Protein 2DQ3 (pdb70)

Radius of gyration: 33.13 Å; Cα contacts (8 Å, |Δi|>4): 1707; chains: 2; bounding box: 105×84×98 Å

Solvent-accessible surface area: 37957 Å² total

Nearest PDB structures (foldseek):
  6h9x-assembly1_A  TM=9.026E-01  e=4.149E-53  Klebsiella pneumoniae
  6r1m-assembly1_B  TM=9.004E-01  e=3.149E-52  Escherichia coli
  3vbb-assembly1_B  TM=9.166E-01  e=9.968E-37  Homo sapiens
  6rlu-assembly1_B  TM=8.649E-01  e=8.002E-36  Trypanosoma brucei gambiense
  6ote-assembly1_A  TM=8.381E-01  e=1.970E-35  Cryptosporidium parvum Iowa II

B-factor: mean 67.79, std 19.61, range [20.1, 146.19]

Structure (mmCIF, N/CA/C/O backbone):
data_2DQ3
#
_entry.id   2DQ3
#
_cell.length_a   119.057
_cell.length_b   119.057
_cell.length_c   80.660
_cell.angle_alpha   90.00
_cell.angle_beta   90.00
_cell.angle_gamma   90.00
#
_symmetry.space_group_name_H-M   'P 41'
#
loop_
_entity.id
_entity.type
_entity.pdbx_description
1 polymer 'Seryl-tRNA synthetase'
2 non-polymer "5'-O-(N-(L-SERYL)-SULFAMOYL)ADENOSINE"
3 water water
#
loop_
_atom_site.group_PDB
_atom_site.id
_atom_site.type_symbol
_atom_site.label_atom_id
_atom_site.label_alt_id
_atom_site.label_comp_id
_atom_site.label_asym_id
_atom_site.label_entity_id
_atom_site.label_seq_id
_atom_site.pdbx_PDB_ins_code
_atom_site.Cartn_x
_atom_site.Cartn_y
_atom_site.Cartn_z
_atom_site.occupancy
_atom_site.B_iso_or_equiv
_atom_site.auth_seq_id
_atom_site.auth_comp_id
_atom_site.auth_asym_id
_atom_site.auth_atom_id
_atom_site.pdbx_PDB_model_num
ATOM 9 N N . ILE A 1 2 ? -28.390 38.733 7.141 1.00 110.03 2 ILE A N 1
ATOM 10 C CA . ILE A 1 2 ? -28.686 37.403 6.626 1.00 107.10 2 ILE A CA 1
ATOM 11 C C . ILE A 1 2 ? -30.149 37.067 6.883 1.00 104.56 2 ILE A C 1
ATOM 12 O O . ILE A 1 2 ? -30.816 37.720 7.690 1.00 103.53 2 ILE A O 1
ATOM 17 N N . ASP A 1 3 ? -30.621 36.045 6.176 1.00 101.67 3 ASP A N 1
ATOM 18 C CA . ASP A 1 3 ? -31.990 35.548 6.243 1.00 99.28 3 ASP A CA 1
ATOM 19 C C . ASP A 1 3 ? -32.361 34.981 7.620 1.00 97.66 3 ASP A C 1
ATOM 20 O O . ASP A 1 3 ? -31.608 34.204 8.201 1.00 96.51 3 ASP A O 1
ATOM 25 N N . ILE A 1 4 ? -33.531 35.361 8.126 1.00 95.77 4 ILE A N 1
ATOM 26 C CA . ILE A 1 4 ? -34.001 34.898 9.426 1.00 93.79 4 ILE A CA 1
ATOM 27 C C . ILE A 1 4 ? -34.369 33.431 9.322 1.00 93.31 4 ILE A C 1
ATOM 28 O O . ILE A 1 4 ? -34.218 32.672 10.280 1.00 93.47 4 ILE A O 1
ATOM 33 N N . ASN A 1 5 ? -34.858 33.044 8.147 1.00 92.40 5 ASN A N 1
ATOM 34 C CA . ASN A 1 5 ? -35.245 31.663 7.882 1.00 91.06 5 ASN A CA 1
ATOM 35 C C . ASN A 1 5 ? -33.993 30.785 7.947 1.00 90.74 5 ASN A C 1
ATOM 36 O O . ASN A 1 5 ? -33.994 29.713 8.549 1.00 91.48 5 ASN A O 1
ATOM 41 N N . LEU A 1 6 ? -32.922 31.257 7.323 1.00 89.83 6 LEU A N 1
ATOM 42 C CA . LEU A 1 6 ? -31.663 30.530 7.306 1.00 89.01 6 LEU A CA 1
ATOM 43 C C . LEU A 1 6 ? -31.224 30.191 8.726 1.00 88.82 6 LEU A C 1
ATOM 44 O O . LEU A 1 6 ? -30.616 29.149 8.969 1.00 89.43 6 LEU A O 1
ATOM 49 N N . ILE A 1 7 ? -31.532 31.072 9.666 1.00 88.38 7 ILE A N 1
ATOM 50 C CA . ILE A 1 7 ? -31.148 30.836 11.041 1.00 87.72 7 ILE A CA 1
ATOM 51 C C . ILE A 1 7 ? -32.106 29.835 11.654 1.00 88.90 7 ILE A C 1
ATOM 52 O O . ILE A 1 7 ? -31.683 28.915 12.340 1.00 90.71 7 ILE A O 1
ATOM 57 N N . ARG A 1 8 ? -33.398 30.009 11.392 1.00 89.12 8 ARG A N 1
ATOM 58 C CA . ARG A 1 8 ? -34.437 29.112 11.905 1.00 89.50 8 ARG A CA 1
ATOM 59 C C . ARG A 1 8 ? -34.240 27.686 11.399 1.00 88.79 8 ARG A C 1
ATOM 60 O O . ARG A 1 8 ? -34.276 26.721 12.165 1.00 88.90 8 ARG A O 1
ATOM 68 N N . GLU A 1 9 ? -34.058 27.580 10.088 1.00 87.19 9 GLU A N 1
ATOM 69 C CA . GLU A 1 9 ? -33.897 26.305 9.406 1.00 86.14 9 GLU A CA 1
ATOM 70 C C . GLU A 1 9 ? -32.566 25.591 9.616 1.00 85.24 9 GLU A C 1
ATOM 71 O O . GLU A 1 9 ? -32.524 24.360 9.622 1.00 85.54 9 GLU A O 1
ATOM 77 N N . LYS A 1 10 ? -31.488 26.350 9.787 1.00 82.99 10 LYS A N 1
ATOM 78 C CA . LYS A 1 10 ? -30.172 25.759 9.961 1.00 81.57 10 LYS A CA 1
ATOM 79 C C . LYS A 1 10 ? -29.335 26.464 11.019 1.00 81.38 10 LYS A C 1
ATOM 80 O O . LYS A 1 10 ? -28.179 26.797 10.770 1.00 81.94 10 LYS A O 1
ATOM 86 N N . PRO A 1 11 ? -29.887 26.675 12.224 1.00 80.52 11 PRO A N 1
ATOM 87 C CA . PRO A 1 11 ? -29.110 27.358 13.264 1.00 78.93 11 PRO A CA 1
ATOM 88 C C . PRO A 1 11 ? -27.759 26.706 13.514 1.00 78.22 11 PRO A C 1
ATOM 89 O O . PRO A 1 11 ? -26.782 27.371 13.841 1.00 76.51 11 PRO A O 1
ATOM 93 N N . ASP A 1 12 ? -27.714 25.392 13.360 1.00 79.08 12 ASP A N 1
ATOM 94 C CA . ASP A 1 12 ? -26.475 24.663 13.562 1.00 79.91 12 ASP A CA 1
ATOM 95 C C . ASP A 1 12 ? -25.385 25.332 12.714 1.00 77.99 12 ASP A C 1
ATOM 96 O O . ASP A 1 12 ? -24.448 25.918 13.244 1.00 76.36 12 ASP A O 1
ATOM 101 N N . TYR A 1 13 ? -25.548 25.250 11.395 1.00 76.24 13 TYR A N 1
ATOM 102 C CA . TYR A 1 13 ? -24.618 25.806 10.418 1.00 73.99 13 TYR A CA 1
ATOM 103 C C . TYR A 1 13 ? -24.287 27.285 10.636 1.00 72.29 13 TYR A C 1
ATOM 104 O O . TYR A 1 13 ? -23.121 27.658 10.685 1.00 72.50 13 TYR A O 1
ATOM 113 N N . VAL A 1 14 ? -25.293 28.129 10.794 1.00 70.04 14 VAL A N 1
ATOM 114 C CA . VAL A 1 14 ? -25.021 29.538 11.003 1.00 68.25 14 VAL A CA 1
ATOM 115 C C . VAL A 1 14 ? -24.023 29.715 12.141 1.00 67.72 14 VAL A C 1
ATOM 116 O O . VAL A 1 14 ? -23.092 30.498 12.047 1.00 68.68 14 VAL A O 1
ATOM 120 N N . LYS A 1 15 ? -24.208 28.965 13.211 1.00 67.67 15 LYS A N 1
ATOM 121 C CA . LYS A 1 15 ? -23.324 29.056 14.360 1.00 67.71 15 LYS A CA 1
ATOM 122 C C . LYS A 1 15 ? -21.888 28.591 14.097 1.00 67.57 15 LYS A C 1
ATOM 123 O O . LYS A 1 15 ? -20.947 29.133 14.675 1.00 66.65 15 LYS A O 1
ATOM 129 N N . GLU A 1 16 ? -21.707 27.584 13.246 1.00 68.52 16 GLU A N 1
ATOM 130 C CA . GLU A 1 16 ? -20.360 27.085 12.989 1.00 69.43 16 GLU A CA 1
ATOM 131 C C . GLU A 1 16 ? -19.611 28.061 12.113 1.00 68.70 16 GLU A C 1
ATOM 132 O O . GLU A 1 16 ? -18.388 28.161 12.198 1.00 69.76 16 GLU A O 1
ATOM 138 N N . ARG A 1 17 ? -20.341 28.791 11.279 1.00 67.01 17 ARG A N 1
ATOM 139 C CA . ARG A 1 17 ? -19.693 29.738 10.403 1.00 65.87 17 ARG A CA 1
ATOM 140 C C . ARG A 1 17 ? -19.386 31.022 11.129 1.00 64.66 17 ARG A C 1
ATOM 141 O O . ARG A 1 17 ? -18.307 31.567 10.964 1.00 65.34 17 ARG A O 1
ATOM 149 N N . LEU A 1 18 ? -20.314 31.510 11.938 1.00 63.22 18 LEU A N 1
ATOM 150 C CA . LEU A 1 18 ? -20.035 32.709 12.701 1.00 63.07 18 LEU A CA 1
ATOM 151 C C . LEU A 1 18 ? -18.888 32.370 13.627 1.00 64.77 18 LEU A C 1
ATOM 152 O O . LEU A 1 18 ? -18.056 33.206 13.944 1.00 67.04 18 LEU A O 1
ATOM 157 N N . ALA A 1 19 ? -18.843 31.117 14.050 1.00 66.25 19 ALA A N 1
ATOM 158 C CA . ALA A 1 19 ? -17.800 30.652 14.949 1.00 66.66 19 ALA A CA 1
ATOM 159 C C . ALA A 1 19 ? -16.402 30.750 14.345 1.00 66.64 19 ALA A C 1
ATOM 160 O O . ALA A 1 19 ? -15.417 30.794 15.082 1.00 67.28 19 ALA A O 1
ATOM 162 N N . THR A 1 20 ? -16.308 30.774 13.018 1.00 65.85 20 THR A N 1
ATOM 163 C CA . THR A 1 20 ? -15.003 30.870 12.375 1.00 65.47 20 THR A CA 1
ATOM 164 C C . THR A 1 20 ? -14.529 32.313 12.369 1.00 64.40 20 THR A C 1
ATOM 165 O O . THR A 1 20 ? -13.396 32.609 12.013 1.00 62.98 20 THR A O 1
ATOM 169 N N . ARG A 1 21 ? -15.414 33.203 12.788 1.00 64.64 21 ARG A N 1
ATOM 170 C CA . ARG A 1 21 ? -15.101 34.618 12.872 1.00 65.89 21 ARG A CA 1
ATOM 171 C C . ARG A 1 21 ? -14.755 34.886 14.332 1.00 67.34 21 ARG A C 1
ATOM 172 O O . ARG A 1 21 ? -13.715 35.460 14.659 1.00 67.37 21 ARG A O 1
ATOM 180 N N . ASP A 1 22 ? -15.640 34.444 15.213 1.00 69.46 22 ASP A N 1
ATOM 181 C CA . ASP A 1 22 ? -15.453 34.650 16.640 1.00 70.80 22 ASP A CA 1
ATOM 182 C C . ASP A 1 22 ? -16.442 33.798 17.447 1.00 70.62 22 ASP A C 1
ATOM 183 O O . ASP A 1 22 ? -17.655 33.949 17.318 1.00 69.90 22 ASP A O 1
ATOM 188 N N . LYS A 1 23 ? -15.914 32.904 18.275 1.00 70.38 23 LYS A N 1
ATOM 189 C CA . LYS A 1 23 ? -16.738 32.041 19.114 1.00 71.22 23 LYS A CA 1
ATOM 190 C C . LYS A 1 23 ? -17.792 32.830 19.899 1.00 72.04 23 LYS A C 1
ATOM 191 O O . LYS A 1 23 ? -18.824 32.281 20.290 1.00 72.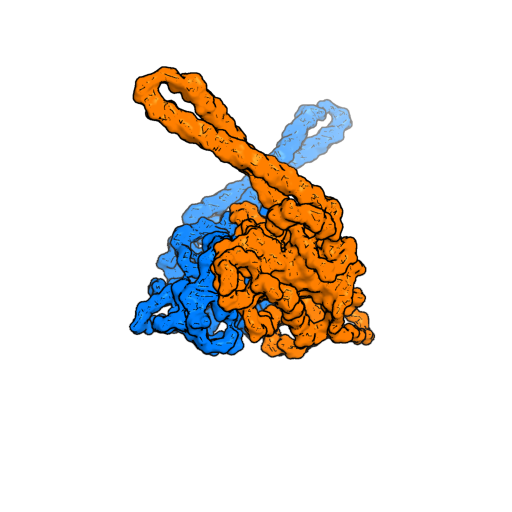21 23 LYS A O 1
ATOM 197 N N . GLU A 1 24 ? -17.522 34.111 20.139 1.00 71.72 24 GLU A N 1
ATOM 198 C CA . GLU A 1 24 ? -18.440 34.975 20.889 1.00 72.31 24 GLU A CA 1
ATOM 199 C C . GLU A 1 24 ? -19.669 35.385 20.084 1.00 71.91 24 GLU A C 1
ATOM 200 O O . GLU A 1 24 ? -20.586 36.020 20.619 1.00 71.27 24 GLU A O 1
ATOM 206 N N . LEU A 1 25 ? -19.671 35.036 18.797 1.00 70.62 25 LEU A N 1
ATOM 207 C CA . LEU A 1 25 ? -20.770 35.374 17.891 1.00 68.87 25 LEU A CA 1
ATOM 208 C C . LEU A 1 25 ? -21.905 34.363 17.985 1.00 69.31 25 LEU A C 1
ATOM 209 O O . LEU A 1 25 ? -23.073 34.695 17.761 1.00 69.18 25 LEU A O 1
ATOM 214 N N . VAL A 1 26 ? -21.556 33.127 18.324 1.00 69.80 26 VAL A N 1
ATOM 215 C CA . VAL A 1 26 ? -22.544 32.062 18.458 1.00 69.24 26 VAL A CA 1
ATOM 216 C C . VAL A 1 26 ? -23.748 32.518 19.301 1.00 67.17 26 VAL A C 1
ATOM 217 O O . VAL A 1 26 ? -24.874 32.104 19.053 1.00 66.34 26 VAL A O 1
ATOM 221 N N . SER A 1 27 ? -23.510 33.393 20.274 1.00 66.20 27 SER A N 1
ATOM 222 C CA . SER A 1 27 ? -24.579 33.882 21.149 1.00 65.06 27 SER A CA 1
ATOM 223 C C . SER A 1 27 ? -25.651 34.641 20.400 1.00 64.60 27 SER A C 1
ATOM 224 O O . SER A 1 27 ? -26.815 34.597 20.768 1.00 64.06 27 SER A O 1
ATOM 227 N N . LEU A 1 28 ? -25.240 35.357 19.359 1.00 65.26 28 LEU A N 1
ATOM 228 C CA . LEU A 1 28 ? -26.146 36.154 18.539 1.00 64.88 28 LEU A CA 1
ATOM 229 C C . LEU A 1 28 ? -27.220 35.297 17.917 1.00 65.38 28 LEU A C 1
ATOM 230 O O . LEU A 1 28 ? -28.347 35.738 17.715 1.00 64.95 28 LEU A O 1
ATOM 235 N N . VAL A 1 29 ? -26.861 34.069 17.585 1.00 66.11 29 VAL A N 1
ATOM 236 C CA . VAL A 1 29 ? -27.834 33.166 17.005 1.00 67.91 29 VAL A CA 1
ATOM 237 C C . VAL A 1 29 ? -28.840 32.777 18.081 1.00 68.57 29 VAL A C 1
ATOM 238 O O . VAL A 1 29 ? -30.044 32.772 17.856 1.00 69.74 29 VAL A O 1
ATOM 242 N N . ASP A 1 30 ? -28.351 32.453 19.265 1.00 68.89 30 ASP A N 1
ATOM 243 C CA . ASP A 1 30 ? -29.264 32.066 20.322 1.00 69.44 30 ASP A CA 1
ATOM 244 C C . ASP A 1 30 ? -30.234 33.194 20.659 1.00 68.90 30 ASP A C 1
ATOM 245 O O . ASP A 1 30 ? -31.416 32.952 20.856 1.00 68.16 30 ASP A O 1
ATOM 250 N N . LYS A 1 31 ? -29.743 34.427 20.696 1.00 68.90 31 LYS A N 1
ATOM 251 C CA . LYS A 1 31 ? -30.596 35.553 21.031 1.00 68.84 31 LYS A CA 1
ATOM 252 C C . LYS A 1 31 ? -31.659 35.826 19.993 1.00 69.10 31 LYS A C 1
ATOM 253 O O . LYS A 1 31 ? -32.758 36.267 20.329 1.00 69.26 31 LYS A O 1
ATOM 259 N N . VAL A 1 32 ? -31.348 35.577 18.727 1.00 69.11 32 VAL A N 1
ATOM 260 C CA . VAL A 1 32 ? -32.341 35.835 17.693 1.00 68.96 32 VAL A CA 1
ATOM 261 C C . VAL A 1 32 ? -33.379 34.717 17.717 1.00 68.47 32 VAL A C 1
ATOM 262 O O . VAL A 1 32 ? -34.549 34.937 17.419 1.00 68.51 32 VAL A O 1
ATOM 266 N N . LEU A 1 33 ? -32.950 33.519 18.094 1.00 67.93 33 LEU A N 1
ATOM 267 C CA . LEU A 1 33 ? -33.866 32.385 18.173 1.00 68.55 33 LEU A CA 1
ATOM 268 C C . LEU A 1 33 ? -34.835 32.624 19.335 1.00 69.43 33 LEU A C 1
ATOM 269 O O . LEU A 1 33 ? -36.055 32.493 19.186 1.00 67.85 33 LEU A O 1
ATOM 274 N N . GLU A 1 34 ? -34.270 32.982 20.488 1.00 71.18 34 GLU A N 1
ATOM 275 C CA . GLU A 1 34 ? -35.050 33.249 21.688 1.00 73.26 34 GLU A CA 1
ATOM 276 C C . GLU A 1 34 ? -35.991 34.387 21.391 1.00 72.83 34 GLU A C 1
ATOM 277 O O . GLU A 1 34 ? -37.172 34.338 21.724 1.00 72.47 34 GLU A O 1
ATOM 283 N N . LEU A 1 35 ? -35.460 35.416 20.749 1.00 73.28 35 LEU A N 1
ATOM 284 C CA . LEU A 1 35 ? -36.265 36.567 20.401 1.00 74.93 35 LEU A CA 1
ATOM 285 C C . LEU A 1 35 ? -37.355 36.175 19.407 1.00 76.27 35 LEU A C 1
ATOM 286 O O . LEU A 1 35 ? -38.519 36.532 19.581 1.00 76.70 35 LEU A O 1
ATOM 291 N N . ASP A 1 36 ? -36.975 35.431 18.370 1.00 78.13 36 ASP A N 1
ATOM 292 C CA . ASP A 1 36 ? -37.921 34.983 17.346 1.00 78.88 36 ASP A CA 1
ATOM 293 C C . ASP A 1 36 ? -39.029 34.143 17.970 1.00 79.59 36 ASP A C 1
ATOM 294 O O . ASP A 1 36 ? -40.193 34.265 17.591 1.00 80.69 36 ASP A O 1
ATOM 299 N N . LYS A 1 37 ? -38.661 33.291 18.922 1.00 79.73 37 LYS A N 1
ATOM 300 C CA . LYS A 1 37 ? -39.624 32.425 19.594 1.00 79.97 37 LYS A CA 1
ATOM 301 C C . LYS A 1 37 ? -40.687 33.236 20.347 1.00 78.82 37 LYS A C 1
ATOM 302 O O . LYS A 1 37 ? -41.888 33.048 20.122 1.00 77.82 37 LYS A O 1
ATOM 308 N N . ARG A 1 38 ? -40.264 34.148 21.221 1.00 77.68 38 ARG A N 1
ATOM 309 C CA . ARG A 1 38 ? -41.244 34.937 21.960 1.00 76.90 38 ARG A CA 1
ATOM 310 C C . ARG A 1 38 ? -42.137 35.728 21.018 1.00 76.18 38 ARG A C 1
ATOM 311 O O . ARG A 1 38 ? -43.283 36.013 21.332 1.00 76.77 38 ARG A O 1
ATOM 319 N N . ARG A 1 39 ? -41.604 36.080 19.861 1.00 75.37 39 ARG A N 1
ATOM 320 C CA . ARG A 1 39 ? -42.352 36.830 18.875 1.00 74.79 39 ARG A CA 1
ATOM 321 C C . ARG A 1 39 ? -43.552 36.029 18.361 1.00 75.13 39 ARG A C 1
ATOM 322 O O . ARG A 1 39 ? -44.676 36.523 18.348 1.00 73.41 39 ARG A O 1
ATOM 330 N N . ARG A 1 40 ? -43.308 34.794 17.935 1.00 76.48 40 ARG A N 1
ATOM 331 C CA . ARG A 1 40 ? -44.371 33.957 17.390 1.00 78.35 40 ARG A CA 1
ATOM 332 C C . ARG A 1 40 ? -45.267 33.412 18.473 1.00 78.88 40 ARG A C 1
ATOM 333 O O . ARG A 1 40 ? -46.370 32.951 18.191 1.00 78.60 40 ARG A O 1
ATOM 341 N N . GLU A 1 41 ? -44.782 33.472 19.714 1.00 79.48 41 GLU A N 1
ATOM 342 C CA . GLU A 1 41 ? -45.513 33.007 20.893 1.00 79.96 41 GLU A CA 1
ATOM 343 C C . GLU A 1 41 ? -46.587 34.023 21.275 1.00 78.44 41 GLU A C 1
ATOM 344 O O . GLU A 1 41 ? -47.725 33.671 21.580 1.00 79.51 41 GLU A O 1
ATOM 350 N N . ILE A 1 42 ? -46.205 35.294 21.252 1.00 76.19 42 ILE A N 1
ATOM 351 C CA . ILE A 1 42 ? -47.116 36.373 21.564 1.00 72.99 42 ILE A CA 1
ATOM 352 C C . ILE A 1 42 ? -48.237 36.407 20.541 1.00 73.54 42 ILE A C 1
ATOM 353 O O . ILE A 1 42 ? -49.393 36.624 20.893 1.00 74.33 42 ILE A O 1
ATOM 358 N N . ILE A 1 43 ? -47.914 36.178 19.275 1.00 74.00 43 ILE A N 1
ATOM 359 C CA . ILE A 1 43 ? -48.952 36.207 18.248 1.00 75.37 43 ILE A CA 1
ATOM 360 C C . ILE A 1 43 ? -49.933 35.068 18.451 1.00 76.71 43 ILE A C 1
ATOM 361 O O . ILE A 1 43 ? -51.102 35.170 18.068 1.00 76.19 43 ILE A O 1
ATOM 366 N N . LYS A 1 44 ? -49.466 33.980 19.056 1.00 78.08 44 LYS A N 1
ATOM 367 C CA . LYS A 1 44 ? -50.360 32.857 19.291 1.00 80.73 44 LYS A CA 1
ATOM 368 C C . LYS A 1 44 ? -51.196 33.133 20.524 1.00 80.40 44 LYS A C 1
ATOM 369 O O . LYS A 1 44 ? -52.403 32.897 20.531 1.00 80.56 44 LYS A O 1
ATOM 375 N N . ARG A 1 45 ? -50.546 33.656 21.555 1.00 80.51 45 ARG A N 1
ATOM 376 C CA . ARG A 1 45 ? -51.215 33.975 22.804 1.00 81.40 45 ARG A CA 1
ATOM 377 C C . ARG A 1 45 ? -52.260 35.054 22.554 1.00 81.31 45 ARG A C 1
ATOM 378 O O . ARG A 1 45 ? -53.337 35.048 23.151 1.00 80.69 45 ARG A O 1
ATOM 386 N N . LEU A 1 46 ? -51.935 35.977 21.655 1.00 81.85 46 LEU A N 1
ATOM 387 C CA . LEU A 1 46 ? -52.843 37.065 21.319 1.00 82.24 46 LEU A CA 1
ATOM 388 C C . LEU A 1 46 ? -53.995 36.522 20.493 1.00 82.18 46 LEU A C 1
ATOM 389 O O . LEU A 1 46 ? -55.149 36.823 20.757 1.00 80.77 46 LEU A O 1
ATOM 394 N N . GLU A 1 47 ? -53.665 35.713 19.494 1.00 84.85 47 GLU A N 1
ATOM 395 C CA . GLU A 1 47 ? -54.655 35.086 18.615 1.00 87.80 47 GLU A CA 1
ATOM 396 C C . GLU A 1 47 ? -55.786 34.445 19.433 1.00 87.58 47 GLU A C 1
ATOM 397 O O . GLU A 1 47 ? -56.904 34.266 18.934 1.00 86.73 47 GLU A O 1
ATOM 403 N N . ALA A 1 48 ? -55.471 34.100 20.684 1.00 87.40 48 ALA A N 1
ATOM 404 C CA . ALA A 1 48 ? -56.417 33.479 21.615 1.00 86.47 48 ALA A CA 1
ATOM 405 C C . ALA A 1 48 ? -57.190 34.558 22.360 1.00 86.72 48 ALA A C 1
ATOM 406 O O . ALA A 1 48 ? -58.424 34.566 22.359 1.00 87.18 48 ALA A O 1
ATOM 408 N N . LEU A 1 49 ? -56.463 35.467 23.002 1.00 85.59 49 LEU A N 1
ATOM 409 C CA . LEU A 1 49 ? -57.107 36.547 23.731 1.00 85.45 49 LEU A CA 1
ATOM 410 C C . LEU A 1 49 ? -58.066 37.290 22.796 1.00 86.37 49 LEU A C 1
ATOM 411 O O . LEU A 1 49 ? -59.152 37.711 23.203 1.00 86.27 49 LEU A O 1
ATOM 416 N N . ARG A 1 50 ? -57.656 37.440 21.540 1.00 87.04 50 ARG A N 1
ATOM 417 C CA . ARG A 1 50 ? -58.477 38.105 20.539 1.00 88.05 50 ARG A CA 1
ATOM 418 C C . ARG A 1 50 ? -59.787 37.329 20.392 1.00 88.45 50 ARG A C 1
ATOM 419 O O . ARG A 1 50 ? -60.872 37.910 20.415 1.00 87.89 50 ARG A O 1
ATOM 427 N N . SER A 1 51 ? -59.673 36.011 20.250 1.00 89.21 51 SER A N 1
ATOM 428 C CA . SER A 1 51 ? -60.837 35.143 20.077 1.00 90.36 51 SER A CA 1
ATOM 429 C C . SER A 1 51 ? -61.753 35.082 21.288 1.00 91.35 51 SER A C 1
ATOM 430 O O . SER A 1 51 ? -62.974 35.018 21.142 1.00 91.31 51 SER A O 1
ATOM 433 N N . GLU A 1 52 ? -61.168 35.093 22.481 1.00 92.63 52 GLU A N 1
ATOM 434 C CA . GLU A 1 52 ? -61.958 35.026 23.707 1.00 94.08 52 GLU A CA 1
ATOM 435 C C . GLU A 1 52 ? -62.750 36.308 23.904 1.00 93.96 52 GLU A C 1
ATOM 436 O O . GLU A 1 52 ? -63.945 36.262 24.199 1.00 95.04 52 GLU A O 1
ATOM 442 N N . ARG A 1 53 ? -62.088 37.451 23.739 1.00 92.78 53 ARG A N 1
ATOM 443 C CA . ARG A 1 53 ? -62.768 38.728 23.907 1.00 91.52 53 ARG A CA 1
ATOM 444 C C . ARG A 1 53 ? -63.887 38.839 22.871 1.00 91.02 53 ARG A C 1
ATOM 445 O O . ARG A 1 53 ? -65.035 39.127 23.215 1.00 90.17 53 ARG A O 1
ATOM 453 N N . ASN A 1 54 ? -63.554 38.585 21.611 1.00 90.71 54 ASN A N 1
ATOM 454 C CA . ASN A 1 54 ? -64.536 38.652 20.546 1.00 92.35 54 ASN A CA 1
ATOM 455 C C . ASN A 1 54 ? -65.708 37.711 20.816 1.00 93.01 54 ASN A C 1
ATOM 456 O O . ASN A 1 54 ? -66.849 38.004 20.443 1.00 94.30 54 ASN A O 1
ATOM 461 N N . LYS A 1 55 ? -65.435 36.583 21.466 1.00 92.42 55 LYS A N 1
ATOM 462 C CA . LYS A 1 55 ? -66.497 35.632 21.763 1.00 92.25 55 LYS A CA 1
ATOM 463 C C . LYS A 1 55 ? -67.403 36.203 22.836 1.00 92.16 55 LYS A C 1
ATOM 464 O O . LYS A 1 55 ? -68.636 36.128 22.741 1.00 91.96 55 LYS A O 1
ATOM 470 N N . LEU A 1 56 ? -66.780 36.771 23.864 1.00 91.53 56 LEU A N 1
ATOM 471 C CA . LEU A 1 56 ? -67.521 37.343 24.977 1.00 91.78 56 LEU A CA 1
ATOM 472 C C . LEU A 1 56 ? -68.291 38.608 24.645 1.00 91.66 56 LEU A C 1
ATOM 473 O O . LEU A 1 56 ? -69.466 38.719 24.983 1.00 90.10 56 LEU A O 1
ATOM 478 N N . SER A 1 57 ? -67.643 39.569 23.998 1.00 93.06 57 SER A N 1
ATOM 479 C CA . SER A 1 57 ? -68.345 40.794 23.644 1.00 94.51 57 SER A CA 1
ATOM 480 C C . SER A 1 57 ? -69.568 40.411 22.813 1.00 95.78 57 SER A C 1
ATOM 481 O O . SER A 1 57 ? -70.597 41.080 22.863 1.00 95.68 57 SER A O 1
ATOM 484 N N . LYS A 1 58 ? -69.448 39.322 22.058 1.00 97.63 58 LYS A N 1
ATOM 485 C CA . LYS A 1 58 ? -70.547 38.823 21.235 1.00 100.50 58 LYS A CA 1
ATOM 486 C C . LYS A 1 58 ? -71.617 38.274 22.176 1.00 102.16 58 LYS A C 1
ATOM 487 O O . LYS A 1 58 ? -72.819 38.404 21.928 1.00 101.71 58 LYS A O 1
ATOM 493 N N . GLU A 1 59 ? -71.154 37.664 23.263 1.00 104.47 59 GLU A N 1
ATOM 494 C CA . GLU A 1 59 ? -72.029 37.074 24.267 1.00 106.47 59 GLU A CA 1
ATOM 495 C C . GLU A 1 59 ? -72.662 38.069 25.240 1.00 107.26 59 GLU A C 1
ATOM 496 O O . GLU A 1 59 ? -73.645 37.735 25.899 1.00 107.85 59 GLU A O 1
ATOM 502 N N . ILE A 1 60 ? -72.107 39.274 25.347 1.00 107.82 60 ILE A N 1
ATOM 503 C CA . ILE A 1 60 ? -72.686 40.277 26.236 1.00 108.72 60 ILE A CA 1
ATOM 504 C C . ILE A 1 60 ? -73.569 41.190 25.399 1.00 109.44 60 ILE A C 1
ATOM 505 O O . ILE A 1 60 ? -74.242 42.078 25.921 1.00 109.78 60 ILE A O 1
ATOM 510 N N . GLY A 1 61 ? -73.561 40.957 24.090 1.00 110.22 61 GLY A N 1
ATOM 511 C CA . GLY A 1 61 ? -74.373 41.748 23.186 1.00 111.19 61 GLY A CA 1
ATOM 512 C C . GLY A 1 61 ? -75.713 41.079 22.960 1.00 112.27 61 GLY A C 1
ATOM 513 O O . GLY A 1 61 ? -76.745 41.745 22.873 1.00 111.94 61 GLY A O 1
ATOM 514 N N . LYS A 1 62 ? -75.690 39.752 22.857 1.00 113.83 62 LYS A N 1
ATOM 515 C CA . LYS A 1 62 ? -76.901 38.960 22.652 1.00 115.57 62 LYS A CA 1
ATOM 516 C C . LYS A 1 62 ? -77.607 38.881 23.995 1.00 117.30 62 LYS A C 1
ATOM 517 O O . LYS A 1 62 ? -78.797 38.572 24.077 1.00 117.71 62 LYS A O 1
ATOM 523 N N . LEU A 1 63 ? -76.847 39.168 25.046 1.00 119.23 63 LEU A N 1
ATOM 524 C CA . LEU A 1 63 ? -77.355 39.135 26.406 1.00 120.86 63 LEU A CA 1
ATOM 525 C C . LEU A 1 63 ? -77.943 40.489 26.777 1.00 122.10 63 LEU A C 1
ATOM 526 O O . LEU A 1 63 ? -78.476 40.652 27.868 1.00 122.16 63 LEU A O 1
ATOM 531 N N . LYS A 1 64 ? -77.837 41.457 25.868 1.00 124.28 64 LYS A N 1
ATOM 532 C CA . LYS A 1 64 ? -78.392 42.791 26.101 1.00 126.62 64 LYS A CA 1
ATOM 533 C C . LYS A 1 64 ? -79.901 42.642 26.282 1.00 128.53 64 LYS A C 1
ATOM 534 O O . LYS A 1 64 ? -80.534 43.433 26.990 1.00 128.55 64 LYS A O 1
ATOM 540 N N . ARG A 1 65 ? -80.471 41.637 25.609 1.00 130.65 65 ARG A N 1
ATOM 541 C CA . ARG A 1 65 ? -81.907 41.352 25.694 1.00 132.37 65 ARG A CA 1
ATOM 542 C C . ARG A 1 65 ? -82.195 40.751 27.060 1.00 133.62 65 ARG A C 1
ATOM 543 O O . ARG A 1 65 ? -82.566 39.583 27.196 1.00 132.70 65 ARG A O 1
ATOM 551 N N . GLU A 1 66 ? -82.007 41.600 28.061 1.00 135.81 66 GLU A N 1
ATOM 552 C CA . GLU A 1 66 ? -82.184 41.293 29.469 1.00 138.43 66 GLU A CA 1
ATOM 553 C C . GLU A 1 66 ? -81.422 40.102 30.049 1.00 139.30 66 GLU A C 1
ATOM 554 O O . GLU A 1 66 ? -81.608 38.938 29.670 1.00 139.21 66 GLU A O 1
ATOM 560 N N . GLY A 1 67 ? -80.560 40.458 30.997 1.00 139.87 67 GLY A N 1
ATOM 561 C CA . GLY A 1 67 ? -79.702 39.533 31.705 1.00 140.26 67 GLY A CA 1
ATOM 562 C C . GLY A 1 67 ? -78.784 40.460 32.477 1.00 140.97 67 GLY A C 1
ATOM 563 O O . GLY A 1 67 ? -78.616 41.616 32.088 1.00 140.80 67 GLY A O 1
ATOM 564 N N . LYS A 1 68 ? -78.202 39.987 33.571 1.00 142.17 68 LYS A N 1
ATOM 565 C CA . LYS A 1 68 ? -77.303 40.824 34.369 1.00 143.34 68 LYS A CA 1
ATOM 566 C C . LYS A 1 68 ? -75.859 40.332 34.342 1.00 143.64 68 LYS A C 1
ATOM 567 O O . LYS A 1 68 ? -74.974 40.972 34.912 1.00 143.35 68 LYS A O 1
ATOM 573 N N . ASP A 1 69 ? -75.631 39.196 33.684 1.00 144.09 69 ASP A N 1
ATOM 574 C CA . ASP A 1 69 ? -74.300 38.600 33.588 1.00 144.51 69 ASP A CA 1
ATOM 575 C C . ASP A 1 69 ? -73.261 39.615 33.125 1.00 144.58 69 ASP A C 1
ATOM 576 O O . ASP A 1 69 ? -72.063 39.436 33.353 1.00 144.85 69 ASP A O 1
ATOM 581 N N . THR A 1 70 ? -73.736 40.681 32.485 1.00 144.03 70 THR A N 1
ATOM 582 C CA . THR A 1 70 ? -72.884 41.744 31.952 1.00 143.11 70 THR A CA 1
ATOM 583 C C . THR A 1 70 ? -72.007 42.521 32.964 1.00 141.92 70 THR A C 1
ATOM 584 O O . THR A 1 70 ? -72.031 43.753 33.008 1.00 141.14 70 THR A O 1
ATOM 588 N N . THR A 1 71 ? -71.234 41.790 33.767 1.00 140.86 71 THR A N 1
ATOM 589 C CA . THR A 1 71 ? -70.318 42.385 34.745 1.00 139.92 71 THR A CA 1
ATOM 590 C C . THR A 1 71 ? -69.282 41.339 35.190 1.00 138.50 71 THR A C 1
ATOM 591 O O . THR A 1 71 ? -68.095 41.644 35.306 1.00 137.82 71 THR A O 1
ATOM 595 N N . GLU A 1 72 ? -69.728 40.109 35.435 1.00 137.27 72 GLU A N 1
ATOM 596 C CA . GLU A 1 72 ? -68.816 39.032 35.816 1.00 136.17 72 GLU A CA 1
ATOM 597 C C . GLU A 1 72 ? -68.131 38.639 34.510 1.00 135.26 72 GLU A C 1
ATOM 598 O O . GLU A 1 72 ? -67.071 38.006 34.504 1.00 135.07 72 GLU A O 1
ATOM 604 N N . ILE A 1 73 ? -68.773 39.026 33.407 1.00 134.04 73 ILE A N 1
ATOM 605 C CA . ILE A 1 73 ? -68.294 38.757 32.054 1.00 132.49 73 ILE A CA 1
ATOM 606 C C . ILE A 1 73 ? -67.690 40.035 31.462 1.00 131.68 73 ILE A C 1
ATOM 607 O O . ILE A 1 73 ? -66.647 39.993 30.807 1.00 132.16 73 ILE A O 1
ATOM 612 N N . GLN A 1 74 ? -68.335 41.172 31.706 1.00 130.44 74 GLN A N 1
ATOM 613 C CA . GLN A 1 74 ? -67.838 42.441 31.188 1.00 129.24 74 GLN A CA 1
ATOM 614 C C . GLN A 1 74 ? -66.540 42.818 31.897 1.00 128.72 74 GLN A C 1
ATOM 615 O O . GLN A 1 74 ? -65.974 43.887 31.657 1.00 128.67 74 GLN A O 1
ATOM 621 N N . ASN A 1 75 ? -66.086 41.949 32.796 1.00 128.07 75 ASN A N 1
ATOM 622 C CA . ASN A 1 75 ? -64.833 42.182 33.500 1.00 127.64 75 ASN A CA 1
ATOM 623 C C . ASN A 1 75 ? -63.838 41.173 32.954 1.00 127.30 75 ASN A C 1
ATOM 624 O O . ASN A 1 75 ? -62.648 41.462 32.848 1.00 127.99 75 ASN A O 1
ATOM 629 N N . ARG A 1 76 ? -64.328 39.984 32.616 1.00 126.30 76 ARG A N 1
ATOM 630 C CA . ARG A 1 76 ? -63.465 38.962 32.043 1.00 125.63 76 ARG A CA 1
ATOM 631 C C . ARG A 1 76 ? -63.058 39.476 30.666 1.00 124.54 76 ARG A C 1
ATOM 632 O O . ARG A 1 76 ? -62.062 39.030 30.102 1.00 125.24 76 ARG A O 1
ATOM 640 N N . VAL A 1 77 ? -63.834 40.420 30.136 1.00 122.67 77 VAL A N 1
ATOM 641 C CA . VAL A 1 77 ? -63.554 41.015 28.832 1.00 120.78 77 VAL A CA 1
ATOM 642 C C . VAL A 1 77 ? -62.622 42.212 29.017 1.00 119.70 77 VAL A C 1
ATOM 643 O O . VAL A 1 77 ? -61.702 42.419 28.228 1.00 120.09 77 VAL A O 1
ATOM 647 N N . LYS A 1 78 ? -62.856 42.988 30.070 1.00 117.99 78 LYS A N 1
ATOM 648 C CA . LYS A 1 78 ? -62.032 44.156 30.359 1.00 117.09 78 LYS A CA 1
ATOM 649 C C . LYS A 1 78 ? -60.655 43.721 30.878 1.00 115.70 78 LYS A C 1
ATOM 650 O O . LYS A 1 78 ? -59.645 44.373 30.611 1.00 115.34 78 LYS A O 1
ATOM 656 N N . GLU A 1 79 ? -60.628 42.614 31.617 1.00 114.36 79 GLU A N 1
ATOM 657 C CA . GLU A 1 79 ? -59.389 42.053 32.167 1.00 113.42 79 GLU A CA 1
ATOM 658 C C . GLU A 1 79 ? -58.597 41.498 30.973 1.00 111.48 79 GLU A C 1
ATOM 659 O O . GLU A 1 79 ? -57.367 41.592 30.902 1.00 110.75 79 GLU A O 1
ATOM 665 N N . LEU A 1 80 ? -59.347 40.948 30.025 1.00 109.21 80 LEU A N 1
ATOM 666 C CA . LEU A 1 80 ? -58.821 40.343 28.810 1.00 107.22 80 LEU A CA 1
ATOM 667 C C . LEU A 1 80 ? -58.198 41.347 27.843 1.00 106.53 80 LEU A C 1
ATOM 668 O O . LEU A 1 80 ? -57.059 41.172 27.420 1.00 105.91 80 LEU A O 1
ATOM 673 N N . LYS A 1 81 ? -58.948 42.390 27.483 1.00 105.98 81 LYS A N 1
ATOM 674 C CA . LYS A 1 81 ? -58.440 43.401 26.558 1.00 105.09 81 LYS A CA 1
ATOM 675 C C . LYS A 1 81 ? -57.359 44.285 27.190 1.00 104.29 81 LYS A C 1
ATOM 676 O O . LYS A 1 81 ? -56.622 44.971 26.478 1.00 103.77 81 LYS A O 1
ATOM 682 N N . GLU A 1 82 ? -57.251 44.276 28.515 1.00 103.21 82 GLU A N 1
ATOM 683 C CA . GLU A 1 82 ? -56.227 45.093 29.136 1.00 103.09 82 GLU A CA 1
ATOM 684 C C . GLU A 1 82 ? -54.887 44.388 29.065 1.00 102.23 82 GLU A C 1
ATOM 685 O O . GLU A 1 82 ? -53.864 44.956 29.432 1.00 102.56 82 GLU A O 1
ATOM 691 N N . GLU A 1 83 ? -54.891 43.151 28.578 1.00 101.11 83 GLU A N 1
ATOM 692 C CA . GLU A 1 83 ? -53.646 42.403 28.441 1.00 100.33 83 GLU A CA 1
ATOM 693 C C . GLU A 1 83 ? -53.258 42.173 26.979 1.00 99.00 83 GLU A C 1
ATOM 694 O O . GLU A 1 83 ? -52.094 41.910 26.683 1.00 97.89 83 GLU A O 1
ATOM 700 N N . ILE A 1 84 ? -54.219 42.278 26.062 1.00 98.18 84 ILE A N 1
ATOM 701 C CA . ILE A 1 84 ? -53.895 42.092 24.656 1.00 97.45 84 ILE A CA 1
ATOM 702 C C . ILE A 1 84 ? -53.027 43.266 24.253 1.00 96.84 84 ILE A C 1
ATOM 703 O O . ILE A 1 84 ? -52.064 43.105 23.506 1.00 97.05 84 ILE A O 1
ATOM 708 N N . ASP A 1 85 ? -53.346 44.455 24.752 1.00 96.17 85 ASP A N 1
ATOM 709 C CA . ASP A 1 85 ? -52.508 45.590 24.413 1.00 95.95 85 ASP A CA 1
ATOM 710 C C . ASP A 1 85 ? -51.181 45.458 25.167 1.00 93.95 85 ASP A C 1
ATOM 711 O O . ASP A 1 85 ? -50.129 45.804 24.627 1.00 93.51 85 ASP A O 1
ATOM 716 N N . ARG A 1 86 ? -51.227 44.927 26.392 1.00 91.54 86 ARG A N 1
ATOM 717 C CA . ARG A 1 86 ? -50.014 44.731 27.190 1.00 89.89 86 ARG A CA 1
ATOM 718 C C . ARG A 1 86 ? -49.016 43.923 26.365 1.00 87.74 86 ARG A C 1
ATOM 719 O O . ARG A 1 86 ? -47.802 44.106 26.469 1.00 86.74 86 ARG A O 1
ATOM 727 N N . LEU A 1 87 ? -49.546 43.027 25.542 1.00 85.74 87 LEU A N 1
ATOM 728 C CA . LEU A 1 87 ? -48.715 42.188 24.705 1.00 84.14 87 LEU A CA 1
ATOM 729 C C . LEU A 1 87 ? -48.421 42.846 23.367 1.00 84.16 87 LEU A C 1
ATOM 730 O O . LEU A 1 87 ? -47.292 42.775 22.894 1.00 83.90 87 LEU A O 1
ATOM 735 N N . GLU A 1 88 ? -49.422 43.491 22.764 1.00 84.24 88 GLU A N 1
ATOM 736 C CA . GLU A 1 88 ? -49.227 44.182 21.487 1.00 83.37 88 GLU A CA 1
ATOM 737 C C . GLU A 1 88 ? -48.036 45.116 21.672 1.00 83.27 88 GLU A C 1
ATOM 738 O O . GLU A 1 88 ? -47.176 45.239 20.801 1.00 82.14 88 GLU A O 1
ATOM 744 N N . GLU A 1 89 ? -48.004 45.753 22.842 1.00 83.69 89 GLU A N 1
ATOM 745 C CA . GLU A 1 89 ? -46.969 46.709 23.229 1.00 83.29 89 GLU A CA 1
ATOM 746 C C . GLU A 1 89 ? -45.640 46.049 23.589 1.00 81.85 89 GLU A C 1
ATOM 747 O O . GLU A 1 89 ? -44.715 46.714 24.051 1.00 81.57 89 GLU A O 1
ATOM 753 N N . GLU A 1 90 ? -45.560 44.737 23.394 1.00 80.72 90 GLU A N 1
ATOM 754 C CA . GLU A 1 90 ? -44.333 43.974 23.661 1.00 79.22 90 GLU A CA 1
ATOM 755 C C . GLU A 1 90 ? -43.894 43.245 22.371 1.00 77.87 90 GLU A C 1
ATOM 756 O O . GLU A 1 90 ? -42.720 42.884 22.241 1.00 77.08 90 GLU A O 1
ATOM 762 N N . LEU A 1 91 ? -44.842 43.016 21.445 1.00 75.73 91 LEU A N 1
ATOM 763 C CA . LEU A 1 91 ? -44.573 42.350 20.165 1.00 73.13 91 LEU A CA 1
ATOM 764 C C . LEU A 1 91 ? -43.875 43.425 19.342 1.00 74.13 91 LEU A C 1
ATOM 765 O O . LEU A 1 91 ? -42.847 43.176 18.691 1.00 73.40 91 LEU A O 1
ATOM 770 N N . ARG A 1 92 ? -44.456 44.627 19.414 1.00 74.28 92 ARG A N 1
ATOM 771 C CA . ARG A 1 92 ? -43.954 45.826 18.758 1.00 71.99 92 ARG A CA 1
ATOM 772 C C . ARG A 1 92 ? -42.518 45.878 19.258 1.00 69.62 92 ARG A C 1
ATOM 773 O O . ARG A 1 92 ? -41.561 45.840 18.480 1.00 69.04 92 ARG A O 1
ATOM 781 N N . LYS A 1 93 ? -42.386 45.914 20.577 1.00 67.11 93 LYS A N 1
ATOM 782 C CA . LYS A 1 93 ? -41.075 45.986 21.202 1.00 67.75 93 LYS A CA 1
ATOM 783 C C . LYS A 1 93 ? -40.179 44.754 21.016 1.00 67.75 93 LYS A C 1
ATOM 784 O O . LYS A 1 93 ? -38.955 44.855 21.105 1.00 66.37 93 LYS A O 1
ATOM 790 N N . VAL A 1 94 ? -40.767 43.590 20.760 1.00 68.50 94 VAL A N 1
ATOM 791 C CA . VAL A 1 94 ? -39.953 42.396 20.578 1.00 67.81 94 VAL A CA 1
ATOM 792 C C . VAL A 1 94 ? -39.471 42.308 19.147 1.00 67.84 94 VAL A C 1
ATOM 793 O O . VAL A 1 94 ? -38.385 41.790 18.870 1.00 66.21 94 VAL A O 1
ATOM 797 N N . GLU A 1 95 ? -40.273 42.838 18.237 1.00 67.84 95 GLU A N 1
ATOM 798 C CA . GLU A 1 95 ? -39.884 42.823 16.853 1.00 68.41 95 GLU A CA 1
ATOM 799 C C . GLU A 1 95 ? -38.790 43.863 16.627 1.00 68.68 95 GLU A C 1
ATOM 800 O O . GLU A 1 95 ? -37.972 43.702 15.724 1.00 68.79 95 GLU A O 1
ATOM 806 N N . GLU A 1 96 ? -38.760 44.908 17.462 1.00 69.76 96 GLU A N 1
ATOM 807 C CA . GLU A 1 96 ? -37.720 45.937 17.354 1.00 71.78 96 GLU A CA 1
ATOM 808 C C . GLU A 1 96 ? -36.391 45.279 17.661 1.00 71.98 96 GLU A C 1
ATOM 809 O O . GLU A 1 96 ? -35.496 45.244 16.820 1.00 72.97 96 GLU A O 1
ATOM 815 N N . GLU A 1 97 ? -36.250 44.745 18.866 1.00 71.62 97 GLU A N 1
ATOM 816 C CA . GLU A 1 97 ? -34.986 44.109 19.194 1.00 72.12 97 GLU A CA 1
ATOM 817 C C . GLU A 1 97 ? -34.638 42.948 18.259 1.00 71.91 97 GLU A C 1
ATOM 818 O O . GLU A 1 97 ? -33.477 42.543 18.193 1.00 70.88 97 GLU A O 1
ATOM 824 N N . LEU A 1 98 ? -35.620 42.405 17.539 1.00 71.81 98 LEU A N 1
ATOM 825 C CA . LEU A 1 98 ? -35.317 41.310 16.614 1.00 70.97 98 LEU A CA 1
ATOM 826 C C . LEU A 1 98 ? -34.613 41.903 15.406 1.00 70.77 98 LEU A C 1
ATOM 827 O O . LEU A 1 98 ? -33.542 41.450 15.008 1.00 70.27 98 LEU A O 1
ATOM 832 N N . LYS A 1 99 ? -35.230 42.931 14.837 1.00 70.92 99 LYS A N 1
ATOM 833 C CA . LYS A 1 99 ? -34.687 43.629 13.679 1.00 71.65 99 LYS A CA 1
ATOM 834 C C . LYS A 1 99 ? -33.241 44.073 13.931 1.00 72.17 99 LYS A C 1
ATOM 835 O O . LYS A 1 99 ? -32.352 43.779 13.129 1.00 73.30 99 LYS A O 1
ATOM 841 N N . ASN A 1 100 ? -33.013 44.765 15.046 1.00 71.98 100 ASN A N 1
ATOM 842 C CA . ASN A 1 100 ? -31.680 45.260 15.404 1.00 73.02 100 ASN A CA 1
ATOM 843 C C . ASN A 1 100 ? -30.649 44.137 15.563 1.00 73.05 100 ASN A C 1
ATOM 844 O O . ASN A 1 100 ? -29.528 44.199 15.029 1.00 72.70 100 ASN A O 1
ATOM 849 N N . THR A 1 101 ? -31.018 43.121 16.335 1.00 71.73 101 THR A N 1
ATOM 850 C CA . THR A 1 101 ? -30.111 42.014 16.567 1.00 69.54 101 THR A CA 1
ATOM 851 C C . THR A 1 101 ? -29.622 41.470 15.244 1.00 68.38 101 THR A C 1
ATOM 852 O O . THR A 1 101 ? -28.438 41.196 15.072 1.00 68.06 101 THR A O 1
ATOM 856 N N . LEU A 1 102 ? -30.536 41.335 14.296 1.00 66.72 102 LEU A N 1
ATOM 857 C CA . LEU A 1 102 ? -30.181 40.813 12.995 1.00 64.43 102 LEU A CA 1
ATOM 858 C C . LEU A 1 102 ? -29.151 41.690 12.292 1.00 64.15 102 LEU A C 1
ATOM 859 O O . LEU A 1 102 ? -28.213 41.180 11.679 1.00 64.76 102 LEU A O 1
ATOM 864 N N . LEU A 1 103 ? -29.307 43.006 12.396 1.00 63.26 103 LEU A N 1
ATOM 865 C CA . LEU A 1 103 ? -28.365 43.929 11.769 1.00 62.78 103 LEU A CA 1
ATOM 866 C C . LEU A 1 103 ? -26.975 43.876 12.386 1.00 63.94 103 LEU A C 1
ATOM 867 O O . LEU A 1 103 ? -26.042 44.488 11.868 1.00 65.00 103 LEU A O 1
ATOM 872 N N . TRP A 1 104 ? -26.828 43.144 13.490 1.00 64.09 104 TRP A N 1
ATOM 873 C CA . TRP A 1 104 ? -25.530 43.027 14.166 1.00 60.99 104 TRP A CA 1
ATOM 874 C C . TRP A 1 104 ? -24.770 41.755 13.845 1.00 60.03 104 TRP A C 1
ATOM 875 O O . TRP A 1 104 ? -23.650 41.553 14.311 1.00 60.44 104 TRP A O 1
ATOM 886 N N . ILE A 1 105 ? -25.375 40.890 13.051 1.00 58.86 105 ILE A N 1
ATOM 887 C CA . ILE A 1 105 ? -24.710 39.655 12.696 1.00 58.60 105 ILE A CA 1
ATOM 888 C C . ILE A 1 105 ? -23.882 39.805 11.429 1.00 57.53 105 ILE A C 1
ATOM 889 O O . ILE A 1 105 ? -24.375 40.267 10.392 1.00 58.34 105 ILE A O 1
ATOM 894 N N . PRO A 1 106 ? -22.594 39.453 11.507 1.00 55.98 106 PRO A N 1
ATOM 895 C CA . PRO A 1 106 ? -21.745 39.554 10.322 1.00 56.19 106 PRO A CA 1
ATOM 896 C C . PRO A 1 106 ? -22.172 38.539 9.261 1.00 57.34 106 PRO A C 1
ATOM 897 O O . PRO A 1 106 ? -22.970 37.640 9.517 1.00 59.16 106 PRO A O 1
ATOM 901 N N . ASN A 1 107 ? -21.630 38.695 8.066 1.00 58.15 107 ASN A N 1
ATOM 902 C CA . ASN A 1 107 ? -21.928 37.830 6.939 1.00 57.46 107 ASN A CA 1
ATOM 903 C C . ASN A 1 107 ? -21.289 36.469 7.171 1.00 57.79 107 ASN A C 1
ATOM 904 O O . ASN A 1 107 ? -20.208 36.369 7.741 1.00 57.77 107 ASN A O 1
ATOM 909 N N . LEU A 1 108 ? -21.952 35.409 6.740 1.00 58.28 108 LEU A N 1
ATOM 910 C CA . LEU A 1 108 ? -21.379 34.075 6.898 1.00 57.39 108 LEU A CA 1
ATOM 911 C C . LEU A 1 108 ? -20.283 33.906 5.837 1.00 57.06 108 LEU A C 1
ATOM 912 O O . LEU A 1 108 ? -20.518 34.075 4.632 1.00 55.24 108 LEU A O 1
ATOM 917 N N . PRO A 1 109 ? -19.059 33.609 6.278 1.00 56.69 109 PRO A N 1
ATOM 918 C CA . PRO A 1 109 ? -17.998 33.433 5.290 1.00 56.26 109 PRO A CA 1
ATOM 919 C C . PRO A 1 109 ? -18.241 32.250 4.389 1.00 55.51 109 PRO A C 1
ATOM 920 O O . PRO A 1 109 ? -18.817 31.241 4.785 1.00 55.54 109 PRO A O 1
ATOM 924 N N . HIS A 1 110 ? -17.801 32.403 3.155 1.00 55.12 110 HIS A N 1
ATOM 925 C CA . HIS A 1 110 ? -17.955 31.371 2.163 1.00 55.33 110 HIS A CA 1
ATOM 926 C C . HIS A 1 110 ? -17.078 30.175 2.552 1.00 56.39 110 HIS A C 1
ATOM 927 O O . HIS A 1 110 ? -15.964 30.350 3.075 1.00 57.05 110 HIS A O 1
ATOM 934 N N . PRO A 1 111 ? -17.581 28.942 2.332 1.00 55.70 111 PRO A N 1
ATOM 935 C CA . PRO A 1 111 ? -16.780 27.773 2.690 1.00 55.36 111 PRO A CA 1
ATOM 936 C C . PRO A 1 111 ? -15.348 27.781 2.150 1.00 55.51 111 PRO A C 1
ATOM 937 O O . PRO A 1 111 ? -14.443 27.297 2.814 1.00 56.91 111 PRO A O 1
ATOM 941 N N . SER A 1 112 ? -15.146 28.351 0.963 1.00 55.31 112 SER A N 1
ATOM 942 C CA . SER A 1 112 ? -13.834 28.401 0.328 1.00 55.17 112 SER A CA 1
ATOM 943 C C . SER A 1 112 ? -12.803 29.149 1.151 1.00 57.78 112 SER A C 1
ATOM 944 O O . SER A 1 112 ? -11.594 28.986 0.959 1.00 58.43 112 SER A O 1
ATOM 947 N N . VAL A 1 113 ? -13.284 29.974 2.075 1.00 59.16 113 VAL A N 1
ATOM 948 C CA . VAL A 1 113 ? -12.403 30.757 2.924 1.00 58.15 113 VAL A CA 1
ATOM 949 C C . VAL A 1 113 ? -11.692 29.913 3.982 1.00 59.11 113 VAL A C 1
ATOM 950 O O . VAL A 1 113 ? -12.311 29.087 4.657 1.00 58.48 113 VAL A O 1
ATOM 954 N N . PRO A 1 114 ? -10.370 30.094 4.113 1.00 59.75 114 PRO A N 1
ATOM 955 C CA . PRO A 1 114 ? -9.572 29.358 5.096 1.00 60.82 114 PRO A CA 1
ATOM 956 C C . PRO A 1 114 ? -9.905 29.856 6.494 1.00 61.67 114 PRO A C 1
ATOM 957 O O . PRO A 1 114 ? -10.243 31.026 6.670 1.00 62.67 114 PRO A O 1
ATOM 961 N N . VAL A 1 115 ? -9.829 28.972 7.486 1.00 63.12 115 VAL A N 1
ATOM 962 C CA . VAL A 1 115 ? -10.159 29.370 8.850 1.00 63.52 115 VAL A CA 1
ATOM 963 C C . VAL A 1 115 ? -8.950 29.919 9.561 1.00 64.65 115 VAL A C 1
ATOM 964 O O . VAL A 1 115 ? -7.847 29.431 9.391 1.00 64.49 115 VAL A O 1
ATOM 968 N N . GLY A 1 116 ? -9.157 30.939 10.368 1.00 66.65 116 GLY A N 1
ATOM 969 C CA . GLY A 1 116 ? -8.037 31.515 11.070 1.00 71.35 116 GLY A CA 1
ATOM 970 C C . GLY A 1 116 ? -8.526 32.419 12.171 1.00 75.04 116 GLY A C 1
ATOM 971 O O . GLY A 1 116 ? -9.687 32.830 12.156 1.00 74.32 116 GLY A O 1
ATOM 972 N N . GLU A 1 117 ? -7.639 32.727 13.118 1.00 79.05 117 GLU A N 1
ATOM 973 C CA . GLU A 1 117 ? -7.966 33.580 14.259 1.00 82.16 117 GLU A CA 1
ATOM 974 C C . GLU A 1 117 ? -7.657 35.043 13.939 1.00 82.68 117 GLU A C 1
ATOM 975 O O . GLU A 1 117 ? -8.375 35.943 14.373 1.00 82.89 117 GLU A O 1
ATOM 981 N N . ASP A 1 118 ? -6.591 35.287 13.185 1.00 83.83 118 ASP A N 1
ATOM 982 C CA . ASP A 1 118 ? -6.251 36.655 12.829 1.00 85.05 118 ASP A CA 1
ATOM 983 C C . ASP A 1 118 ? -5.370 36.758 11.596 1.00 85.81 118 ASP A C 1
ATOM 984 O O . ASP A 1 118 ? -5.166 35.776 10.893 1.00 86.47 118 ASP A O 1
ATOM 989 N N . GLU A 1 119 ? -4.869 37.964 11.342 1.00 86.91 119 GLU A N 1
ATOM 990 C CA . GLU A 1 119 ? -4.027 38.284 10.184 1.00 86.85 119 GLU A CA 1
ATOM 991 C C . GLU A 1 119 ? -2.898 37.328 9.867 1.00 86.95 119 GLU A C 1
ATOM 992 O O . GLU A 1 119 ? -2.491 37.204 8.720 1.00 86.99 119 GLU A O 1
ATOM 998 N N . LYS A 1 120 ? -2.375 36.677 10.892 1.00 87.59 120 LYS A N 1
ATOM 999 C CA . LYS A 1 120 ? -1.272 35.737 10.736 1.00 87.29 120 LYS A CA 1
ATOM 1000 C C . LYS A 1 120 ? -1.707 34.491 9.976 1.00 85.38 120 LYS A C 1
ATOM 1001 O O . LYS A 1 120 ? -0.884 33.757 9.428 1.00 85.43 120 LYS A O 1
ATOM 1007 N N . ASP A 1 121 ? -3.015 34.265 9.962 1.00 83.53 121 ASP A N 1
ATOM 1008 C CA . ASP A 1 121 ? -3.603 33.100 9.319 1.00 81.09 121 ASP A CA 1
ATOM 1009 C C . ASP A 1 121 ? -4.174 33.353 7.935 1.00 79.21 121 ASP A C 1
ATOM 1010 O O . ASP A 1 121 ? -4.941 32.534 7.420 1.00 79.27 121 ASP A O 1
ATOM 1015 N N . ASN A 1 122 ? -3.816 34.494 7.350 1.00 75.80 122 ASN A N 1
ATOM 1016 C CA . ASN A 1 122 ? -4.242 34.827 5.994 1.00 72.30 122 ASN A CA 1
ATOM 1017 C C . ASN A 1 122 ? -3.368 33.965 5.089 1.00 70.17 122 ASN A C 1
ATOM 1018 O O . ASN A 1 122 ? -2.266 33.603 5.473 1.00 71.11 122 ASN A O 1
ATOM 1023 N N . VAL A 1 123 ? -3.844 33.659 3.891 1.00 66.60 123 VAL A N 1
ATOM 1024 C CA . VAL A 1 123 ? -3.111 32.817 2.953 1.00 63.80 123 VAL A CA 1
ATOM 1025 C C . VAL A 1 123 ? -2.660 33.556 1.707 1.00 64.54 123 VAL A C 1
ATOM 1026 O O . VAL A 1 123 ? -3.489 34.095 0.993 1.00 66.10 123 VAL A O 1
ATOM 1030 N N . GLU A 1 124 ? -1.362 33.565 1.417 1.00 64.04 124 GLU A N 1
ATOM 1031 C CA . GLU A 1 124 ? -0.874 34.243 0.218 1.00 62.72 124 GLU A CA 1
ATOM 1032 C C . GLU A 1 124 ? -1.301 33.485 -1.044 1.00 62.45 124 GLU A C 1
ATOM 1033 O O . GLU A 1 124 ? -1.115 32.275 -1.130 1.00 62.58 124 GLU A O 1
ATOM 1039 N N . VAL A 1 125 ? -1.865 34.190 -2.027 1.00 61.83 125 VAL A N 1
ATOM 1040 C CA . VAL A 1 125 ? -2.334 33.532 -3.256 1.00 60.33 125 VAL A CA 1
ATOM 1041 C C . VAL A 1 125 ? -1.521 33.755 -4.546 1.00 58.90 125 VAL A C 1
ATOM 1042 O O . VAL A 1 125 ? -1.718 33.024 -5.507 1.00 57.78 125 VAL A O 1
ATOM 1046 N N . ARG A 1 126 ? -0.648 34.765 -4.573 1.00 58.33 126 ARG A N 1
ATOM 1047 C CA . ARG A 1 126 ? 0.200 35.081 -5.738 1.00 58.08 126 ARG A CA 1
ATOM 1048 C C . ARG A 1 126 ? 0.951 36.395 -5.566 1.00 58.55 126 ARG A C 1
ATOM 1049 O O . ARG A 1 126 ? 0.497 37.278 -4.849 1.00 60.62 126 ARG A O 1
ATOM 1057 N N . ARG A 1 127 ? 2.096 36.522 -6.233 1.00 57.00 127 ARG A N 1
ATOM 1058 C CA . ARG A 1 127 ? 2.914 37.730 -6.161 1.00 56.42 127 ARG A CA 1
ATOM 1059 C C . ARG A 1 127 ? 3.182 38.297 -7.539 1.00 58.43 127 ARG A C 1
ATOM 1060 O O . ARG A 1 127 ? 2.892 37.670 -8.559 1.00 59.16 127 ARG A O 1
ATOM 1068 N N . TRP A 1 128 ? 3.756 39.494 -7.561 1.00 59.29 128 TRP A N 1
ATOM 1069 C CA . TRP A 1 128 ? 4.082 40.166 -8.808 1.00 58.08 128 TRP A CA 1
ATOM 1070 C C . TRP A 1 128 ? 5.158 41.179 -8.478 1.00 59.01 128 TRP A C 1
ATOM 1071 O O . TRP A 1 128 ? 5.054 41.869 -7.461 1.00 58.20 128 TRP A O 1
ATOM 1082 N N . GLY A 1 129 ? 6.184 41.240 -9.335 1.00 60.51 129 GLY A N 1
ATOM 1083 C CA . GLY A 1 129 ? 7.315 42.139 -9.147 1.00 61.58 129 GLY A CA 1
ATOM 1084 C C . GLY A 1 129 ? 8.293 41.664 -8.073 1.00 63.47 129 GLY A C 1
ATOM 1085 O O . GLY A 1 129 ? 7.913 40.923 -7.154 1.00 63.80 129 GLY A O 1
ATOM 1086 N N . GLU A 1 130 ? 9.555 42.082 -8.184 1.00 63.95 130 GLU A N 1
ATOM 1087 C CA . GLU A 1 130 ? 10.591 41.721 -7.209 1.00 64.18 130 GLU A CA 1
ATOM 1088 C C . GLU A 1 130 ? 11.029 42.983 -6.478 1.00 62.49 130 GLU A C 1
ATOM 1089 O O . GLU A 1 130 ? 11.590 43.888 -7.092 1.00 62.45 130 GLU A O 1
ATOM 1095 N N . PRO A 1 131 ? 10.782 43.065 -5.157 1.00 62.07 131 PRO A N 1
ATOM 1096 C CA . PRO A 1 131 ? 11.184 44.266 -4.413 1.00 61.81 131 PRO A CA 1
ATOM 1097 C C . PRO A 1 131 ? 12.592 44.738 -4.685 1.00 60.85 131 PRO A C 1
ATOM 1098 O O . PRO A 1 131 ? 13.539 43.986 -4.556 1.00 59.13 131 PRO A O 1
ATOM 1102 N N . ARG A 1 132 ? 12.698 46.004 -5.074 1.00 62.26 132 ARG A N 1
ATOM 1103 C CA . ARG A 1 132 ? 13.964 46.650 -5.388 1.00 63.76 132 ARG A CA 1
ATOM 1104 C C . ARG A 1 132 ? 15.045 46.387 -4.353 1.00 65.52 132 ARG A C 1
ATOM 1105 O O . ARG A 1 132 ? 14.795 46.385 -3.152 1.00 64.34 132 ARG A O 1
ATOM 1113 N N . LYS A 1 133 ? 16.258 46.159 -4.836 1.00 68.94 133 LYS A N 1
ATOM 1114 C CA . LYS A 1 133 ? 17.388 45.931 -3.957 1.00 72.75 133 LYS A CA 1
ATOM 1115 C C . LYS A 1 133 ? 18.092 47.291 -3.796 1.00 74.43 133 LYS A C 1
ATOM 1116 O O . LYS A 1 133 ? 18.394 47.976 -4.788 1.00 74.56 133 LYS A O 1
ATOM 1122 N N . PHE A 1 134 ? 18.339 47.687 -2.553 1.00 75.32 134 PHE A N 1
ATOM 1123 C CA . PHE A 1 134 ? 18.971 48.976 -2.282 1.00 78.63 134 PHE A CA 1
ATOM 1124 C C . PHE A 1 134 ? 20.484 48.968 -1.983 1.00 79.97 134 PHE A C 1
ATOM 1125 O O . PHE A 1 134 ? 20.959 48.221 -1.117 1.00 78.87 134 PHE A O 1
ATOM 1133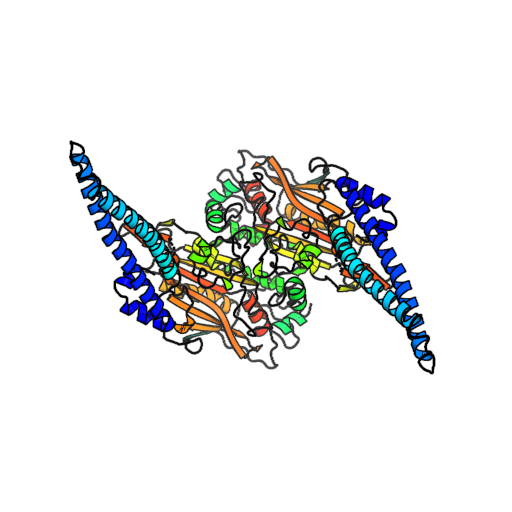 N N . ASP A 1 135 ? 21.230 49.810 -2.701 1.00 81.19 135 ASP A N 1
ATOM 1134 C CA . ASP A 1 135 ? 22.669 49.934 -2.479 1.00 81.53 135 ASP A CA 1
ATOM 1135 C C . ASP A 1 135 ? 22.877 51.101 -1.510 1.00 80.23 135 ASP A C 1
ATOM 1136 O O . ASP A 1 135 ? 23.988 51.600 -1.330 1.00 81.50 135 ASP A O 1
ATOM 1141 N N . PHE A 1 136 ? 21.779 51.527 -0.898 1.00 77.71 136 PHE A N 1
ATOM 1142 C CA . PHE A 1 136 ? 21.791 52.588 0.090 1.00 75.55 136 PHE A CA 1
ATOM 1143 C C . PHE A 1 136 ? 20.532 52.417 0.919 1.00 74.59 136 PHE A C 1
ATOM 1144 O O . PHE A 1 136 ? 19.486 52.080 0.375 1.00 75.81 136 PHE A O 1
ATOM 1152 N N . GLU A 1 137 ? 20.637 52.607 2.231 1.00 72.67 137 GLU A N 1
ATOM 1153 C CA . GLU A 1 137 ? 19.488 52.454 3.121 1.00 72.76 137 GLU A CA 1
ATOM 1154 C C . GLU A 1 137 ? 18.345 53.345 2.600 1.00 72.59 137 GLU A C 1
ATOM 1155 O O . GLU A 1 137 ? 18.460 54.575 2.556 1.00 73.42 137 GLU A O 1
ATOM 1161 N N . PRO A 1 138 ? 17.222 52.727 2.190 1.00 70.53 138 PRO A N 1
ATOM 1162 C CA . PRO A 1 138 ? 16.078 53.474 1.665 1.00 68.23 138 PRO A CA 1
ATOM 1163 C C . PRO A 1 138 ? 15.359 54.249 2.771 1.00 67.75 138 PRO A C 1
ATOM 1164 O O . PRO A 1 138 ? 15.250 53.771 3.911 1.00 66.56 138 PRO A O 1
ATOM 1168 N N . LYS A 1 139 ? 14.848 55.431 2.433 1.00 65.44 139 LYS A N 1
ATOM 1169 C CA . LYS A 1 139 ? 14.164 56.257 3.425 1.00 63.79 139 LYS A CA 1
ATOM 1170 C C . LYS A 1 139 ? 12.637 56.121 3.459 1.00 63.02 139 LYS A C 1
ATOM 1171 O O . LYS A 1 139 ? 12.002 55.784 2.462 1.00 61.88 139 LYS A O 1
ATOM 1177 N N . PRO A 1 140 ? 12.033 56.370 4.632 1.00 62.67 140 PRO A N 1
ATOM 1178 C CA . PRO A 1 140 ? 10.587 56.297 4.862 1.00 62.97 140 PRO A CA 1
ATOM 1179 C C . PRO A 1 140 ? 9.873 57.329 4.014 1.00 63.99 140 PRO A C 1
ATOM 1180 O O . PRO A 1 140 ? 10.436 58.387 3.711 1.00 64.85 140 PRO A O 1
ATOM 1184 N N . HIS A 1 141 ? 8.622 57.049 3.670 1.00 63.71 141 HIS A N 1
ATOM 1185 C CA . HIS A 1 141 ? 7.872 57.958 2.830 1.00 63.29 141 HIS A CA 1
ATOM 1186 C C . HIS A 1 141 ? 7.672 59.321 3.453 1.00 63.71 141 HIS A C 1
ATOM 1187 O O . HIS A 1 141 ? 7.599 60.320 2.747 1.00 64.50 141 HIS A O 1
ATOM 1194 N N . TRP A 1 142 ? 7.621 59.387 4.775 1.00 64.60 142 TRP A N 1
ATOM 1195 C CA . TRP A 1 142 ? 7.433 60.683 5.419 1.00 64.82 142 TRP A CA 1
ATOM 1196 C C . TRP A 1 142 ? 8.686 61.545 5.386 1.00 65.27 142 TRP A C 1
ATOM 1197 O O . TRP A 1 142 ? 8.591 62.759 5.306 1.00 65.28 142 TRP A O 1
ATOM 1208 N N . GLU A 1 143 ? 9.862 60.930 5.429 1.00 66.71 143 GLU A N 1
ATOM 1209 C CA . GLU A 1 143 ? 11.085 61.721 5.393 1.00 67.15 143 GLU A CA 1
ATOM 1210 C C . GLU A 1 143 ? 11.356 62.226 4.010 1.00 66.25 143 GLU A C 1
ATOM 1211 O O . GLU A 1 143 ? 11.600 63.406 3.808 1.00 66.72 143 GLU A O 1
ATOM 1217 N N . ILE A 1 144 ? 11.307 61.332 3.046 1.00 65.11 144 ILE A N 1
ATOM 1218 C CA . ILE A 1 144 ? 11.554 61.736 1.681 1.00 66.16 144 ILE A CA 1
ATOM 1219 C C . ILE A 1 144 ? 10.555 62.811 1.196 1.00 65.08 144 ILE A C 1
ATOM 1220 O O . ILE A 1 144 ? 10.865 63.624 0.325 1.00 64.47 144 ILE A O 1
ATOM 1225 N N . GLY A 1 145 ? 9.370 62.834 1.793 1.00 63.75 145 GLY A N 1
ATOM 1226 C CA . GLY A 1 145 ? 8.361 63.792 1.385 1.00 62.42 145 GLY A CA 1
ATOM 1227 C C . GLY A 1 145 ? 8.461 65.147 2.038 1.00 61.79 145 GLY A C 1
ATOM 1228 O O . GLY A 1 145 ? 8.070 66.138 1.434 1.00 61.52 145 GLY A O 1
ATOM 1229 N N . GLU A 1 146 ? 8.964 65.185 3.272 1.00 61.61 146 GLU A N 1
ATOM 1230 C CA . GLU A 1 146 ? 9.138 66.437 4.024 1.00 61.29 146 GLU A CA 1
ATOM 1231 C C . GLU A 1 146 ? 10.331 67.188 3.458 1.00 60.00 146 GLU A C 1
ATOM 1232 O O . GLU A 1 146 ? 10.315 68.400 3.320 1.00 57.76 146 GLU A O 1
ATOM 1238 N N . ARG A 1 147 ? 11.367 66.429 3.139 1.00 60.82 147 ARG A N 1
ATOM 1239 C CA . ARG A 1 147 ? 12.595 66.960 2.598 1.00 61.73 147 ARG A CA 1
ATOM 1240 C C . ARG A 1 147 ? 12.330 67.522 1.213 1.00 59.76 147 ARG A C 1
ATOM 1241 O O . ARG A 1 147 ? 13.053 68.405 0.759 1.00 61.47 147 ARG A O 1
ATOM 1249 N N . LEU A 1 148 ? 11.289 67.024 0.551 1.00 57.62 148 LEU A N 1
ATOM 1250 C CA . LEU A 1 148 ? 10.913 67.511 -0.778 1.00 55.51 148 LEU A CA 1
ATOM 1251 C C . LEU A 1 148 ? 9.853 68.573 -0.632 1.00 54.47 148 LEU A C 1
ATOM 1252 O O . LEU A 1 148 ? 9.481 69.230 -1.603 1.00 53.77 148 LEU A O 1
ATOM 1257 N N . GLY A 1 149 ? 9.359 68.702 0.596 1.00 54.23 149 GLY A N 1
ATOM 1258 C CA . GLY A 1 149 ? 8.322 69.661 0.922 1.00 54.42 149 GLY A CA 1
ATOM 1259 C C . GLY A 1 149 ? 6.972 69.360 0.298 1.00 54.96 149 GLY A C 1
ATOM 1260 O O . GLY A 1 149 ? 6.230 70.283 -0.028 1.00 55.54 149 GLY A O 1
ATOM 1261 N N . ILE A 1 150 ? 6.644 68.080 0.122 1.00 54.93 150 ILE A N 1
ATOM 1262 C CA . ILE A 1 150 ? 5.365 67.699 -0.488 1.00 53.30 150 ILE A CA 1
ATOM 1263 C C . ILE A 1 150 ? 4.447 66.991 0.494 1.00 53.31 150 ILE A C 1
ATOM 1264 O O . ILE A 1 150 ? 3.324 66.615 0.154 1.00 53.49 150 ILE A O 1
ATOM 1269 N N . LEU A 1 151 ? 4.951 66.807 1.710 1.00 53.37 151 LEU A N 1
ATOM 1270 C CA . LEU A 1 151 ? 4.210 66.183 2.804 1.00 52.83 151 LEU A CA 1
ATOM 1271 C C . LEU A 1 151 ? 4.422 67.077 4.016 1.00 52.35 151 LEU A C 1
ATOM 1272 O O . LEU A 1 151 ? 5.483 67.074 4.606 1.00 54.20 151 LEU A O 1
ATOM 1277 N N . ASP A 1 152 ? 3.415 67.857 4.376 1.00 52.11 152 ASP A N 1
ATOM 1278 C CA . ASP A 1 152 ? 3.524 68.780 5.497 1.00 52.30 152 ASP A CA 1
ATOM 1279 C C . ASP A 1 152 ? 2.705 68.272 6.696 1.00 53.10 152 ASP A C 1
ATOM 1280 O O . ASP A 1 152 ? 1.553 68.656 6.919 1.00 51.84 152 ASP A O 1
ATOM 1285 N N . PHE A 1 153 ? 3.329 67.390 7.466 1.00 53.52 153 PHE A N 1
ATOM 1286 C CA . PHE A 1 153 ? 2.710 66.812 8.634 1.00 53.69 153 PHE A CA 1
ATOM 1287 C C . PHE A 1 153 ? 2.500 67.896 9.679 1.00 55.65 153 PHE A C 1
ATOM 1288 O O . PHE A 1 153 ? 1.448 67.965 10.319 1.00 56.20 153 PHE A O 1
ATOM 1296 N N . LYS A 1 154 ? 3.503 68.753 9.843 1.00 56.43 154 LYS A N 1
ATOM 1297 C CA . LYS A 1 154 ? 3.425 69.836 10.811 1.00 56.32 154 LYS A CA 1
ATOM 1298 C C . LYS A 1 154 ? 2.180 70.676 10.564 1.00 55.93 154 LYS A C 1
ATOM 1299 O O . LYS A 1 154 ? 1.331 70.802 11.440 1.00 55.79 154 LYS A O 1
ATOM 1305 N N . ARG A 1 155 ? 2.056 71.240 9.366 1.00 55.76 155 ARG A N 1
ATOM 1306 C CA . ARG A 1 155 ? 0.898 72.088 9.063 1.00 56.40 155 ARG A CA 1
ATOM 1307 C C . ARG A 1 155 ? -0.425 71.341 9.088 1.00 57.02 155 ARG A C 1
ATOM 1308 O O . ARG A 1 155 ? -1.469 71.902 9.477 1.00 56.69 155 ARG A O 1
ATOM 1316 N N . GLY A 1 156 ? -0.383 70.073 8.680 1.00 55.97 156 GLY A N 1
ATOM 1317 C CA . GLY A 1 156 ? -1.590 69.277 8.708 1.00 52.29 156 GLY A CA 1
ATOM 1318 C C . GLY A 1 156 ? -2.110 69.249 10.131 1.00 49.48 156 GLY A C 1
ATOM 1319 O O . GLY A 1 156 ? -3.302 69.424 10.376 1.00 48.17 156 GLY A O 1
ATOM 1320 N N . ALA A 1 157 ? -1.204 69.046 11.079 1.00 48.34 157 ALA A N 1
ATOM 1321 C CA . ALA A 1 157 ? -1.599 68.983 12.477 1.00 49.01 157 ALA A CA 1
ATOM 1322 C C . ALA A 1 157 ? -2.004 70.345 13.017 1.00 48.98 157 ALA A C 1
ATOM 1323 O O . ALA A 1 157 ? -2.895 70.442 13.869 1.00 48.16 157 ALA A O 1
ATOM 1325 N N . LYS A 1 158 ? -1.357 71.393 12.517 1.00 49.80 158 LYS A N 1
ATOM 1326 C CA . LYS A 1 158 ? -1.668 72.744 12.961 1.00 50.43 158 LYS A CA 1
ATOM 1327 C C . LYS A 1 158 ? -3.103 73.089 12.618 1.00 50.44 158 LYS A C 1
ATOM 1328 O O . LYS A 1 158 ? -3.725 73.871 13.331 1.00 48.67 158 LYS A O 1
ATOM 1334 N N . LEU A 1 159 ? -3.605 72.508 11.523 1.00 51.95 159 LEU A N 1
ATOM 1335 C CA . LEU A 1 159 ? -4.972 72.737 11.049 1.00 53.92 159 LEU A CA 1
ATOM 1336 C C . LEU A 1 159 ? -5.989 71.700 11.507 1.00 55.10 159 LEU A C 1
ATOM 1337 O O . LEU A 1 159 ? -7.144 72.043 11.756 1.00 55.02 159 LEU A O 1
ATOM 1342 N N . SER A 1 160 ? -5.577 70.441 11.627 1.00 55.39 160 SER A N 1
ATOM 1343 C CA . SER A 1 160 ? -6.529 69.404 11.990 1.00 57.10 160 SER A CA 1
ATOM 1344 C C . SER A 1 160 ? -6.196 68.442 13.139 1.00 58.21 160 SER A C 1
ATOM 1345 O O . SER A 1 160 ? -7.032 67.641 13.575 1.00 57.84 160 SER A O 1
ATOM 1348 N N . GLY A 1 161 ? -4.984 68.526 13.653 1.00 58.60 161 GLY A N 1
ATOM 1349 C CA . GLY A 1 161 ? -4.622 67.618 14.712 1.00 58.96 161 GLY A CA 1
ATOM 1350 C C . GLY A 1 161 ? -3.840 66.483 14.093 1.00 59.40 161 GLY A C 1
ATOM 1351 O O . GLY A 1 161 ? -3.399 66.575 12.943 1.00 59.57 161 GLY A O 1
ATOM 1352 N N . SER A 1 162 ? -3.669 65.399 14.835 1.00 59.07 162 SER A N 1
ATOM 1353 C CA . SER A 1 162 ? -2.900 64.310 14.290 1.00 58.93 162 SER A CA 1
ATOM 1354 C C . SER A 1 162 ? -3.635 63.595 13.190 1.00 57.37 162 SER A C 1
ATOM 1355 O O . SER A 1 162 ? -4.817 63.842 12.950 1.00 56.62 162 SER A O 1
ATOM 1358 N N . ARG A 1 163 ? -2.904 62.721 12.513 1.00 56.02 163 ARG A N 1
ATOM 1359 C CA . ARG A 1 163 ? -3.455 61.922 11.437 1.00 56.34 163 ARG A CA 1
ATOM 1360 C C . ARG A 1 163 ? -4.030 62.730 10.295 1.00 55.98 163 ARG A C 1
ATOM 1361 O O . ARG A 1 163 ? -4.976 62.306 9.633 1.00 57.03 163 ARG A O 1
ATOM 1369 N N . PHE A 1 164 ? -3.453 63.900 10.070 1.00 55.19 164 PHE A N 1
ATOM 1370 C CA . PHE A 1 164 ? -3.868 64.760 8.976 1.00 54.84 164 PHE A CA 1
ATOM 1371 C C . PHE A 1 164 ? -2.573 65.269 8.376 1.00 54.34 164 PHE A C 1
ATOM 1372 O O . PHE A 1 164 ? -1.689 65.712 9.087 1.00 55.01 164 PHE A O 1
ATOM 1380 N N . THR A 1 165 ? -2.449 65.188 7.066 1.00 54.16 165 THR A N 1
ATOM 1381 C CA . THR A 1 165 ? -1.236 65.646 6.397 1.00 53.14 165 THR A CA 1
ATOM 1382 C C . THR A 1 165 ? -1.564 66.456 5.141 1.00 52.86 165 THR A C 1
ATOM 1383 O O . THR A 1 165 ? -2.353 66.011 4.309 1.00 55.41 165 THR A O 1
ATOM 1387 N N . VAL A 1 166 ? -1.001 67.648 4.989 1.00 52.85 166 VAL A N 1
ATOM 1388 C CA . VAL A 1 166 ? -1.261 68.408 3.753 1.00 53.14 166 VAL A CA 1
ATOM 1389 C C . VAL A 1 166 ? -0.236 67.984 2.707 1.00 50.70 166 VAL A C 1
ATOM 1390 O O . VAL A 1 166 ? 0.948 67.936 2.998 1.00 48.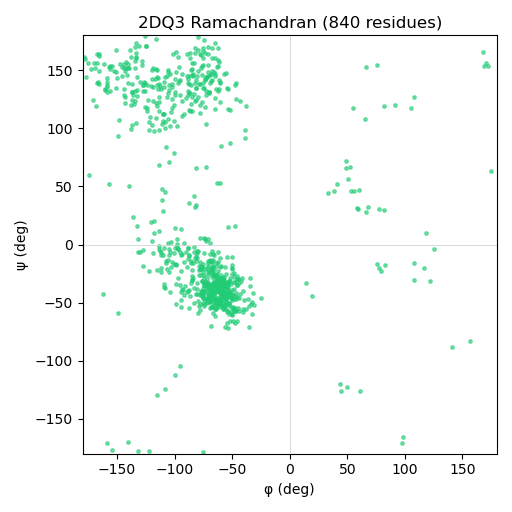67 166 VAL A O 1
ATOM 1394 N N . ILE A 1 167 ? -0.699 67.645 1.507 1.00 49.60 167 ILE A N 1
ATOM 1395 C CA . ILE A 1 167 ? 0.212 67.236 0.443 1.00 50.34 167 ILE A CA 1
ATOM 1396 C C . ILE A 1 167 ? 0.437 68.481 -0.414 1.00 50.08 167 ILE A C 1
ATOM 1397 O O . ILE A 1 167 ? -0.502 69.224 -0.663 1.00 51.49 167 ILE A O 1
ATOM 1402 N N . ALA A 1 168 ? 1.662 68.740 -0.859 1.00 49.67 168 ALA A N 1
ATOM 1403 C CA . ALA A 1 168 ? 1.857 69.952 -1.640 1.00 50.05 168 ALA A CA 1
ATOM 1404 C C . ALA A 1 168 ? 2.785 69.890 -2.842 1.00 50.18 168 ALA A C 1
ATOM 1405 O O . ALA A 1 168 ? 3.680 69.042 -2.942 1.00 48.70 168 ALA A O 1
ATOM 1407 N N . GLY A 1 169 ? 2.523 70.811 -3.765 1.00 50.58 169 GLY A N 1
ATOM 1408 C CA . GLY A 1 169 ? 3.305 70.931 -4.982 1.00 49.88 169 GLY A CA 1
ATOM 1409 C C . GLY A 1 169 ? 3.264 69.705 -5.846 1.00 48.73 169 GLY A C 1
ATOM 1410 O O . GLY A 1 169 ? 2.192 69.247 -6.193 1.00 49.21 169 GLY A O 1
ATOM 1411 N N . TRP A 1 170 ? 4.438 69.184 -6.191 1.00 49.13 170 TRP A N 1
ATOM 1412 C CA . TRP A 1 170 ? 4.541 68.001 -7.023 1.00 49.25 170 TRP A CA 1
ATOM 1413 C C . TRP A 1 170 ? 3.869 66.879 -6.253 1.00 51.02 170 TRP A C 1
ATOM 1414 O O . TRP A 1 170 ? 3.299 65.946 -6.837 1.00 52.06 170 TRP A O 1
ATOM 1425 N N . GLY A 1 171 ? 3.924 66.985 -4.931 1.00 51.05 171 GLY A N 1
ATOM 1426 C CA . GLY A 1 171 ? 3.291 65.980 -4.106 1.00 51.08 171 GLY A CA 1
ATOM 1427 C C . GLY A 1 171 ? 1.829 65.945 -4.470 1.00 50.21 171 GLY A C 1
ATOM 1428 O O . GLY A 1 171 ? 1.280 64.897 -4.756 1.00 51.69 171 GLY A O 1
ATOM 1429 N N . ALA A 1 172 ? 1.198 67.105 -4.480 1.00 49.57 172 ALA A N 1
ATOM 1430 C CA . ALA A 1 172 ? -0.209 67.175 -4.821 1.00 51.21 172 ALA A CA 1
ATOM 1431 C C . ALA A 1 172 ? -0.413 66.865 -6.307 1.00 51.73 172 ALA A C 1
ATOM 1432 O O . ALA A 1 172 ? -1.245 66.046 -6.674 1.00 52.05 172 ALA A O 1
ATOM 1434 N N . ARG A 1 173 ? 0.351 67.510 -7.168 1.00 52.42 173 ARG A N 1
ATOM 1435 C CA . ARG A 1 173 ? 0.191 67.262 -8.581 1.00 55.28 173 ARG A CA 1
ATOM 1436 C C . ARG A 1 173 ? 0.213 65.751 -8.841 1.00 55.39 173 ARG A C 1
ATOM 1437 O O . ARG A 1 173 ? -0.566 65.236 -9.661 1.00 55.28 173 ARG A O 1
ATOM 1445 N N . LEU A 1 174 ? 1.088 65.044 -8.125 1.00 53.32 174 LEU A N 1
ATOM 1446 C CA . LEU A 1 174 ? 1.225 63.602 -8.304 1.00 51.47 174 LEU A CA 1
ATOM 1447 C C . LEU A 1 174 ? -0.024 62.893 -7.813 1.00 51.42 174 LEU A C 1
ATOM 1448 O O . LEU A 1 174 ? -0.506 61.962 -8.440 1.00 52.80 174 LEU A O 1
ATOM 1453 N N . GLU A 1 175 ? -0.542 63.338 -6.679 1.00 50.90 175 GLU A N 1
ATOM 1454 C CA . GLU A 1 175 ? -1.734 62.742 -6.094 1.00 49.92 175 GLU A CA 1
ATOM 1455 C C . GLU A 1 175 ? -2.873 62.810 -7.081 1.00 50.58 175 GLU A C 1
ATOM 1456 O O . GLU A 1 175 ? -3.565 61.822 -7.309 1.00 52.22 175 GLU A O 1
ATOM 1462 N N . ARG A 1 176 ? -3.072 63.982 -7.671 1.00 50.51 176 ARG A N 1
ATOM 1463 C CA . ARG A 1 176 ? -4.152 64.156 -8.632 1.00 49.61 176 ARG A CA 1
ATOM 1464 C C . ARG A 1 176 ? -3.920 63.204 -9.782 1.00 49.47 176 ARG A C 1
ATOM 1465 O O . ARG A 1 176 ? -4.831 62.482 -10.213 1.00 48.85 176 ARG A O 1
ATOM 1473 N N . ALA A 1 177 ? -2.678 63.201 -10.259 1.00 47.69 177 ALA A N 1
ATOM 1474 C CA . ALA A 1 177 ? -2.281 62.349 -11.366 1.00 45.57 177 ALA A CA 1
ATOM 1475 C C . ALA A 1 177 ? -2.768 60.933 -11.115 1.00 44.36 177 ALA A C 1
ATOM 1476 O O . ALA A 1 177 ? -3.485 60.363 -11.943 1.00 42.77 177 ALA A O 1
ATOM 1478 N N . LEU A 1 178 ? -2.387 60.379 -9.960 1.00 44.58 178 LEU A N 1
ATOM 1479 C CA . LEU A 1 178 ? -2.779 59.019 -9.563 1.00 45.38 178 LEU A CA 1
ATOM 1480 C C . LEU A 1 178 ? -4.262 58.808 -9.764 1.00 45.79 178 LEU A C 1
ATOM 1481 O O . LEU A 1 178 ? -4.679 57.899 -10.494 1.00 44.49 178 LEU A O 1
ATOM 1486 N N . ILE A 1 179 ? -5.037 59.667 -9.109 1.00 45.00 179 ILE A N 1
ATOM 1487 C CA . ILE A 1 179 ? -6.489 59.660 -9.197 1.00 46.66 179 ILE A CA 1
ATOM 1488 C C . ILE A 1 179 ? -6.981 59.629 -10.648 1.00 47.24 179 ILE A C 1
ATOM 1489 O O . ILE A 1 179 ? -7.879 58.852 -10.981 1.00 47.84 179 ILE A O 1
ATOM 1494 N N . ASN A 1 180 ? -6.392 60.470 -11.504 1.00 47.22 180 ASN A N 1
ATOM 1495 C CA . ASN A 1 180 ? -6.765 60.540 -12.921 1.00 46.10 180 ASN A CA 1
ATOM 1496 C C . ASN A 1 180 ? -6.325 59.280 -13.644 1.00 46.86 180 ASN A C 1
ATOM 1497 O O . ASN A 1 180 ? -7.102 58.681 -14.372 1.00 47.11 180 ASN A O 1
ATOM 1502 N N . PHE A 1 181 ? -5.071 58.882 -13.447 1.00 47.68 181 PHE A N 1
ATOM 1503 C CA . PHE A 1 181 ? -4.557 57.681 -14.094 1.00 48.61 181 PHE A CA 1
ATOM 1504 C C . PHE A 1 181 ? -5.464 56.512 -13.799 1.00 50.22 181 PHE A C 1
ATOM 1505 O O . PHE A 1 181 ? -5.846 55.763 -14.688 1.00 49.57 181 PHE A O 1
ATOM 1521 N N . LEU A 1 183 ? -8.713 56.422 -12.511 1.00 49.84 183 LEU A N 1
ATOM 1522 C CA . LEU A 1 183 ? -10.067 56.490 -13.043 1.00 49.82 183 LEU A CA 1
ATOM 1523 C C . LEU A 1 183 ? -10.153 56.178 -14.538 1.00 50.52 183 LEU A C 1
ATOM 1524 O O . LEU A 1 183 ? -11.046 55.455 -14.985 1.00 49.21 183 LEU A O 1
ATOM 1529 N N . ASP A 1 184 ? -9.228 56.740 -15.310 1.00 50.99 184 ASP A N 1
ATOM 1530 C CA . ASP A 1 184 ? -9.232 56.518 -16.740 1.00 52.24 184 ASP A CA 1
ATOM 1531 C C . ASP A 1 184 ? -9.067 55.038 -17.043 1.00 53.05 184 ASP A C 1
ATOM 1532 O O . ASP A 1 184 ? -9.777 54.484 -17.887 1.00 54.64 184 ASP A O 1
ATOM 1537 N N . LEU A 1 185 ? -8.136 54.395 -16.351 1.00 52.28 185 LEU A N 1
ATOM 1538 C CA . LEU A 1 185 ? -7.876 52.976 -16.545 1.00 51.03 185 LEU A CA 1
ATOM 1539 C C . LEU A 1 185 ? -9.151 52.131 -16.370 1.00 50.38 185 LEU A C 1
ATOM 1540 O O . LEU A 1 185 ? -9.487 51.312 -17.217 1.00 45.39 185 LEU A O 1
ATOM 1545 N N . HIS A 1 186 ? -9.857 52.359 -15.263 1.00 52.67 186 HIS A N 1
ATOM 1546 C CA . HIS A 1 186 ? -11.077 51.620 -14.933 1.00 53.39 186 HIS A CA 1
ATOM 1547 C C . HIS A 1 186 ? -12.274 52.002 -15.775 1.00 52.91 186 HIS A C 1
ATOM 1548 O O . HIS A 1 186 ? -13.106 51.147 -16.055 1.00 51.67 186 HIS A O 1
ATOM 1555 N N . THR A 1 187 ? -12.393 53.274 -16.156 1.00 52.81 187 THR A N 1
ATOM 1556 C CA . THR A 1 187 ? -13.537 53.657 -16.980 1.00 53.73 187 THR A CA 1
ATOM 1557 C C . THR A 1 187 ? -13.385 53.012 -18.360 1.00 55.83 187 THR A C 1
ATOM 1558 O O . THR A 1 187 ? -14.343 52.483 -18.925 1.00 56.07 187 THR A O 1
ATOM 1562 N N . LYS A 1 188 ? -12.167 53.028 -18.886 1.00 57.29 188 LYS A N 1
ATOM 1563 C CA . LYS A 1 188 ? -11.904 52.422 -20.179 1.00 58.57 188 LYS A CA 1
ATOM 1564 C C . LYS A 1 188 ? -12.310 50.948 -20.146 1.00 58.86 188 LYS A C 1
ATOM 1565 O O . LYS A 1 188 ? -12.746 50.392 -21.154 1.00 59.32 188 LYS A O 1
ATOM 1571 N N . LYS A 1 189 ? -12.181 50.319 -18.981 1.00 58.63 189 LYS A N 1
ATOM 1572 C CA . LYS A 1 189 ? -12.510 48.909 -18.861 1.00 55.99 189 LYS A CA 1
ATOM 1573 C C . LYS A 1 189 ? -13.989 48.683 -18.683 1.00 53.49 189 LYS A C 1
ATOM 1574 O O . LYS A 1 189 ? -14.436 47.558 -18.739 1.00 53.39 189 LYS A O 1
ATOM 1580 N N . GLY A 1 190 ? -14.762 49.737 -18.463 1.00 52.40 190 GLY A N 1
ATOM 1581 C CA . GLY A 1 190 ? -16.193 49.527 -18.319 1.00 51.55 190 GLY A CA 1
ATOM 1582 C C . GLY A 1 190 ? -16.938 50.022 -17.093 1.00 51.01 190 GLY A C 1
ATOM 1583 O O . GLY A 1 190 ? -18.160 49.894 -17.028 1.00 50.88 190 GLY A O 1
ATOM 1584 N N . TYR A 1 191 ? -16.222 50.587 -16.128 1.00 50.92 191 TYR A N 1
ATOM 1585 C CA . TYR A 1 191 ? -16.829 51.091 -14.899 1.00 49.88 191 TYR A CA 1
ATOM 1586 C C . TYR A 1 191 ? -17.420 52.478 -15.107 1.00 51.12 191 TYR A C 1
ATOM 1587 O O . TYR A 1 191 ? -16.820 53.290 -15.811 1.00 53.68 191 TYR A O 1
ATOM 1596 N N . LYS A 1 192 ? -18.580 52.762 -14.507 1.00 51.29 192 LYS A N 1
ATOM 1597 C CA . LYS A 1 192 ? -19.212 54.078 -14.685 1.00 51.86 192 LYS A CA 1
ATOM 1598 C C . LYS A 1 192 ? -18.694 55.086 -13.679 1.00 52.29 192 LYS A C 1
ATOM 1599 O O . LYS A 1 192 ? -18.884 54.937 -12.481 1.00 54.69 192 LYS A O 1
ATOM 1605 N N . GLU A 1 193 ? -18.016 56.113 -14.162 1.00 52.21 193 GLU A N 1
ATOM 1606 C CA . GLU A 1 193 ? -17.485 57.104 -13.257 1.00 53.13 193 GLU A CA 1
ATOM 1607 C C . GLU A 1 193 ? -18.681 57.775 -12.624 1.00 54.44 193 GLU A C 1
ATOM 1608 O O . GLU A 1 193 ? -19.716 57.914 -13.265 1.00 56.93 193 GLU A O 1
ATOM 1614 N N . ILE A 1 194 ? -18.566 58.163 -11.359 1.00 54.11 194 ILE A N 1
ATOM 1615 C CA . ILE A 1 194 ? -19.671 58.835 -10.690 1.00 52.25 194 ILE A CA 1
ATOM 1616 C C . ILE A 1 194 ? -19.146 59.637 -9.468 1.00 50.30 194 ILE A C 1
ATOM 1617 O O . ILE A 1 194 ? -18.238 59.187 -8.780 1.00 50.42 194 ILE A O 1
ATOM 1622 N N . CYS A 1 195 ? -19.648 60.857 -9.277 1.00 47.48 195 CYS A N 1
ATOM 1623 C CA . CYS A 1 195 ? -19.240 61.720 -8.171 1.00 49.05 195 CYS A CA 1
ATOM 1624 C C . CYS A 1 195 ? -20.386 61.701 -7.174 1.00 48.17 195 CYS A C 1
ATOM 1625 O O . CYS A 1 195 ? -21.419 62.330 -7.413 1.00 47.90 195 CYS A O 1
ATOM 1628 N N . PRO A 1 196 ? -20.203 61.036 -6.011 1.00 46.84 196 PRO A N 1
ATOM 1629 C CA . PRO A 1 196 ? -21.263 60.945 -5.017 1.00 45.64 196 PRO A CA 1
ATOM 1630 C C . PRO A 1 196 ? -21.105 61.890 -3.854 1.00 47.39 196 PRO A C 1
ATOM 1631 O O . PRO A 1 196 ? -20.019 62.443 -3.629 1.00 48.55 196 PRO A O 1
ATOM 1635 N N . PRO A 1 197 ? -22.194 62.090 -3.096 1.00 47.97 197 PRO A N 1
ATOM 1636 C CA . PRO A 1 197 ? -22.168 62.976 -1.934 1.00 47.21 197 PRO A CA 1
ATOM 1637 C C . PRO A 1 197 ? -21.169 62.342 -0.987 1.00 47.70 197 PRO A C 1
ATOM 1638 O O . PRO A 1 197 ? -20.885 61.135 -1.085 1.00 47.53 197 PRO A O 1
ATOM 1642 N N . HIS A 1 198 ? -20.633 63.141 -0.073 1.00 47.51 198 HIS A N 1
ATOM 1643 C CA . HIS A 1 198 ? -19.659 62.639 0.888 1.00 47.57 198 HIS A CA 1
ATOM 1644 C C . HIS A 1 198 ? -20.282 62.528 2.267 1.00 47.01 198 HIS A C 1
ATOM 1645 O O . HIS A 1 198 ? -19.785 61.788 3.118 1.00 46.66 198 HIS A O 1
ATOM 1652 N N . LEU A 1 199 ? -21.372 63.270 2.467 1.00 46.43 199 LEU A N 1
ATOM 1653 C CA . LEU A 1 199 ? -22.150 63.217 3.702 1.00 46.92 199 LEU A CA 1
ATOM 1654 C C . LEU A 1 199 ? -23.356 62.371 3.317 1.00 48.47 199 LEU A C 1
ATOM 1655 O O . LEU A 1 199 ? -23.922 62.534 2.237 1.00 47.36 199 LEU A O 1
ATOM 1660 N N . VAL A 1 200 ? -23.753 61.465 4.200 1.00 50.64 200 VAL A N 1
ATOM 1661 C CA . VAL A 1 200 ? -24.824 60.552 3.863 1.00 51.67 200 VAL A CA 1
ATOM 1662 C C . VAL A 1 200 ? -25.781 60.226 5.022 1.00 53.05 200 VAL A C 1
ATOM 1663 O O . VAL A 1 200 ? -25.387 60.274 6.186 1.00 54.43 200 VAL A O 1
ATOM 1667 N N . LYS A 1 201 ? -27.038 59.909 4.703 1.00 52.83 201 LYS A N 1
ATOM 1668 C CA . LYS A 1 201 ? -28.016 59.564 5.733 1.00 51.89 201 LYS A CA 1
ATOM 1669 C C . LYS A 1 201 ? -27.600 58.247 6.358 1.00 51.71 201 LYS A C 1
ATOM 1670 O O . LYS A 1 201 ? -26.820 57.504 5.770 1.00 53.18 201 LYS A O 1
ATOM 1676 N N . PRO A 1 202 ? -28.098 57.943 7.565 1.00 51.19 202 PRO A N 1
ATOM 1677 C CA . PRO A 1 202 ? -27.780 56.702 8.273 1.00 50.47 202 PRO A CA 1
ATOM 1678 C C . PRO A 1 202 ? -28.139 55.388 7.572 1.00 50.41 202 PRO A C 1
ATOM 1679 O O . PRO A 1 202 ? -27.320 54.459 7.543 1.00 49.22 202 PRO A O 1
ATOM 1683 N N . GLU A 1 203 ? -29.342 55.303 7.010 1.00 50.88 203 GLU A N 1
ATOM 1684 C CA . GLU A 1 203 ? -29.759 54.087 6.306 1.00 53.32 203 GLU A CA 1
ATOM 1685 C C . GLU A 1 203 ? -28.645 53.567 5.424 1.00 53.12 203 GLU A C 1
ATOM 1686 O O . GLU A 1 203 ? -28.378 52.354 5.374 1.00 53.18 203 GLU A O 1
ATOM 1692 N N . ILE A 1 204 ? -28.044 54.506 4.690 1.00 51.52 204 ILE A N 1
ATOM 1693 C CA . ILE A 1 204 ? -26.962 54.233 3.744 1.00 47.88 204 ILE A CA 1
ATOM 1694 C C . ILE A 1 204 ? -25.861 53.425 4.404 1.00 46.23 204 ILE A C 1
ATOM 1695 O O . ILE A 1 204 ? -25.483 52.377 3.901 1.00 41.24 204 ILE A O 1
ATOM 1700 N N . LEU A 1 205 ? -25.351 53.915 5.532 1.00 48.44 205 LEU A N 1
ATOM 1701 C CA . LEU A 1 205 ? -24.315 53.190 6.262 1.00 50.69 205 LEU A CA 1
ATOM 1702 C C . LEU A 1 205 ? -24.885 51.871 6.814 1.00 52.09 205 LEU A C 1
ATOM 1703 O O . LEU A 1 205 ? -24.163 50.872 6.890 1.00 52.39 205 LEU A O 1
ATOM 1708 N N . ILE A 1 206 ? -26.156 51.859 7.229 1.00 51.35 206 ILE A N 1
ATOM 1709 C CA . ILE A 1 206 ? -26.738 50.590 7.690 1.00 52.44 206 ILE A CA 1
ATOM 1710 C C . ILE A 1 206 ? -26.759 49.662 6.487 1.00 51.31 206 ILE A C 1
ATOM 1711 O O . ILE A 1 206 ? -26.570 48.469 6.609 1.00 50.50 206 ILE A O 1
ATOM 1716 N N . GLY A 1 207 ? -27.005 50.229 5.317 1.00 52.18 207 GLY A N 1
ATOM 1717 C CA . GLY A 1 207 ? -27.039 49.424 4.110 1.00 52.34 207 GLY A CA 1
ATOM 1718 C C . GLY A 1 207 ? -25.774 48.652 3.771 1.00 50.62 207 GLY A C 1
ATOM 1719 O O . GLY A 1 207 ? -25.834 47.497 3.427 1.00 51.01 207 GLY A O 1
ATOM 1720 N N . THR A 1 208 ? -24.622 49.287 3.884 1.00 50.59 208 THR A N 1
ATOM 1721 C CA . THR A 1 208 ? -23.369 48.648 3.542 1.00 50.70 208 THR A CA 1
ATOM 1722 C C . THR A 1 208 ? -22.705 47.832 4.619 1.00 52.68 208 THR A C 1
ATOM 1723 O O . THR A 1 208 ? -21.792 47.068 4.324 1.00 53.31 208 THR A O 1
ATOM 1727 N N . GLY A 1 209 ? -23.117 48.010 5.869 1.00 53.95 209 GLY A N 1
ATOM 1728 C CA . GLY A 1 209 ? -22.499 47.247 6.936 1.00 53.36 209 GLY A CA 1
ATOM 1729 C C . GLY A 1 209 ? -21.885 48.106 8.011 1.00 53.21 209 GLY A C 1
ATOM 1730 O O . GLY A 1 209 ? -21.866 47.708 9.168 1.00 55.85 209 GLY A O 1
ATOM 1731 N N . GLN A 1 210 ? -21.391 49.280 7.638 1.00 53.90 210 GLN A N 1
ATOM 1732 C CA . GLN A 1 210 ? -20.761 50.213 8.586 1.00 55.40 210 GLN A CA 1
ATOM 1733 C C . GLN A 1 210 ? -21.625 50.457 9.832 1.00 54.49 210 GLN A C 1
ATOM 1734 O O . GLN A 1 210 ? -21.106 50.513 10.943 1.00 55.70 210 GLN A O 1
ATOM 1740 N N . LEU A 1 211 ? -22.926 50.637 9.641 1.00 51.95 211 LEU A N 1
ATOM 1741 C CA . LEU A 1 211 ? -23.818 50.844 10.756 1.00 53.16 211 LEU A CA 1
ATOM 1742 C C . LEU A 1 211 ? -24.583 49.536 10.984 1.00 55.97 211 LEU A C 1
ATOM 1743 O O . LEU A 1 211 ? -24.887 48.814 10.030 1.00 57.34 211 LEU A O 1
ATOM 1748 N N . PRO A 1 212 ? -24.923 49.213 12.252 1.00 56.36 212 PRO A N 1
ATOM 1749 C CA . PRO A 1 212 ? -24.705 49.910 13.525 1.00 54.60 212 PRO A CA 1
ATOM 1750 C C . PRO A 1 212 ? -23.446 49.582 14.342 1.00 53.15 212 PRO A C 1
ATOM 1751 O O . PRO A 1 212 ? -23.083 50.337 15.249 1.00 49.37 212 PRO A O 1
ATOM 1755 N N . LYS A 1 213 ? -22.787 48.476 14.011 1.00 53.27 213 LYS A N 1
ATOM 1756 C CA . LYS A 1 213 ? -21.617 48.023 14.747 1.00 55.37 213 LYS A CA 1
ATOM 1757 C C . LYS A 1 213 ? -20.434 48.966 14.860 1.00 56.92 213 LYS A C 1
ATOM 1758 O O . LYS A 1 213 ? -19.815 49.060 15.922 1.00 57.96 213 LYS A O 1
ATOM 1764 N N . PHE A 1 214 ? -20.097 49.663 13.787 1.00 58.53 214 PHE A N 1
ATOM 1765 C CA . PHE A 1 214 ? -18.947 50.560 13.852 1.00 60.27 214 PHE A CA 1
ATOM 1766 C C . PHE A 1 214 ? -19.285 52.045 13.860 1.00 60.91 214 PHE A C 1
ATOM 1767 O O . PHE A 1 214 ? -18.643 52.813 13.171 1.00 63.33 214 PHE A O 1
ATOM 1775 N N . GLU A 1 215 ? -20.260 52.464 14.654 1.00 61.48 215 GLU A N 1
ATOM 1776 C CA . GLU A 1 215 ? -20.635 53.872 14.677 1.00 62.00 215 GLU A CA 1
ATOM 1777 C C . GLU A 1 215 ? -19.540 54.774 15.268 1.00 62.60 215 GLU A C 1
ATOM 1778 O O . GLU A 1 215 ? -19.337 55.899 14.821 1.00 61.28 215 GLU A O 1
ATOM 1784 N N . GLU A 1 216 ? -18.822 54.265 16.259 1.00 64.20 216 GLU A N 1
ATOM 1785 C CA . GLU A 1 216 ? -17.753 55.019 16.904 1.00 65.57 216 GLU A CA 1
ATOM 1786 C C . GLU A 1 216 ? -16.606 55.270 15.909 1.00 65.64 216 GLU A C 1
ATOM 1787 O O . GLU A 1 216 ? -15.678 56.045 16.173 1.00 65.30 216 GLU A O 1
ATOM 1793 N N . ASP A 1 217 ? -16.697 54.620 14.751 1.00 64.56 217 ASP A N 1
ATOM 1794 C CA . ASP A 1 217 ? -15.684 54.712 13.705 1.00 62.57 217 ASP A CA 1
ATOM 1795 C C . ASP A 1 217 ? -15.943 55.761 12.645 1.00 59.96 217 ASP A C 1
ATOM 1796 O O . ASP A 1 217 ? -15.082 56.028 11.816 1.00 59.38 217 ASP A O 1
ATOM 1801 N N . LEU A 1 218 ? -17.122 56.357 12.670 1.00 57.22 218 LEU A N 1
ATOM 1802 C CA . LEU A 1 218 ? -17.491 57.333 11.663 1.00 54.94 218 LEU A CA 1
ATOM 1803 C C . LEU A 1 218 ? -17.680 58.745 12.204 1.00 54.24 218 LEU A C 1
ATOM 1804 O O . LEU A 1 218 ? -18.173 58.906 13.315 1.00 56.20 218 LEU A O 1
ATOM 1809 N N . TYR A 1 219 ? -17.280 59.764 11.438 1.00 52.54 219 TYR A N 1
ATOM 1810 C CA . TYR A 1 219 ? -17.490 61.154 11.865 1.00 51.55 219 TYR A CA 1
ATOM 1811 C C . TYR A 1 219 ? -18.973 61.426 11.656 1.00 52.43 219 TYR A C 1
ATOM 1812 O O . TYR A 1 219 ? -19.513 61.078 10.615 1.00 53.92 219 TYR A O 1
ATOM 1821 N N . LYS A 1 220 ? -19.626 62.043 12.633 1.00 53.06 220 LYS A N 1
ATOM 1822 C CA . LYS A 1 220 ? -21.055 62.342 12.540 1.00 55.06 220 LYS A CA 1
ATOM 1823 C C . LYS A 1 220 ? -21.367 63.821 12.780 1.00 55.90 220 LYS A C 1
ATOM 1824 O O . LYS A 1 220 ? -20.790 64.445 13.664 1.00 57.70 220 LYS A O 1
ATOM 1830 N N . CYS A 1 221 ? -22.276 64.387 11.992 1.00 56.59 221 CYS A N 1
ATOM 1831 C CA . CYS A 1 221 ? -22.667 65.786 12.162 1.00 58.60 221 CYS A CA 1
ATOM 1832 C C . CYS A 1 221 ? -23.977 65.694 12.909 1.00 60.42 221 CYS A C 1
ATOM 1833 O O . CYS A 1 221 ? -25.051 65.820 12.320 1.00 60.69 221 CYS A O 1
ATOM 1836 N N . GLU A 1 222 ? -23.872 65.467 14.217 1.00 62.06 222 GLU A N 1
ATOM 1837 C CA . GLU A 1 222 ? -25.038 65.265 15.061 1.00 62.63 222 GLU A CA 1
ATOM 1838 C C . GLU A 1 222 ? -26.141 66.247 14.803 1.00 62.43 222 GLU A C 1
ATOM 1839 O O . GLU A 1 222 ? -27.308 65.929 14.954 1.00 61.89 222 GLU A O 1
ATOM 1845 N N . ARG A 1 223 ? -25.773 67.439 14.377 1.00 63.99 223 ARG A N 1
ATOM 1846 C CA . ARG A 1 223 ? -26.755 68.479 14.105 1.00 64.74 223 ARG A CA 1
ATOM 1847 C C . ARG A 1 223 ? -27.648 68.191 12.892 1.00 62.91 223 ARG A C 1
ATOM 1848 O O . ARG A 1 223 ? -28.832 68.491 12.920 1.00 63.70 223 ARG A O 1
ATOM 1856 N N . ASP A 1 224 ? -27.095 67.583 11.847 1.00 60.98 224 ASP A N 1
ATOM 1857 C CA . ASP A 1 224 ? -27.858 67.324 10.620 1.00 59.67 224 ASP A CA 1
ATOM 1858 C C . ASP A 1 224 ? -28.187 65.873 10.392 1.00 58.27 224 ASP A C 1
ATOM 1859 O O . ASP A 1 224 ? -28.858 65.522 9.422 1.00 56.51 224 ASP A O 1
ATOM 1864 N N . ASN A 1 225 ? -27.695 65.027 11.283 1.00 58.65 225 ASN A N 1
ATOM 1865 C CA . ASN A 1 225 ? -27.910 63.598 11.162 1.00 57.87 225 ASN A CA 1
ATOM 1866 C C . ASN A 1 225 ? -27.498 63.116 9.758 1.00 55.99 225 ASN A C 1
ATOM 1867 O O . ASN A 1 225 ? -28.324 62.703 8.930 1.00 54.94 225 ASN A O 1
ATOM 1872 N N . LEU A 1 226 ? -26.194 63.209 9.517 1.00 53.32 226 LEU A N 1
ATOM 1873 C CA . LEU A 1 226 ? -25.553 62.800 8.274 1.00 52.18 226 LEU A CA 1
ATOM 1874 C C . LEU A 1 226 ? -24.173 62.379 8.742 1.00 53.78 226 LEU A C 1
ATOM 1875 O O . LEU A 1 226 ? -23.630 63.002 9.644 1.00 56.96 226 LEU A O 1
ATOM 1880 N N . TYR A 1 227 ? -23.599 61.343 8.143 1.00 52.91 227 TYR A N 1
ATOM 1881 C CA . TYR A 1 227 ? -22.269 60.892 8.526 1.00 51.93 227 TYR A CA 1
ATOM 1882 C C . TYR A 1 227 ? -21.385 61.097 7.328 1.00 50.87 227 TYR A C 1
ATOM 1883 O O . TYR A 1 227 ? -21.861 61.036 6.209 1.00 49.55 227 TYR A O 1
ATOM 1892 N N . LEU A 1 228 ? -20.097 61.333 7.557 1.00 50.50 228 LEU A N 1
ATOM 1893 C CA . LEU A 1 228 ? -19.158 61.506 6.451 1.00 48.08 228 LEU A CA 1
ATOM 1894 C C . LEU A 1 228 ? -18.872 60.082 6.053 1.00 46.80 228 LEU A C 1
ATOM 1895 O O . LEU A 1 228 ? -18.820 59.204 6.895 1.00 46.84 228 LEU A O 1
ATOM 1900 N N . ILE A 1 229 ? -18.676 59.852 4.772 1.00 46.59 229 ILE A N 1
ATOM 1901 C CA . ILE A 1 229 ? -18.396 58.517 4.280 1.00 45.01 229 ILE A CA 1
ATOM 1902 C C . ILE A 1 229 ? -16.962 58.048 4.500 1.00 43.87 229 ILE A C 1
ATOM 1903 O O . ILE A 1 229 ? -16.007 58.794 4.327 1.00 43.35 229 ILE A O 1
ATOM 1908 N N . PRO A 1 230 ? -16.797 56.792 4.898 1.00 44.16 230 PRO A N 1
ATOM 1909 C CA . PRO A 1 230 ? -15.461 56.247 5.128 1.00 44.77 230 PRO A CA 1
ATOM 1910 C C . PRO A 1 230 ? -14.863 55.662 3.858 1.00 44.43 230 PRO A C 1
ATOM 1911 O O . PRO A 1 230 ? -13.702 55.311 3.836 1.00 45.52 230 PRO A O 1
ATOM 1915 N N . THR A 1 231 ? -15.676 55.536 2.814 1.00 44.11 231 THR A N 1
ATOM 1916 C CA . THR A 1 231 ? -15.245 54.979 1.540 1.00 44.00 231 THR A CA 1
ATOM 1917 C C . THR A 1 231 ? -16.302 55.221 0.491 1.00 45.65 231 THR A C 1
ATOM 1918 O O . THR A 1 231 ? -17.476 55.314 0.811 1.00 46.53 231 THR A O 1
ATOM 1922 N N . ALA A 1 232 ? -15.887 55.320 -0.769 1.00 47.15 232 ALA A N 1
ATOM 1923 C CA . ALA A 1 232 ? -16.833 55.572 -1.844 1.00 47.44 232 ALA A CA 1
ATOM 1924 C C . ALA A 1 232 ? -17.777 54.390 -1.928 1.00 46.93 232 ALA A C 1
ATOM 1925 O O . ALA A 1 232 ? -18.854 54.497 -2.503 1.00 48.52 232 ALA A O 1
ATOM 1927 N N . GLU A 1 233 ? -17.381 53.267 -1.344 1.00 45.60 233 GLU A N 1
ATOM 1928 C CA . GLU A 1 233 ? -18.238 52.091 -1.352 1.00 46.39 233 GLU A CA 1
ATOM 1929 C C . GLU A 1 233 ? -19.646 52.385 -0.872 1.00 45.99 233 GLU A C 1
ATOM 1930 O O . GLU A 1 233 ? -20.627 51.941 -1.470 1.00 46.52 233 GLU A O 1
ATOM 1936 N N . VAL A 1 234 ? -19.740 53.109 0.232 1.00 45.66 234 VAL A N 1
ATOM 1937 C CA . VAL A 1 234 ? -21.036 53.444 0.802 1.00 47.05 234 VAL A CA 1
ATOM 1938 C C . VAL A 1 234 ? -21.998 54.130 -0.186 1.00 47.73 234 VAL A C 1
ATOM 1939 O O . VAL A 1 234 ? -23.022 53.557 -0.585 1.00 46.90 234 VAL A O 1
ATOM 1943 N N . PRO A 1 235 ? -21.672 55.364 -0.603 1.00 46.91 235 PRO A N 1
ATOM 1944 C CA . PRO A 1 235 ? -22.571 56.035 -1.533 1.00 47.67 235 PRO A CA 1
ATOM 1945 C C . PRO A 1 235 ? -22.858 55.248 -2.811 1.00 49.46 235 PRO A C 1
ATOM 1946 O O . PRO A 1 235 ? -24.009 55.109 -3.223 1.00 49.97 235 PRO A O 1
ATOM 1950 N N . LEU A 1 236 ? -21.813 54.720 -3.430 1.00 50.62 236 LEU A N 1
ATOM 1951 C CA . LEU A 1 236 ? -21.968 53.979 -4.665 1.00 51.19 236 LEU A CA 1
ATOM 1952 C C . LEU A 1 236 ? -22.898 52.781 -4.546 1.00 54.43 236 LEU A C 1
ATOM 1953 O O . LEU A 1 236 ? -23.874 52.674 -5.288 1.00 55.62 236 LEU A O 1
ATOM 1958 N N . THR A 1 237 ? -22.613 51.882 -3.608 1.00 55.87 237 THR A N 1
ATOM 1959 C CA . THR A 1 237 ? -23.427 50.692 -3.490 1.00 55.65 237 THR A CA 1
ATOM 1960 C C . THR A 1 237 ? -24.887 50.968 -3.206 1.00 55.43 237 THR A C 1
ATOM 1961 O O . THR A 1 237 ? -25.742 50.317 -3.774 1.00 57.00 237 THR A O 1
ATOM 1965 N N . ASN A 1 238 ? -25.180 51.935 -2.345 1.00 56.40 238 ASN A N 1
ATOM 1966 C CA . ASN A 1 238 ? -26.569 52.274 -2.010 1.00 55.36 238 ASN A CA 1
ATOM 1967 C C . ASN A 1 238 ? -27.271 53.018 -3.110 1.00 54.66 238 ASN A C 1
ATOM 1968 O O . ASN A 1 238 ? -28.393 53.447 -2.929 1.00 54.27 238 ASN A O 1
ATOM 1973 N N . LEU A 1 239 ? -26.606 53.190 -4.245 1.00 55.59 239 LEU A N 1
ATOM 1974 C CA . LEU A 1 239 ? -27.181 53.932 -5.367 1.00 54.89 239 LEU A CA 1
ATOM 1975 C C . LEU A 1 239 ? -28.542 53.395 -5.759 1.00 55.78 239 LEU A C 1
ATOM 1976 O O . LEU A 1 239 ? -29.448 54.156 -6.084 1.00 56.23 239 LEU A O 1
ATOM 1981 N N . TYR A 1 240 ? -28.691 52.081 -5.718 1.00 56.07 240 TYR A N 1
ATOM 1982 C CA . TYR A 1 240 ? -29.972 51.482 -6.046 1.00 57.02 240 TYR A CA 1
ATOM 1983 C C . TYR A 1 240 ? -30.579 50.828 -4.784 1.00 58.60 240 TYR A C 1
ATOM 1984 O O . TYR A 1 240 ? -30.662 49.606 -4.662 1.00 58.97 240 TYR A O 1
ATOM 1993 N N . ARG A 1 241 ? -30.964 51.673 -3.831 1.00 58.91 241 ARG A N 1
ATOM 1994 C CA . ARG A 1 241 ? -31.596 51.238 -2.594 1.00 59.84 241 ARG A CA 1
ATOM 1995 C C . ARG A 1 241 ? -33.062 51.100 -2.928 1.00 60.91 241 ARG A C 1
ATOM 1996 O O . ARG A 1 241 ? -33.569 51.839 -3.761 1.00 60.51 241 ARG A O 1
ATOM 2004 N N . GLU A 1 242 ? -33.750 50.202 -2.234 1.00 62.73 242 GLU A N 1
ATOM 2005 C CA . GLU A 1 242 ? -35.183 50.000 -2.420 1.00 64.87 242 GLU A CA 1
ATOM 2006 C C . GLU A 1 242 ? -35.574 50.036 -3.902 1.00 66.56 242 GLU A C 1
ATOM 2007 O O . GLU A 1 242 ? -36.477 50.787 -4.294 1.00 66.49 242 GLU A O 1
ATOM 2013 N N . GLU A 1 243 ? -34.890 49.240 -4.722 1.00 67.45 243 GLU A N 1
ATOM 2014 C CA . GLU A 1 243 ? -35.185 49.182 -6.148 1.00 67.99 243 GLU A CA 1
ATOM 2015 C C . GLU A 1 243 ? -35.273 47.768 -6.671 1.00 69.04 243 GLU A C 1
ATOM 2016 O O . GLU A 1 243 ? -34.797 46.829 -6.041 1.00 70.50 243 GLU A O 1
ATOM 2022 N N . ILE A 1 244 ? -35.918 47.614 -7.819 1.00 69.52 244 ILE A N 1
ATOM 2023 C CA . ILE A 1 244 ? -35.998 46.311 -8.456 1.00 69.75 244 ILE A CA 1
ATOM 2024 C C . ILE A 1 244 ? -35.387 46.519 -9.833 1.00 70.49 244 ILE A C 1
ATOM 2025 O O . ILE A 1 244 ? -35.986 47.133 -10.700 1.00 72.83 244 ILE A O 1
ATOM 2030 N N . LEU A 1 245 ? -34.170 46.031 -10.015 1.00 69.87 245 LEU A N 1
ATOM 2031 C CA . LEU A 1 245 ? -33.462 46.204 -11.269 1.00 70.10 245 LEU A CA 1
ATOM 2032 C C . LEU A 1 245 ? -33.817 45.195 -12.343 1.00 71.59 245 LEU A C 1
ATOM 2033 O O . LEU A 1 245 ? -34.266 44.086 -12.058 1.00 73.19 245 LEU A O 1
ATOM 2038 N N . LYS A 1 246 ? -33.594 45.595 -13.588 1.00 73.12 246 LYS A N 1
ATOM 2039 C CA . LYS A 1 246 ? -33.868 44.744 -14.730 1.00 74.98 246 LYS A CA 1
ATOM 2040 C C . LYS A 1 246 ? -32.660 43.884 -14.944 1.00 74.34 246 LYS A C 1
ATOM 2041 O O . LYS A 1 246 ? -31.582 44.393 -15.181 1.00 74.39 246 LYS A O 1
ATOM 2047 N N . GLU A 1 247 ? -32.845 42.577 -14.878 1.00 75.48 247 GLU A N 1
ATOM 2048 C CA . GLU A 1 247 ? -31.741 41.650 -15.062 1.00 76.08 247 GLU A CA 1
ATOM 2049 C C . GLU A 1 247 ? -30.913 41.928 -16.315 1.00 76.53 247 GLU A C 1
ATOM 2050 O O . GLU A 1 247 ? -29.775 41.487 -16.415 1.00 76.15 247 GLU A O 1
ATOM 2056 N N . GLU A 1 248 ? -31.467 42.652 -17.277 1.00 78.03 248 GLU A N 1
ATOM 2057 C CA . GLU A 1 248 ? -30.692 42.937 -18.475 1.00 79.37 248 GLU A CA 1
ATOM 2058 C C . GLU A 1 248 ? -29.648 43.988 -18.163 1.00 77.36 248 GLU A C 1
ATOM 2059 O O . GLU A 1 248 ? -28.547 43.949 -18.700 1.00 77.95 248 GLU A O 1
ATOM 2065 N N . ASN A 1 249 ? -30.004 44.924 -17.292 1.00 75.41 249 ASN A N 1
ATOM 2066 C CA . ASN A 1 249 ? -29.103 45.996 -16.880 1.00 73.98 249 ASN A CA 1
ATOM 2067 C C . ASN A 1 249 ? -27.850 45.438 -16.236 1.00 72.46 249 ASN A C 1
ATOM 2068 O O . ASN A 1 249 ? -26.748 45.934 -16.451 1.00 72.80 249 ASN A O 1
ATOM 2073 N N . LEU A 1 250 ? -28.032 44.415 -15.423 1.00 70.52 250 LEU A N 1
ATOM 2074 C CA . LEU A 1 250 ? -26.912 43.778 -14.764 1.00 68.59 250 LEU A CA 1
ATOM 2075 C C . LEU A 1 250 ? -25.913 43.285 -15.799 1.00 66.90 250 LEU A C 1
ATOM 2076 O O . LEU A 1 250 ? -26.298 42.879 -16.890 1.00 68.01 250 LEU A O 1
ATOM 2081 N N . PRO A 1 251 ? -24.612 43.312 -15.466 1.00 65.42 251 PRO A N 1
ATOM 2082 C CA . PRO A 1 251 ? -24.103 43.785 -14.181 1.00 63.95 251 PRO A CA 1
ATOM 2083 C C . PRO A 1 251 ? -23.888 45.290 -14.202 1.00 62.77 251 PRO A C 1
ATOM 2084 O O . PRO A 1 251 ? -23.787 45.900 -15.267 1.00 63.32 251 PRO A O 1
ATOM 2088 N N . ILE A 1 252 ? -23.816 45.891 -13.022 1.00 61.18 252 ILE A N 1
ATOM 2089 C CA . ILE A 1 252 ? -23.595 47.327 -12.928 1.00 58.46 252 ILE A CA 1
ATOM 2090 C C . ILE A 1 252 ? -22.197 47.585 -12.376 1.00 56.57 252 ILE A C 1
ATOM 2091 O O . ILE A 1 252 ? -21.924 47.260 -11.237 1.00 57.40 252 ILE A O 1
ATOM 2096 N N . TYR A 1 253 ? -21.308 48.133 -13.202 1.00 55.28 253 TYR A N 1
ATOM 2097 C CA . TYR A 1 253 ? -19.943 48.462 -12.779 1.00 53.60 253 TYR A CA 1
ATOM 2098 C C . TYR A 1 253 ? -19.841 49.952 -12.650 1.00 52.09 253 TYR A C 1
ATOM 2099 O O . TYR A 1 253 ? -20.169 50.678 -13.572 1.00 50.98 253 TYR A O 1
ATOM 2108 N N . LEU A 1 254 ? -19.389 50.412 -11.500 1.00 52.81 254 LEU A N 1
ATOM 2109 C CA . LEU A 1 254 ? -19.228 51.837 -11.313 1.00 53.94 254 LEU A CA 1
ATOM 2110 C C . LEU A 1 254 ? -18.001 52.076 -10.479 1.00 51.61 254 LEU A C 1
ATOM 2111 O O . LEU A 1 254 ? -17.611 51.225 -9.677 1.00 52.48 254 LEU A O 1
ATOM 2116 N N . THR A 1 255 ? -17.356 53.210 -10.732 1.00 48.14 255 THR A N 1
ATOM 2117 C CA . THR A 1 255 ? -16.133 53.563 -10.043 1.00 46.16 255 THR A CA 1
ATOM 2118 C C . THR A 1 255 ? -16.274 54.970 -9.547 1.00 44.79 255 THR A C 1
ATOM 2119 O O . THR A 1 255 ? -17.237 55.648 -9.892 1.00 44.51 255 THR A O 1
ATOM 2123 N N . ALA A 1 256 ? -15.325 55.401 -8.722 1.00 43.36 256 ALA A N 1
ATOM 2124 C CA . ALA A 1 256 ? -15.337 56.763 -8.223 1.00 42.17 256 ALA A CA 1
ATOM 2125 C C . ALA A 1 256 ? -14.156 57.070 -7.320 1.00 40.91 256 ALA A C 1
ATOM 2126 O O . ALA A 1 256 ? -13.488 56.168 -6.835 1.00 37.71 256 ALA A O 1
ATOM 2128 N N . TYR A 1 257 ? -13.902 58.366 -7.146 1.00 42.46 257 TYR A N 1
ATOM 2129 C CA . TYR A 1 257 ? -12.826 58.899 -6.306 1.00 42.69 257 TYR A CA 1
ATOM 2130 C C . TYR A 1 257 ? -13.495 59.728 -5.212 1.00 42.51 257 TYR A C 1
ATOM 2131 O O . TYR A 1 257 ? -14.398 60.495 -5.507 1.00 43.06 257 TYR A O 1
ATOM 2140 N N . THR A 1 258 ? -13.080 59.589 -3.962 1.00 42.23 258 THR A N 1
ATOM 2141 C CA . THR A 1 258 ? -13.679 60.411 -2.916 1.00 45.00 258 THR A CA 1
ATOM 2142 C C . THR A 1 258 ? -12.747 60.540 -1.768 1.00 44.60 258 THR A C 1
ATOM 2143 O O . THR A 1 258 ? -11.940 59.661 -1.527 1.00 46.19 258 THR A O 1
ATOM 2147 N N . PRO A 1 259 ? -12.829 61.656 -1.047 1.00 44.62 259 PRO A N 1
ATOM 2148 C CA . PRO A 1 259 ? -11.936 61.773 0.093 1.00 45.94 259 PRO A CA 1
ATOM 2149 C C . PRO A 1 259 ? -12.558 60.813 1.097 1.00 48.34 259 PRO A C 1
ATOM 2150 O O . PRO A 1 259 ? -13.776 60.697 1.150 1.00 49.47 259 PRO A O 1
ATOM 2154 N N . CYS A 1 260 ? -11.754 60.090 1.860 1.00 50.51 260 CYS A N 1
ATOM 2155 C CA . CYS A 1 260 ? -12.329 59.165 2.827 1.00 52.52 260 CYS A CA 1
ATOM 2156 C C . CYS A 1 260 ? -12.118 59.675 4.250 1.00 53.66 260 CYS A C 1
ATOM 2157 O O . CYS A 1 260 ? -11.064 60.221 4.577 1.00 54.73 260 CYS A O 1
ATOM 2160 N N . TYR A 1 261 ? -13.128 59.527 5.095 1.00 53.35 261 TYR A N 1
ATOM 2161 C CA . TYR A 1 261 ? -13.007 60.024 6.454 1.00 53.92 261 TYR A CA 1
ATOM 2162 C C . TYR A 1 261 ? -13.249 58.958 7.505 1.00 55.43 261 TYR A C 1
ATOM 2163 O O . TYR A 1 261 ? -14.358 58.435 7.649 1.00 56.80 261 TYR A O 1
ATOM 2172 N N . ARG A 1 262 ? -12.209 58.655 8.265 1.00 56.28 262 ARG A N 1
ATOM 2173 C CA . ARG A 1 262 ? -12.326 57.651 9.301 1.00 57.11 262 ARG A CA 1
ATOM 2174 C C . ARG A 1 262 ? -11.737 58.118 10.634 1.00 59.19 262 ARG A C 1
ATOM 2175 O O . ARG A 1 262 ? -10.583 58.570 10.684 1.00 58.58 262 ARG A O 1
ATOM 2183 N N . ARG A 1 263 ? -12.543 58.006 11.702 1.00 61.42 263 ARG A N 1
ATOM 2184 C CA . ARG A 1 263 ? -12.145 58.393 13.067 1.00 62.31 263 ARG A CA 1
ATOM 2185 C C . ARG A 1 263 ? -10.997 57.544 13.575 1.00 62.74 263 ARG A C 1
ATOM 2186 O O . ARG A 1 263 ? -10.349 57.887 14.558 1.00 61.55 263 ARG A O 1
ATOM 2194 N N . GLU A 1 264 ? -10.766 56.422 12.903 1.00 64.85 264 GLU A N 1
ATOM 2195 C CA . GLU A 1 264 ? -9.664 55.537 13.239 1.00 67.26 264 GLU A CA 1
ATOM 2196 C C . GLU A 1 264 ? -9.490 55.473 14.748 1.00 68.13 264 GLU A C 1
ATOM 2197 O O . GLU A 1 264 ? -8.381 55.564 15.245 1.00 66.87 264 GLU A O 1
ATOM 2203 N N . ALA A 1 265 ? -10.592 55.308 15.468 1.00 70.97 265 ALA A N 1
ATOM 2204 C CA . ALA A 1 265 ? -10.561 55.265 16.929 1.00 72.83 265 ALA A CA 1
ATOM 2205 C C . ALA A 1 265 ? -9.837 54.063 17.511 1.00 74.10 265 ALA A C 1
ATOM 2206 O O . ALA A 1 265 ? -9.539 54.043 18.695 1.00 73.12 265 ALA A O 1
ATOM 2208 N N . GLY A 1 266 ? -9.559 53.065 16.677 1.00 76.69 266 GLY A N 1
ATOM 2209 C CA . GLY A 1 266 ? -8.863 51.871 17.138 1.00 77.25 266 GLY A CA 1
ATOM 2210 C C . GLY A 1 266 ? -7.360 51.914 16.942 1.00 77.64 266 GLY A C 1
ATOM 2211 O O . GLY A 1 266 ? -6.622 51.480 17.809 1.00 77.34 266 GLY A O 1
ATOM 2212 N N . ALA A 1 267 ? -6.914 52.436 15.803 1.00 79.16 267 ALA A N 1
ATOM 2213 C CA . ALA A 1 267 ? -5.496 52.550 15.478 1.00 81.12 267 ALA A CA 1
ATOM 2214 C C . ALA A 1 267 ? -4.733 53.413 16.495 1.00 82.81 267 ALA A C 1
ATOM 2215 O O . ALA A 1 267 ? -4.520 54.617 16.281 1.00 85.57 267 ALA A O 1
ATOM 2217 N N . TYR A 1 268 ? -4.312 52.795 17.596 1.00 82.42 268 TYR A N 1
ATOM 2218 C CA . TYR A 1 268 ? -3.593 53.505 18.655 1.00 80.93 268 TYR A CA 1
ATOM 2219 C C . TYR A 1 268 ? -2.115 53.206 18.587 1.00 80.50 268 TYR A C 1
ATOM 2220 O O . TYR A 1 268 ? -1.699 52.079 18.825 1.00 81.67 268 TYR A O 1
ATOM 2229 N N . GLY A 1 269 ? -1.315 54.211 18.277 1.00 79.60 269 GLY A N 1
ATOM 2230 C CA . GLY A 1 269 ? 0.118 53.999 18.217 1.00 79.33 269 GLY A CA 1
ATOM 2231 C C . GLY A 1 269 ? 0.570 53.348 16.933 1.00 79.28 269 GLY A C 1
ATOM 2232 O O . GLY A 1 269 ? 1.729 53.479 16.533 1.00 80.31 269 GLY A O 1
ATOM 2233 N N . LYS A 1 270 ? -0.351 52.647 16.284 1.00 78.17 270 LYS A N 1
ATOM 2234 C CA . LYS A 1 270 ? -0.070 51.962 15.029 1.00 77.10 270 LYS A CA 1
ATOM 2235 C C . LYS A 1 270 ? 0.067 52.951 13.872 1.00 75.12 270 LYS A C 1
ATOM 2236 O O . LYS A 1 270 ? -0.809 53.793 13.678 1.00 75.03 270 LYS A O 1
ATOM 2242 N N . ASP A 1 271 ? 1.153 52.854 13.106 1.00 72.04 271 ASP A N 1
ATOM 2243 C CA . ASP A 1 271 ? 1.317 53.744 11.968 1.00 70.09 271 ASP A CA 1
ATOM 2244 C C . ASP A 1 271 ? 1.058 55.163 12.407 1.00 69.78 271 ASP A C 1
ATOM 2245 O O . ASP A 1 271 ? 0.052 55.769 12.059 1.00 68.67 271 ASP A O 1
ATOM 2250 N N . ILE A 1 272 ? 1.972 55.711 13.174 1.00 69.71 272 ILE A N 1
ATOM 2251 C CA . ILE A 1 272 ? 1.753 57.043 13.645 1.00 68.98 272 ILE A CA 1
ATOM 2252 C C . ILE A 1 272 ? 2.603 58.028 12.883 1.00 67.72 272 ILE A C 1
ATOM 2253 O O . ILE A 1 272 ? 2.423 59.218 13.038 1.00 68.00 272 ILE A O 1
ATOM 2258 N N . ARG A 1 273 ? 3.487 57.547 12.015 1.00 67.64 273 ARG A N 1
ATOM 2259 C CA . ARG A 1 273 ? 4.384 58.458 11.318 1.00 67.84 273 ARG A CA 1
ATOM 2260 C C . ARG A 1 273 ? 4.232 58.866 9.863 1.00 67.29 273 ARG A C 1
ATOM 2261 O O . ARG A 1 273 ? 4.726 59.921 9.494 1.00 70.41 273 ARG A O 1
ATOM 2269 N N . GLY A 1 274 ? 3.580 58.090 9.017 1.00 65.76 274 GLY A N 1
ATOM 2270 C CA . GLY A 1 274 ? 3.490 58.532 7.626 1.00 63.40 274 GLY A CA 1
ATOM 2271 C C . GLY A 1 274 ? 2.132 59.008 7.157 1.00 60.66 274 GLY A C 1
ATOM 2272 O O . GLY A 1 274 ? 1.556 59.926 7.737 1.00 59.79 274 GLY A O 1
ATOM 2273 N N . ILE A 1 275 ? 1.636 58.394 6.085 1.00 58.04 275 ILE A N 1
ATOM 2274 C CA . ILE A 1 275 ? 0.314 58.712 5.552 1.00 56.03 275 ILE A CA 1
ATOM 2275 C C . ILE A 1 275 ? -0.477 57.410 5.270 1.00 54.95 275 ILE A C 1
ATOM 2276 O O . ILE A 1 275 ? -1.489 57.422 4.584 1.00 55.43 275 ILE A O 1
ATOM 2281 N N . ILE A 1 276 ? -0.025 56.294 5.828 1.00 53.93 276 ILE A N 1
ATOM 2282 C CA . ILE A 1 276 ? -0.686 55.011 5.623 1.00 53.65 276 ILE A CA 1
ATOM 2283 C C . ILE A 1 276 ? -1.952 54.816 6.449 1.00 54.54 276 ILE A C 1
ATOM 2284 O O . ILE A 1 276 ? -2.747 53.918 6.191 1.00 54.50 276 ILE A O 1
ATOM 2289 N N . ARG A 1 277 ? -2.138 55.663 7.447 1.00 54.71 277 ARG A N 1
ATOM 2290 C CA . ARG A 1 277 ? -3.323 55.599 8.290 1.00 55.29 277 ARG A CA 1
ATOM 2291 C C . ARG A 1 277 ? -3.599 57.041 8.718 1.00 54.05 277 ARG A C 1
ATOM 2292 O O . ARG A 1 277 ? -2.875 57.609 9.528 1.00 55.80 277 ARG A O 1
ATOM 2300 N N . GLN A 1 278 ? -4.639 57.630 8.144 1.00 51.25 278 GLN A N 1
ATOM 2301 C CA . GLN A 1 278 ? -4.972 59.017 8.401 1.00 50.03 278 GLN A CA 1
ATOM 2302 C C . GLN A 1 278 ? -6.463 59.160 8.551 1.00 51.08 278 GLN A C 1
ATOM 2303 O O . GLN A 1 278 ? -7.198 58.232 8.222 1.00 53.53 278 GLN A O 1
ATOM 2309 N N . HIS A 1 279 ? -6.928 60.306 9.039 1.00 50.04 279 HIS A N 1
ATOM 2310 C CA . HIS A 1 279 ? -8.365 60.498 9.187 1.00 50.99 279 HIS A CA 1
ATOM 2311 C C . HIS A 1 279 ? -8.986 60.823 7.835 1.00 50.57 279 HIS A C 1
ATOM 2312 O O . HIS A 1 279 ? -10.193 60.660 7.633 1.00 48.53 279 HIS A O 1
ATOM 2319 N N . GLN A 1 280 ? -8.153 61.289 6.908 1.00 51.17 280 GLN A N 1
ATOM 2320 C CA . GLN A 1 280 ? -8.626 61.635 5.566 1.00 51.63 280 GLN A CA 1
ATOM 2321 C C . GLN A 1 280 ? -7.668 61.158 4.489 1.00 50.13 280 GLN A C 1
ATOM 2322 O O . GLN A 1 280 ? -6.501 61.544 4.492 1.00 48.73 280 GLN A O 1
ATOM 2328 N N . PHE A 1 281 ? -8.153 60.299 3.592 1.00 49.36 281 PHE A N 1
ATOM 2329 C CA . PHE A 1 281 ? -7.317 59.790 2.506 1.00 49.60 281 PHE A CA 1
ATOM 2330 C C . PHE A 1 281 ? -8.045 59.679 1.194 1.00 49.92 281 PHE A C 1
ATOM 2331 O O . PHE A 1 281 ? -9.257 59.495 1.157 1.00 50.86 281 PHE A O 1
ATOM 2339 N N . ASP A 1 282 ? -7.297 59.803 0.106 1.00 50.29 282 ASP A N 1
ATOM 2340 C CA . ASP A 1 282 ? -7.905 59.707 -1.207 1.00 50.70 282 ASP A CA 1
ATOM 2341 C C . ASP A 1 282 ? -7.984 58.239 -1.636 1.00 50.05 282 ASP A C 1
ATOM 2342 O O . ASP A 1 282 ? -7.041 57.477 -1.448 1.00 49.92 282 ASP A O 1
ATOM 2347 N N . LYS A 1 283 ? -9.105 57.838 -2.218 1.00 49.32 283 LYS A N 1
ATOM 2348 C CA . LYS A 1 283 ? -9.242 56.459 -2.670 1.00 49.17 283 LYS A CA 1
ATOM 2349 C C . LYS A 1 283 ? -10.170 56.324 -3.865 1.00 47.02 283 LYS A C 1
ATOM 2350 O O . LYS A 1 283 ? -11.238 56.933 -3.880 1.00 46.70 283 LYS A O 1
ATOM 2356 N N . VAL A 1 284 ? -9.746 55.549 -4.869 1.00 45.09 284 VAL A N 1
ATOM 2357 C CA . VAL A 1 284 ? -10.583 55.262 -6.055 1.00 44.06 284 VAL A CA 1
ATOM 2358 C C . VAL A 1 284 ? -11.262 53.885 -5.858 1.00 44.27 284 VAL A C 1
ATOM 2359 O O . VAL A 1 284 ? -10.618 52.841 -6.003 1.00 40.74 284 VAL A O 1
ATOM 2363 N N . GLU A 1 285 ? -12.548 53.895 -5.495 1.00 45.03 285 GLU A N 1
ATOM 2364 C CA . GLU A 1 285 ? -13.295 52.656 -5.288 1.00 46.92 285 GLU A CA 1
ATOM 2365 C C . GLU A 1 285 ? -13.685 51.950 -6.578 1.00 47.71 285 GLU A C 1
ATOM 2366 O O . GLU A 1 285 ? -13.582 52.481 -7.682 1.00 48.49 285 GLU A O 1
ATOM 2372 N N . LEU A 1 286 ? -14.148 50.726 -6.404 1.00 47.26 286 LEU A N 1
ATOM 2373 C CA . LEU A 1 286 ? -14.620 49.904 -7.494 1.00 47.23 286 LEU A CA 1
ATOM 2374 C C . LEU A 1 286 ? -15.785 49.177 -6.869 1.00 47.32 286 LEU A C 1
ATOM 2375 O O . LEU A 1 286 ? -15.651 48.583 -5.804 1.00 47.12 286 LEU A O 1
ATOM 2380 N N . VAL A 1 287 ? -16.937 49.247 -7.519 1.00 47.33 287 VAL A N 1
ATOM 2381 C CA . VAL A 1 287 ? -18.130 48.593 -7.011 1.00 46.64 287 VAL A CA 1
ATOM 2382 C C . VAL A 1 287 ? -18.798 47.831 -8.130 1.00 47.47 287 VAL A C 1
ATOM 2383 O O . VAL A 1 287 ? -18.785 48.272 -9.268 1.00 47.47 287 VAL A O 1
ATOM 2387 N N . LYS A 1 288 ? -19.369 46.681 -7.792 1.00 48.48 288 LYS A N 1
ATOM 2388 C CA . LYS A 1 288 ? -20.076 45.842 -8.744 1.00 48.41 288 LYS A CA 1
ATOM 2389 C C . LYS A 1 288 ? -21.400 45.356 -8.157 1.00 50.31 288 LYS A C 1
ATOM 2390 O O . LYS A 1 288 ? -21.418 44.759 -7.085 1.00 51.06 288 LYS A O 1
ATOM 2396 N N . ILE A 1 289 ? -22.502 45.642 -8.853 1.00 52.35 289 ILE A N 1
ATOM 2397 C CA . ILE A 1 289 ? -23.846 45.166 -8.474 1.00 53.67 289 ILE A CA 1
ATOM 2398 C C . ILE A 1 289 ? -24.140 44.114 -9.559 1.00 54.69 289 ILE A C 1
ATOM 2399 O O . ILE A 1 289 ? -24.438 44.449 -10.700 1.00 55.33 289 ILE A O 1
ATOM 2404 N N . VAL A 1 290 ? -24.065 42.845 -9.195 1.00 55.05 290 VAL A N 1
ATOM 2405 C CA . VAL A 1 290 ? -24.219 41.791 -10.175 1.00 55.50 290 VAL A CA 1
ATOM 2406 C C . VAL A 1 290 ? -25.288 40.724 -9.903 1.00 57.84 290 VAL A C 1
ATOM 2407 O O . VAL A 1 290 ? -25.993 40.753 -8.890 1.00 57.40 290 VAL A O 1
ATOM 2411 N N . HIS A 1 291 ? -25.393 39.785 -10.842 1.00 58.87 291 HIS A N 1
ATOM 2412 C CA . HIS A 1 291 ? -26.321 38.676 -10.741 1.00 59.35 291 HIS A CA 1
ATOM 2413 C C . HIS A 1 291 ? -25.627 37.598 -9.912 1.00 58.83 291 HIS A C 1
ATOM 2414 O O . HIS A 1 291 ? -24.511 37.186 -10.221 1.00 57.50 291 HIS A O 1
ATOM 2421 N N . PRO A 1 292 ? -26.287 37.120 -8.849 1.00 59.48 292 PRO A N 1
ATOM 2422 C CA . PRO A 1 292 ? -25.738 36.089 -7.963 1.00 60.61 292 PRO A CA 1
ATOM 2423 C C . PRO A 1 292 ? -24.791 35.063 -8.579 1.00 62.24 292 PRO A C 1
ATOM 2424 O O . PRO A 1 292 ? -23.691 34.859 -8.092 1.00 62.82 292 PRO A O 1
ATOM 2428 N N . ASP A 1 293 ? -25.217 34.431 -9.661 1.00 64.65 293 ASP A N 1
ATOM 2429 C CA . ASP A 1 293 ? -24.433 33.401 -10.320 1.00 64.49 293 ASP A CA 1
ATOM 2430 C C . ASP A 1 293 ? -23.087 33.847 -10.850 1.00 64.51 293 ASP A C 1
ATOM 2431 O O . ASP A 1 293 ? -22.261 33.018 -11.206 1.00 65.03 293 ASP A O 1
ATOM 2436 N N . THR A 1 294 ? -22.850 35.151 -10.890 1.00 64.69 294 THR A N 1
ATOM 2437 C CA . THR A 1 294 ? -21.578 35.664 -11.401 1.00 64.02 294 THR A CA 1
ATOM 2438 C C . THR A 1 294 ? -20.697 36.334 -10.345 1.00 63.13 294 THR A C 1
ATOM 2439 O O . THR A 1 294 ? -19.547 36.701 -10.614 1.00 62.36 294 THR A O 1
ATOM 2443 N N . SER A 1 295 ? -21.232 36.479 -9.140 1.00 61.97 295 SER A N 1
ATOM 2444 C CA . SER A 1 295 ? -20.502 37.137 -8.078 1.00 60.20 295 SER A CA 1
ATOM 2445 C C . SER A 1 295 ? -19.046 36.707 -7.913 1.00 59.27 295 SER A C 1
ATOM 2446 O O . SER A 1 295 ? -18.149 37.508 -8.159 1.00 59.17 295 SER A O 1
ATOM 2449 N N . TYR A 1 296 ? -18.788 35.459 -7.531 1.00 58.22 296 TYR A N 1
ATOM 2450 C CA . TYR A 1 296 ? -17.399 35.044 -7.316 1.00 57.81 296 TYR A CA 1
ATOM 2451 C C . TYR A 1 296 ? -16.446 35.188 -8.473 1.00 59.08 296 TYR A C 1
ATOM 2452 O O . TYR A 1 296 ? -15.248 35.361 -8.263 1.00 60.79 296 TYR A O 1
ATOM 2461 N N . ASP A 1 297 ? -16.945 35.112 -9.698 1.00 59.87 297 ASP A N 1
ATOM 2462 C CA . ASP A 1 297 ? -16.043 35.297 -10.803 1.00 58.73 297 ASP A CA 1
ATOM 2463 C C . ASP A 1 297 ? -15.792 36.795 -10.890 1.00 57.44 297 ASP A C 1
ATOM 2464 O O . ASP A 1 297 ? -14.661 37.226 -11.081 1.00 57.40 297 ASP A O 1
ATOM 2469 N N . GLU A 1 298 ? -16.840 37.590 -10.718 1.00 55.05 298 GLU A N 1
ATOM 2470 C CA . GLU A 1 298 ? -16.687 39.033 -10.776 1.00 56.58 298 GLU A CA 1
ATOM 2471 C C . GLU A 1 298 ? -15.676 39.507 -9.742 1.00 58.58 298 GLU A C 1
ATOM 2472 O O . GLU A 1 298 ? -14.997 40.527 -9.918 1.00 58.07 298 GLU A O 1
ATOM 2478 N N . LEU A 1 299 ? -15.600 38.754 -8.650 1.00 59.05 299 LEU A N 1
ATOM 2479 C CA . LEU A 1 299 ? -14.689 39.058 -7.568 1.00 57.05 299 LEU A CA 1
ATOM 2480 C C . LEU A 1 299 ? -13.292 38.895 -8.131 1.00 56.28 299 LEU A C 1
ATOM 2481 O O . LEU A 1 299 ? -12.480 39.820 -8.090 1.00 56.47 299 LEU A O 1
ATOM 2486 N N . GLU A 1 300 ? -13.025 37.726 -8.691 1.00 54.89 300 GLU A N 1
ATOM 2487 C CA . GLU A 1 300 ? -11.725 37.480 -9.262 1.00 55.36 300 GLU A CA 1
ATOM 2488 C C . GLU A 1 300 ? -11.390 38.548 -10.284 1.00 56.21 300 GLU A C 1
ATOM 2489 O O . GLU A 1 300 ? -10.278 39.052 -10.307 1.00 58.66 300 GLU A O 1
ATOM 2495 N N . LYS A 1 301 ? -12.338 38.918 -11.129 1.00 56.43 301 LYS A N 1
ATOM 2496 C CA . LYS A 1 301 ? -12.037 39.950 -12.111 1.00 56.07 301 LYS A CA 1
ATOM 2497 C C . LYS A 1 301 ? -11.656 41.220 -11.400 1.00 56.18 301 LYS A C 1
ATOM 2498 O O . LYS A 1 301 ? -10.630 41.796 -11.695 1.00 55.87 301 LYS A O 1
ATOM 2504 N N . LEU A 1 302 ? -12.483 41.645 -10.452 1.00 57.77 302 LEU A N 1
ATOM 2505 C CA . LEU A 1 302 ? -12.235 42.859 -9.676 1.00 58.15 302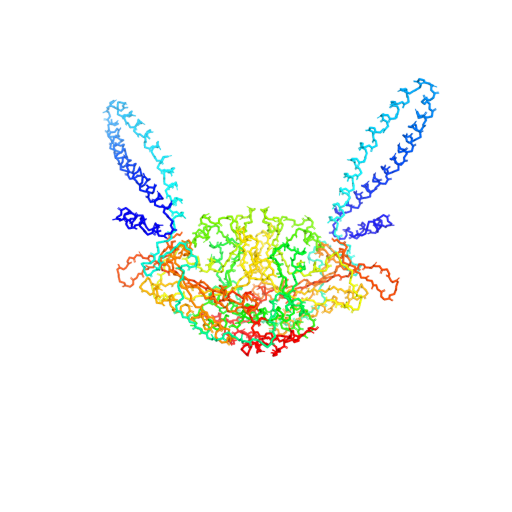 LEU A CA 1
ATOM 2506 C C . LEU A 1 302 ? -10.831 42.924 -9.087 1.00 58.97 302 LEU A C 1
ATOM 2507 O O . LEU A 1 302 ? -10.202 43.982 -9.102 1.00 60.27 302 LEU A O 1
ATOM 2512 N N . VAL A 1 303 ? -10.346 41.811 -8.541 1.00 58.23 303 VAL A N 1
ATOM 2513 C CA . VAL A 1 303 ? -9.011 41.786 -7.964 1.00 57.30 303 VAL A CA 1
ATOM 2514 C C . VAL A 1 303 ? -7.964 42.026 -9.043 1.00 57.00 303 VAL A C 1
ATOM 2515 O O . VAL A 1 303 ? -6.945 42.651 -8.809 1.00 59.09 303 VAL A O 1
ATOM 2519 N N . LYS A 1 304 ? -8.204 41.513 -10.232 1.00 56.89 304 LYS A N 1
ATOM 2520 C CA . LYS A 1 304 ? -7.270 41.731 -11.313 1.00 56.61 304 LYS A CA 1
ATOM 2521 C C . LYS A 1 304 ? -7.336 43.201 -11.778 1.00 55.56 304 LYS A C 1
ATOM 2522 O O . LYS A 1 304 ? -6.317 43.790 -12.120 1.00 56.43 304 LYS A O 1
ATOM 2528 N N . ASP A 1 305 ? -8.532 43.785 -11.804 1.00 53.42 305 ASP A N 1
ATOM 2529 C CA . ASP A 1 305 ? -8.698 45.180 -12.224 1.00 52.52 305 ASP A CA 1
ATOM 2530 C C . ASP A 1 305 ? -7.827 46.050 -11.376 1.00 52.38 305 ASP A C 1
ATOM 2531 O O . ASP A 1 305 ? -7.335 47.076 -11.839 1.00 53.35 305 ASP A O 1
ATOM 2536 N N . ALA A 1 306 ? -7.689 45.653 -10.112 1.00 50.65 306 ALA A N 1
ATOM 2537 C CA . ALA A 1 306 ? -6.888 46.383 -9.154 1.00 47.18 306 ALA A CA 1
ATOM 2538 C C . ALA A 1 306 ? -5.420 46.064 -9.359 1.00 45.30 306 ALA A C 1
ATOM 2539 O O . ALA A 1 306 ? -4.595 46.958 -9.429 1.00 44.58 306 ALA A O 1
ATOM 2541 N N . GLU A 1 307 ? -5.065 44.798 -9.466 1.00 45.93 307 GLU A N 1
ATOM 2542 C CA . GLU A 1 307 ? -3.655 44.493 -9.667 1.00 50.02 307 GLU A CA 1
ATOM 2543 C C . GLU A 1 307 ? -3.099 45.341 -10.822 1.00 52.59 307 GLU A C 1
ATOM 2544 O O . GLU A 1 307 ? -2.040 45.962 -10.693 1.00 53.68 307 GLU A O 1
ATOM 2550 N N . GLU A 1 308 ? -3.823 45.383 -11.940 1.00 53.56 308 GLU A N 1
ATOM 2551 C CA . GLU A 1 308 ? -3.396 46.150 -13.106 1.00 53.64 308 GLU A CA 1
ATOM 2552 C C . GLU A 1 308 ? -2.850 47.537 -12.770 1.00 53.59 308 GLU A C 1
ATOM 2553 O O . GLU A 1 308 ? -1.831 47.970 -13.324 1.00 52.45 308 GLU A O 1
ATOM 2559 N N . VAL A 1 309 ? -3.519 48.238 -11.861 1.00 53.38 309 VAL A N 1
ATOM 2560 C CA . VAL A 1 309 ? -3.042 49.556 -11.467 1.00 51.50 309 VAL A CA 1
ATOM 2561 C C . VAL A 1 309 ? -1.617 49.397 -11.000 1.00 51.77 309 VAL A C 1
ATOM 2562 O O . VAL A 1 309 ? -0.728 50.026 -11.536 1.00 52.43 309 VAL A O 1
ATOM 2566 N N . LEU A 1 310 ? -1.396 48.521 -10.024 1.00 52.56 310 LEU A N 1
ATOM 2567 C CA . LEU A 1 310 ? -0.055 48.302 -9.478 1.00 52.04 310 LEU A CA 1
ATOM 2568 C C . LEU A 1 310 ? 1.000 47.870 -10.476 1.00 51.34 310 LEU A C 1
ATOM 2569 O O . LEU A 1 310 ? 2.140 48.325 -10.393 1.00 50.54 310 LEU A O 1
ATOM 2574 N N . GLN A 1 311 ? 0.645 46.996 -11.410 1.00 51.79 311 GLN A N 1
ATOM 2575 C CA . GLN A 1 311 ? 1.619 46.561 -12.412 1.00 52.44 311 GLN A CA 1
ATOM 2576 C C . GLN A 1 311 ? 1.961 47.719 -13.320 1.00 52.11 311 GLN A C 1
ATOM 2577 O O . GLN A 1 311 ? 3.121 48.048 -13.493 1.00 51.84 311 GLN A O 1
ATOM 2583 N N . LEU A 1 312 ? 0.934 48.339 -13.888 1.00 51.94 312 LEU A N 1
ATOM 2584 C CA . LEU A 1 312 ? 1.118 49.472 -14.778 1.00 52.17 312 LEU A CA 1
ATOM 2585 C C . LEU A 1 312 ? 2.062 50.485 -14.137 1.00 54.13 312 LEU A C 1
ATOM 2586 O O . LEU A 1 312 ? 2.828 51.167 -14.833 1.00 55.60 312 LEU A O 1
ATOM 2591 N N . LEU A 1 313 ? 2.003 50.559 -12.807 1.00 55.07 313 LEU A N 1
ATOM 2592 C CA . LEU A 1 313 ? 2.805 51.493 -12.017 1.00 56.32 313 LEU A CA 1
ATOM 2593 C C . LEU A 1 313 ? 4.218 51.019 -11.686 1.00 57.39 313 LEU A C 1
ATOM 2594 O O . LEU A 1 313 ? 5.075 51.819 -11.305 1.00 58.23 313 LEU A O 1
ATOM 2599 N N . GLY A 1 314 ? 4.470 49.729 -11.837 1.00 57.91 314 GLY A N 1
ATOM 2600 C CA . GLY A 1 314 ? 5.792 49.216 -11.529 1.00 57.84 314 GLY A CA 1
ATOM 2601 C C . GLY A 1 314 ? 6.041 49.048 -10.038 1.00 57.38 314 GLY A C 1
ATOM 2602 O O . GLY A 1 314 ? 7.175 49.177 -9.579 1.00 57.36 314 GLY A O 1
ATOM 2603 N N . LEU A 1 315 ? 4.982 48.764 -9.287 1.00 56.72 315 LEU A N 1
ATOM 2604 C CA . LEU A 1 315 ? 5.081 48.562 -7.849 1.00 56.32 315 LEU A CA 1
ATOM 2605 C C . LEU A 1 315 ? 4.844 47.095 -7.503 1.00 57.57 315 LEU A C 1
ATOM 2606 O O . LEU A 1 315 ? 3.735 46.583 -7.655 1.00 57.87 315 LEU A O 1
ATOM 2611 N N . PRO A 1 316 ? 5.880 46.397 -7.020 1.00 58.90 316 PRO A N 1
ATOM 2612 C CA . PRO A 1 316 ? 5.765 44.979 -6.656 1.00 59.12 316 PRO A CA 1
ATOM 2613 C C . PRO A 1 316 ? 4.756 44.726 -5.540 1.00 59.38 316 PRO A C 1
ATOM 2614 O O . PRO A 1 316 ? 4.648 45.508 -4.592 1.00 60.59 316 PRO A O 1
ATOM 2618 N N . TYR A 1 317 ? 4.011 43.636 -5.646 1.00 58.86 317 TYR A N 1
ATOM 2619 C CA . TYR A 1 317 ? 3.022 43.338 -4.619 1.00 59.12 317 TYR A CA 1
ATOM 2620 C C . TYR A 1 317 ? 2.725 41.849 -4.530 1.00 59.72 317 TYR A C 1
ATOM 2621 O O . TYR A 1 317 ? 3.331 41.026 -5.228 1.00 60.74 317 TYR A O 1
ATOM 2630 N N . ARG A 1 318 ? 1.782 41.521 -3.655 1.00 58.56 318 ARG A N 1
ATOM 2631 C CA . ARG A 1 318 ? 1.325 40.152 -3.483 1.00 57.79 318 ARG A CA 1
ATOM 2632 C C . ARG A 1 318 ? -0.155 40.216 -3.102 1.00 56.40 318 ARG A C 1
ATOM 2633 O O . ARG A 1 318 ? -0.626 41.239 -2.594 1.00 55.24 318 ARG A O 1
ATOM 2641 N N . VAL A 1 319 ? -0.878 39.132 -3.381 1.00 54.85 319 VAL A N 1
ATOM 2642 C CA . VAL A 1 319 ? -2.300 39.033 -3.074 1.00 53.67 319 VAL A CA 1
ATOM 2643 C C . VAL A 1 319 ? -2.527 38.044 -1.923 1.00 54.38 319 VAL A C 1
ATOM 2644 O O . VAL A 1 319 ? -1.961 36.949 -1.881 1.00 53.36 319 VAL A O 1
ATOM 2648 N N . VAL A 1 320 ? -3.383 38.444 -0.994 1.00 54.78 320 VAL A N 1
ATOM 2649 C CA . VAL A 1 320 ? -3.672 37.656 0.187 1.00 55.12 320 VAL A CA 1
ATOM 2650 C C . VAL A 1 320 ? -5.159 37.404 0.349 1.00 56.65 320 VAL A C 1
ATOM 2651 O O . VAL A 1 320 ? -5.936 38.340 0.234 1.00 59.01 320 VAL A O 1
ATOM 2655 N N . GLU A 1 321 ? -5.556 36.157 0.613 1.00 56.19 321 GLU A N 1
ATOM 2656 C CA . GLU A 1 321 ? -6.961 35.835 0.864 1.00 54.43 321 GLU A CA 1
ATOM 2657 C C . GLU A 1 321 ? -7.109 35.905 2.371 1.00 53.17 321 GLU A C 1
ATOM 2658 O O . GLU A 1 321 ? -6.383 35.240 3.094 1.00 52.87 321 GLU A O 1
ATOM 2664 N N . LEU A 1 322 ? -8.029 36.729 2.844 1.00 52.22 322 LEU A N 1
ATOM 2665 C CA . LEU A 1 322 ? -8.243 36.877 4.275 1.00 53.16 322 LEU A CA 1
ATOM 2666 C C . LEU A 1 322 ? -8.974 35.706 4.916 1.00 55.04 322 LEU A C 1
ATOM 2667 O O . LEU A 1 322 ? -9.975 35.244 4.394 1.00 56.90 322 LEU A O 1
ATOM 2672 N N . CYS A 1 323 ? -8.486 35.243 6.061 1.00 56.98 323 CYS A N 1
ATOM 2673 C CA . CYS A 1 323 ? -9.128 34.133 6.762 1.00 58.32 323 CYS A CA 1
ATOM 2674 C C . CYS A 1 323 ? -10.358 34.605 7.521 1.00 57.89 323 CYS A C 1
ATOM 2675 O O . CYS A 1 323 ? -10.556 35.791 7.775 1.00 57.16 323 CYS A O 1
ATOM 2678 N N . THR A 1 324 ? -11.174 33.643 7.892 1.00 57.94 324 THR A N 1
ATOM 2679 C CA . THR A 1 324 ? -12.402 33.902 8.601 1.00 59.11 324 THR A CA 1
ATOM 2680 C C . THR A 1 324 ? -12.277 34.878 9.764 1.00 59.91 324 THR A C 1
ATOM 2681 O O . THR A 1 324 ? -13.093 35.794 9.928 1.00 61.19 324 THR A O 1
ATOM 2685 N N . GLY A 1 325 ? -11.253 34.692 10.575 1.00 59.45 325 GLY A N 1
ATOM 2686 C CA . GLY A 1 325 ? -11.091 35.566 11.712 1.00 58.82 325 GLY A CA 1
ATOM 2687 C C . GLY A 1 325 ? -10.716 36.983 11.360 1.00 59.24 325 GLY A C 1
ATOM 2688 O O . GLY A 1 325 ? -10.812 37.872 12.219 1.00 60.30 325 GLY A O 1
ATOM 2689 N N . ASP A 1 326 ? -10.300 37.204 10.111 1.00 58.38 326 ASP A N 1
ATOM 2690 C CA . ASP A 1 326 ? -9.880 38.537 9.662 1.00 58.56 326 ASP A CA 1
ATOM 2691 C C . ASP A 1 326 ? -10.833 39.212 8.680 1.00 57.48 326 ASP A C 1
ATOM 2692 O O . ASP A 1 326 ? -10.698 40.391 8.394 1.00 55.13 326 ASP A O 1
ATOM 2697 N N . LEU A 1 327 ? -11.811 38.448 8.211 1.00 58.84 327 LEU A N 1
ATOM 2698 C CA . LEU A 1 327 ? -12.776 38.857 7.197 1.00 58.44 327 LEU A CA 1
ATOM 2699 C C . LEU A 1 327 ? -13.417 40.240 7.059 1.00 58.17 327 LEU A C 1
ATOM 2700 O O . LEU A 1 327 ? -13.339 40.834 5.987 1.00 61.99 327 LEU A O 1
ATOM 2705 N N . GLY A 1 328 ? -14.062 40.784 8.070 1.00 55.38 328 GLY A N 1
ATOM 2706 C CA . GLY A 1 328 ? -14.658 42.087 7.836 1.00 54.29 328 GLY A CA 1
ATOM 2707 C C . GLY A 1 328 ? -16.150 41.907 7.769 1.00 55.16 328 GLY A C 1
ATOM 2708 O O . GLY A 1 328 ? -16.643 41.092 7.004 1.00 55.81 328 GLY A O 1
ATOM 2709 N N . PHE A 1 329 ? -16.870 42.682 8.569 1.00 55.41 329 PHE A N 1
ATOM 2710 C CA . PHE A 1 329 ? -18.322 42.579 8.683 1.00 54.29 329 PHE A CA 1
ATOM 2711 C C . PHE A 1 329 ? -19.155 42.177 7.480 1.00 54.07 329 PHE A C 1
ATOM 2712 O O . PHE A 1 329 ? -19.856 41.174 7.531 1.00 54.36 329 PHE A O 1
ATOM 2720 N N . SER A 1 330 ? -19.094 42.954 6.405 1.00 53.13 330 SER A N 1
ATOM 2721 C CA . SER A 1 330 ? -19.887 42.671 5.211 1.00 51.58 330 SER A CA 1
ATOM 2722 C C . SER A 1 330 ? -19.391 41.583 4.277 1.00 51.96 330 SER A C 1
ATOM 2723 O O . SER A 1 330 ? -20.174 40.965 3.572 1.00 50.63 330 SER A O 1
ATOM 2726 N N . ALA A 1 331 ? -18.092 41.341 4.270 1.00 52.61 331 ALA A N 1
ATOM 2727 C CA . ALA A 1 331 ? -17.533 40.359 3.372 1.00 54.82 331 ALA A CA 1
ATOM 2728 C C . ALA A 1 331 ? -17.898 38.902 3.610 1.00 57.80 331 ALA A C 1
ATOM 2729 O O . ALA A 1 331 ? -18.129 38.464 4.746 1.00 60.23 331 ALA A O 1
ATOM 2731 N N . ALA A 1 332 ? -17.944 38.154 2.511 1.00 57.96 332 ALA A N 1
ATOM 2732 C CA . ALA A 1 332 ? -18.207 36.724 2.550 1.00 57.63 332 ALA A CA 1
ATOM 2733 C C . ALA A 1 332 ? -16.889 36.048 2.121 1.00 57.38 332 ALA A C 1
ATOM 2734 O O . ALA A 1 332 ? -16.616 34.894 2.452 1.00 57.80 332 ALA A O 1
ATOM 2736 N N . LYS A 1 333 ? -16.076 36.794 1.385 1.00 55.42 333 LYS A N 1
ATOM 2737 C CA . LYS A 1 333 ? -14.775 36.329 0.917 1.00 54.40 333 LYS A CA 1
ATOM 2738 C C . LYS A 1 333 ? -14.020 37.545 0.448 1.00 54.83 333 LYS A C 1
ATOM 2739 O O . LYS A 1 333 ? -14.602 38.421 -0.195 1.00 55.43 333 LYS A O 1
ATOM 2745 N N . THR A 1 334 ? -12.735 37.634 0.764 1.00 53.55 334 THR A N 1
ATOM 2746 C CA . THR A 1 334 ? -12.022 38.803 0.300 1.00 52.40 334 THR A CA 1
ATOM 2747 C C . THR A 1 334 ? -10.531 38.725 0.207 1.00 52.93 334 THR A C 1
ATOM 2748 O O . THR A 1 334 ? -9.871 38.110 1.016 1.00 53.19 334 THR A O 1
ATOM 2752 N N . TYR A 1 335 ? -10.011 39.368 -0.826 1.00 55.19 335 TYR A N 1
ATOM 2753 C CA . TYR A 1 335 ? -8.578 39.424 -1.057 1.00 55.64 335 TYR A CA 1
ATOM 2754 C C . TYR A 1 335 ? -8.091 40.826 -0.761 1.00 55.54 335 TYR A C 1
ATOM 2755 O O . TYR A 1 335 ? -8.791 41.801 -1.014 1.00 55.14 335 TYR A O 1
ATOM 2764 N N . ASP A 1 336 ? -6.887 40.903 -0.216 1.00 56.32 336 ASP A N 1
ATOM 2765 C CA . ASP A 1 336 ? -6.241 42.157 0.105 1.00 57.14 336 ASP A CA 1
ATOM 2766 C C . ASP A 1 336 ? -5.024 42.222 -0.805 1.00 58.56 336 ASP A C 1
ATOM 2767 O O . ASP A 1 336 ? -4.346 41.220 -0.999 1.00 59.56 336 ASP A O 1
ATOM 2772 N N . ILE A 1 337 ? -4.755 43.382 -1.387 1.00 59.26 337 ILE A N 1
ATOM 2773 C CA . ILE A 1 337 ? -3.553 43.518 -2.189 1.00 57.93 337 ILE A CA 1
ATOM 2774 C C . ILE A 1 337 ? -2.615 44.260 -1.257 1.00 56.64 337 ILE A C 1
ATOM 2775 O O . ILE A 1 337 ? -3.025 45.199 -0.578 1.00 55.68 337 ILE A O 1
ATOM 2780 N N . GLU A 1 338 ? -1.368 43.810 -1.196 1.00 55.93 338 GLU A N 1
ATOM 2781 C CA . GLU A 1 338 ? -0.374 44.420 -0.324 1.00 55.01 338 GLU A CA 1
ATOM 2782 C C . GLU A 1 338 ? 0.819 44.868 -1.135 1.00 54.67 338 GLU A C 1
ATOM 2783 O O . GLU A 1 338 ? 1.403 44.090 -1.860 1.00 57.09 338 GLU A O 1
ATOM 2789 N N . VAL A 1 339 ? 1.181 46.130 -1.040 1.00 55.92 339 VAL A N 1
ATOM 2790 C CA . VAL A 1 339 ? 2.317 46.601 -1.821 1.00 57.21 339 VAL A CA 1
ATOM 2791 C C . VAL A 1 339 ? 3.597 46.603 -0.974 1.00 59.51 339 VAL A C 1
ATOM 2792 O O . VAL A 1 339 ? 3.556 46.574 0.272 1.00 59.41 339 VAL A O 1
ATOM 2796 N N . TRP A 1 340 ? 4.737 46.636 -1.656 1.00 59.66 340 TRP A N 1
ATOM 2797 C CA . TRP A 1 340 ? 6.016 46.622 -0.971 1.00 59.01 340 TRP A CA 1
ATOM 2798 C C . TRP A 1 340 ? 6.450 47.982 -0.495 1.00 57.29 340 TRP A C 1
ATOM 2799 O O . TRP A 1 340 ? 6.440 48.931 -1.242 1.00 56.03 340 TRP A O 1
ATOM 2810 N N . PHE A 1 341 ? 6.826 48.059 0.774 1.00 58.94 341 PHE A N 1
ATOM 2811 C CA . PHE A 1 341 ? 7.330 49.289 1.383 1.00 59.52 341 PHE A CA 1
ATOM 2812 C C . PHE A 1 341 ? 8.759 49.005 1.822 1.00 59.53 341 PHE A C 1
ATOM 2813 O O . PHE A 1 341 ? 8.983 48.433 2.881 1.00 58.15 341 PHE A O 1
ATOM 2821 N N . PRO A 1 342 ? 9.747 49.391 1.001 1.00 60.50 342 PRO A N 1
ATOM 2822 C CA . PRO A 1 342 ? 11.154 49.151 1.348 1.00 61.13 342 PRO A CA 1
ATOM 2823 C C . PRO A 1 342 ? 11.474 49.615 2.779 1.00 61.13 342 PRO A C 1
ATOM 2824 O O . PRO A 1 342 ? 11.953 48.847 3.611 1.00 59.38 342 PRO A O 1
ATOM 2828 N N . SER A 1 343 ? 11.186 50.875 3.060 1.00 62.00 343 SER A N 1
ATOM 2829 C CA . SER A 1 343 ? 11.414 51.438 4.381 1.00 63.55 343 SER A CA 1
ATOM 2830 C C . SER A 1 343 ? 11.003 50.517 5.531 1.00 64.49 343 SER A C 1
ATOM 2831 O O . SER A 1 343 ? 11.610 50.570 6.600 1.00 65.42 343 SER A O 1
ATOM 2834 N N . GLN A 1 344 ? 9.971 49.695 5.326 1.00 65.56 344 GLN A N 1
ATOM 2835 C CA . GLN A 1 344 ? 9.473 48.785 6.378 1.00 66.16 344 GLN A CA 1
ATOM 2836 C C . GLN A 1 344 ? 9.871 47.341 6.152 1.00 65.92 344 GLN A C 1
ATOM 2837 O O . GLN A 1 344 ? 9.580 46.473 6.970 1.00 65.31 344 GLN A O 1
ATOM 2843 N N . ASN A 1 345 ? 10.515 47.085 5.029 1.00 65.49 345 ASN A N 1
ATOM 2844 C CA . ASN A 1 345 ? 10.921 45.742 4.706 1.00 65.41 345 ASN A CA 1
ATOM 2845 C C . ASN A 1 345 ? 9.741 44.799 4.791 1.00 65.37 345 ASN A C 1
ATOM 2846 O O . ASN A 1 345 ? 9.857 43.729 5.375 1.00 66.11 345 ASN A O 1
ATOM 2851 N N . LYS A 1 346 ? 8.604 45.193 4.223 1.00 65.55 346 LYS A N 1
ATOM 2852 C CA . LYS A 1 346 ? 7.422 44.334 4.229 1.00 65.52 346 LYS A CA 1
ATOM 2853 C C . LYS A 1 346 ? 6.333 44.828 3.284 1.00 65.89 346 LYS A C 1
ATOM 2854 O O . LYS A 1 346 ? 6.355 45.977 2.841 1.00 67.53 346 LYS A O 1
ATOM 2860 N N . TYR A 1 347 ? 5.384 43.948 2.976 1.00 64.87 347 TYR A N 1
ATOM 2861 C CA . TYR A 1 347 ? 4.259 44.280 2.108 1.00 62.70 347 TYR A CA 1
ATOM 2862 C C . TYR A 1 347 ? 3.146 44.817 3.004 1.00 61.58 347 TYR A C 1
ATOM 2863 O O . TYR A 1 347 ? 2.979 44.340 4.126 1.00 59.01 347 TYR A O 1
ATOM 2872 N N . ARG A 1 348 ? 2.378 45.792 2.515 1.00 61.10 348 ARG A N 1
ATOM 2873 C CA . ARG A 1 348 ? 1.285 46.360 3.316 1.00 58.74 348 ARG A CA 1
ATOM 2874 C C . ARG A 1 348 ? 0.010 46.678 2.546 1.00 56.94 348 ARG A C 1
ATOM 2875 O O . ARG A 1 348 ? 0.062 47.178 1.442 1.00 55.12 348 ARG A O 1
ATOM 2883 N N . GLU A 1 349 ? -1.130 46.377 3.162 1.00 57.78 349 GLU A N 1
ATOM 2884 C CA . GLU A 1 349 ? -2.468 46.582 2.579 1.00 58.93 349 GLU A CA 1
ATOM 2885 C C . GLU A 1 349 ? -2.625 47.854 1.757 1.00 56.98 349 GLU A C 1
ATOM 2886 O O . GLU A 1 349 ? -2.467 48.957 2.271 1.00 55.74 349 GLU A O 1
ATOM 2892 N N . ILE A 1 350 ? -2.949 47.692 0.480 1.00 55.64 350 ILE A N 1
ATOM 2893 C CA . ILE A 1 350 ? -3.170 48.840 -0.386 1.00 54.61 350 ILE A CA 1
ATOM 2894 C C . ILE A 1 350 ? -4.526 48.706 -1.082 1.00 54.97 350 ILE A C 1
ATOM 2895 O O . ILE A 1 350 ? -4.984 49.605 -1.768 1.00 53.26 350 ILE A O 1
ATOM 2900 N N . SER A 1 351 ? -5.179 47.575 -0.867 1.00 56.25 351 SER A N 1
ATOM 2901 C CA . SER A 1 351 ? -6.474 47.335 -1.467 1.00 57.84 351 SER A CA 1
ATOM 2902 C C . SER A 1 351 ? -7.149 46.173 -0.803 1.00 57.83 351 SER A C 1
ATOM 2903 O O . SER A 1 351 ? -6.483 45.245 -0.347 1.00 57.40 351 SER A O 1
ATOM 2906 N N . SER A 1 352 ? -8.480 46.225 -0.777 1.00 56.94 352 SER A N 1
ATOM 2907 C CA . SER A 1 352 ? -9.284 45.180 -0.161 1.00 56.40 352 SER A CA 1
ATOM 2908 C C . SER A 1 352 ? -10.498 44.873 -1.036 1.00 56.79 352 SER A C 1
ATOM 2909 O O . SER A 1 352 ? -11.507 45.583 -0.987 1.00 58.23 352 SER A O 1
ATOM 2912 N N . CYS A 1 353 ? -10.394 43.806 -1.825 1.00 54.84 353 CYS A N 1
ATOM 2913 C CA . CYS A 1 353 ? -11.464 43.391 -2.718 1.00 53.81 353 CYS A CA 1
ATOM 2914 C C . CYS A 1 353 ? -12.260 42.238 -2.144 1.00 53.38 353 CYS A C 1
ATOM 2915 O O . CYS A 1 353 ? -11.726 41.155 -1.900 1.00 53.01 353 CYS A O 1
ATOM 2918 N N . SER A 1 354 ? -13.554 42.480 -1.962 1.00 52.57 354 SER A N 1
ATOM 2919 C CA . SER A 1 354 ? -14.447 41.501 -1.361 1.00 52.15 354 SER A CA 1
ATOM 2920 C C . SER A 1 354 ? -15.773 41.294 -2.070 1.00 52.01 354 SER A C 1
ATOM 2921 O O . SER A 1 354 ? -16.254 42.149 -2.809 1.00 51.96 354 SER A O 1
ATOM 2924 N N . ASN A 1 355 ? -16.356 40.133 -1.826 1.00 51.12 355 ASN A N 1
ATOM 2925 C CA . ASN A 1 355 ? -17.636 39.779 -2.399 1.00 51.74 355 ASN A CA 1
ATOM 2926 C C . ASN A 1 355 ? -18.564 39.710 -1.188 1.00 51.89 355 ASN A C 1
ATOM 2927 O O . ASN A 1 355 ? -18.196 39.198 -0.143 1.00 52.59 355 ASN A O 1
ATOM 2932 N N . CYS A 1 356 ? -19.766 40.231 -1.324 1.00 51.64 356 CYS A N 1
ATOM 2933 C CA . CYS A 1 356 ? -20.672 40.250 -0.207 1.00 52.21 356 CYS A CA 1
ATOM 2934 C C . CYS A 1 356 ? -21.916 39.456 -0.491 1.00 53.61 356 CYS A C 1
ATOM 2935 O O . CYS A 1 356 ? -22.870 39.489 0.277 1.00 54.41 356 CYS A O 1
ATOM 2938 N N . GLU A 1 357 ? -21.913 38.723 -1.590 1.00 55.64 357 GLU A N 1
ATOM 2939 C CA . GLU A 1 357 ? -23.099 37.973 -1.949 1.00 56.09 357 GLU A CA 1
ATOM 2940 C C . GLU A 1 357 ? -24.356 38.856 -1.765 1.00 56.61 357 GLU A C 1
ATOM 2941 O O . GLU A 1 357 ? -24.421 39.973 -2.298 1.00 55.87 357 GLU A O 1
ATOM 2947 N N . ASP A 1 358 ? -25.338 38.384 -1.006 1.00 56.33 358 ASP A N 1
ATOM 2948 C CA . ASP A 1 358 ? -26.572 39.147 -0.820 1.00 56.51 358 ASP A CA 1
ATOM 2949 C C . ASP A 1 358 ? -26.633 39.955 0.466 1.00 54.83 358 ASP A C 1
ATOM 2950 O O . ASP A 1 358 ? -27.617 40.635 0.722 1.00 54.57 358 ASP A O 1
ATOM 2955 N N . PHE A 1 359 ? -25.580 39.886 1.267 1.00 54.21 359 PHE A N 1
ATOM 2956 C CA . PHE A 1 359 ? -25.534 40.578 2.539 1.00 52.83 359 PHE A CA 1
ATOM 2957 C C . PHE A 1 359 ? -25.973 42.028 2.462 1.00 53.51 359 PHE A C 1
ATOM 2958 O O . PHE A 1 359 ? -27.001 42.408 3.019 1.00 54.12 359 PHE A O 1
ATOM 2966 N N . GLN A 1 360 ? -25.187 42.846 1.782 1.00 53.49 360 GLN A N 1
ATOM 2967 C CA . GLN A 1 360 ? -25.505 44.259 1.658 1.00 54.08 360 GLN A CA 1
ATOM 2968 C C . GLN A 1 360 ? -26.829 44.470 0.944 1.00 54.83 360 GLN A C 1
ATOM 2969 O O . GLN A 1 360 ? -27.615 45.336 1.308 1.00 54.10 360 GLN A O 1
ATOM 2975 N N . ALA A 1 361 ? -27.073 43.662 -0.079 1.00 56.76 361 ALA A N 1
ATOM 2976 C CA . ALA A 1 361 ? -28.304 43.745 -0.869 1.00 57.62 361 ALA A CA 1
ATOM 2977 C C . ALA A 1 361 ? -29.549 43.587 -0.009 1.00 58.50 361 ALA A C 1
ATOM 2978 O O . ALA A 1 361 ? -30.579 44.220 -0.269 1.00 58.27 361 ALA A O 1
ATOM 2980 N N . ARG A 1 362 ? -29.435 42.730 1.009 1.00 59.06 362 ARG A N 1
ATOM 2981 C CA . ARG A 1 362 ? -30.517 42.444 1.938 1.00 58.88 362 ARG A CA 1
ATOM 2982 C C . ARG A 1 362 ? -30.921 43.593 2.835 1.00 59.81 362 ARG A C 1
ATOM 2983 O O . ARG A 1 362 ? -32.114 43.867 2.959 1.00 61.01 362 ARG A O 1
ATOM 2991 N N . ARG A 1 363 ? -29.948 44.267 3.459 1.00 59.91 363 ARG A N 1
ATOM 2992 C CA . ARG A 1 363 ? -30.250 45.380 4.357 1.00 58.72 363 ARG A CA 1
ATOM 2993 C C . ARG A 1 363 ? -30.493 46.683 3.651 1.00 60.39 363 ARG A C 1
ATOM 2994 O O . ARG A 1 363 ? -30.916 47.662 4.248 1.00 60.57 363 ARG A O 1
ATOM 3010 N N . ASN A 1 365 ? -32.072 46.389 0.461 1.00 69.62 365 ASN A N 1
ATOM 3011 C CA . ASN A 1 365 ? -33.245 46.036 -0.336 1.00 69.75 365 ASN A CA 1
ATOM 3012 C C . ASN A 1 365 ? -33.061 46.371 -1.806 1.00 68.65 365 ASN A C 1
ATOM 3013 O O . ASN A 1 365 ? -33.763 47.215 -2.343 1.00 68.09 365 ASN A O 1
ATOM 3018 N N . THR A 1 366 ? -32.096 45.715 -2.444 1.00 68.39 366 THR A N 1
ATOM 3019 C CA . THR A 1 366 ? -31.839 45.905 -3.867 1.00 68.79 366 THR A CA 1
ATOM 3020 C C . THR A 1 366 ? -32.003 44.516 -4.491 1.00 70.95 366 THR A C 1
ATOM 3021 O O . THR A 1 366 ? -31.182 43.628 -4.268 1.00 70.62 366 THR A O 1
ATOM 3025 N N . ARG A 1 367 ? -33.072 44.324 -5.262 1.00 73.96 367 ARG A N 1
ATOM 3026 C CA . ARG A 1 367 ? -33.373 43.026 -5.887 1.00 76.02 367 ARG A CA 1
ATOM 3027 C C . ARG A 1 367 ? -33.471 43.187 -7.387 1.00 77.02 367 ARG A C 1
ATOM 3028 O O . ARG A 1 367 ? -33.278 44.285 -7.904 1.00 76.24 367 ARG A O 1
ATOM 3036 N N . PHE A 1 368 ? -33.797 42.090 -8.073 1.00 78.75 368 PHE A N 1
ATOM 3037 C CA . PHE A 1 368 ? -33.971 42.108 -9.523 1.00 81.10 368 PHE A CA 1
ATOM 3038 C C . PHE A 1 368 ? -34.971 41.063 -9.951 1.00 83.93 368 PHE A C 1
ATOM 3039 O O . PHE A 1 368 ? -35.095 40.022 -9.310 1.00 84.15 368 PHE A O 1
ATOM 3047 N N . LYS A 1 369 ? -35.692 41.359 -11.029 1.00 87.41 369 LYS A N 1
ATOM 3048 C CA . LYS A 1 369 ? -36.685 40.446 -11.599 1.00 90.35 369 LYS A CA 1
ATOM 3049 C C . LYS A 1 369 ? -35.932 39.675 -12.685 1.00 92.58 369 LYS A C 1
ATOM 3050 O O . LYS A 1 369 ? -35.575 40.255 -13.713 1.00 93.06 369 LYS A O 1
ATOM 3056 N N . ASP A 1 370 ? -35.691 38.382 -12.470 1.00 94.33 370 ASP A N 1
ATOM 3057 C CA . ASP A 1 370 ? -34.923 37.598 -13.441 1.00 97.32 370 ASP A CA 1
ATOM 3058 C C . ASP A 1 370 ? -35.680 36.939 -14.591 1.00 98.43 370 ASP A C 1
ATOM 3059 O O . ASP A 1 370 ? -36.801 36.459 -14.434 1.00 99.48 370 ASP A O 1
ATOM 3064 N N . SER A 1 371 ? -35.023 36.895 -15.746 1.00 99.17 371 SER A N 1
ATOM 3065 C CA . SER A 1 371 ? -35.583 36.329 -16.963 1.00 99.65 371 SER A CA 1
ATOM 3066 C C . SER A 1 371 ? -36.179 34.945 -16.787 1.00 99.62 371 SER A C 1
ATOM 3067 O O . SER A 1 371 ? -36.829 34.439 -17.694 1.00 100.95 371 SER A O 1
ATOM 3070 N N . LYS A 1 372 ? -35.949 34.319 -15.641 1.00 99.03 372 LYS A N 1
ATOM 3071 C CA . LYS A 1 372 ? -36.495 32.991 -15.402 1.00 98.10 372 LYS A CA 1
ATOM 3072 C C . LYS A 1 372 ? -37.755 33.060 -14.543 1.00 98.51 372 LYS A C 1
ATOM 3073 O O . LYS A 1 372 ? -38.798 33.563 -14.972 1.00 98.61 372 LYS A O 1
ATOM 3079 N N . THR A 1 373 ? -37.632 32.549 -13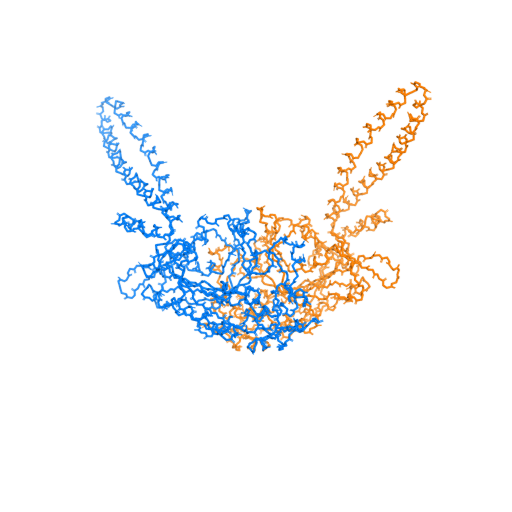.323 1.00 98.22 373 THR A N 1
ATOM 3080 C CA . THR A 1 373 ? -38.711 32.493 -12.346 1.00 97.33 373 THR A CA 1
ATOM 3081 C C . THR A 1 373 ? -39.697 33.662 -12.364 1.00 97.10 373 THR A C 1
ATOM 3082 O O . THR A 1 373 ? -40.863 33.491 -12.008 1.00 96.68 373 THR A O 1
ATOM 3086 N N . GLY A 1 374 ? -39.233 34.843 -12.769 1.00 97.02 374 GLY A N 1
ATOM 3087 C CA . GLY A 1 374 ? -40.097 36.013 -12.802 1.00 96.07 374 GLY A CA 1
ATOM 3088 C C . GLY A 1 374 ? -40.217 36.701 -11.447 1.00 95.38 374 GLY A C 1
ATOM 3089 O O . GLY A 1 374 ? -40.631 37.854 -11.365 1.00 95.02 374 GLY A O 1
ATOM 3090 N N . LYS A 1 375 ? -39.860 35.988 -10.381 1.00 94.96 375 LYS A N 1
ATOM 3091 C CA . LYS A 1 375 ? -39.914 36.537 -9.024 1.00 94.15 375 LYS A CA 1
ATOM 3092 C C . LYS A 1 375 ? -38.704 37.437 -8.706 1.00 92.47 375 LYS A C 1
ATOM 3093 O O . LYS A 1 375 ? -37.714 37.454 -9.446 1.00 93.55 375 LYS A O 1
ATOM 3099 N N . ASN A 1 376 ? -38.794 38.182 -7.606 1.00 89.17 376 ASN A N 1
ATOM 3100 C CA . ASN A 1 376 ? -37.725 39.089 -7.185 1.00 86.53 376 ASN A CA 1
ATOM 3101 C C . ASN A 1 376 ? -36.601 38.375 -6.431 1.00 84.56 376 ASN A C 1
ATOM 3102 O O . ASN A 1 376 ? -36.860 37.561 -5.542 1.00 85.38 376 ASN A O 1
ATOM 3107 N N . ARG A 1 377 ? -35.357 38.695 -6.784 1.00 80.97 377 ARG A N 1
ATOM 3108 C CA . ARG A 1 377 ? -34.194 38.090 -6.144 1.00 76.57 377 ARG A CA 1
ATOM 3109 C C . ARG A 1 377 ? -33.224 39.180 -5.712 1.00 74.40 377 ARG A C 1
ATOM 3110 O O . ARG A 1 377 ? -33.019 40.142 -6.447 1.00 75.31 377 ARG A O 1
ATOM 3118 N N . PHE A 1 378 ? -32.632 39.031 -4.529 1.00 70.19 378 PHE A N 1
ATOM 3119 C CA . PHE A 1 378 ? -31.656 39.996 -4.040 1.00 66.16 378 PHE A CA 1
ATOM 3120 C C . PHE A 1 378 ? -30.397 39.905 -4.918 1.00 65.39 378 PHE A C 1
ATOM 3121 O O . PHE A 1 378 ? -29.975 38.812 -5.313 1.00 64.51 378 PHE A O 1
ATOM 3129 N N . VAL A 1 379 ? -29.801 41.059 -5.221 1.00 64.15 379 VAL A N 1
ATOM 3130 C CA . VAL A 1 379 ? -28.590 41.123 -6.041 1.00 61.35 379 VAL A CA 1
ATOM 3131 C C . VAL A 1 379 ? -27.339 40.791 -5.227 1.00 61.79 379 VAL A C 1
ATOM 3132 O O . VAL A 1 379 ? -27.410 40.518 -4.027 1.00 63.05 379 VAL A O 1
ATOM 3136 N N . HIS A 1 380 ? -26.190 40.790 -5.889 1.00 60.23 380 HIS A N 1
ATOM 3137 C CA . HIS A 1 380 ? -24.942 40.556 -5.187 1.00 59.29 380 HIS A CA 1
ATOM 3138 C C . HIS A 1 380 ? -24.075 41.811 -5.307 1.00 58.89 380 HIS A C 1
ATOM 3139 O O . HIS A 1 380 ? -24.075 42.488 -6.332 1.00 58.96 380 HIS A O 1
ATOM 3146 N N . THR A 1 381 ? -23.354 42.146 -4.248 1.00 57.75 381 THR A N 1
ATOM 3147 C CA . THR A 1 381 ? -22.513 43.329 -4.296 1.00 55.20 381 THR A CA 1
ATOM 3148 C C . THR A 1 381 ? -21.056 42.965 -4.072 1.00 54.47 381 THR A C 1
ATOM 3149 O O . THR A 1 381 ? -20.733 41.981 -3.402 1.00 53.59 381 THR A O 1
ATOM 3153 N N . LEU A 1 382 ? -20.185 43.758 -4.680 1.00 53.35 382 LEU A N 1
ATOM 3154 C CA . LEU A 1 382 ? -18.741 43.591 -4.566 1.00 52.50 382 LEU A CA 1
ATOM 3155 C C . LEU A 1 382 ? -18.140 44.991 -4.554 1.00 52.45 382 LEU A C 1
ATOM 3156 O O . LEU A 1 382 ? -18.741 45.940 -5.055 1.00 51.43 382 LEU A O 1
ATOM 3161 N N . ASN A 1 383 ? -16.955 45.114 -3.971 1.00 51.64 383 ASN A N 1
ATOM 3162 C CA . ASN A 1 383 ? -16.269 46.388 -3.888 1.00 49.63 383 ASN A CA 1
ATOM 3163 C C . ASN A 1 383 ? -14.833 46.061 -3.605 1.00 50.87 383 ASN A C 1
ATOM 3164 O O . ASN A 1 383 ? -14.523 44.996 -3.068 1.00 50.46 383 ASN A O 1
ATOM 3169 N N . GLY A 1 384 ? -13.958 46.978 -3.980 1.00 51.64 384 GLY A N 1
ATOM 3170 C CA . GLY A 1 384 ? -12.544 46.777 -3.772 1.00 52.99 384 GLY A CA 1
ATOM 3171 C C . GLY A 1 384 ? -11.836 48.072 -4.078 1.00 53.73 384 GLY A C 1
ATOM 3172 O O . GLY A 1 384 ? -12.339 48.895 -4.828 1.00 54.03 384 GLY A O 1
ATOM 3173 N N . SER A 1 385 ? -10.656 48.249 -3.501 1.00 54.77 385 SER A N 1
ATOM 3174 C CA . SER A 1 385 ? -9.877 49.458 -3.713 1.00 52.47 385 SER A CA 1
ATOM 3175 C C . SER A 1 385 ? -9.159 49.470 -5.064 1.00 49.92 385 SER A C 1
ATOM 3176 O O . SER A 1 385 ? -8.263 48.665 -5.322 1.00 46.33 385 SER A O 1
ATOM 3179 N N . GLY A 1 386 ? -9.587 50.383 -5.928 1.00 48.98 386 GLY A N 1
ATOM 3180 C CA . GLY A 1 386 ? -8.955 50.529 -7.232 1.00 48.69 386 GLY A CA 1
ATOM 3181 C C . GLY A 1 386 ? -7.747 51.405 -6.964 1.00 47.38 386 GLY A C 1
ATOM 3182 O O . GLY A 1 386 ? -7.408 52.333 -7.698 1.00 41.08 386 GLY A O 1
ATOM 3183 N N . LEU A 1 387 ? -7.135 51.046 -5.836 1.00 49.05 387 LEU A N 1
ATOM 3184 C CA . LEU A 1 387 ? -5.955 51.634 -5.214 1.00 47.42 387 LEU A CA 1
ATOM 3185 C C . LEU A 1 387 ? -6.285 52.870 -4.398 1.00 46.82 387 LEU A C 1
ATOM 3186 O O . LEU A 1 387 ? -6.870 53.817 -4.897 1.00 45.72 387 LEU A O 1
ATOM 3191 N N . ALA A 1 388 ? -5.993 52.781 -3.101 1.00 47.26 388 ALA A N 1
ATOM 3192 C CA . ALA A 1 388 ? -6.197 53.873 -2.159 1.00 46.78 388 ALA A CA 1
ATOM 3193 C C . ALA A 1 388 ? -5.050 54.814 -2.541 1.00 47.32 388 ALA A C 1
ATOM 3194 O O . ALA A 1 388 ? -3.874 54.452 -2.466 1.00 46.97 388 ALA A O 1
ATOM 3196 N N . VAL A 1 389 ? -5.399 56.019 -2.971 1.00 45.73 389 VAL A N 1
ATOM 3197 C CA . VAL A 1 389 ? -4.389 56.929 -3.461 1.00 45.14 389 VAL A CA 1
ATOM 3198 C C . VAL A 1 389 ? -3.238 57.150 -2.510 1.00 45.71 389 VAL A C 1
ATOM 3199 O O . VAL A 1 389 ? -2.096 56.873 -2.863 1.00 45.31 389 VAL A O 1
ATOM 3203 N N . GLY A 1 390 ? -3.542 57.648 -1.314 1.00 46.78 390 GLY A N 1
ATOM 3204 C CA . GLY A 1 390 ? -2.519 57.928 -0.324 1.00 47.84 390 GLY A CA 1
ATOM 3205 C C . GLY A 1 390 ? -1.411 56.889 -0.224 1.00 49.08 390 GLY A C 1
ATOM 3206 O O . GLY A 1 390 ? -0.238 57.207 -0.389 1.00 50.16 390 GLY A O 1
ATOM 3207 N N . ARG A 1 391 ? -1.776 55.645 0.050 1.00 46.94 391 ARG A N 1
ATOM 3208 C CA . ARG A 1 391 ? -0.795 54.592 0.170 1.00 46.81 391 ARG A CA 1
ATOM 3209 C C . ARG A 1 391 ? 0.013 54.359 -1.125 1.00 47.15 391 ARG A C 1
ATOM 3210 O O . ARG A 1 391 ? 1.178 53.984 -1.086 1.00 47.02 391 ARG A O 1
ATOM 3218 N N . THR A 1 392 ? -0.600 54.564 -2.279 1.00 47.78 392 THR A N 1
ATOM 3219 C CA . THR A 1 392 ? 0.117 54.343 -3.525 1.00 47.29 392 THR A CA 1
ATOM 3220 C C . THR A 1 392 ? 1.192 55.407 -3.601 1.00 48.45 392 THR A C 1
ATOM 3221 O O . THR A 1 392 ? 2.347 55.112 -3.917 1.00 48.42 392 THR A O 1
ATOM 3225 N N . LEU A 1 393 ? 0.810 56.644 -3.293 1.00 48.94 393 LEU A N 1
ATOM 3226 C CA . LEU A 1 393 ? 1.753 57.759 -3.289 1.00 49.30 393 LEU A CA 1
ATOM 3227 C C . LEU A 1 393 ? 2.955 57.347 -2.448 1.00 50.20 393 LEU A C 1
ATOM 3228 O O . LEU A 1 393 ? 4.092 57.329 -2.936 1.00 50.05 393 LEU A O 1
ATOM 3233 N N . ALA A 1 394 ? 2.692 57.009 -1.186 1.00 49.61 394 ALA A N 1
ATOM 3234 C CA . ALA A 1 394 ? 3.736 56.583 -0.276 1.00 50.55 394 ALA A CA 1
ATOM 3235 C C . ALA A 1 394 ? 4.561 55.467 -0.909 1.00 52.38 394 ALA A C 1
ATOM 3236 O O . ALA A 1 394 ? 5.782 55.442 -0.786 1.00 54.31 394 ALA A O 1
ATOM 3238 N N . ALA A 1 395 ? 3.905 54.545 -1.597 1.00 52.58 395 ALA A N 1
ATOM 3239 C CA . ALA A 1 395 ? 4.625 53.451 -2.219 1.00 54.12 395 ALA A CA 1
ATOM 3240 C C . ALA A 1 395 ? 5.572 54.018 -3.249 1.00 55.88 395 ALA A C 1
ATOM 3241 O O . ALA A 1 395 ? 6.755 53.665 -3.308 1.00 56.63 395 ALA A O 1
ATOM 3243 N N . ILE A 1 396 ? 5.020 54.890 -4.080 1.00 56.33 396 ILE A N 1
ATOM 3244 C CA . ILE A 1 396 ? 5.763 55.547 -5.143 1.00 55.80 396 ILE A CA 1
ATOM 3245 C C . ILE A 1 396 ? 6.972 56.278 -4.559 1.00 56.06 396 ILE A C 1
ATOM 3246 O O . ILE A 1 396 ? 8.096 56.107 -5.007 1.00 56.79 396 ILE A O 1
ATOM 3251 N N . LEU A 1 397 ? 6.738 57.101 -3.553 1.00 55.52 397 LEU A N 1
ATOM 3252 C CA . LEU A 1 397 ? 7.831 57.824 -2.934 1.00 56.19 397 LEU A CA 1
ATOM 3253 C C . LEU A 1 397 ? 8.964 56.907 -2.456 1.00 56.12 397 LEU A C 1
ATOM 3254 O O . LEU A 1 397 ? 10.126 57.270 -2.534 1.00 56.64 397 LEU A O 1
ATOM 3259 N N . GLU A 1 398 ? 8.639 55.716 -1.972 1.00 56.07 398 GLU A N 1
ATOM 3260 C CA . GLU A 1 398 ? 9.674 54.815 -1.484 1.00 57.11 398 GLU A CA 1
ATOM 3261 C C . GLU A 1 398 ? 10.334 53.893 -2.491 1.00 58.09 398 GLU A C 1
ATOM 3262 O O . GLU A 1 398 ? 11.527 53.660 -2.405 1.00 59.97 398 GLU A O 1
ATOM 3268 N N . ASN A 1 399 ? 9.573 53.342 -3.425 1.00 58.28 399 ASN A N 1
ATOM 3269 C CA . ASN A 1 399 ? 10.158 52.430 -4.396 1.00 59.35 399 ASN A CA 1
ATOM 3270 C C . ASN A 1 399 ? 10.856 53.124 -5.538 1.00 60.42 399 ASN A C 1
ATOM 3271 O O . ASN A 1 399 ? 11.552 52.480 -6.313 1.00 61.83 399 ASN A O 1
ATOM 3276 N N . TYR A 1 400 ? 10.658 54.429 -5.664 1.00 61.37 400 TYR A N 1
ATOM 3277 C CA . TYR A 1 400 ? 11.282 55.179 -6.748 1.00 62.20 400 TYR A CA 1
ATOM 3278 C C . TYR A 1 400 ? 12.198 56.292 -6.246 1.00 62.60 400 TYR A C 1
ATOM 3279 O O . TYR A 1 400 ? 12.545 57.221 -6.988 1.00 61.84 400 TYR A O 1
ATOM 3288 N N . GLN A 1 401 ? 12.606 56.177 -4.987 1.00 62.81 401 GLN A N 1
ATOM 3289 C CA . GLN A 1 401 ? 13.486 57.163 -4.370 1.00 64.44 401 GLN A CA 1
ATOM 3290 C C . GLN A 1 401 ? 14.947 57.023 -4.845 1.00 66.21 401 GLN A C 1
ATOM 3291 O O . GLN A 1 401 ? 15.344 55.972 -5.366 1.00 67.91 401 GLN A O 1
ATOM 3297 N N . GLN A 1 402 ? 15.735 58.087 -4.674 1.00 65.55 402 GLN A N 1
ATOM 3298 C CA . GLN A 1 402 ? 17.133 58.091 -5.091 1.00 64.56 402 GLN A CA 1
ATOM 3299 C C . GLN A 1 402 ? 17.982 58.543 -3.911 1.00 65.66 402 GLN A C 1
ATOM 3300 O O . GLN A 1 402 ? 17.496 59.228 -3.021 1.00 66.20 402 GLN A O 1
ATOM 3306 N N . GLU A 1 403 ? 19.243 58.136 -3.889 1.00 67.43 403 GLU A N 1
ATOM 3307 C CA . GLU A 1 403 ? 20.138 58.486 -2.795 1.00 68.97 403 GLU A CA 1
ATOM 3308 C C . GLU A 1 403 ? 20.077 59.956 -2.409 1.00 69.36 403 GLU A C 1
ATOM 3309 O O . GLU A 1 403 ? 20.060 60.289 -1.221 1.00 71.20 403 GLU A O 1
ATOM 3315 N N . ASP A 1 404 ? 20.021 60.836 -3.402 1.00 68.43 404 ASP A N 1
ATOM 3316 C CA . ASP A 1 404 ? 19.990 62.259 -3.127 1.00 67.75 404 ASP A CA 1
ATOM 3317 C C . ASP A 1 404 ? 18.666 62.721 -2.531 1.00 66.82 404 ASP A C 1
ATOM 3318 O O . ASP A 1 404 ? 18.592 63.781 -1.933 1.00 67.46 404 ASP A O 1
ATOM 3323 N N . GLY A 1 405 ? 17.615 61.931 -2.684 1.00 65.93 405 GLY A N 1
ATOM 3324 C CA . GLY A 1 405 ? 16.340 62.328 -2.120 1.00 64.53 405 GLY A CA 1
ATOM 3325 C C . GLY A 1 405 ? 15.223 62.563 -3.116 1.00 64.20 405 GLY A C 1
ATOM 3326 O O . GLY A 1 405 ? 14.065 62.551 -2.739 1.00 63.70 405 GLY A O 1
ATOM 3327 N N . SER A 1 406 ? 15.554 62.793 -4.381 1.00 64.97 406 SER A N 1
ATOM 3328 C CA . SER A 1 406 ? 14.529 63.005 -5.404 1.00 64.50 406 SER A CA 1
ATOM 3329 C C . SER A 1 406 ? 13.750 61.709 -5.544 1.00 64.13 406 SER A C 1
ATOM 3330 O O . SER A 1 406 ? 14.125 60.688 -4.954 1.00 65.50 406 SER A O 1
ATOM 3333 N N . VAL A 1 407 ? 12.680 61.741 -6.334 1.00 62.29 407 VAL A N 1
ATOM 3334 C CA . VAL A 1 407 ? 11.835 60.563 -6.547 1.00 59.02 407 VAL A CA 1
ATOM 3335 C C . VAL A 1 407 ? 11.504 60.497 -8.049 1.00 59.29 407 VAL A C 1
ATOM 3336 O O . VAL A 1 407 ? 10.991 61.461 -8.610 1.00 57.69 407 VAL A O 1
ATOM 3340 N N . VAL A 1 408 ? 11.815 59.371 -8.697 1.00 60.06 408 VAL A N 1
ATOM 3341 C CA . VAL A 1 408 ? 11.556 59.205 -10.138 1.00 59.61 408 VAL A CA 1
ATOM 3342 C C . VAL A 1 408 ? 10.086 58.905 -10.390 1.00 58.61 408 VAL A C 1
ATOM 3343 O O . VAL A 1 408 ? 9.572 57.904 -9.911 1.00 59.02 408 VAL A O 1
ATOM 3347 N N . VAL A 1 409 ? 9.416 59.762 -11.151 1.00 56.69 409 VAL A N 1
ATOM 3348 C CA . VAL A 1 409 ? 8.003 59.554 -11.432 1.00 56.94 409 VAL A CA 1
ATOM 3349 C C . VAL A 1 409 ? 7.812 58.367 -12.345 1.00 56.65 409 VAL A C 1
ATOM 3350 O O . VAL A 1 409 ? 8.484 58.275 -13.361 1.00 58.09 409 VAL A O 1
ATOM 3354 N N . PRO A 1 410 ? 6.895 57.442 -11.994 1.00 56.17 410 PRO A N 1
ATOM 3355 C CA . PRO A 1 410 ? 6.607 56.244 -12.799 1.00 56.71 410 PRO A CA 1
ATOM 3356 C C . PRO A 1 410 ? 6.238 56.567 -14.246 1.00 58.17 410 PRO A C 1
ATOM 3357 O O . PRO A 1 410 ? 5.442 57.464 -14.507 1.00 57.94 410 PRO A O 1
ATOM 3361 N N . GLU A 1 411 ? 6.826 55.817 -15.175 1.00 59.76 411 GLU A N 1
ATOM 3362 C CA . GLU A 1 411 ? 6.631 56.005 -16.605 1.00 62.07 411 GLU A CA 1
ATOM 3363 C C . GLU A 1 411 ? 5.229 56.293 -17.099 1.00 62.26 411 GLU A C 1
ATOM 3364 O O . GLU A 1 411 ? 5.081 56.941 -18.131 1.00 64.50 411 GLU A O 1
ATOM 3370 N N . VAL A 1 412 ? 4.197 55.819 -16.408 1.00 61.14 412 VAL A N 1
ATOM 3371 C CA . VAL A 1 412 ? 2.841 56.070 -16.887 1.00 60.66 412 VAL A CA 1
ATOM 3372 C C . VAL A 1 412 ? 2.125 57.231 -16.229 1.00 60.30 412 VAL A C 1
ATOM 3373 O O . VAL A 1 412 ? 0.997 57.547 -16.602 1.00 60.89 412 VAL A O 1
ATOM 3377 N N . LEU A 1 413 ? 2.765 57.871 -15.258 1.00 59.68 413 LEU A N 1
ATOM 3378 C CA . LEU A 1 413 ? 2.149 59.013 -14.589 1.00 61.05 413 LEU A CA 1
ATOM 3379 C C . LEU A 1 413 ? 2.707 60.331 -15.131 1.00 61.95 413 LEU A C 1
ATOM 3380 O O . LEU A 1 413 ? 2.106 61.391 -14.960 1.00 60.53 413 LEU A O 1
ATOM 3385 N N . ARG A 1 414 ? 3.850 60.237 -15.808 1.00 64.10 414 ARG A N 1
ATOM 3386 C CA . ARG A 1 414 ? 4.545 61.387 -16.383 1.00 65.01 414 ARG A CA 1
ATOM 3387 C C . ARG A 1 414 ? 3.662 62.250 -17.264 1.00 64.81 414 ARG A C 1
ATOM 3388 O O . ARG A 1 414 ? 3.686 63.483 -17.163 1.00 64.29 414 ARG A O 1
ATOM 3396 N N . ASP A 1 415 ? 2.891 61.599 -18.128 1.00 63.12 415 ASP A N 1
ATOM 3397 C CA . ASP A 1 415 ? 1.996 62.319 -19.006 1.00 61.88 415 ASP A CA 1
ATOM 3398 C C . ASP A 1 415 ? 0.935 63.001 -18.169 1.00 60.91 415 ASP A C 1
ATOM 3399 O O . ASP A 1 415 ? 0.296 63.949 -18.615 1.00 63.93 415 ASP A O 1
ATOM 3404 N N . TYR A 1 416 ? 0.726 62.528 -16.952 1.00 58.76 416 TYR A N 1
ATOM 3405 C CA . TYR A 1 416 ? -0.272 63.167 -16.103 1.00 56.23 416 TYR A CA 1
ATOM 3406 C C . TYR A 1 416 ? 0.322 64.250 -15.187 1.00 55.48 416 TYR A C 1
ATOM 3407 O O . TYR A 1 416 ? -0.279 65.300 -14.977 1.00 54.96 416 TYR A O 1
ATOM 3416 N N . VAL A 1 417 ? 1.509 63.999 -14.660 1.00 54.48 417 VAL A N 1
ATOM 3417 C CA . VAL A 1 417 ? 2.119 64.922 -13.729 1.00 55.28 417 VAL A CA 1
ATOM 3418 C C . VAL A 1 417 ? 2.796 66.119 -14.349 1.00 56.17 417 VAL A C 1
ATOM 3419 O O . VAL A 1 417 ? 2.457 67.258 -14.069 1.00 56.59 417 VAL A O 1
ATOM 3423 N N . GLY A 1 418 ? 3.765 65.843 -15.203 1.00 58.84 418 GLY A N 1
ATOM 3424 C CA . GLY A 1 418 ? 4.546 66.894 -15.822 1.00 60.63 418 GLY A CA 1
ATOM 3425 C C . GLY A 1 418 ? 5.962 66.343 -15.860 1.00 62.62 418 GLY A C 1
ATOM 3426 O O . GLY A 1 418 ? 6.322 65.704 -16.839 1.00 64.35 418 GLY A O 1
ATOM 3427 N N . THR A 1 419 ? 6.750 66.542 -14.799 1.00 62.93 419 THR A N 1
ATOM 3428 C CA . THR A 1 419 ? 8.128 66.021 -14.743 1.00 65.13 419 THR A CA 1
ATOM 3429 C C . THR A 1 419 ? 8.242 64.496 -14.794 1.00 65.70 419 THR A C 1
ATOM 3430 O O . THR A 1 419 ? 7.256 63.780 -14.676 1.00 64.83 419 THR A O 1
ATOM 3434 N N . ASP A 1 420 ? 9.472 64.021 -14.967 1.00 67.48 420 ASP A N 1
ATOM 3435 C CA . ASP A 1 420 ? 9.775 62.601 -15.025 1.00 69.00 420 ASP A CA 1
ATOM 3436 C C . ASP A 1 420 ? 10.442 62.215 -13.713 1.00 70.18 420 ASP A C 1
ATOM 3437 O O . ASP A 1 420 ? 10.594 61.031 -13.405 1.00 70.75 420 ASP A O 1
ATOM 3442 N N . VAL A 1 421 ? 10.850 63.236 -12.957 1.00 70.70 421 VAL A N 1
ATOM 3443 C CA . VAL A 1 421 ? 11.473 63.078 -11.638 1.00 71.10 421 VAL A CA 1
ATOM 3444 C C . VAL A 1 421 ? 11.353 64.388 -10.879 1.00 70.85 421 VAL A C 1
ATOM 3445 O O . VAL A 1 421 ? 11.628 65.442 -11.419 1.00 71.34 421 VAL A O 1
ATOM 3449 N N . ILE A 1 422 ? 10.932 64.321 -9.627 1.00 72.29 422 ILE A N 1
ATOM 3450 C CA . ILE A 1 422 ? 10.758 65.527 -8.834 1.00 74.72 422 ILE A CA 1
ATOM 3451 C C . ILE A 1 422 ? 11.810 65.685 -7.758 1.00 75.70 422 ILE A C 1
ATOM 3452 O O . ILE A 1 422 ? 11.734 65.084 -6.688 1.00 74.38 422 ILE A O 1
ATOM 3457 N N . ARG A 1 423 ? 12.797 66.517 -8.059 1.00 77.93 423 ARG A N 1
ATOM 3458 C CA . ARG A 1 423 ? 13.891 66.748 -7.141 1.00 80.36 423 ARG A CA 1
ATOM 3459 C C . ARG A 1 423 ? 13.577 67.839 -6.132 1.00 83.16 423 ARG A C 1
ATOM 3460 O O . ARG A 1 423 ? 12.612 68.587 -6.297 1.00 83.07 423 ARG A O 1
ATOM 3468 N N . PRO A 1 424 ? 14.374 67.918 -5.051 1.00 86.41 424 PRO A N 1
ATOM 3469 C CA . PRO A 1 424 ? 14.205 68.910 -3.986 1.00 89.09 424 PRO A CA 1
ATOM 3470 C C . PRO A 1 424 ? 13.796 70.314 -4.432 1.00 91.68 424 PRO A C 1
ATOM 3471 O O . PRO A 1 424 ? 14.641 71.103 -4.857 1.00 92.60 424 PRO A O 1
ATOM 3475 N N . GLU A 1 425 ? 12.488 70.586 -4.316 1.00 94.31 425 GLU A N 1
ATOM 3476 C CA . GLU A 1 425 ? 11.793 71.857 -4.654 1.00 96.20 425 GLU A CA 1
ATOM 3477 C C . GLU A 1 425 ? 12.445 72.900 -5.565 1.00 96.26 425 GLU A C 1
ATOM 3478 O O . GLU A 1 425 ? 12.788 74.002 -5.077 1.00 96.18 425 GLU A O 1
ATOM 3493 N N . ILE B 1 2 ? -9.321 93.853 13.079 1.00 111.17 2 ILE B N 1
ATOM 3494 C CA . ILE B 1 2 ? -8.540 95.080 12.893 1.00 109.50 2 ILE B CA 1
ATOM 3495 C C . ILE B 1 2 ? -7.886 95.452 14.223 1.00 108.20 2 ILE B C 1
ATOM 3496 O O . ILE B 1 2 ? -8.285 94.943 15.279 1.00 107.88 2 ILE B O 1
ATOM 3501 N N . ASP B 1 3 ? -6.886 96.332 14.193 1.00 106.05 3 ASP B N 1
ATOM 3502 C CA . ASP B 1 3 ? -6.231 96.675 15.445 1.00 102.94 3 ASP B CA 1
ATOM 3503 C C . ASP B 1 3 ? -7.049 97.608 16.296 1.00 100.66 3 ASP B C 1
ATOM 3504 O O . ASP B 1 3 ? -7.788 98.468 15.807 1.00 99.17 3 ASP B O 1
ATOM 3509 N N . ILE B 1 4 ? -6.912 97.395 17.596 1.00 99.02 4 ILE B N 1
ATOM 3510 C CA . ILE B 1 4 ? -7.633 98.162 18.589 1.00 97.07 4 ILE B CA 1
ATOM 3511 C C . ILE B 1 4 ? -7.096 99.573 18.696 1.00 96.25 4 ILE B C 1
ATOM 3512 O O . ILE B 1 4 ? -7.781 100.454 19.191 1.00 97.01 4 ILE B O 1
ATOM 3517 N N . ASN B 1 5 ? -5.873 99.800 18.234 1.00 95.37 5 ASN B N 1
ATOM 3518 C CA . ASN B 1 5 ? -5.311 101.142 18.293 1.00 94.20 5 ASN B CA 1
ATOM 3519 C C . ASN B 1 5 ? -6.079 101.963 17.278 1.00 92.95 5 ASN B C 1
ATOM 3520 O O . ASN B 1 5 ? -6.491 103.087 17.560 1.00 92.77 5 ASN B O 1
ATOM 3525 N N . LEU B 1 6 ? -6.281 101.375 16.100 1.00 91.27 6 LEU B N 1
ATOM 3526 C CA . LEU B 1 6 ? -7.008 102.018 15.017 1.00 89.68 6 LEU B CA 1
ATOM 3527 C C . LEU B 1 6 ? -8.347 102.464 15.573 1.00 88.56 6 LEU B C 1
ATOM 3528 O O . LEU B 1 6 ? -8.869 103.511 15.211 1.00 87.56 6 LEU B O 1
ATOM 3533 N N . ILE B 1 7 ? -8.894 101.653 16.466 1.00 88.56 7 ILE B N 1
ATOM 3534 C CA . ILE B 1 7 ? -10.176 101.954 17.080 1.00 88.98 7 ILE B CA 1
ATOM 3535 C C . ILE B 1 7 ? -10.082 103.153 18.018 1.00 89.33 7 ILE B C 1
ATOM 3536 O O . ILE B 1 7 ? -10.829 104.114 17.868 1.00 89.96 7 ILE B O 1
ATOM 3541 N N . ARG B 1 8 ? -9.162 103.109 18.977 1.00 89.94 8 ARG B N 1
ATOM 3542 C CA . ARG B 1 8 ? -9.035 104.210 19.931 1.00 90.23 8 ARG B CA 1
ATOM 3543 C C . ARG B 1 8 ? -8.398 105.473 19.357 1.00 90.56 8 ARG B C 1
ATOM 3544 O O . ARG B 1 8 ? -8.605 106.560 19.889 1.00 91.06 8 ARG B O 1
ATOM 3552 N N . GLU B 1 9 ? -7.652 105.335 18.263 1.00 90.09 9 GLU B N 1
ATOM 3553 C CA . GLU B 1 9 ? -7.004 106.476 17.624 1.00 89.08 9 GLU B CA 1
ATOM 3554 C C . GLU B 1 9 ? -7.907 107.223 16.645 1.00 87.51 9 GLU B C 1
ATOM 3555 O O . GLU B 1 9 ? -7.668 108.387 16.340 1.00 87.11 9 GLU B O 1
ATOM 3561 N N . LYS B 1 10 ? -8.944 106.563 16.150 1.00 86.13 10 LYS B N 1
ATOM 3562 C CA . LYS B 1 10 ? -9.841 107.217 15.204 1.00 85.34 10 LYS B CA 1
ATOM 3563 C C . LYS B 1 10 ? -11.213 106.534 15.201 1.00 83.67 10 LYS B C 1
ATOM 3564 O O . LYS B 1 10 ? -11.735 106.172 14.144 1.00 82.45 10 LYS B O 1
ATOM 3570 N N . PRO B 1 11 ? -11.818 106.363 16.391 1.00 83.36 11 PRO B N 1
ATOM 3571 C CA . PRO B 1 11 ? -13.137 105.721 16.545 1.00 83.21 11 PRO B CA 1
ATOM 3572 C C . PRO B 1 11 ? -14.148 106.304 15.570 1.00 82.48 11 PRO B C 1
ATOM 3573 O O . PRO B 1 11 ? -15.104 105.652 15.155 1.00 82.05 11 PRO B O 1
ATOM 3577 N N . ASP B 1 12 ? -13.917 107.558 15.222 1.00 82.18 12 ASP B N 1
ATOM 3578 C CA . ASP B 1 12 ? -14.756 108.266 14.279 1.00 80.83 12 ASP B CA 1
ATOM 3579 C C . ASP B 1 12 ? -14.824 107.409 13.021 1.00 77.82 12 ASP B C 1
ATOM 35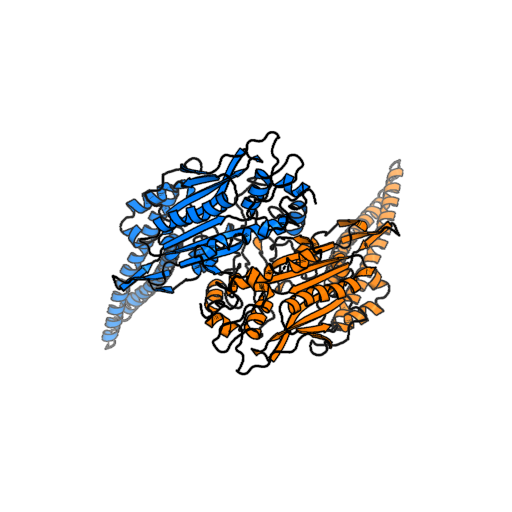80 O O . ASP B 1 12 ? -15.840 106.794 12.729 1.00 76.05 12 ASP B O 1
ATOM 3585 N N . TYR B 1 13 ? -13.709 107.370 12.302 1.00 76.77 13 TYR B N 1
ATOM 3586 C CA . TYR B 1 13 ? -13.570 106.621 11.056 1.00 76.42 13 TYR B CA 1
ATOM 3587 C C . TYR B 1 13 ? -14.161 105.221 11.144 1.00 76.37 13 TYR B C 1
ATOM 3588 O O . TYR B 1 13 ? -15.001 104.824 10.321 1.00 77.05 13 TYR B O 1
ATOM 3597 N N . VAL B 1 14 ? -13.710 104.459 12.135 1.00 74.07 14 VAL B N 1
ATOM 3598 C CA . VAL B 1 14 ? -14.197 103.107 12.293 1.00 71.08 14 VAL B CA 1
ATOM 3599 C C . VAL B 1 14 ? -15.711 103.056 12.216 1.00 70.25 14 VAL B C 1
ATOM 3600 O O . VAL B 1 14 ? -16.256 102.333 11.390 1.00 69.28 14 VAL B O 1
ATOM 3604 N N . LYS B 1 15 ? -16.381 103.848 13.055 1.00 70.15 15 LYS B N 1
ATOM 3605 C CA . LYS B 1 15 ? -17.850 103.889 13.100 1.00 70.41 15 LYS B CA 1
ATOM 3606 C C . LYS B 1 15 ? -18.526 104.266 11.765 1.00 71.72 15 LYS B C 1
ATOM 3607 O O . LYS B 1 15 ? -19.620 103.771 11.455 1.00 70.71 15 LYS B O 1
ATOM 3613 N N . GLU B 1 16 ? -17.893 105.140 10.982 1.00 72.77 16 GLU B N 1
ATOM 3614 C CA . GLU B 1 16 ? -18.466 105.546 9.703 1.00 74.42 16 GLU B CA 1
ATOM 3615 C C . GLU B 1 16 ? -18.319 104.431 8.668 1.00 73.58 16 GLU B C 1
ATOM 3616 O O . GLU B 1 16 ? -19.195 104.244 7.816 1.00 72.81 16 GLU B O 1
ATOM 3622 N N . ARG B 1 17 ? -17.217 103.686 8.746 1.00 72.91 17 ARG B N 1
ATOM 3623 C CA . ARG B 1 17 ? -16.989 102.590 7.804 1.00 73.64 17 ARG B CA 1
ATOM 3624 C C . ARG B 1 17 ? -17.926 101.428 8.090 1.00 71.97 17 ARG B C 1
ATOM 3625 O O . ARG B 1 17 ? -18.537 100.890 7.172 1.00 71.70 17 ARG B O 1
ATOM 3633 N N . LEU B 1 18 ? -18.037 101.037 9.356 1.00 70.87 18 LEU B N 1
ATOM 3634 C CA . LEU B 1 18 ? -18.928 99.935 9.722 1.00 70.45 18 LEU B CA 1
ATOM 3635 C C . LEU B 1 18 ? -20.345 100.361 9.424 1.00 70.71 18 LEU B C 1
ATOM 3636 O O . LEU B 1 18 ? -21.226 99.532 9.166 1.00 69.87 18 LEU B O 1
ATOM 3641 N N . ALA B 1 19 ? -20.556 101.672 9.478 1.00 71.01 19 ALA B N 1
ATOM 3642 C CA . ALA B 1 19 ? -21.865 102.237 9.216 1.00 70.82 19 ALA B CA 1
ATOM 3643 C C . ALA B 1 19 ? -22.254 101.956 7.772 1.00 70.84 19 ALA B C 1
ATOM 3644 O O . ALA B 1 19 ? -23.436 101.891 7.462 1.00 71.27 19 ALA B O 1
ATOM 3646 N N . THR B 1 20 ? -21.269 101.778 6.891 1.00 69.89 20 THR B N 1
ATOM 3647 C CA . THR B 1 20 ? -21.572 101.515 5.489 1.00 69.63 20 THR B CA 1
ATOM 3648 C C . THR B 1 20 ? -22.021 100.080 5.319 1.00 69.54 20 THR B C 1
ATOM 3649 O O . THR B 1 20 ? -22.646 99.733 4.327 1.00 70.64 20 THR B O 1
ATOM 3653 N N . ARG B 1 21 ? -21.692 99.238 6.288 1.00 70.30 21 ARG B N 1
ATOM 3654 C CA . ARG B 1 21 ? -22.088 97.833 6.226 1.00 70.83 21 ARG B CA 1
ATOM 3655 C C . ARG B 1 21 ? -23.421 97.643 6.928 1.00 70.66 21 ARG B C 1
ATOM 3656 O O . ARG B 1 21 ? -24.306 96.961 6.418 1.00 71.13 21 ARG B O 1
ATOM 3664 N N . ASP B 1 22 ? -23.563 98.275 8.091 1.00 70.85 22 ASP B N 1
ATOM 3665 C CA . ASP B 1 22 ? -24.772 98.147 8.897 1.00 71.53 22 ASP B CA 1
ATOM 3666 C C . ASP B 1 22 ? -24.634 99.180 10.014 1.00 71.82 22 ASP B C 1
ATOM 3667 O O . ASP B 1 22 ? -23.635 99.169 10.727 1.00 73.44 22 ASP B O 1
ATOM 3672 N N . LYS B 1 23 ? -25.606 100.077 10.166 1.00 70.93 23 LYS B N 1
ATOM 3673 C CA . LYS B 1 23 ? -25.498 101.093 11.208 1.00 71.53 23 LYS B CA 1
ATOM 3674 C C . LYS B 1 23 ? -25.633 100.497 12.609 1.00 71.83 23 LYS B C 1
ATOM 3675 O O . LYS B 1 23 ? -25.397 101.176 13.611 1.00 73.08 23 LYS B O 1
ATOM 3681 N N . GLU B 1 24 ? -25.983 99.216 12.671 1.00 70.34 24 GLU B N 1
ATOM 3682 C CA . GLU B 1 24 ? -26.142 98.519 13.936 1.00 69.77 24 GLU B CA 1
ATOM 3683 C C . GLU B 1 24 ? -24.775 98.037 14.422 1.00 70.17 24 GLU B C 1
ATOM 3684 O O . GLU B 1 24 ? -24.649 97.444 15.489 1.00 71.12 24 GLU B O 1
ATOM 3690 N N . LEU B 1 25 ? -23.748 98.292 13.625 1.00 69.51 25 LEU B N 1
ATOM 3691 C CA . LEU B 1 25 ? -22.394 97.890 13.973 1.00 69.31 25 LEU B CA 1
ATOM 3692 C C . LEU B 1 25 ? -21.714 98.944 14.842 1.00 69.62 25 LEU B C 1
ATOM 3693 O O . LEU B 1 25 ? -20.895 98.635 15.709 1.00 68.98 25 LEU B O 1
ATOM 3698 N N . VAL B 1 26 ? -22.056 100.199 14.602 1.00 69.84 26 VAL B N 1
ATOM 3699 C CA . VAL B 1 26 ? -21.468 101.295 15.353 1.00 70.27 26 VAL B CA 1
ATOM 3700 C C . VAL B 1 26 ? -21.386 101.016 16.858 1.00 70.06 26 VAL B C 1
ATOM 3701 O O . VAL B 1 26 ? -20.452 101.460 17.527 1.00 69.94 26 VAL B O 1
ATOM 3705 N N . SER B 1 27 ? -22.352 100.279 17.392 1.00 68.72 27 SER B N 1
ATOM 3706 C CA . SER B 1 27 ? -22.325 99.975 18.815 1.00 67.77 27 SER B CA 1
ATOM 3707 C C . SER B 1 27 ? -21.127 99.130 19.221 1.00 67.34 27 SER B C 1
ATOM 3708 O O . SER B 1 27 ? -20.592 99.297 20.309 1.00 68.03 27 SER B O 1
ATOM 3711 N N . LEU B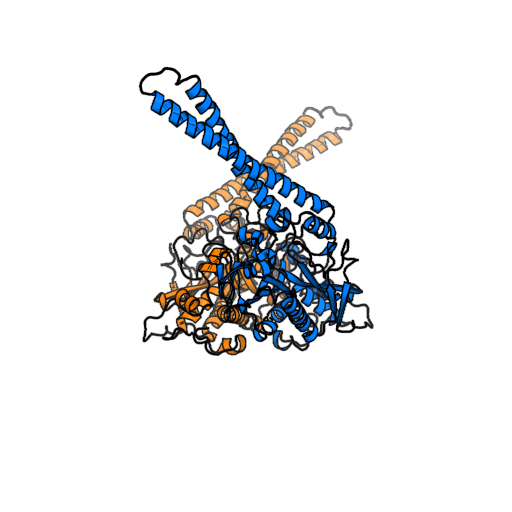 1 28 ? -20.721 98.213 18.353 1.00 65.99 28 LEU B N 1
ATOM 3712 C CA . LEU B 1 28 ? -19.602 97.343 18.644 1.00 64.88 28 LEU B CA 1
ATOM 3713 C C . LEU B 1 28 ? -18.374 98.174 19.001 1.00 66.74 28 LEU B C 1
ATOM 3714 O O . LEU B 1 28 ? -17.630 97.855 19.943 1.00 66.89 28 LEU B O 1
ATOM 3719 N N . VAL B 1 29 ? -18.181 99.258 18.264 1.00 67.19 29 VAL B N 1
ATOM 3720 C CA . VAL B 1 29 ? -17.052 100.135 18.500 1.00 67.93 29 VAL B CA 1
ATOM 3721 C C . VAL B 1 29 ? -17.136 100.731 19.902 1.00 68.53 29 VAL B C 1
ATOM 3722 O O . VAL B 1 29 ? -16.133 100.888 20.583 1.00 68.44 29 VAL B O 1
ATOM 3726 N N . ASP B 1 30 ? -18.339 101.050 20.341 1.00 69.34 30 ASP B N 1
ATOM 3727 C CA . ASP B 1 30 ? -18.501 101.620 21.664 1.00 71.17 30 ASP B CA 1
ATOM 3728 C C . ASP B 1 30 ? -18.194 100.581 22.735 1.00 71.09 30 ASP B C 1
ATOM 3729 O O . ASP B 1 30 ? -17.579 100.894 23.757 1.00 70.22 30 ASP B O 1
ATOM 3734 N N . LYS B 1 31 ? -18.624 99.344 22.500 1.00 71.21 31 LYS B N 1
ATOM 3735 C CA . LYS B 1 31 ? -18.400 98.279 23.465 1.00 72.08 31 LYS B CA 1
ATOM 3736 C C . LYS B 1 31 ? -16.905 97.955 23.644 1.00 71.34 31 LYS B C 1
ATOM 3737 O O . LYS B 1 31 ? -16.465 97.639 24.758 1.00 69.25 31 LYS B O 1
ATOM 3743 N N . VAL B 1 32 ? -16.119 98.034 22.565 1.00 69.81 32 VAL B N 1
ATOM 3744 C CA . VAL B 1 32 ? -14.691 97.738 22.687 1.00 68.02 32 VAL B CA 1
ATOM 3745 C C . VAL B 1 32 ? -13.978 98.893 23.390 1.00 67.48 32 VAL B C 1
ATOM 3746 O O . VAL B 1 32 ? -13.019 98.681 24.116 1.00 68.03 32 VAL B O 1
ATOM 3750 N N . LEU B 1 33 ? -14.454 100.113 23.177 1.00 67.25 33 LEU B N 1
ATOM 3751 C CA . LEU B 1 33 ? -13.863 101.270 23.823 1.00 67.92 33 LEU B CA 1
ATOM 3752 C C . LEU B 1 33 ? -14.229 101.236 25.309 1.00 69.42 33 LEU B C 1
ATOM 3753 O O . LEU B 1 33 ? -13.358 101.375 26.167 1.00 68.95 33 LEU B O 1
ATOM 3758 N N . GLU B 1 34 ? -15.510 101.038 25.616 1.00 70.64 34 GLU B N 1
ATOM 3759 C CA . GLU B 1 34 ? -15.936 100.999 27.011 1.00 72.95 34 GLU B CA 1
ATOM 3760 C C . GLU B 1 34 ? -15.237 99.855 27.722 1.00 72.83 34 GLU B C 1
ATOM 3761 O O . GLU B 1 34 ? -14.991 99.921 28.922 1.00 72.02 34 GLU B O 1
ATOM 3767 N N . LEU B 1 35 ? -14.907 98.804 26.978 1.00 73.71 35 LEU B N 1
ATOM 3768 C CA . LEU B 1 35 ? -14.219 97.667 27.575 1.00 74.20 35 LEU B CA 1
ATOM 3769 C C . LEU B 1 35 ? -12.729 97.912 27.646 1.00 74.79 35 LEU B C 1
ATOM 3770 O O . LEU B 1 35 ? -12.092 97.512 28.606 1.00 75.47 35 LEU B O 1
ATOM 3775 N N . ASP B 1 36 ? -12.168 98.564 26.636 1.00 75.45 36 ASP B N 1
ATOM 3776 C CA . ASP B 1 36 ? -10.744 98.851 26.653 1.00 76.06 36 ASP B CA 1
ATOM 3777 C C . ASP B 1 36 ? -10.459 99.813 27.815 1.00 77.80 36 ASP B C 1
ATOM 3778 O O . ASP B 1 36 ? -9.418 99.714 28.474 1.00 77.85 36 ASP B O 1
ATOM 3783 N N . LYS B 1 37 ? -11.389 100.731 28.081 1.00 78.43 37 LYS B N 1
ATOM 3784 C CA . LYS B 1 37 ? -11.205 101.690 29.168 1.00 78.17 37 LYS B CA 1
ATOM 3785 C C . LYS B 1 37 ? -11.177 100.976 30.509 1.00 77.62 37 LYS B C 1
ATOM 3786 O O . LYS B 1 37 ? -10.230 101.116 31.268 1.00 76.53 37 LYS B O 1
ATOM 3792 N N . ARG B 1 38 ? -12.216 100.204 30.796 1.00 78.27 38 ARG B N 1
ATOM 3793 C CA . ARG B 1 38 ? -12.290 99.476 32.060 1.00 79.12 38 ARG B CA 1
ATOM 3794 C C . ARG B 1 38 ? -11.017 98.647 32.257 1.00 79.35 38 ARG B C 1
ATOM 3795 O O . ARG B 1 38 ? -10.557 98.446 33.380 1.00 79.73 38 ARG B O 1
ATOM 3803 N N . ARG B 1 39 ? -10.434 98.183 31.159 1.00 78.77 39 ARG B N 1
ATOM 3804 C CA . ARG B 1 39 ? -9.237 97.369 31.250 1.00 78.17 39 ARG B CA 1
ATOM 3805 C C . ARG B 1 39 ? -7.994 98.177 31.569 1.00 78.57 39 ARG B C 1
ATOM 3806 O O . ARG B 1 39 ? -7.206 97.770 32.429 1.00 77.59 39 ARG B O 1
ATOM 3814 N N . ARG B 1 40 ? -7.816 99.308 30.878 1.00 78.95 40 ARG B N 1
ATOM 3815 C CA . ARG B 1 40 ? -6.649 100.174 31.084 1.00 79.40 40 ARG B CA 1
ATOM 3816 C C . ARG B 1 40 ? -6.642 100.738 32.500 1.00 79.49 40 ARG B C 1
ATOM 3817 O O . ARG B 1 40 ? -5.594 101.080 33.048 1.00 79.59 40 ARG B O 1
ATOM 3825 N N . GLU B 1 41 ? -7.822 100.826 33.092 1.00 79.46 41 GLU B N 1
ATOM 3826 C CA . GLU B 1 41 ? -7.932 101.328 34.442 1.00 78.93 41 GLU B CA 1
ATOM 3827 C C . GLU B 1 41 ? -7.428 100.260 35.402 1.00 77.95 41 GLU B C 1
ATOM 3828 O O . GLU B 1 41 ? -6.637 100.540 36.297 1.00 78.45 41 GLU B O 1
ATOM 3834 N N . ILE B 1 42 ? -7.873 99.027 35.196 1.00 76.66 42 ILE B N 1
ATOM 3835 C CA . ILE B 1 42 ? -7.474 97.911 36.043 1.00 74.01 42 ILE B CA 1
ATOM 3836 C C . ILE B 1 42 ? -5.977 97.666 36.027 1.00 73.63 42 ILE B C 1
ATOM 3837 O O . ILE B 1 42 ? -5.390 97.401 37.069 1.00 72.73 42 ILE B O 1
ATOM 3842 N N . ILE B 1 43 ? -5.360 97.748 34.850 1.00 73.51 43 ILE B N 1
ATOM 3843 C CA . ILE B 1 43 ? -3.924 97.501 34.743 1.00 74.24 43 ILE B CA 1
ATOM 3844 C C . ILE B 1 43 ? -3.140 98.576 35.465 1.00 74.81 43 ILE B C 1
ATOM 3845 O O . ILE B 1 43 ? -2.108 98.302 36.080 1.00 73.94 43 ILE B O 1
ATOM 3850 N N . LYS B 1 44 ? -3.626 99.806 35.394 1.00 75.49 44 LYS B N 1
ATOM 3851 C CA . LYS B 1 44 ? -2.926 100.879 36.058 1.00 77.20 44 LYS B CA 1
ATOM 3852 C C . LYS B 1 44 ? -3.116 100.732 37.563 1.00 78.00 44 LYS B C 1
ATOM 3853 O O . LYS B 1 44 ? -2.150 100.742 38.322 1.00 78.23 44 LYS B O 1
ATOM 3859 N N . ARG B 1 45 ? -4.353 100.579 38.012 1.00 78.91 45 ARG B N 1
ATOM 3860 C CA . ARG B 1 45 ? -4.554 100.437 39.442 1.00 80.15 45 ARG B CA 1
ATOM 3861 C C . ARG B 1 45 ? -3.798 99.216 39.939 1.00 80.50 45 ARG B C 1
ATOM 3862 O O . ARG B 1 45 ? -3.249 99.227 41.031 1.00 81.77 45 ARG B O 1
ATOM 3870 N N . LEU B 1 46 ? -3.755 98.168 39.128 1.00 80.77 46 LEU B N 1
ATOM 3871 C CA . LEU B 1 46 ? -3.055 96.957 39.509 1.00 81.34 46 LEU B CA 1
ATOM 3872 C C . LEU B 1 46 ? -1.578 97.229 39.665 1.00 82.23 46 LEU B C 1
ATOM 3873 O O . LEU B 1 46 ? -0.983 96.855 40.672 1.00 81.91 46 LEU B O 1
ATOM 3878 N N . GLU B 1 47 ? -0.983 97.880 38.669 1.00 84.28 47 GLU B N 1
ATOM 3879 C CA . GLU B 1 47 ? 0.444 98.199 38.718 1.00 85.47 47 GLU B CA 1
ATOM 3880 C C . GLU B 1 47 ? 0.784 98.988 39.978 1.00 84.92 47 GLU B C 1
ATOM 3881 O O . GLU B 1 47 ? 1.918 98.951 40.457 1.00 84.33 47 GLU B O 1
ATOM 3887 N N . ALA B 1 48 ? -0.211 99.689 40.514 1.00 84.16 48 ALA B N 1
ATOM 3888 C CA . ALA B 1 48 ? -0.041 100.468 41.729 1.00 82.93 48 ALA B CA 1
ATOM 3889 C C . ALA B 1 48 ? -0.070 99.545 42.933 1.00 82.60 48 ALA B C 1
ATOM 3890 O O . ALA B 1 48 ? 0.862 99.532 43.731 1.00 82.66 48 ALA B O 1
ATOM 3892 N N . LEU B 1 49 ? -1.151 98.782 43.062 1.00 81.90 49 LEU B N 1
ATOM 3893 C CA . LEU B 1 49 ? -1.298 97.845 44.168 1.00 81.32 49 LEU B CA 1
ATOM 3894 C C . LEU B 1 49 ? -0.121 96.894 44.208 1.00 81.52 49 LEU B C 1
ATOM 3895 O O . LEU B 1 49 ? 0.329 96.507 45.282 1.00 81.55 49 LEU B O 1
ATOM 3900 N N . ARG B 1 50 ? 0.370 96.507 43.035 1.00 82.29 50 ARG B N 1
ATOM 3901 C CA . ARG B 1 50 ? 1.516 95.607 42.952 1.00 82.75 50 ARG B CA 1
ATOM 3902 C C . ARG B 1 50 ? 2.785 96.287 43.495 1.00 83.70 50 ARG B C 1
ATOM 3903 O O . ARG B 1 50 ? 3.596 95.656 44.170 1.00 82.57 50 ARG B O 1
ATOM 3911 N N . SER B 1 51 ? 2.952 97.576 43.217 1.00 85.39 51 SER B N 1
ATOM 3912 C CA . SER B 1 51 ? 4.110 98.293 43.739 1.00 86.28 51 SER B CA 1
ATOM 3913 C C . SER B 1 51 ? 3.982 98.500 45.244 1.00 87.44 51 SER B C 1
ATOM 3914 O O . SER B 1 51 ? 4.921 98.240 45.988 1.00 87.62 51 SER B O 1
ATOM 3917 N N . GLU B 1 52 ? 2.819 98.958 45.694 1.00 88.90 52 GLU B N 1
ATOM 3918 C CA . GLU B 1 52 ? 2.622 99.196 47.118 1.00 91.41 52 GLU B CA 1
ATOM 3919 C C . GLU B 1 52 ? 2.888 97.919 47.911 1.00 90.38 52 GLU B C 1
ATOM 3920 O O . GLU B 1 52 ? 3.497 97.962 48.978 1.00 91.52 52 GLU B O 1
ATOM 3926 N N . ARG B 1 53 ? 2.442 96.786 47.378 1.00 87.83 53 ARG B N 1
ATOM 3927 C CA . ARG B 1 53 ? 2.633 95.496 48.029 1.00 85.18 53 ARG B CA 1
ATOM 3928 C C . ARG B 1 53 ? 4.111 95.126 48.164 1.00 85.17 53 ARG B C 1
ATOM 3929 O O . ARG B 1 53 ? 4.584 94.811 49.248 1.00 84.26 53 ARG B O 1
ATOM 3937 N N . ASN B 1 54 ? 4.838 95.161 47.054 1.00 86.13 54 ASN B N 1
ATOM 3938 C CA . ASN B 1 54 ? 6.251 94.809 47.071 1.00 86.62 54 ASN B CA 1
ATOM 3939 C C . ASN B 1 54 ? 7.055 95.758 47.912 1.00 87.20 54 ASN B C 1
ATOM 3940 O O . ASN B 1 54 ? 8.072 95.382 48.479 1.00 87.32 54 ASN B O 1
ATOM 3945 N N . LYS B 1 55 ? 6.592 96.999 47.974 1.00 88.39 55 LYS B N 1
ATOM 3946 C CA . LYS B 1 55 ? 7.229 98.044 48.764 1.00 87.80 55 LYS B CA 1
ATOM 3947 C C . LYS B 1 55 ? 7.125 97.664 50.241 1.00 86.82 55 LYS B C 1
ATOM 3948 O O . LYS B 1 55 ? 8.112 97.650 50.956 1.00 86.43 55 LYS B O 1
ATOM 3954 N N . LEU B 1 56 ? 5.915 97.341 50.683 1.00 85.90 56 LEU B N 1
ATOM 3955 C CA . LEU B 1 56 ? 5.664 96.962 52.068 1.00 86.27 56 LEU B CA 1
ATOM 3956 C C . LEU B 1 56 ? 6.272 95.618 52.478 1.00 87.89 56 LEU B C 1
ATOM 3957 O O . LEU B 1 56 ? 6.845 95.495 53.558 1.00 87.95 56 LEU B O 1
ATOM 3962 N N . SER B 1 57 ? 6.121 94.605 51.633 1.00 89.45 57 SER B N 1
ATOM 3963 C CA . SER B 1 57 ? 6.669 93.290 51.923 1.00 90.73 57 SER B CA 1
ATOM 3964 C C . SER B 1 57 ? 8.160 93.418 52.124 1.00 92.45 57 SER B C 1
ATOM 3965 O O . SER B 1 57 ? 8.758 92.685 52.902 1.00 92.36 57 SER B O 1
ATOM 3968 N N . LYS B 1 58 ? 8.760 94.349 51.398 1.00 95.01 58 LYS B N 1
ATOM 3969 C CA . LYS B 1 58 ? 10.188 94.584 51.502 1.00 97.57 58 LYS B CA 1
ATOM 3970 C C . LYS B 1 58 ? 10.407 95.272 52.844 1.00 98.64 58 LYS B C 1
ATOM 3971 O O . LYS B 1 58 ? 11.389 95.027 53.535 1.00 98.10 58 LYS B O 1
ATOM 3977 N N . GLU B 1 59 ? 9.446 96.115 53.207 1.00 101.20 59 GLU B N 1
ATOM 3978 C CA . GLU B 1 59 ? 9.464 96.891 54.448 1.00 102.96 59 GLU B CA 1
ATOM 3979 C C . GLU B 1 59 ? 9.232 96.046 55.698 1.00 103.83 59 GLU B C 1
ATOM 3980 O O . GLU B 1 59 ? 9.724 96.379 56.769 1.00 103.84 59 GLU B O 1
ATOM 3986 N N . ILE B 1 60 ? 8.478 94.961 55.573 1.00 105.09 60 ILE B N 1
ATOM 3987 C CA . ILE B 1 60 ? 8.228 94.115 56.726 1.00 106.43 60 ILE B CA 1
ATOM 3988 C C . ILE B 1 60 ? 9.283 93.028 56.789 1.00 107.58 60 ILE B C 1
ATOM 3989 O O . ILE B 1 60 ? 9.266 92.192 57.687 1.00 108.17 60 ILE B O 1
ATOM 3994 N N . GLY B 1 61 ? 10.209 93.061 55.835 1.00 109.07 61 GLY B N 1
ATOM 3995 C CA . GLY B 1 61 ? 11.268 92.068 55.784 1.00 110.95 61 GLY B CA 1
ATOM 3996 C C . GLY B 1 61 ? 12.557 92.578 56.389 1.00 112.34 61 GLY B C 1
ATOM 3997 O O . GLY B 1 61 ? 13.326 91.813 56.982 1.00 111.67 61 GLY B O 1
ATOM 3998 N N . LYS B 1 62 ? 12.804 93.876 56.228 1.00 113.90 62 LYS B N 1
ATOM 3999 C CA . LYS B 1 62 ? 14.005 94.491 56.786 1.00 115.32 62 LYS B CA 1
ATOM 4000 C C . LYS B 1 62 ? 13.659 94.862 58.225 1.00 116.05 62 LYS B C 1
ATOM 4001 O O . LYS B 1 62 ? 14.532 95.141 59.045 1.00 116.30 62 LYS B O 1
ATOM 4007 N N . LEU B 1 63 ? 12.363 94.838 58.513 1.00 117.02 63 LEU B N 1
ATOM 4008 C CA . LEU B 1 63 ? 11.841 95.154 59.831 1.00 118.17 63 LEU B CA 1
ATOM 4009 C C . LEU B 1 63 ? 11.757 93.883 60.675 1.00 119.84 63 LEU B C 1
ATOM 4010 O O . LEU B 1 63 ? 11.448 93.938 61.862 1.00 119.21 63 LEU B O 1
ATOM 4015 N N . LYS B 1 64 ? 12.034 92.735 60.061 1.00 122.22 64 LYS B N 1
ATOM 4016 C CA . LYS B 1 64 ? 12.001 91.475 60.794 1.00 124.48 64 LYS B CA 1
ATOM 4017 C C . LYS B 1 64 ? 13.171 91.515 61.762 1.00 126.16 64 LYS B C 1
ATOM 4018 O O . LYS B 1 64 ? 13.255 90.731 62.700 1.00 126.34 64 LYS B O 1
ATOM 4024 N N . ARG B 1 65 ? 14.069 92.460 61.514 1.00 128.36 65 ARG B N 1
ATOM 4025 C CA . ARG B 1 65 ? 15.244 92.676 62.338 1.00 130.34 65 ARG B CA 1
ATOM 4026 C C . ARG B 1 65 ? 14.803 93.514 63.550 1.00 131.87 65 ARG B C 1
ATOM 4027 O O . ARG B 1 65 ? 15.207 94.667 63.710 1.00 131.17 65 ARG B O 1
ATOM 4035 N N . GLU B 1 66 ? 13.956 92.918 64.388 1.00 134.28 66 GLU B N 1
ATOM 4036 C CA . GLU B 1 66 ? 13.421 93.567 65.588 1.00 136.56 66 GLU B CA 1
ATOM 4037 C C . GLU B 1 66 ? 12.516 94.758 65.279 1.00 137.30 66 GLU B C 1
ATOM 4038 O O . GLU B 1 66 ? 12.980 95.825 64.873 1.00 137.49 66 GLU B O 1
ATOM 4044 N N . GLY B 1 67 ? 11.221 94.555 65.493 1.00 137.81 67 GLY B N 1
ATOM 4045 C CA . GLY B 1 67 ? 10.221 95.576 65.242 1.00 138.74 67 GLY B CA 1
ATOM 4046 C C . GLY B 1 67 ? 8.895 94.855 65.347 1.00 139.64 67 GLY B C 1
ATOM 4047 O O . GLY B 1 67 ? 8.842 93.653 65.111 1.00 140.01 67 GLY B O 1
ATOM 4048 N N . LYS B 1 68 ? 7.823 95.553 65.699 1.00 140.52 68 LYS B N 1
ATOM 4049 C CA . LYS B 1 68 ? 6.530 94.888 65.835 1.00 141.27 68 LYS B CA 1
ATOM 4050 C C . LYS B 1 68 ? 5.502 95.480 64.883 1.00 141.45 68 LYS B C 1
ATOM 4051 O O . LYS B 1 68 ? 4.337 95.080 64.894 1.00 141.35 68 LYS B O 1
ATOM 4057 N N . ASP B 1 69 ? 5.942 96.432 64.065 1.00 141.68 69 ASP B N 1
ATOM 4058 C CA . ASP B 1 69 ? 5.065 97.093 63.101 1.00 141.98 69 ASP B CA 1
ATOM 4059 C C . ASP B 1 69 ? 4.403 96.074 62.172 1.00 141.91 69 ASP B C 1
ATOM 4060 O O . ASP B 1 69 ? 3.379 96.356 61.541 1.00 141.96 69 ASP B O 1
ATOM 4065 N N . THR B 1 70 ? 4.999 94.888 62.104 1.00 141.28 70 THR B N 1
ATOM 4066 C CA . THR B 1 70 ? 4.509 93.813 61.252 1.00 140.09 70 THR B CA 1
ATOM 4067 C C . THR B 1 70 ? 3.114 93.301 61.626 1.00 139.51 70 THR B C 1
ATOM 4068 O O . THR B 1 70 ? 2.910 92.099 61.806 1.00 139.77 70 THR B O 1
ATOM 4072 N N . THR B 1 71 ? 2.162 94.227 61.728 1.00 138.23 71 THR B N 1
ATOM 4073 C CA . THR B 1 71 ? 0.773 93.917 62.069 1.00 136.49 71 THR B CA 1
ATOM 4074 C C . THR B 1 71 ? -0.109 94.946 61.372 1.00 135.74 71 THR B C 1
ATOM 4075 O O . THR B 1 71 ? -0.979 94.603 60.575 1.00 135.87 71 THR B O 1
ATOM 4079 N N . GLU B 1 72 ? 0.122 96.215 61.691 1.00 134.71 72 GLU B N 1
ATOM 4080 C CA . GLU B 1 72 ? -0.645 97.297 61.096 1.00 133.44 72 GLU B CA 1
ATOM 4081 C C . GLU B 1 72 ? -0.233 97.434 59.644 1.00 131.67 72 GLU B C 1
ATOM 4082 O O . GLU B 1 72 ? -0.901 98.092 58.851 1.00 130.69 72 GLU B O 1
ATOM 4088 N N . ILE B 1 73 ? 0.880 96.804 59.303 1.00 130.14 73 ILE B N 1
ATOM 4089 C CA . ILE B 1 73 ? 1.369 96.853 57.942 1.00 129.13 73 ILE B CA 1
ATOM 4090 C C . ILE B 1 73 ? 1.168 95.496 57.279 1.00 128.54 73 ILE B C 1
ATOM 4091 O O . ILE B 1 73 ? 0.832 95.419 56.100 1.00 128.62 73 ILE B O 1
ATOM 4096 N N . GLN B 1 74 ? 1.354 94.423 58.040 1.00 127.35 74 GLN B N 1
ATOM 4097 C CA . GLN B 1 74 ? 1.177 93.086 57.494 1.00 125.76 74 GLN B CA 1
ATOM 4098 C C . GLN B 1 74 ? -0.309 92.877 57.257 1.00 125.27 74 GLN B C 1
ATOM 4099 O O . GLN B 1 74 ? -0.749 91.795 56.887 1.00 125.62 74 GLN B O 1
ATOM 4105 N N . ASN B 1 75 ? -1.076 93.931 57.493 1.00 124.73 75 ASN B N 1
ATOM 4106 C CA . ASN B 1 75 ? -2.512 93.904 57.290 1.00 124.46 75 ASN B CA 1
ATOM 4107 C C . ASN B 1 75 ? -2.779 94.767 56.073 1.00 124.28 75 ASN B C 1
ATOM 4108 O O . ASN B 1 75 ? -3.655 94.475 55.260 1.00 124.77 75 ASN B O 1
ATOM 4113 N N . ARG B 1 76 ? -2.002 95.837 55.959 1.00 123.48 76 ARG B N 1
ATOM 4114 C CA . ARG B 1 76 ? -2.124 96.752 54.840 1.00 122.63 76 ARG B CA 1
ATOM 4115 C C . ARG B 1 76 ? -1.676 95.985 53.597 1.00 122.04 76 ARG B C 1
ATOM 4116 O O . ARG B 1 76 ? -2.030 96.343 52.474 1.00 122.38 76 ARG B O 1
ATOM 4124 N N . VAL B 1 77 ? -0.898 94.921 53.808 1.00 120.56 77 VAL B N 1
ATOM 4125 C CA . VAL B 1 77 ? -0.418 94.087 52.705 1.00 118.84 77 VAL B CA 1
ATOM 4126 C C . VAL B 1 77 ? -1.444 93.007 52.369 1.00 117.66 77 VAL B C 1
ATOM 4127 O O . VAL B 1 77 ? -1.722 92.767 51.200 1.00 118.08 77 VAL B O 1
ATOM 4131 N N . LYS B 1 78 ? -2.005 92.357 53.389 1.00 116.08 78 LYS B N 1
ATOM 4132 C CA . LYS B 1 78 ? -3.003 91.311 53.171 1.00 114.10 78 LYS B CA 1
ATOM 4133 C C . LYS B 1 78 ? -4.263 91.921 52.598 1.00 112.34 78 LYS B C 1
ATOM 4134 O O . LYS B 1 78 ? -4.908 91.335 51.741 1.00 111.52 78 LYS B O 1
ATOM 4140 N N . GLU B 1 79 ? -4.606 93.107 53.081 1.00 110.62 79 GLU B N 1
ATOM 4141 C CA . GLU B 1 79 ? -5.783 93.819 52.612 1.00 108.44 79 GLU B CA 1
ATOM 4142 C C . GLU B 1 79 ? -5.554 94.206 51.150 1.00 106.73 79 GLU B C 1
ATOM 4143 O O . GLU B 1 79 ? -6.483 94.231 50.341 1.00 106.64 79 GLU B O 1
ATOM 4149 N N . LEU B 1 80 ? -4.295 94.483 50.829 1.00 104.67 80 LEU B N 1
ATOM 4150 C CA . LEU B 1 80 ? -3.870 94.890 49.489 1.00 102.28 80 LEU B CA 1
ATOM 4151 C C . LEU B 1 80 ? -3.788 93.725 48.505 1.00 100.94 80 LEU B C 1
ATOM 4152 O O . LEU B 1 80 ? -4.200 93.842 47.355 1.00 99.58 80 LEU B O 1
ATOM 4157 N N . LYS B 1 81 ? -3.250 92.607 48.977 1.00 100.65 81 LYS B N 1
ATOM 4158 C CA . LYS B 1 81 ? -3.093 91.386 48.185 1.00 100.36 81 LYS B CA 1
ATOM 4159 C C . LYS B 1 81 ? -4.486 90.844 47.910 1.00 100.06 81 LYS B C 1
ATOM 4160 O O . LYS B 1 81 ? -4.739 90.171 46.913 1.00 99.25 81 LYS B O 1
ATOM 4166 N N . GLU B 1 82 ? -5.376 91.159 48.839 1.00 100.47 82 GLU B N 1
ATOM 4167 C CA . GLU B 1 82 ? -6.772 90.752 48.821 1.00 100.14 82 GLU B CA 1
ATOM 4168 C C . GLU B 1 82 ? -7.502 91.419 47.672 1.00 98.96 82 GLU B C 1
ATOM 4169 O O . GLU B 1 82 ? -8.490 90.904 47.176 1.00 99.58 82 GLU B O 1
ATOM 4175 N N . GLU B 1 83 ? -7.007 92.572 47.250 1.00 98.30 83 GLU B N 1
ATOM 4176 C CA . GLU B 1 83 ? -7.640 93.311 46.175 1.00 97.64 83 GLU B CA 1
ATOM 4177 C C . GLU B 1 83 ? -7.022 93.074 44.809 1.00 96.70 83 GLU B C 1
ATOM 4178 O O . GLU B 1 83 ? -7.701 93.194 43.800 1.00 96.50 83 GLU B O 1
ATOM 4184 N N . ILE B 1 84 ? -5.734 92.765 44.757 1.00 95.84 84 ILE B N 1
ATOM 4185 C CA . ILE B 1 84 ? -5.125 92.550 43.453 1.00 94.46 84 ILE B CA 1
ATOM 4186 C C . ILE B 1 84 ? -5.741 91.328 42.785 1.00 93.29 84 ILE B C 1
ATOM 4187 O O . ILE B 1 84 ? -5.925 91.326 41.571 1.00 93.21 84 ILE B O 1
ATOM 4192 N N . ASP B 1 85 ? -6.076 90.306 43.578 1.00 92.02 85 ASP B N 1
ATOM 4193 C CA . ASP B 1 85 ? -6.689 89.074 43.060 1.00 89.75 85 ASP B CA 1
ATOM 4194 C C . ASP B 1 85 ? -8.060 89.422 42.515 1.00 88.52 85 ASP B C 1
ATOM 4195 O O . ASP B 1 85 ? -8.422 89.060 41.398 1.00 88.63 85 ASP B O 1
ATOM 4200 N N . ARG B 1 86 ? -8.825 90.127 43.335 1.00 86.77 86 ARG B N 1
ATOM 4201 C CA . ARG B 1 86 ? -10.164 90.559 42.969 1.00 84.03 86 ARG B CA 1
ATOM 4202 C C . ARG B 1 86 ? -10.108 91.171 41.566 1.00 81.57 86 ARG B C 1
ATOM 4203 O O . ARG B 1 86 ? -10.937 90.875 40.726 1.00 80.31 86 ARG B O 1
ATOM 4211 N N . LEU B 1 87 ? -9.107 92.007 41.317 1.00 80.65 87 LEU B N 1
ATOM 4212 C CA . LEU B 1 87 ? -8.963 92.679 40.029 1.00 81.10 87 LEU B CA 1
ATOM 4213 C C . LEU B 1 87 ? -8.440 91.813 38.889 1.00 81.56 87 LEU B C 1
ATOM 4214 O O . LEU B 1 87 ? -8.891 91.944 37.749 1.00 81.75 87 LEU B O 1
ATOM 4219 N N . GLU B 1 88 ? -7.472 90.949 39.174 1.00 81.59 88 GLU B N 1
ATOM 4220 C CA . GLU B 1 88 ? -6.927 90.090 38.129 1.00 80.09 88 GLU B CA 1
ATOM 4221 C C . GLU B 1 88 ? -8.033 89.171 37.664 1.00 81.26 88 GLU B C 1
ATOM 4222 O O . GLU B 1 88 ? -8.123 88.853 36.483 1.00 81.69 88 GLU B O 1
ATOM 4228 N N . GLU B 1 89 ? -8.886 88.764 38.604 1.00 82.50 89 GLU B N 1
ATOM 4229 C CA . GLU B 1 89 ? -9.999 87.863 38.307 1.00 83.04 89 GLU B CA 1
ATOM 4230 C C . GLU B 1 89 ? -11.212 88.518 37.647 1.00 81.47 89 GLU B C 1
ATOM 4231 O O . GLU B 1 89 ? -12.235 87.856 37.473 1.00 81.93 89 GLU B O 1
ATOM 4237 N N . GLU B 1 90 ? -11.106 89.801 37.297 1.00 78.63 90 GLU B N 1
ATOM 4238 C CA . GLU B 1 90 ? -12.205 90.519 36.651 1.00 75.45 90 GLU B CA 1
ATOM 4239 C C . GLU B 1 90 ? -11.657 91.159 35.393 1.00 72.25 90 GLU B C 1
ATOM 4240 O O . GLU B 1 90 ? -12.385 91.565 34.495 1.00 71.86 90 GLU B O 1
ATOM 4246 N N . LEU B 1 91 ? -10.349 91.270 35.354 1.00 68.48 91 LEU B N 1
ATOM 4247 C CA . LEU B 1 91 ? -9.687 91.809 34.190 1.00 64.98 91 LEU B CA 1
ATOM 4248 C C . LEU B 1 91 ? -9.822 90.662 33.200 1.00 63.99 91 LEU B C 1
ATOM 4249 O O . LEU B 1 91 ? -10.051 90.852 32.013 1.00 65.31 91 LEU B O 1
ATOM 4254 N N . ARG B 1 92 ? -9.674 89.454 33.720 1.00 62.49 92 ARG B N 1
ATOM 4255 C CA . ARG B 1 92 ? -9.762 88.260 32.912 1.00 59.63 92 ARG B CA 1
ATOM 4256 C C . ARG B 1 92 ? -11.125 88.220 32.229 1.00 60.42 92 ARG B C 1
ATOM 4257 O O . ARG B 1 92 ? -11.200 88.122 31.011 1.00 60.39 92 ARG B O 1
ATOM 4265 N N . LYS B 1 93 ? -12.198 88.332 33.014 1.00 61.83 93 LYS B N 1
ATOM 4266 C CA . LYS B 1 93 ? -13.561 88.319 32.483 1.00 61.42 93 LYS B CA 1
ATOM 4267 C C . LYS B 1 93 ? -13.724 89.448 31.478 1.00 60.80 93 LYS B C 1
ATOM 4268 O O . LYS B 1 93 ? -14.363 89.292 30.438 1.00 61.23 93 LYS B O 1
ATOM 4274 N N . VAL B 1 94 ? -13.130 90.588 31.815 1.00 60.69 94 VAL B N 1
ATOM 4275 C CA . VAL B 1 94 ? -13.156 91.793 30.992 1.00 60.00 94 VAL B CA 1
ATOM 4276 C C . VAL B 1 94 ? -12.514 91.579 29.644 1.00 60.83 94 VAL B C 1
ATOM 4277 O O . VAL B 1 94 ? -13.068 91.948 28.613 1.00 60.87 94 VAL B O 1
ATOM 4281 N N . GLU B 1 95 ? -11.319 91.000 29.673 1.00 62.77 95 GLU B N 1
ATOM 4282 C CA . GLU B 1 95 ? -10.552 90.751 28.464 1.00 64.80 95 GLU B CA 1
ATOM 4283 C C . GLU B 1 95 ? -11.092 89.654 27.550 1.00 66.23 95 GLU B C 1
ATOM 4284 O O . GLU B 1 95 ? -10.846 89.685 26.349 1.00 66.55 95 GLU B O 1
ATOM 4290 N N . GLU B 1 96 ? -11.826 88.696 28.113 1.00 67.51 96 GLU B N 1
ATOM 4291 C CA . GLU B 1 96 ? -12.443 87.634 27.327 1.00 67.47 96 GLU B CA 1
ATOM 4292 C C . GLU B 1 96 ? -13.489 88.344 26.484 1.00 67.48 96 GLU B C 1
ATOM 4293 O O . GLU B 1 96 ? -13.449 88.309 25.257 1.00 67.87 96 GLU B O 1
ATOM 4299 N N . GLU B 1 97 ? -14.415 89.004 27.175 1.00 67.54 97 GLU B N 1
ATOM 4300 C CA . GLU B 1 97 ? -15.512 89.744 26.564 1.00 68.75 97 GLU B CA 1
ATOM 4301 C C . GLU B 1 97 ? -15.021 90.725 25.494 1.00 68.49 97 GLU B C 1
ATOM 4302 O O . GLU B 1 97 ? -15.714 90.987 24.506 1.00 68.19 97 GLU B O 1
ATOM 4308 N N . LEU B 1 98 ? -13.813 91.242 25.698 1.00 68.22 98 LEU B N 1
ATOM 4309 C CA . LEU B 1 98 ? -13.190 92.186 24.782 1.00 66.91 98 LEU B CA 1
ATOM 4310 C C . LEU B 1 98 ? -12.657 91.532 23.510 1.00 67.53 98 LEU B C 1
ATOM 4311 O O . LEU B 1 98 ? -12.811 92.075 22.423 1.00 67.22 98 LEU B O 1
ATOM 4316 N N . LYS B 1 99 ? -12.024 90.371 23.634 1.00 68.55 99 LYS B N 1
ATOM 4317 C CA . LYS B 1 99 ? -11.470 89.737 22.451 1.00 69.19 99 LYS B CA 1
ATOM 4318 C C . LYS B 1 99 ? -12.505 89.043 21.590 1.00 70.01 99 LYS B C 1
ATOM 4319 O O . LYS B 1 99 ? -12.296 88.896 20.391 1.00 71.46 99 LYS B O 1
ATOM 4325 N N . ASN B 1 100 ? -13.613 88.611 22.175 1.00 69.02 100 ASN B N 1
ATOM 4326 C CA . ASN B 1 100 ? -14.624 87.964 21.362 1.00 69.24 100 ASN B CA 1
ATOM 4327 C C . ASN B 1 100 ? -15.436 89.048 20.672 1.00 69.66 100 ASN B C 1
ATOM 4328 O O . ASN B 1 100 ? -15.895 88.876 19.545 1.00 71.26 100 ASN B O 1
ATOM 4333 N N . THR B 1 101 ? -15.610 90.174 21.351 1.00 68.86 101 THR B N 1
ATOM 4334 C CA . THR B 1 101 ? -16.351 91.283 20.780 1.00 67.48 101 THR B CA 1
ATOM 4335 C C . THR B 1 101 ? -15.677 91.695 19.482 1.00 67.23 101 THR B C 1
ATOM 4336 O O . THR B 1 101 ? -16.335 91.887 18.458 1.00 69.02 101 THR B O 1
ATOM 4340 N N . LEU B 1 102 ? -14.358 91.815 19.532 1.00 65.03 102 LEU B N 1
ATOM 4341 C CA . LEU B 1 102 ? -13.578 92.200 18.375 1.00 63.71 102 LEU B CA 1
ATOM 4342 C C . LEU B 1 102 ? -13.712 91.195 17.256 1.00 65.26 102 LEU B C 1
ATOM 4343 O O . LEU B 1 102 ? -13.721 91.566 16.082 1.00 67.26 102 LEU B O 1
ATOM 4348 N N . LEU B 1 103 ? -13.795 89.917 17.611 1.00 65.69 103 LEU B N 1
ATOM 4349 C CA . LEU B 1 103 ? -13.909 88.865 16.603 1.00 66.40 103 LEU B CA 1
ATOM 4350 C C . LEU B 1 103 ? -15.222 88.888 15.848 1.00 67.44 103 LEU B C 1
ATOM 4351 O O . LEU B 1 103 ? -15.406 88.132 14.893 1.00 69.02 103 LEU B O 1
ATOM 4356 N N . TRP B 1 104 ? -16.126 89.766 16.273 1.00 67.81 104 TRP B N 1
ATOM 4357 C CA . TRP B 1 104 ? -17.423 89.908 15.631 1.00 67.30 104 TRP B CA 1
ATOM 4358 C C . TRP B 1 104 ? -17.501 91.076 14.644 1.00 66.55 104 TRP B C 1
ATOM 4359 O O . TRP B 1 104 ? -18.433 91.124 13.832 1.00 67.72 104 TRP B O 1
ATOM 4370 N N . ILE B 1 105 ? -16.566 92.023 14.703 1.00 63.92 105 ILE B N 1
ATOM 4371 C CA . ILE B 1 105 ? -16.651 93.145 13.775 1.00 64.55 105 ILE B CA 1
ATOM 4372 C C . ILE B 1 105 ? -16.083 92.803 12.397 1.00 63.61 105 ILE B C 1
ATOM 4373 O O . ILE B 1 105 ? -15.017 92.206 12.286 1.00 65.06 105 ILE B O 1
ATOM 4378 N N . PRO B 1 106 ? -16.801 93.169 11.322 1.00 62.65 106 PRO B N 1
ATOM 4379 C CA . PRO B 1 106 ? -16.363 92.893 9.950 1.00 62.42 106 PRO B CA 1
ATOM 4380 C C . PRO B 1 106 ? -15.218 93.786 9.532 1.00 61.92 106 PRO B C 1
ATOM 4381 O O . PRO B 1 106 ? -14.942 94.799 10.172 1.00 62.73 106 PRO B O 1
ATOM 4385 N N . ASN B 1 107 ? -14.554 93.410 8.448 1.00 61.77 107 ASN B N 1
ATOM 4386 C CA . ASN B 1 107 ? -13.445 94.202 7.918 1.00 60.29 107 ASN B CA 1
ATOM 4387 C C . ASN B 1 107 ? -13.986 95.590 7.490 1.00 59.42 107 ASN B C 1
ATOM 4388 O O . ASN B 1 107 ? -15.172 95.743 7.181 1.00 59.23 107 ASN B O 1
ATOM 4393 N N . LEU B 1 108 ? -13.123 96.599 7.505 1.00 58.09 108 LEU B N 1
ATOM 4394 C CA . LEU B 1 108 ? -13.502 97.933 7.074 1.00 57.39 108 LEU B CA 1
ATOM 4395 C C . LEU B 1 108 ? -13.466 97.952 5.551 1.00 57.89 108 LEU B C 1
ATOM 4396 O O . LEU B 1 108 ? -12.462 97.565 4.952 1.00 57.86 108 LEU B O 1
ATOM 4401 N N . PRO B 1 109 ? -14.559 98.383 4.900 1.00 58.22 109 PRO B N 1
ATOM 4402 C CA . PRO B 1 109 ? -14.540 98.419 3.437 1.00 59.68 109 PRO B CA 1
ATOM 4403 C C . PRO B 1 109 ? -13.525 99.455 2.963 1.00 61.89 109 PRO B C 1
ATOM 4404 O O . PRO B 1 109 ? -13.281 100.479 3.631 1.00 61.60 109 PRO B O 1
ATOM 4408 N N . HIS B 1 110 ? -12.923 99.186 1.813 1.00 63.86 110 HIS B N 1
ATOM 4409 C CA . HIS B 1 110 ? -11.958 100.111 1.232 1.00 64.56 110 HIS B CA 1
ATOM 4410 C C . HIS B 1 110 ? -12.745 101.286 0.632 1.00 65.35 110 HIS B C 1
ATOM 4411 O O . HIS B 1 110 ? -13.803 101.092 0.015 1.00 65.46 110 HIS B O 1
ATOM 4418 N N . PRO B 1 111 ? -12.248 102.520 0.807 1.00 65.50 111 PRO B N 1
ATOM 4419 C CA . PRO B 1 111 ? -12.960 103.680 0.261 1.00 64.71 111 PRO B CA 1
ATOM 4420 C C . PRO B 1 111 ? -13.500 103.363 -1.130 1.00 64.71 111 PRO B C 1
ATOM 4421 O O . PRO B 1 111 ? -14.703 103.477 -1.396 1.00 64.08 111 PRO B O 1
ATOM 4425 N N . SER B 1 112 ? -12.586 102.947 -2.001 1.00 64.25 112 SER B N 1
ATOM 4426 C CA . SER B 1 112 ? -12.901 102.593 -3.372 1.00 64.52 112 SER B CA 1
ATOM 4427 C C . SER B 1 112 ? -14.266 101.945 -3.553 1.00 65.62 112 SER B C 1
ATOM 4428 O O . SER B 1 112 ? -14.928 102.153 -4.568 1.00 66.40 112 SER B O 1
ATOM 4431 N N . VAL B 1 113 ? -14.666 101.135 -2.577 1.00 66.53 113 VAL B N 1
ATOM 4432 C CA . VAL B 1 113 ? -15.933 100.410 -2.639 1.00 66.11 113 VAL B CA 1
ATOM 4433 C C . VAL B 1 113 ? -17.132 101.324 -2.708 1.00 65.31 113 VAL B C 1
ATOM 4434 O O . VAL B 1 113 ? -17.220 102.297 -1.949 1.00 65.41 113 VAL B O 1
ATOM 4438 N N . PRO B 1 114 ? -18.073 101.017 -3.622 1.00 64.47 114 PRO B N 1
ATOM 4439 C CA . PRO B 1 114 ? -19.316 101.751 -3.862 1.00 64.73 114 PRO B CA 1
ATOM 4440 C C . PRO B 1 114 ? -20.214 101.552 -2.654 1.00 64.91 114 PRO B C 1
ATOM 4441 O O . PRO B 1 114 ? -20.178 100.489 -2.041 1.00 66.21 114 PRO B O 1
ATOM 4445 N N . VAL B 1 115 ? -21.010 102.555 -2.303 1.00 64.92 115 VAL B N 1
ATOM 4446 C CA . VAL B 1 115 ? -21.900 102.395 -1.171 1.00 65.28 115 VAL B CA 1
ATOM 4447 C C . VAL B 1 115 ? -23.288 101.973 -1.627 1.00 67.92 115 VAL B C 1
ATOM 4448 O O . VAL B 1 115 ? -23.789 102.446 -2.648 1.00 68.00 115 VAL B O 1
ATOM 4452 N N . GLY B 1 116 ? -23.899 101.071 -0.867 1.00 71.36 116 GLY B N 1
ATOM 4453 C CA . GLY B 1 116 ? -25.222 100.582 -1.212 1.00 76.70 116 GLY B CA 1
ATOM 4454 C C . GLY B 1 116 ? -25.719 99.616 -0.161 1.00 80.48 116 GLY B C 1
ATOM 4455 O O . GLY B 1 116 ? -24.915 99.064 0.587 1.00 81.53 116 GLY B O 1
ATOM 4456 N N . GLU B 1 117 ? -27.033 99.405 -0.103 1.00 84.38 117 GLU B N 1
ATOM 4457 C CA . GLU B 1 117 ? -27.631 98.501 0.886 1.00 87.84 117 GLU B CA 1
ATOM 4458 C C . GLU B 1 117 ? -27.865 97.081 0.391 1.00 89.94 117 GLU B C 1
ATOM 4459 O O . GLU B 1 117 ? -27.924 96.141 1.201 1.00 90.26 117 GLU B O 1
ATOM 4465 N N . ASP B 1 118 ? -27.960 96.928 -0.931 1.00 92.01 118 ASP B N 1
ATOM 4466 C CA . ASP B 1 118 ? -28.239 95.633 -1.537 1.00 94.09 118 ASP B CA 1
ATOM 4467 C C . ASP B 1 118 ? -27.370 95.230 -2.728 1.00 94.61 118 ASP B C 1
ATOM 4468 O O . ASP B 1 118 ? -26.565 96.006 -3.237 1.00 94.46 118 ASP B O 1
ATOM 4473 N N . GLU B 1 119 ? -27.569 93.987 -3.153 1.00 95.55 119 GLU B N 1
ATOM 4474 C CA . GLU B 1 119 ? -26.891 93.385 -4.289 1.00 96.14 119 GLU B CA 1
ATOM 4475 C C . GLU B 1 119 ? -27.318 94.076 -5.593 1.00 96.20 119 GLU B C 1
ATOM 4476 O O . GLU B 1 119 ? -26.640 93.963 -6.624 1.00 95.48 119 GLU B O 1
ATOM 4482 N N . LYS B 1 120 ? -28.445 94.788 -5.554 1.00 96.59 120 LYS B N 1
ATOM 4483 C CA . LYS B 1 120 ? -28.895 95.494 -6.748 1.00 96.53 120 LYS B CA 1
ATOM 4484 C C . LYS B 1 120 ? -28.182 96.846 -6.885 1.00 95.97 120 LYS B C 1
ATOM 4485 O O . LYS B 1 120 ? -28.329 97.532 -7.902 1.00 95.77 120 LYS B O 1
ATOM 4491 N N . ASP B 1 121 ? -27.402 97.222 -5.867 1.00 94.98 121 ASP B N 1
ATOM 4492 C CA . ASP B 1 121 ? -26.635 98.465 -5.935 1.00 94.15 121 ASP B CA 1
ATOM 4493 C C . ASP B 1 121 ? -25.130 98.131 -6.045 1.00 92.68 121 ASP B C 1
ATOM 4494 O O . ASP B 1 121 ? -24.243 98.889 -5.596 1.00 92.36 121 ASP B O 1
ATOM 4499 N N . ASN B 1 122 ? -24.866 96.967 -6.642 1.00 90.18 122 ASN B N 1
ATOM 4500 C CA . ASN B 1 122 ? -23.509 96.492 -6.907 1.00 86.63 122 ASN B CA 1
ATOM 4501 C C . ASN B 1 122 ? -23.326 96.973 -8.354 1.00 82.86 122 ASN B C 1
ATOM 4502 O O . ASN B 1 122 ? -24.279 96.920 -9.129 1.00 82.31 122 ASN B O 1
ATOM 4507 N N . VAL B 1 123 ? -22.148 97.456 -8.735 1.00 78.97 123 VAL B N 1
ATOM 4508 C CA . VAL B 1 123 ? -22.022 97.958 -10.101 1.00 76.85 123 VAL B CA 1
ATOM 4509 C C . VAL B 1 123 ? -21.139 97.181 -11.087 1.00 74.46 123 VAL B C 1
ATOM 4510 O O . VAL B 1 123 ? -20.013 96.790 -10.777 1.00 74.39 123 VAL B O 1
ATOM 4514 N N . GLU B 1 124 ? -21.673 96.973 -12.292 1.00 72.01 124 GLU B N 1
ATOM 4515 C CA . GLU B 1 124 ? -20.953 96.257 -13.347 1.00 70.50 124 GLU B CA 1
ATOM 4516 C C . GLU B 1 124 ? -19.660 96.984 -13.767 1.00 69.48 124 GLU B C 1
ATOM 4517 O O . GLU B 1 124 ? -19.683 98.192 -14.018 1.00 69.72 124 GLU B O 1
ATOM 4523 N N . VAL B 1 125 ? -18.544 96.249 -13.859 1.00 67.58 125 VAL B N 1
ATOM 4524 C CA . VAL B 1 125 ? -17.267 96.860 -14.241 1.00 66.15 125 VAL B CA 1
ATOM 4525 C C . VAL B 1 125 ? -16.699 96.451 -15.602 1.00 64.81 125 VAL B C 1
ATOM 4526 O O . VAL B 1 125 ? -15.707 97.024 -16.043 1.00 64.23 125 VAL B O 1
ATOM 4530 N N . ARG B 1 126 ? -17.313 95.451 -16.238 1.00 64.43 126 ARG B N 1
ATOM 4531 C CA . ARG B 1 126 ? -16.941 94.965 -17.584 1.00 65.07 126 ARG B CA 1
ATOM 4532 C C . ARG B 1 126 ? -17.602 93.640 -17.957 1.00 64.71 126 ARG B C 1
ATOM 4533 O O . ARG B 1 126 ? -18.174 92.965 -17.109 1.00 65.59 126 ARG B O 1
ATOM 4541 N N . ARG B 1 127 ? -17.558 93.300 -19.240 1.00 63.09 127 ARG B N 1
ATOM 4542 C CA . ARG B 1 127 ? -18.141 92.064 -19.731 1.00 62.05 127 ARG B CA 1
ATOM 4543 C C . ARG B 1 127 ? -17.152 91.357 -20.627 1.00 62.47 127 ARG B C 1
ATOM 4544 O O . ARG B 1 127 ? -16.020 91.809 -20.832 1.00 61.87 127 ARG B O 1
ATOM 4552 N N . TRP B 1 128 ? -17.603 90.236 -21.171 1.00 62.48 128 TRP B N 1
ATOM 4553 C CA . TRP B 1 128 ? -16.809 89.458 -22.100 1.00 62.63 128 TRP B CA 1
ATOM 4554 C C . TRP B 1 128 ? -17.774 88.475 -22.741 1.00 63.97 128 TRP B C 1
ATOM 4555 O O . TRP B 1 128 ? -18.660 87.942 -22.057 1.00 64.49 128 TRP B O 1
ATOM 4566 N N . GLY B 1 129 ? -17.618 88.265 -24.051 1.00 63.73 129 GLY B N 1
ATOM 4567 C CA . GLY B 1 129 ? -18.483 87.352 -24.773 1.00 64.63 129 GLY B CA 1
ATOM 4568 C C . GLY B 1 129 ? -19.938 87.793 -24.866 1.00 66.03 129 GLY B C 1
ATOM 4569 O O . GLY B 1 129 ? -20.455 88.522 -24.002 1.00 65.98 129 GLY B O 1
ATOM 4570 N N . GLU B 1 130 ? -20.606 87.336 -25.920 1.00 66.11 130 GLU B N 1
ATOM 4571 C CA . GLU B 1 130 ? -21.996 87.675 -26.133 1.00 66.98 130 GLU B CA 1
ATOM 4572 C C . GLU B 1 130 ? -22.871 86.441 -25.997 1.00 65.29 130 GLU B C 1
ATOM 4573 O O . GLU B 1 130 ? -22.633 85.419 -26.626 1.00 65.51 130 GLU B O 1
ATOM 4579 N N . PRO B 1 131 ? -23.895 86.521 -25.155 1.00 63.91 131 PRO B N 1
ATOM 4580 C CA . PRO B 1 131 ? -24.816 85.412 -24.926 1.00 64.49 131 PRO B CA 1
ATOM 4581 C C . PRO B 1 131 ? -25.425 84.813 -26.184 1.00 64.75 131 PRO B C 1
ATOM 4582 O O . PRO B 1 131 ? -26.164 85.483 -26.892 1.00 64.62 131 PRO B O 1
ATOM 4586 N N . ARG B 1 132 ? -25.106 83.545 -26.440 1.00 65.89 132 ARG B N 1
ATOM 4587 C CA . ARG B 1 132 ? -25.625 82.795 -27.576 1.00 67.60 132 ARG B CA 1
ATOM 4588 C C . ARG B 1 132 ? -27.126 82.994 -27.663 1.00 69.72 132 ARG B C 1
ATOM 4589 O O . ARG B 1 132 ? -27.807 82.971 -26.639 1.00 70.23 132 ARG B O 1
ATOM 4597 N N . LYS B 1 133 ? -27.639 83.202 -28.873 1.00 72.10 133 LYS B N 1
ATOM 4598 C CA . LYS B 1 133 ? -29.078 83.353 -29.047 1.00 74.85 133 LYS B CA 1
ATOM 4599 C C . LYS B 1 133 ? -29.575 82.003 -29.537 1.00 74.69 133 LYS B C 1
ATOM 4600 O O . LYS B 1 133 ? -28.895 81.343 -30.317 1.00 75.23 133 LYS B O 1
ATOM 4606 N N . PHE B 1 134 ? -30.746 81.578 -29.083 1.00 74.23 134 PHE B N 1
ATOM 4607 C CA . PHE B 1 134 ? -31.239 80.278 -29.506 1.00 75.83 134 PHE B CA 1
ATOM 4608 C C . PHE B 1 134 ? -32.383 80.257 -30.520 1.00 77.48 134 PHE B C 1
ATOM 4609 O O . PHE B 1 134 ? -33.228 81.155 -30.558 1.00 77.82 134 PHE B O 1
ATOM 4617 N N . ASP B 1 135 ? -32.389 79.194 -31.328 1.00 78.69 135 ASP B N 1
ATOM 4618 C CA . ASP B 1 135 ? -33.400 78.933 -32.359 1.00 79.64 135 ASP B CA 1
ATOM 4619 C C . ASP B 1 135 ? -34.520 78.169 -31.711 1.00 79.87 135 ASP B C 1
ATOM 4620 O O . ASP B 1 135 ? -35.577 77.967 -32.305 1.00 80.70 135 ASP B O 1
ATOM 4625 N N . PHE B 1 136 ? -34.248 77.693 -30.505 1.00 79.68 136 PHE B N 1
ATOM 4626 C CA . PHE B 1 136 ? -35.210 76.907 -29.756 1.00 78.41 136 PHE B CA 1
ATOM 4627 C C . PHE B 1 136 ? -35.098 77.303 -28.304 1.00 76.83 136 PHE B C 1
ATOM 4628 O O . PHE B 1 136 ? -34.074 77.830 -27.886 1.00 76.85 136 PHE B O 1
ATOM 4636 N N . GLU B 1 137 ? -36.157 77.079 -27.540 1.00 75.36 137 GLU B N 1
ATOM 4637 C CA . GLU B 1 137 ? -36.129 77.428 -26.133 1.00 74.08 137 GLU B CA 1
ATOM 4638 C C . GLU B 1 137 ? -34.999 76.609 -25.524 1.00 72.72 137 GLU B C 1
ATOM 4639 O O . GLU B 1 137 ? -34.969 75.374 -25.644 1.00 72.42 137 GLU B O 1
ATOM 4645 N N . PRO B 1 138 ? -34.020 77.287 -24.904 1.00 70.33 138 PRO B N 1
ATOM 4646 C CA . PRO B 1 138 ? -32.915 76.550 -24.295 1.00 67.99 138 PRO B CA 1
ATOM 4647 C C . PRO B 1 138 ? -33.438 75.858 -23.035 1.00 66.77 138 PRO B C 1
ATOM 4648 O O . PRO B 1 138 ? -34.314 76.380 -22.333 1.00 65.99 138 PRO B O 1
ATOM 4652 N N . LYS B 1 139 ? -32.932 74.670 -22.757 1.00 64.51 139 LYS B N 1
ATOM 4653 C CA . LYS B 1 139 ? -33.418 73.970 -21.590 1.00 65.19 139 LYS B CA 1
ATOM 4654 C C . LYS B 1 139 ? -32.494 74.132 -20.399 1.00 64.56 139 LYS B C 1
ATOM 4655 O O . LYS B 1 139 ? -31.287 74.266 -20.558 1.00 65.25 139 LYS B O 1
ATOM 4661 N N . PRO B 1 140 ? -33.061 74.134 -19.185 1.00 63.64 140 PRO B N 1
ATOM 4662 C CA . PRO B 1 140 ? -32.281 74.280 -17.957 1.00 62.78 140 PRO B CA 1
ATOM 4663 C C . PRO B 1 140 ? -31.294 73.117 -17.816 1.00 62.57 140 PRO B C 1
ATOM 4664 O O . PRO B 1 140 ? -31.499 72.044 -18.393 1.00 60.76 140 PRO B O 1
ATOM 4668 N N . HIS B 1 141 ? -30.230 73.327 -17.047 1.00 63.40 141 HIS B N 1
ATOM 4669 C CA . HIS B 1 141 ? -29.211 72.299 -16.880 1.00 64.34 141 HIS B CA 1
ATOM 4670 C C . HIS B 1 141 ? -29.656 71.020 -16.181 1.00 64.61 141 HIS B C 1
ATOM 4671 O O . HIS B 1 141 ? -29.164 69.941 -16.501 1.00 65.06 141 HIS B O 1
ATOM 4678 N N . TRP B 1 142 ? -30.591 71.108 -15.248 1.00 64.88 142 TRP B N 1
ATOM 4679 C CA . TRP B 1 142 ? -31.015 69.894 -14.574 1.00 65.77 142 TRP B CA 1
ATOM 4680 C C . TRP B 1 142 ? -31.806 69.020 -15.520 1.00 67.45 142 TRP B C 1
ATOM 4681 O O . TRP B 1 142 ? -31.700 67.794 -15.494 1.00 68.42 142 TRP B O 1
ATOM 4692 N N . GLU B 1 143 ? -32.590 69.668 -16.371 1.00 68.62 143 GLU B N 1
ATOM 4693 C CA . GLU B 1 143 ? -33.419 68.979 -17.347 1.00 68.20 143 GLU B CA 1
ATOM 4694 C C . GLU B 1 143 ? -32.548 68.269 -18.363 1.00 67.50 143 GLU B C 1
ATOM 4695 O O . GLU B 1 143 ? -32.771 67.098 -18.683 1.00 67.61 143 GLU B O 1
ATOM 4701 N N . ILE B 1 144 ? -31.544 68.987 -18.862 1.00 66.08 144 ILE B N 1
ATOM 4702 C CA . ILE B 1 144 ? -30.625 68.428 -19.851 1.00 63.62 144 ILE B CA 1
ATOM 4703 C C . ILE B 1 144 ? -29.816 67.298 -19.255 1.00 61.99 144 ILE B C 1
ATOM 4704 O O . ILE B 1 144 ? -29.612 66.273 -19.904 1.00 61.68 144 ILE B O 1
ATOM 4709 N N . GLY B 1 145 ? -29.371 67.500 -18.015 1.00 60.35 145 GLY B N 1
ATOM 4710 C CA . GLY B 1 145 ? -28.561 66.519 -17.322 1.00 58.35 145 GLY B CA 1
ATOM 4711 C C . GLY B 1 145 ? -29.242 65.213 -16.990 1.00 58.32 145 GLY B C 1
ATOM 4712 O O . GLY B 1 145 ? -28.641 64.157 -17.129 1.00 56.54 145 GLY B O 1
ATOM 4713 N N . GLU B 1 146 ? -30.489 65.279 -16.534 1.00 59.63 146 GLU B N 1
ATOM 4714 C CA . GLU B 1 146 ? -31.241 64.069 -16.186 1.00 60.71 146 GLU B CA 1
ATOM 4715 C C . GLU B 1 146 ? -31.547 63.278 -17.440 1.00 59.47 146 GLU B C 1
ATOM 4716 O O . GLU B 1 146 ? -31.589 62.048 -17.425 1.00 57.48 146 GLU B O 1
ATOM 4722 N N . ARG B 1 147 ? -31.789 64.017 -18.519 1.00 60.77 147 ARG B N 1
ATOM 4723 C CA . ARG B 1 147 ? -32.103 63.448 -19.821 1.00 60.98 147 ARG B CA 1
ATOM 4724 C C . ARG B 1 147 ? -30.865 62.713 -20.316 1.00 58.98 147 ARG B C 1
ATOM 4725 O O . ARG B 1 147 ? -30.950 61.675 -20.964 1.00 57.90 147 ARG B O 1
ATOM 4733 N N . LEU B 1 148 ? -29.707 63.268 -19.992 1.00 57.28 148 LEU B N 1
ATOM 4734 C CA . LEU B 1 148 ? -28.445 62.667 -20.377 1.00 57.40 148 LEU B CA 1
ATOM 4735 C C . LEU B 1 148 ? -27.937 61.652 -19.344 1.00 58.08 148 LEU B C 1
ATOM 4736 O O . LEU B 1 148 ? -26.900 61.017 -19.555 1.00 58.03 148 LEU B O 1
ATOM 4741 N N . GLY B 1 149 ? -28.661 61.516 -18.235 1.00 57.87 149 GLY B N 1
ATOM 4742 C CA . GLY B 1 149 ? -28.266 60.590 -17.190 1.00 56.57 149 GLY B CA 1
ATOM 4743 C C . GLY B 1 149 ? -26.972 60.970 -16.493 1.00 56.04 149 GLY B C 1
ATOM 4744 O O . GLY B 1 149 ? -26.254 60.099 -16.005 1.00 56.55 149 GLY B O 1
ATOM 4745 N N . ILE B 1 150 ? -26.659 62.261 -16.448 1.00 54.83 150 ILE B N 1
ATOM 4746 C CA . ILE B 1 150 ? -25.430 62.706 -15.807 1.00 53.56 150 ILE B CA 1
ATOM 4747 C C . ILE B 1 150 ? -25.664 63.405 -14.463 1.00 53.75 150 ILE B C 1
ATOM 4748 O O . ILE B 1 150 ? -24.730 63.616 -13.682 1.00 53.91 150 ILE B O 1
ATOM 4753 N N . LEU B 1 151 ? -26.915 63.771 -14.202 1.00 52.68 151 LEU B N 1
ATOM 4754 C CA . LEU B 1 151 ? -27.283 64.389 -12.940 1.00 51.89 151 LEU B CA 1
ATOM 4755 C C . LEU B 1 151 ? -28.420 63.548 -12.381 1.00 53.15 151 LEU B C 1
ATOM 4756 O O . LEU B 1 151 ? -29.471 63.407 -13.003 1.00 55.21 151 LEU B O 1
ATOM 4761 N N . ASP B 1 152 ? -28.194 62.954 -11.221 1.00 52.36 152 ASP B N 1
ATOM 4762 C CA . ASP B 1 152 ? -29.202 62.129 -10.604 1.00 50.88 152 ASP B CA 1
ATOM 4763 C C . ASP B 1 152 ? -29.596 62.876 -9.342 1.00 52.96 152 ASP B C 1
ATOM 4764 O O . ASP B 1 152 ? -28.908 62.840 -8.315 1.00 52.81 152 ASP B O 1
ATOM 4769 N N . PHE B 1 153 ? -30.700 63.599 -9.450 1.00 53.93 153 PHE B N 1
ATOM 4770 C CA . PHE B 1 153 ? -31.216 64.365 -8.342 1.00 53.39 153 PHE B CA 1
ATOM 4771 C C . PHE B 1 153 ? -31.980 63.430 -7.447 1.00 54.30 153 PHE B C 1
ATOM 4772 O O . PHE B 1 153 ? -31.904 63.551 -6.228 1.00 55.31 153 PHE B O 1
ATOM 4780 N N . LYS B 1 154 ? -32.705 62.488 -8.044 1.00 54.59 154 LYS B N 1
ATOM 4781 C CA . LYS B 1 154 ? -33.478 61.545 -7.245 1.00 56.54 154 LYS B CA 1
ATOM 4782 C C . LYS B 1 154 ? -32.570 60.768 -6.296 1.00 56.90 154 LYS B C 1
ATOM 4783 O O . LYS B 1 154 ? -32.810 60.732 -5.080 1.00 57.41 154 LYS B O 1
ATOM 4789 N N . ARG B 1 155 ? -31.518 60.162 -6.838 1.00 55.49 155 ARG B N 1
ATOM 4790 C CA . ARG B 1 155 ? -30.590 59.398 -6.006 1.00 53.71 155 ARG B CA 1
ATOM 4791 C C . ARG B 1 155 ? -29.766 60.245 -5.024 1.00 52.54 155 ARG B C 1
ATOM 4792 O O . ARG B 1 155 ? -29.448 59.810 -3.928 1.00 53.07 155 ARG B O 1
ATOM 4800 N N . GLY B 1 156 ? -29.410 61.454 -5.412 1.00 50.53 156 GLY B N 1
ATOM 4801 C CA . GLY B 1 156 ? -28.653 62.274 -4.499 1.00 49.04 156 GLY B CA 1
ATOM 4802 C C . GLY B 1 156 ? -29.486 62.495 -3.262 1.00 47.96 156 GLY B C 1
ATOM 4803 O O . GLY B 1 156 ? -28.977 62.598 -2.153 1.00 48.27 156 GLY B O 1
ATOM 4804 N N . ALA B 1 157 ? -30.792 62.561 -3.450 1.00 48.65 157 ALA B N 1
ATOM 4805 C CA . ALA B 1 157 ? -31.688 62.784 -2.326 1.00 49.12 157 ALA B CA 1
ATOM 4806 C C . ALA B 1 157 ? -31.858 61.500 -1.543 1.00 49.18 157 ALA B C 1
ATOM 4807 O O . ALA B 1 157 ? -31.887 61.506 -0.314 1.00 50.46 157 ALA B O 1
ATOM 4809 N N . LYS B 1 158 ? -31.956 60.388 -2.257 1.00 49.29 158 LYS B N 1
ATOM 4810 C CA . LYS B 1 158 ? -32.127 59.095 -1.604 1.00 48.40 158 LYS B CA 1
ATOM 4811 C C . LYS B 1 158 ? -30.964 58.867 -0.677 1.00 47.87 158 LYS B C 1
ATOM 4812 O O . LYS B 1 158 ? -31.100 58.269 0.383 1.00 49.23 158 LYS B O 1
ATOM 4818 N N . LEU B 1 159 ? -29.815 59.372 -1.092 1.00 47.94 159 LEU B N 1
ATOM 4819 C CA . LEU B 1 159 ? -28.593 59.216 -0.344 1.00 48.40 159 LEU B CA 1
ATOM 4820 C C . LEU B 1 159 ? -28.390 60.207 0.780 1.00 50.62 159 LEU B C 1
ATOM 4821 O O . LEU B 1 159 ? -28.120 59.824 1.924 1.00 51.23 159 LEU B O 1
ATOM 4826 N N . SER B 1 160 ? -28.555 61.482 0.475 1.00 52.02 160 SER B N 1
ATOM 4827 C CA . SER B 1 160 ? -28.271 62.462 1.487 1.00 54.06 160 SER B CA 1
ATOM 4828 C C . SER B 1 160 ? -29.292 63.559 1.736 1.00 54.93 160 SER B C 1
ATOM 4829 O O . SER B 1 160 ? -29.063 64.457 2.546 1.00 54.83 160 SER B O 1
ATOM 4832 N N . GLY B 1 161 ? -30.429 63.479 1.064 1.00 55.19 161 GLY B N 1
ATOM 4833 C CA . GLY B 1 161 ? -31.438 64.498 1.256 1.00 55.29 161 GLY B CA 1
ATOM 4834 C C . GLY B 1 161 ? -31.379 65.545 0.170 1.00 55.49 161 GLY B C 1
ATOM 4835 O O . GLY B 1 161 ? -30.656 65.385 -0.808 1.00 55.00 161 GLY B O 1
ATOM 4836 N N . SER B 1 162 ? -32.133 66.623 0.342 1.00 56.12 162 SER B N 1
ATOM 4837 C CA . SER B 1 162 ? -32.159 67.688 -0.648 1.00 56.93 162 SER B CA 1
ATOM 4838 C C . SER B 1 162 ? -30.811 68.388 -0.768 1.00 57.74 162 SER B C 1
ATOM 4839 O O . SER B 1 162 ? -29.970 68.296 0.137 1.00 58.58 162 SER B O 1
ATOM 4842 N N . ARG B 1 163 ? -30.632 69.079 -1.898 1.00 57.18 163 ARG B N 1
ATOM 4843 C CA . ARG B 1 163 ? -29.419 69.819 -2.240 1.00 55.67 163 ARG B CA 1
ATOM 4844 C C . ARG B 1 163 ? -28.192 68.935 -2.273 1.00 54.94 163 ARG B C 1
ATOM 4845 O O . ARG B 1 163 ? -27.084 69.357 -1.973 1.00 55.34 163 ARG B O 1
ATOM 4853 N N . PHE B 1 164 ? -28.417 67.687 -2.635 1.00 54.09 164 PHE B N 1
ATOM 4854 C CA . PHE B 1 164 ? -27.350 66.711 -2.765 1.00 54.89 164 PHE B CA 1
ATOM 4855 C C . PHE B 1 164 ? -27.654 66.009 -4.079 1.00 54.00 164 PHE B C 1
ATOM 4856 O O . PHE B 1 164 ? -28.723 65.422 -4.247 1.00 52.98 164 PHE B O 1
ATOM 4864 N N . THR B 1 165 ? -26.715 66.075 -5.009 1.00 53.80 165 THR B N 1
ATOM 4865 C CA . THR B 1 165 ? -26.932 65.490 -6.320 1.00 53.76 165 THR B CA 1
ATOM 4866 C C . THR B 1 165 ? -25.706 64.728 -6.843 1.00 52.23 165 THR B C 1
ATOM 4867 O O . THR B 1 165 ? -24.579 65.225 -6.789 1.00 51.56 165 THR B O 1
ATOM 4871 N N . VAL B 1 166 ? -25.927 63.504 -7.320 1.00 50.86 166 VAL B N 1
ATOM 4872 C CA . VAL B 1 166 ? -24.825 62.697 -7.837 1.00 49.73 166 VAL B CA 1
ATOM 4873 C C . VAL B 1 166 ? -24.620 63.005 -9.301 1.00 49.06 166 VAL B C 1
ATOM 4874 O O . VAL B 1 166 ? -25.577 63.155 -10.028 1.00 49.92 166 VAL B O 1
ATOM 4878 N N . ILE B 1 167 ? -23.366 63.112 -9.720 1.00 48.66 167 ILE B N 1
ATOM 4879 C CA . ILE B 1 167 ? -23.022 63.388 -11.109 1.00 47.92 167 ILE B CA 1
ATOM 4880 C C . ILE B 1 167 ? -22.533 62.054 -11.637 1.00 47.99 167 ILE B C 1
ATOM 4881 O O . ILE B 1 167 ? -21.724 61.400 -10.997 1.00 48.71 167 ILE B O 1
ATOM 4886 N N . ALA B 1 168 ? -22.997 61.639 -12.805 1.00 48.57 168 ALA B N 1
ATOM 4887 C CA . ALA B 1 168 ? -22.547 60.357 -13.320 1.00 48.70 168 ALA B CA 1
ATOM 4888 C C . ALA B 1 168 ? -21.989 60.343 -14.754 1.00 49.44 168 ALA B C 1
ATOM 4889 O O . ALA B 1 168 ? -22.264 61.233 -15.558 1.00 50.70 168 ALA B O 1
ATOM 4891 N N . GLY B 1 169 ? -21.190 59.316 -15.045 1.00 47.99 169 GLY B N 1
ATOM 4892 C CA . GLY B 1 169 ? -20.610 59.130 -16.359 1.00 45.59 169 GLY B CA 1
ATOM 4893 C C . GLY B 1 169 ? -19.928 60.338 -16.963 1.00 45.27 169 GLY B C 1
ATOM 4894 O O . GLY B 1 169 ? -18.996 60.880 -16.375 1.00 43.10 169 GLY B O 1
ATOM 4895 N N . TRP B 1 170 ? -20.388 60.744 -18.149 1.00 44.94 170 TRP B N 1
ATOM 4896 C CA . TRP B 1 170 ? -19.820 61.881 -18.852 1.00 44.25 170 TRP B CA 1
ATOM 4897 C C . TRP B 1 170 ? -19.888 63.096 -17.962 1.00 45.73 170 TRP B C 1
ATOM 4898 O O . TRP B 1 170 ? -18.977 63.931 -17.955 1.00 43.59 170 TRP B O 1
ATOM 4909 N N . GLY B 1 171 ? -20.971 63.176 -17.193 1.00 47.51 171 GLY B N 1
ATOM 4910 C CA . GLY B 1 171 ? -21.143 64.283 -16.271 1.00 48.62 171 GLY B CA 1
ATOM 4911 C C . GLY B 1 171 ? -19.953 64.283 -15.333 1.00 50.19 171 GLY B C 1
ATOM 4912 O O . GLY B 1 171 ? -19.243 65.278 -15.178 1.00 50.12 171 GLY B O 1
ATOM 4913 N N . ALA B 1 172 ? -19.717 63.136 -14.719 1.00 50.52 172 ALA B N 1
ATOM 4914 C CA . ALA B 1 172 ? -18.607 62.999 -13.800 1.00 51.96 172 ALA B CA 1
ATOM 4915 C C . ALA B 1 172 ? -17.277 63.183 -14.510 1.00 52.78 172 ALA B C 1
ATOM 4916 O O . ALA B 1 172 ? -16.420 63.923 -14.034 1.00 52.48 172 ALA B O 1
ATOM 4918 N N . ARG B 1 173 ? -17.105 62.508 -15.649 1.00 54.10 173 ARG B N 1
ATOM 4919 C CA . ARG B 1 173 ? -15.849 62.591 -16.396 1.00 55.07 173 ARG B CA 1
ATOM 4920 C C . ARG B 1 173 ? -15.574 64.019 -16.848 1.00 55.64 173 ARG B C 1
ATOM 4921 O O . ARG B 1 173 ? -14.411 64.416 -16.969 1.00 54.77 173 ARG B O 1
ATOM 4929 N N . LEU B 1 174 ? -16.649 64.782 -17.071 1.00 55.06 174 LEU B N 1
ATOM 4930 C CA . LEU B 1 174 ? -16.537 66.179 -17.472 1.00 54.75 174 LEU B CA 1
ATOM 4931 C C . LEU B 1 174 ? -16.135 67.045 -16.280 1.00 54.96 174 LEU B C 1
ATOM 4932 O O . LEU B 1 174 ? -15.269 67.916 -16.417 1.00 55.82 174 LEU B O 1
ATOM 4937 N N . GLU B 1 175 ? -16.766 66.808 -15.123 1.00 53.67 175 GLU B N 1
ATOM 4938 C CA . GLU B 1 175 ? -16.484 67.565 -13.891 1.00 52.29 175 GLU B CA 1
ATOM 4939 C C . GLU B 1 175 ? -15.035 67.443 -13.474 1.00 51.15 175 GLU B C 1
ATOM 4940 O O . GLU B 1 175 ? -14.416 68.424 -13.053 1.00 50.56 175 GLU B O 1
ATOM 4946 N N . ARG B 1 176 ? -14.508 66.228 -13.589 1.00 48.73 176 ARG B N 1
ATOM 4947 C CA . ARG B 1 176 ? -13.124 65.947 -13.268 1.00 46.68 176 ARG B CA 1
ATOM 4948 C C . ARG B 1 176 ? -12.278 66.775 -14.205 1.00 46.94 176 ARG B C 1
ATOM 4949 O O . ARG B 1 176 ? -11.369 67.490 -13.782 1.00 46.34 176 ARG B O 1
ATOM 4957 N N . ALA B 1 177 ? -12.600 66.660 -15.493 1.00 47.23 177 ALA B N 1
ATOM 4958 C CA . ALA B 1 177 ? -11.917 67.389 -16.562 1.00 45.86 177 ALA B CA 1
ATOM 4959 C C . ALA B 1 177 ? -11.797 68.833 -16.137 1.00 45.02 177 ALA B C 1
ATOM 4960 O O . ALA B 1 177 ? -10.704 69.387 -16.062 1.00 44.75 177 ALA B O 1
ATOM 4962 N N . LEU B 1 178 ? -12.945 69.429 -15.857 1.00 44.49 178 LEU B N 1
ATOM 4963 C CA . LEU B 1 178 ? -13.016 70.797 -15.404 1.00 46.53 178 LEU B CA 1
ATOM 4964 C C . LEU B 1 178 ? -11.965 71.101 -14.350 1.00 47.92 178 LEU B C 1
ATOM 4965 O O . LEU B 1 178 ? -11.163 72.020 -14.525 1.00 47.85 178 LEU B O 1
ATOM 4970 N N . ILE B 1 179 ? -11.983 70.328 -13.258 1.00 48.88 179 ILE B N 1
ATOM 4971 C CA . ILE B 1 179 ? -11.039 70.501 -12.142 1.00 48.38 179 ILE B CA 1
ATOM 4972 C C . ILE B 1 179 ? -9.590 70.434 -12.611 1.00 48.05 179 ILE B C 1
ATOM 4973 O O . ILE B 1 179 ? -8.765 71.232 -12.174 1.00 47.50 179 ILE B O 1
ATOM 4978 N N . ASN B 1 180 ? -9.285 69.501 -13.509 1.00 48.62 180 ASN B N 1
ATOM 4979 C CA . ASN B 1 180 ? -7.932 69.368 -14.038 1.00 49.93 180 ASN B CA 1
ATOM 4980 C C . ASN B 1 180 ? -7.596 70.577 -14.888 1.00 51.26 180 ASN B C 1
ATOM 4981 O O . ASN B 1 180 ? -6.588 71.246 -14.668 1.00 52.30 180 ASN B O 1
ATOM 4986 N N . PHE B 1 181 ? -8.450 70.863 -15.862 1.00 52.23 181 PHE B N 1
ATOM 4987 C CA . PHE B 1 181 ? -8.235 72.002 -16.738 1.00 52.78 181 PHE B CA 1
ATOM 4988 C C . PHE B 1 181 ? -7.899 73.226 -15.888 1.00 52.77 181 PHE B C 1
ATOM 4989 O O . PHE B 1 181 ? -6.903 73.898 -16.139 1.00 52.71 181 PHE B O 1
ATOM 5005 N N . LEU B 1 183 ? -6.893 73.491 -12.558 1.00 52.36 183 LEU B N 1
ATOM 5006 C CA . LEU B 1 183 ? -5.666 73.442 -11.769 1.00 52.77 183 LEU B CA 1
ATOM 5007 C C . LEU B 1 183 ? -4.438 73.552 -12.663 1.00 53.18 183 LEU B C 1
ATOM 5008 O O . LEU B 1 183 ? -3.427 74.133 -12.269 1.00 53.09 183 LEU B O 1
ATOM 5013 N N . ASP B 1 184 ? -4.531 73.006 -13.871 1.00 52.70 184 ASP B N 1
ATOM 5014 C CA . ASP B 1 184 ? -3.426 73.072 -14.811 1.00 53.29 184 ASP B CA 1
ATOM 5015 C C . ASP B 1 184 ? -3.140 74.510 -15.207 1.00 53.47 184 ASP B C 1
ATOM 5016 O O . ASP B 1 184 ? -1.991 74.950 -15.213 1.00 54.33 184 ASP B O 1
ATOM 5021 N N . LEU B 1 185 ? -4.201 75.239 -15.526 1.00 52.65 185 LEU B N 1
ATOM 5022 C CA . LEU B 1 185 ? -4.091 76.631 -15.932 1.00 52.05 185 LEU B CA 1
ATOM 5023 C C . LEU B 1 185 ? -3.397 77.435 -14.845 1.00 51.91 185 LEU B C 1
ATOM 5024 O O . LEU B 1 185 ? -2.393 78.084 -15.080 1.00 50.64 185 LEU B O 1
ATOM 5029 N N . HIS B 1 186 ? -3.951 77.369 -13.645 1.00 54.09 186 HIS B N 1
ATOM 5030 C CA . HIS B 1 186 ? -3.441 78.104 -12.495 1.00 55.35 186 HIS B CA 1
ATOM 5031 C C . HIS B 1 186 ? -2.047 77.701 -12.075 1.00 55.65 186 HIS B C 1
ATOM 5032 O O . HIS B 1 186 ? -1.246 78.545 -11.668 1.00 54.63 186 HIS B O 1
ATOM 5039 N N . THR B 1 187 ? -1.768 76.406 -12.146 1.00 56.33 187 THR B N 1
ATOM 5040 C CA . THR B 1 187 ? -0.466 75.913 -11.738 1.00 57.53 187 THR B CA 1
ATOM 5041 C C . THR B 1 187 ? 0.568 76.483 -12.692 1.00 58.89 187 THR B C 1
ATOM 5042 O O . THR B 1 187 ? 1.650 76.918 -12.266 1.00 58.92 187 THR B O 1
ATOM 5046 N N . LYS B 1 188 ? 0.198 76.502 -13.977 1.00 59.51 188 LYS B N 1
ATOM 5047 C CA . LYS B 1 188 ? 1.047 77.003 -15.062 1.00 59.85 188 LYS B CA 1
ATOM 5048 C C . LYS B 1 188 ? 1.363 78.462 -14.784 1.00 59.54 188 LYS B C 1
ATOM 5049 O O . LYS B 1 188 ? 2.467 78.950 -15.052 1.00 59.64 188 LYS B O 1
ATOM 5055 N N . LYS B 1 189 ? 0.363 79.134 -14.220 1.00 59.00 189 LYS B N 1
ATOM 5056 C CA . LYS B 1 189 ? 0.421 80.543 -13.877 1.00 57.00 189 LYS B CA 1
ATOM 5057 C C . LYS B 1 189 ? 1.373 80.810 -12.705 1.00 56.62 189 LYS B C 1
ATOM 5058 O O . LYS B 1 189 ? 1.847 81.927 -12.541 1.00 57.42 189 LYS B O 1
ATOM 5064 N N . GLY B 1 190 ? 1.644 79.801 -11.881 1.00 56.08 190 GLY B N 1
ATOM 5065 C CA . GLY B 1 190 ? 2.538 80.004 -10.751 1.00 55.52 190 GLY B CA 1
ATOM 5066 C C . GLY B 1 190 ? 1.936 79.778 -9.369 1.00 55.36 190 GLY B C 1
ATOM 5067 O O . GLY B 1 190 ? 2.543 80.111 -8.351 1.00 52.79 190 GLY B O 1
ATOM 5068 N N . TYR B 1 191 ? 0.731 79.224 -9.321 1.00 56.51 191 TYR B N 1
ATOM 5069 C CA . TYR B 1 191 ? 0.095 78.940 -8.035 1.00 57.66 191 TYR B CA 1
ATOM 5070 C C . TYR B 1 191 ? 0.604 77.587 -7.531 1.00 57.50 191 TYR B C 1
ATOM 5071 O O . TYR B 1 191 ? 0.847 76.685 -8.340 1.00 59.09 191 TYR B O 1
ATOM 5080 N N . LYS B 1 192 ? 0.772 77.441 -6.213 1.00 57.24 192 LYS B N 1
ATOM 5081 C CA . LYS B 1 192 ? 1.243 76.166 -5.645 1.00 57.65 192 LYS B CA 1
ATOM 5082 C C . LYS B 1 192 ? 0.057 75.259 -5.375 1.00 56.86 192 LYS B C 1
ATOM 5083 O O . LYS B 1 192 ? -0.785 75.579 -4.553 1.00 57.46 192 LYS B O 1
ATOM 5089 N N . GLU B 1 193 ? -0.020 74.132 -6.070 1.00 55.99 193 GLU B N 1
ATOM 5090 C CA . GLU B 1 193 ? -1.125 73.218 -5.857 1.00 54.40 193 GLU B CA 1
ATOM 5091 C C . GLU B 1 193 ? -0.974 72.599 -4.491 1.00 53.82 193 GLU B C 1
ATOM 5092 O O . GLU B 1 193 ? 0.128 72.259 -4.062 1.00 52.45 193 GLU B O 1
ATOM 5098 N N . ILE B 1 194 ? -2.081 72.469 -3.779 1.00 54.35 194 ILE B N 1
ATOM 5099 C CA . ILE B 1 194 ? -2.016 71.828 -2.473 1.00 54.50 194 ILE B CA 1
ATOM 5100 C C . ILE B 1 194 ? -3.296 71.030 -2.197 1.00 53.33 194 ILE B C 1
ATOM 5101 O O . ILE B 1 194 ? -4.378 71.411 -2.638 1.00 54.20 194 ILE B O 1
ATOM 5106 N N . CYS B 1 195 ? -3.150 69.901 -1.508 1.00 52.04 195 CYS B N 1
ATOM 5107 C CA . CYS B 1 195 ? -4.272 69.038 -1.118 1.00 51.85 195 CYS B CA 1
ATOM 5108 C C . CYS B 1 195 ? -4.346 69.209 0.393 1.00 49.44 195 CYS B C 1
ATOM 5109 O O . CYS B 1 195 ? -3.511 68.686 1.134 1.00 50.03 195 CYS B O 1
ATOM 5112 N N . PRO B 1 196 ? -5.353 69.938 0.870 1.00 47.18 196 PRO B N 1
ATOM 5113 C CA . PRO B 1 196 ? -5.562 70.219 2.291 1.00 47.19 196 PRO B CA 1
ATOM 5114 C C . PRO B 1 196 ? -6.575 69.334 2.987 1.00 46.40 196 PRO B C 1
ATOM 5115 O O . PRO B 1 196 ? -7.366 68.657 2.340 1.00 46.54 196 PRO B O 1
ATOM 5119 N N . PRO B 1 197 ? -6.580 69.349 4.326 1.00 45.09 197 PRO B N 1
ATOM 5120 C CA . PRO B 1 197 ? -7.548 68.525 5.046 1.00 45.80 197 PRO B CA 1
ATOM 5121 C C . PRO B 1 197 ? -8.881 69.203 4.807 1.00 46.86 197 PRO B C 1
ATOM 5122 O O . PRO B 1 197 ? -8.921 70.411 4.553 1.00 46.65 197 PRO B O 1
ATOM 5126 N N . HIS B 1 198 ? -9.967 68.447 4.885 1.00 47.18 198 HIS B N 1
ATOM 5127 C CA . HIS B 1 198 ? -11.279 69.029 4.689 1.00 46.17 198 HIS B CA 1
ATOM 5128 C C . HIS B 1 198 ? -11.932 69.208 6.043 1.00 46.36 198 HIS B C 1
ATOM 5129 O O . HIS B 1 198 ? -12.916 69.926 6.185 1.00 46.71 198 HIS B O 1
ATOM 5136 N N . LEU B 1 199 ? -11.368 68.540 7.040 1.00 47.48 199 LEU B N 1
ATOM 5137 C CA . LEU B 1 199 ? -11.850 68.615 8.425 1.00 49.38 199 LEU B CA 1
ATOM 5138 C C . LEU B 1 199 ? -10.874 69.545 9.149 1.00 50.21 199 LEU B C 1
ATOM 5139 O O . LEU B 1 199 ? -9.666 69.313 9.145 1.00 49.57 199 LEU B O 1
ATOM 5144 N N . VAL B 1 200 ? -11.383 70.591 9.783 1.00 51.59 200 VAL B N 1
ATOM 5145 C CA . VAL B 1 200 ? -10.469 71.541 10.391 1.00 52.67 200 VAL B CA 1
ATOM 5146 C C . VAL B 1 200 ? -10.795 72.012 11.810 1.00 53.03 200 VAL B C 1
ATOM 5147 O O . VAL B 1 200 ? -11.951 72.040 12.230 1.00 52.99 200 VAL B O 1
ATOM 5151 N N . LYS B 1 201 ? -9.744 72.377 12.534 1.00 52.75 201 LYS B N 1
ATOM 5152 C CA . LYS B 1 201 ? -9.854 72.845 13.904 1.00 54.43 201 LYS B CA 1
ATOM 5153 C C . LYS B 1 201 ? -10.525 74.216 13.883 1.00 54.18 201 LYS B C 1
ATOM 5154 O O . LYS B 1 201 ? -10.315 75.001 12.956 1.00 53.88 201 LYS B O 1
ATOM 5160 N N . PRO B 1 202 ? -11.333 74.531 14.911 1.00 53.66 202 PRO B N 1
ATOM 5161 C CA . PRO B 1 202 ? -12.031 75.819 14.991 1.00 54.03 202 PRO B CA 1
ATOM 5162 C C . PRO B 1 202 ? -11.202 77.088 14.741 1.00 54.56 202 PRO B C 1
ATOM 5163 O O . PRO B 1 202 ? -11.540 77.862 13.859 1.00 54.57 202 PRO B O 1
ATOM 5167 N N . GLU B 1 203 ? -10.133 77.307 15.499 1.00 55.30 203 GLU B N 1
ATOM 5168 C CA . GLU B 1 203 ? -9.311 78.502 15.304 1.00 57.51 203 GLU B CA 1
ATOM 5169 C C . GLU B 1 203 ? -9.116 78.823 13.829 1.00 56.39 203 GLU B C 1
ATOM 5170 O O . GLU B 1 203 ? -9.143 79.992 13.440 1.00 56.82 203 GLU B O 1
ATOM 5176 N N . ILE B 1 204 ? -8.912 77.789 13.014 1.00 54.68 204 ILE B N 1
ATOM 5177 C CA . ILE B 1 204 ? -8.714 77.980 11.577 1.00 52.34 204 ILE B CA 1
ATOM 5178 C C . ILE B 1 204 ? -9.882 78.739 10.941 1.00 52.60 204 ILE B C 1
ATOM 5179 O O . ILE B 1 204 ? -9.656 79.663 10.162 1.00 50.49 204 ILE B O 1
ATOM 5184 N N . LEU B 1 205 ? -11.119 78.346 11.269 1.00 53.18 205 LEU B N 1
ATOM 5185 C CA . LEU B 1 205 ? -12.299 79.028 10.744 1.00 54.39 205 LEU B CA 1
ATOM 5186 C C . LEU B 1 205 ? -12.431 80.400 11.389 1.00 55.84 205 LEU B C 1
ATOM 5187 O O . LEU B 1 205 ? -13.078 81.290 10.833 1.00 57.24 205 LEU B O 1
ATOM 5192 N N . ILE B 1 206 ? -11.845 80.564 12.576 1.00 55.36 206 ILE B N 1
ATOM 5193 C CA . ILE B 1 206 ? -11.868 81.863 13.253 1.00 55.13 206 ILE B CA 1
ATOM 5194 C C . ILE B 1 206 ? -10.822 82.630 12.473 1.00 53.98 206 ILE B C 1
ATOM 5195 O O . ILE B 1 206 ? -10.892 83.836 12.299 1.00 52.85 206 ILE B O 1
ATOM 5200 N N . GLY B 1 207 ? -9.845 81.883 11.994 1.00 54.01 207 GLY B N 1
ATOM 5201 C CA . GLY B 1 207 ? -8.773 82.482 11.246 1.00 54.27 207 GLY B CA 1
ATOM 5202 C C . GLY B 1 207 ? -9.236 83.279 10.062 1.00 54.02 207 GLY B C 1
ATOM 5203 O O . GLY B 1 207 ? -8.833 84.420 9.911 1.00 55.60 207 GLY B O 1
ATOM 5204 N N . THR B 1 208 ? -10.095 82.703 9.232 1.00 54.17 208 THR B N 1
ATOM 5205 C CA . THR B 1 208 ? -10.525 83.403 8.031 1.00 54.69 208 THR B CA 1
ATOM 5206 C C . THR B 1 208 ? -11.853 84.118 8.103 1.00 54.00 208 THR B C 1
ATOM 5207 O O . THR B 1 208 ? -12.337 84.639 7.097 1.00 54.39 208 THR B O 1
ATOM 5211 N N . GLY B 1 209 ? -12.454 84.128 9.282 1.00 53.36 209 GLY B N 1
ATOM 5212 C CA . GLY B 1 209 ? -13.702 84.843 9.449 1.00 53.44 209 GLY B CA 1
ATOM 5213 C C . GLY B 1 209 ? -14.973 84.049 9.614 1.00 54.00 209 GLY B C 1
ATOM 5214 O O . GLY B 1 209 ? -15.895 84.521 10.280 1.00 53.21 209 GLY B O 1
ATOM 5215 N N . GLN B 1 210 ? -15.027 82.861 9.009 1.00 56.46 210 GLN B N 1
ATOM 5216 C CA . GLN B 1 210 ? -16.207 81.987 9.056 1.00 57.80 210 GLN B CA 1
ATOM 5217 C C . GLN B 1 210 ? -16.782 81.858 10.465 1.00 58.94 210 GLN B C 1
ATOM 5218 O O . GLN B 1 210 ? -18.003 81.744 10.639 1.00 59.23 210 GLN B O 1
ATOM 5224 N N . LEU B 1 211 ? -15.899 81.860 11.464 1.00 59.42 211 LEU B N 1
ATOM 5225 C CA . LEU B 1 211 ? -16.315 81.798 12.864 1.00 59.68 211 LEU B CA 1
ATOM 5226 C C . LEU B 1 211 ? -15.875 83.137 13.450 1.00 61.49 211 LEU B C 1
ATOM 5227 O O . LEU B 1 211 ? -14.864 83.699 13.015 1.00 63.66 211 LEU B O 1
ATOM 5232 N N . PRO B 1 212 ? -16.597 83.658 14.461 1.00 60.86 212 PRO B N 1
ATOM 5233 C CA . PRO B 1 212 ? -17.791 83.140 15.147 1.00 59.36 212 PRO B CA 1
ATOM 5234 C C . PRO B 1 212 ? -19.148 83.420 14.524 1.00 59.33 212 PRO B C 1
ATOM 5235 O O . PRO B 1 212 ? -20.097 82.667 14.720 1.00 57.97 212 PRO B O 1
ATOM 5239 N N . LYS B 1 213 ? -19.242 84.514 13.785 1.00 60.52 213 LYS B N 1
ATOM 5240 C CA . LYS B 1 213 ? -20.508 84.936 13.193 1.00 61.47 213 LYS B CA 1
ATOM 5241 C C . LYS B 1 213 ? -21.340 83.890 12.429 1.00 62.09 213 LYS B C 1
ATOM 5242 O O . LYS B 1 213 ? -22.566 83.864 12.550 1.00 62.10 213 LYS B O 1
ATOM 5248 N N . PHE B 1 214 ? -20.686 83.005 11.681 1.00 62.79 214 PHE B N 1
ATOM 5249 C CA . PHE B 1 214 ? -21.415 82.031 10.876 1.00 63.22 214 PHE B CA 1
ATOM 5250 C C . PHE B 1 214 ? -21.358 80.553 11.263 1.00 64.86 214 PHE B C 1
ATOM 5251 O O . PHE B 1 214 ? -21.319 79.682 10.394 1.00 67.11 214 PHE B O 1
ATOM 5259 N N . GLU B 1 215 ? -21.379 80.271 12.564 1.00 65.08 215 GLU B N 1
ATOM 5260 C CA . GLU B 1 215 ? -21.342 78.898 13.070 1.00 63.58 215 GLU B CA 1
ATOM 5261 C C . GLU B 1 215 ? -22.488 78.058 12.511 1.00 63.94 215 GLU B C 1
ATOM 5262 O O . GLU B 1 215 ? -22.288 76.906 12.140 1.00 64.03 215 GLU B O 1
ATOM 5268 N N . GLU B 1 216 ? -23.687 78.636 12.453 1.00 64.03 216 GLU B N 1
ATOM 5269 C CA . GLU B 1 216 ? -24.865 77.916 11.977 1.00 64.30 216 GLU B CA 1
ATOM 5270 C C . GLU B 1 216 ? -24.714 77.479 10.534 1.00 63.18 216 GLU B C 1
ATOM 5271 O O . GLU B 1 216 ? -25.459 76.628 10.049 1.00 63.43 216 GLU B O 1
ATOM 5277 N N . ASP B 1 217 ? -23.730 78.050 9.854 1.00 61.74 217 ASP B N 1
ATOM 5278 C CA . ASP B 1 217 ? -23.513 77.747 8.449 1.00 62.06 217 ASP B CA 1
ATOM 5279 C C . ASP B 1 217 ? -22.603 76.576 8.082 1.00 60.22 217 ASP B C 1
ATOM 5280 O O . ASP B 1 217 ? -22.684 76.067 6.954 1.00 59.83 217 ASP B O 1
ATOM 5285 N N . LEU B 1 218 ? -21.758 76.155 9.023 1.00 56.79 218 LEU B N 1
ATOM 5286 C CA . LEU B 1 218 ? -20.790 75.080 8.813 1.00 54.10 218 LEU B CA 1
ATOM 5287 C C . LEU B 1 218 ? -21.153 73.743 9.463 1.00 54.21 218 LEU B C 1
ATOM 5288 O O . LEU B 1 218 ? -21.607 73.708 10.605 1.00 56.46 218 LEU B O 1
ATOM 5293 N N . TYR B 1 219 ? -20.962 72.637 8.745 1.00 53.60 219 TYR B N 1
ATOM 5294 C CA . TYR B 1 219 ? -21.261 71.332 9.325 1.00 52.90 219 TYR B CA 1
ATOM 5295 C C . TYR B 1 219 ? -20.204 71.076 10.379 1.00 54.75 219 TYR B C 1
ATOM 5296 O O . TYR B 1 219 ? -19.007 71.210 10.115 1.00 55.38 219 TYR B O 1
ATOM 5305 N N . LYS B 1 220 ? -20.635 70.693 11.572 1.00 56.24 220 LYS B N 1
ATOM 5306 C CA . LYS B 1 220 ? -19.702 70.429 12.651 1.00 56.68 220 LYS B CA 1
ATOM 5307 C C . LYS B 1 220 ? -19.751 68.957 13.042 1.00 56.50 220 LYS B C 1
ATOM 5308 O O . LYS B 1 220 ? -20.810 68.341 12.991 1.00 56.29 220 LYS B O 1
ATOM 5314 N N . CYS B 1 221 ? -18.601 68.396 13.404 1.00 57.61 221 CYS B N 1
ATOM 5315 C CA . CYS B 1 221 ? -18.513 67.009 13.851 1.00 60.88 221 CYS B CA 1
ATOM 5316 C C . CYS B 1 221 ? -18.333 67.089 15.352 1.00 63.31 221 CYS B C 1
ATOM 5317 O O . CYS B 1 221 ? -17.242 66.808 15.884 1.00 65.23 221 CYS B O 1
ATOM 5320 N N . GLU B 1 222 ? -19.425 67.491 16.011 1.00 64.33 222 GLU B N 1
ATOM 5321 C CA . GLU B 1 222 ? -19.502 67.711 17.452 1.00 64.36 222 GLU B CA 1
ATOM 5322 C C . GLU B 1 222 ? -18.621 66.833 18.328 1.00 64.04 222 GLU B C 1
ATOM 5323 O O . GLU B 1 222 ? -17.996 67.329 19.256 1.00 65.25 222 GLU B O 1
ATOM 5329 N N . ARG B 1 223 ? -18.529 65.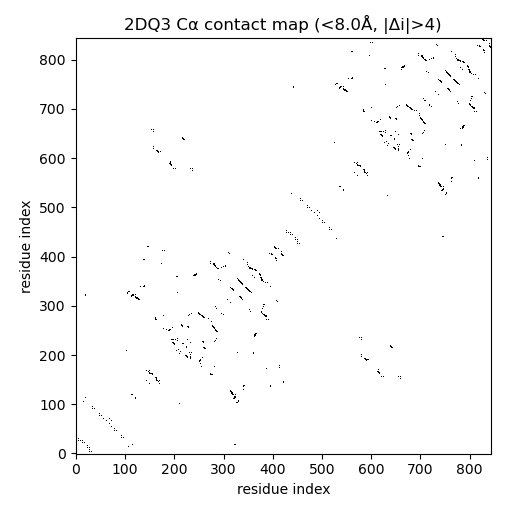546 18.027 1.00 64.38 223 ARG B N 1
ATOM 5330 C CA . ARG B 1 223 ? -17.698 64.650 18.835 1.00 64.74 223 ARG B CA 1
ATOM 5331 C C . ARG B 1 223 ? -16.182 64.920 18.781 1.00 63.52 223 ARG B C 1
ATOM 5332 O O . ARG B 1 223 ? -15.490 64.803 19.796 1.00 62.03 223 ARG B O 1
ATOM 5340 N N . ASP B 1 224 ? -15.656 65.284 17.615 1.00 62.78 224 ASP B N 1
ATOM 5341 C CA . ASP B 1 224 ? -14.212 65.504 17.517 1.00 62.39 224 ASP B CA 1
ATOM 5342 C C . ASP B 1 224 ? -13.835 66.967 17.494 1.00 60.51 224 ASP B C 1
ATOM 5343 O O . ASP B 1 224 ? -12.649 67.295 17.384 1.00 59.00 224 ASP B O 1
ATOM 5348 N N . ASN B 1 225 ? -14.835 67.836 17.607 1.00 58.90 225 ASN B N 1
ATOM 5349 C CA . ASN B 1 225 ? -14.608 69.280 17.578 1.00 58.63 225 ASN B CA 1
ATOM 5350 C C . ASN B 1 225 ? -13.723 69.681 16.376 1.00 56.93 225 ASN B C 1
ATOM 5351 O O . ASN B 1 225 ? -12.582 70.156 16.522 1.00 53.55 225 ASN B O 1
ATOM 5356 N N . LEU B 1 226 ? -14.304 69.464 15.196 1.00 55.63 226 LEU B N 1
ATOM 5357 C CA . LEU B 1 226 ? -13.721 69.739 13.892 1.00 53.28 226 LEU B CA 1
ATOM 5358 C C . LEU B 1 226 ? -14.873 70.207 13.031 1.00 53.60 226 LEU B C 1
ATOM 5359 O O . LEU B 1 226 ? -16.014 69.822 13.251 1.00 54.63 226 LEU B O 1
ATOM 5364 N N . TYR B 1 227 ? -14.577 71.032 12.045 1.00 54.09 227 TYR B N 1
ATOM 5365 C CA . TYR B 1 227 ? -15.604 71.498 11.135 1.00 53.96 227 TYR B CA 1
ATOM 5366 C C . TYR B 1 227 ? -15.235 71.032 9.722 1.00 53.98 227 TYR B C 1
ATOM 5367 O O . TYR B 1 227 ? -14.055 70.818 9.411 1.00 52.12 227 TYR B O 1
ATOM 5376 N N . LEU B 1 228 ? -16.256 70.835 8.891 1.00 52.88 228 LEU B N 1
ATOM 5377 C CA . LEU B 1 228 ? -16.057 70.486 7.494 1.00 51.23 228 LEU B CA 1
ATOM 5378 C C . LEU B 1 228 ? -15.786 71.852 6.825 1.00 50.16 228 LEU B C 1
ATOM 5379 O O . LEU B 1 228 ? -16.428 72.844 7.177 1.00 47.78 228 LEU B O 1
ATOM 5384 N N . ILE B 1 229 ? -14.835 71.921 5.890 1.00 49.41 229 ILE B N 1
ATOM 5385 C CA . ILE B 1 229 ? -14.553 73.192 5.208 1.00 48.46 229 ILE B CA 1
ATOM 5386 C C . ILE B 1 229 ? -15.618 73.596 4.185 1.00 47.80 229 ILE B C 1
ATOM 5387 O O . ILE B 1 229 ? -16.172 72.761 3.472 1.00 47.31 229 ILE B O 1
ATOM 5392 N N . PRO B 1 230 ? -15.915 74.895 4.112 1.00 46.54 230 PRO B N 1
ATOM 5393 C CA . PRO B 1 230 ? -16.913 75.389 3.168 1.00 46.78 230 PRO B CA 1
ATOM 5394 C C . PRO B 1 230 ? -16.239 75.916 1.889 1.00 46.74 230 PRO B C 1
ATOM 5395 O O . PRO B 1 230 ? -16.918 76.318 0.944 1.00 45.14 230 PRO B O 1
ATOM 5399 N N . THR B 1 231 ? -14.900 75.901 1.894 1.00 45.98 231 THR B N 1
ATOM 5400 C CA . THR B 1 231 ? -14.054 76.387 0.798 1.00 44.33 231 THR B CA 1
ATOM 5401 C C . THR B 1 231 ? -12.582 76.156 1.116 1.00 45.48 231 THR B C 1
ATOM 5402 O O . THR B 1 231 ? -12.183 76.294 2.261 1.00 45.93 231 THR B O 1
ATOM 5406 N N . ALA B 1 232 ? -11.772 75.838 0.107 1.00 47.18 232 ALA B N 1
ATOM 5407 C CA . ALA B 1 232 ? -10.329 75.624 0.309 1.00 47.37 232 ALA B CA 1
ATOM 5408 C C . ALA B 1 232 ? -9.645 76.886 0.823 1.00 47.93 232 ALA B C 1
ATOM 5409 O O . ALA B 1 232 ? -8.456 76.886 1.150 1.00 46.32 232 ALA B O 1
ATOM 5411 N N . GLU B 1 233 ? -10.405 77.972 0.866 1.00 49.26 233 GLU B N 1
ATOM 5412 C CA . GLU B 1 233 ? -9.881 79.242 1.333 1.00 49.45 233 GLU B CA 1
ATOM 5413 C C . GLU B 1 233 ? -9.422 79.047 2.756 1.00 48.82 233 GLU B C 1
ATOM 5414 O O . GLU B 1 233 ? -8.359 79.519 3.166 1.00 46.80 233 GLU B O 1
ATOM 5420 N N . VAL B 1 234 ? -10.259 78.359 3.514 1.00 48.24 234 VAL B N 1
ATOM 5421 C CA . VAL B 1 234 ? -9.946 78.098 4.892 1.00 50.52 234 VAL B CA 1
ATOM 5422 C C . VAL B 1 234 ? -8.594 77.381 5.110 1.00 51.96 234 VAL B C 1
ATOM 5423 O O . VAL B 1 234 ? -7.636 77.999 5.571 1.00 51.96 234 VAL B O 1
ATOM 5427 N N . PRO B 1 235 ? -8.478 76.090 4.749 1.00 51.77 235 PRO B N 1
ATOM 5428 C CA . PRO B 1 235 ? -7.174 75.470 4.991 1.00 51.90 235 PRO B CA 1
ATOM 5429 C C . PRO B 1 235 ? -5.950 76.121 4.336 1.00 52.78 235 PRO B C 1
ATOM 5430 O O . PRO B 1 235 ? -4.865 76.101 4.902 1.00 51.58 235 PRO B O 1
ATOM 5434 N N . LEU B 1 236 ? -6.109 76.695 3.151 1.00 55.16 236 LEU B N 1
ATOM 5435 C CA . LEU B 1 236 ? -4.959 77.295 2.466 1.00 57.22 236 LEU B CA 1
ATOM 5436 C C . LEU B 1 236 ? -4.439 78.577 3.096 1.00 57.80 236 LEU B C 1
ATOM 5437 O O . LEU B 1 236 ? -3.227 78.777 3.211 1.00 56.80 236 LEU B O 1
ATOM 5442 N N . THR B 1 237 ? -5.362 79.450 3.489 1.00 58.10 237 THR B N 1
ATOM 5443 C CA . THR B 1 237 ? -4.996 80.717 4.084 1.00 57.69 237 THR B CA 1
ATOM 5444 C C . THR B 1 237 ? -4.340 80.476 5.433 1.00 58.60 237 THR B C 1
ATOM 5445 O O . THR B 1 237 ? -3.302 81.061 5.733 1.00 61.74 237 THR B O 1
ATOM 5449 N N . ASN B 1 238 ? -4.930 79.606 6.247 1.00 58.64 238 ASN B N 1
ATOM 5450 C CA . ASN B 1 238 ? -4.395 79.311 7.584 1.00 58.44 238 ASN B CA 1
ATOM 5451 C C . ASN B 1 238 ? -3.109 78.473 7.578 1.00 58.05 238 ASN B C 1
ATOM 5452 O O . ASN B 1 238 ? -2.578 78.133 8.638 1.00 59.43 238 ASN B O 1
ATOM 5457 N N . LEU B 1 239 ? -2.596 78.161 6.393 1.00 56.83 239 LEU B N 1
ATOM 5458 C CA . LEU B 1 239 ? -1.390 77.351 6.268 1.00 55.96 239 LEU B CA 1
ATOM 5459 C C . LEU B 1 239 ? -0.214 77.905 7.076 1.00 56.25 239 LEU B C 1
ATOM 5460 O O . LEU B 1 239 ? 0.526 77.166 7.723 1.00 55.40 239 LEU B O 1
ATOM 5465 N N . TYR B 1 240 ? -0.047 79.218 7.040 1.00 57.23 240 TYR B N 1
ATOM 5466 C CA . TYR B 1 240 ? 1.041 79.866 7.766 1.00 57.32 240 TYR B CA 1
ATOM 5467 C C . TYR B 1 240 ? 0.493 80.694 8.922 1.00 58.52 240 TYR B C 1
ATOM 5468 O O . TYR B 1 240 ? 0.848 81.861 9.087 1.00 57.30 240 TYR B O 1
ATOM 5477 N N . ARG B 1 241 ? -0.398 80.102 9.707 1.00 59.16 241 ARG B N 1
ATOM 5478 C CA . ARG B 1 241 ? -0.938 80.834 10.818 1.00 60.63 241 ARG B CA 1
ATOM 5479 C C . ARG B 1 241 ? 0.108 80.760 11.915 1.00 63.61 241 ARG B C 1
ATOM 5480 O O . ARG B 1 241 ? 0.868 79.795 11.982 1.00 64.90 241 ARG B O 1
ATOM 5488 N N . GLU B 1 242 ? 0.178 81.798 12.743 1.00 65.15 242 GLU B N 1
ATOM 5489 C CA . GLU B 1 242 ? 1.149 81.842 13.821 1.00 67.38 242 GLU B CA 1
ATOM 5490 C C . GLU B 1 242 ? 2.570 81.666 13.269 1.00 68.53 242 GLU B C 1
ATOM 5491 O O . GLU B 1 242 ? 3.358 80.891 13.801 1.00 69.94 242 GLU B O 1
ATOM 5497 N N . GLU B 1 243 ? 2.893 82.377 12.196 1.00 69.41 243 GLU B N 1
ATOM 5498 C CA . GLU B 1 243 ? 4.233 82.302 11.617 1.00 71.51 243 GLU B CA 1
ATOM 5499 C C . GLU B 1 243 ? 4.817 83.687 11.305 1.00 72.71 243 GLU B C 1
ATOM 5500 O O . GLU B 1 243 ? 4.086 84.681 11.230 1.00 73.48 243 GLU B O 1
ATOM 5506 N N . ILE B 1 244 ? 6.139 83.740 11.145 1.00 72.59 244 ILE B N 1
ATOM 5507 C CA . ILE B 1 244 ? 6.848 84.970 10.783 1.00 72.69 244 ILE B CA 1
ATOM 5508 C C . ILE B 1 244 ? 7.533 84.633 9.457 1.00 72.78 244 ILE B C 1
ATOM 5509 O O . ILE B 1 244 ? 8.548 83.937 9.426 1.00 71.72 244 ILE B O 1
ATOM 5514 N N . LEU B 1 245 ? 6.958 85.116 8.364 1.00 73.42 245 LEU B N 1
ATOM 5515 C CA . LEU B 1 245 ? 7.482 84.839 7.045 1.00 74.86 245 LEU B CA 1
ATOM 5516 C C . LEU B 1 245 ? 8.577 85.780 6.563 1.00 76.68 245 LEU B C 1
ATOM 5517 O O . LEU B 1 245 ? 8.623 86.954 6.934 1.00 77.77 245 LEU B O 1
ATOM 5522 N N . LYS B 1 246 ? 9.457 85.238 5.727 1.00 77.84 246 LYS B N 1
ATOM 5523 C CA . LYS B 1 246 ? 10.566 85.979 5.146 1.00 79.32 246 LYS B CA 1
ATOM 5524 C C . LYS B 1 246 ? 10.051 86.708 3.894 1.00 78.90 246 LYS B C 1
ATOM 5525 O O . LYS B 1 246 ? 9.642 86.073 2.924 1.00 77.91 246 LYS B O 1
ATOM 5531 N N . GLU B 1 247 ? 10.060 88.040 3.934 1.00 79.49 247 GLU B N 1
ATOM 5532 C CA . GLU B 1 247 ? 9.591 88.858 2.817 1.00 80.05 247 GLU B CA 1
ATOM 5533 C C . GLU B 1 247 ? 10.124 88.362 1.473 1.00 80.44 247 GLU B C 1
ATOM 5534 O O . GLU B 1 247 ? 9.474 88.534 0.440 1.00 80.05 247 GLU B O 1
ATOM 5540 N N . GLU B 1 248 ? 11.308 87.757 1.482 1.00 80.69 248 GLU B N 1
ATOM 5541 C CA . GLU B 1 248 ? 11.896 87.250 0.251 1.00 82.10 248 GLU B CA 1
ATOM 5542 C C . GLU B 1 248 ? 10.919 86.257 -0.372 1.00 81.85 248 GLU B C 1
ATOM 5543 O O . GLU B 1 248 ? 10.754 86.205 -1.597 1.00 82.19 248 GLU B O 1
ATOM 5549 N N . ASN B 1 249 ? 10.272 85.473 0.490 1.00 81.07 249 ASN B N 1
ATOM 5550 C CA . ASN B 1 249 ? 9.309 84.462 0.065 1.00 79.28 249 ASN B CA 1
ATOM 5551 C C . ASN B 1 249 ? 8.034 85.029 -0.546 1.00 78.83 249 ASN B C 1
ATOM 5552 O O . ASN B 1 249 ? 7.545 84.514 -1.559 1.00 80.56 249 ASN B O 1
ATOM 5557 N N . LEU B 1 250 ? 7.489 86.084 0.051 1.00 76.10 250 LEU B N 1
ATOM 5558 C CA . LEU B 1 250 ? 6.293 86.702 -0.505 1.00 73.66 250 LEU B CA 1
ATOM 5559 C C . LEU B 1 250 ? 6.547 87.081 -1.967 1.00 71.12 250 LEU B C 1
ATOM 5560 O O . LEU B 1 250 ? 7.667 87.402 -2.351 1.00 72.04 250 LEU B O 1
ATOM 5565 N N . PRO B 1 251 ? 5.510 87.027 -2.807 1.00 68.61 251 PRO B N 1
ATOM 5566 C CA . PRO B 1 251 ? 4.159 86.627 -2.419 1.00 67.34 251 PRO B CA 1
ATOM 5567 C C . PRO B 1 251 ? 4.040 85.109 -2.400 1.00 65.51 251 PRO B C 1
ATOM 5568 O O . PRO B 1 251 ? 4.900 84.421 -2.933 1.00 66.89 251 PRO B O 1
ATOM 5572 N N . ILE B 1 252 ? 2.993 84.586 -1.774 1.00 63.29 252 ILE B N 1
ATOM 5573 C CA . ILE B 1 252 ? 2.767 83.142 -1.750 1.00 61.91 252 ILE B CA 1
ATOM 5574 C C . ILE B 1 252 ? 1.461 82.867 -2.499 1.00 62.30 252 ILE B C 1
ATOM 5575 O O . ILE B 1 252 ? 0.378 83.221 -2.033 1.00 63.42 252 ILE B O 1
ATOM 5580 N N . TYR B 1 253 ? 1.567 82.270 -3.682 1.00 61.74 253 TYR B N 1
ATOM 5581 C CA . TYR B 1 253 ? 0.393 81.966 -4.482 1.00 60.04 253 TYR B CA 1
ATOM 5582 C C . TYR B 1 253 ? 0.163 80.481 -4.379 1.00 58.83 253 TYR B C 1
ATOM 5583 O O . TYR B 1 253 ? 1.085 79.699 -4.585 1.00 59.89 253 TYR B O 1
ATOM 5592 N N . LEU B 1 254 ? -1.060 80.080 -4.067 1.00 58.06 254 LEU B N 1
ATOM 5593 C CA . LEU B 1 254 ? -1.382 78.656 -4.003 1.00 56.11 254 LEU B CA 1
ATOM 5594 C C . LEU B 1 254 ? -2.830 78.387 -4.459 1.00 54.20 254 LEU B C 1
ATOM 5595 O O . LEU B 1 254 ? -3.702 79.258 -4.375 1.00 54.22 254 LEU B O 1
ATOM 5600 N N . THR B 1 255 ? -3.063 77.188 -4.977 1.00 51.52 255 THR B N 1
ATOM 5601 C CA . THR B 1 255 ? -4.378 76.809 -5.458 1.00 49.65 255 THR B CA 1
ATOM 5602 C C . THR B 1 255 ? -4.687 75.414 -4.937 1.00 50.17 255 THR B C 1
ATOM 5603 O O . THR B 1 255 ? -3.810 74.740 -4.402 1.00 50.62 255 THR B O 1
ATOM 5607 N N . ALA B 1 256 ? -5.936 74.982 -5.102 1.00 50.88 256 ALA B N 1
ATOM 5608 C CA . ALA B 1 256 ? -6.367 73.647 -4.673 1.00 49.17 256 ALA B CA 1
ATOM 5609 C C . ALA B 1 256 ? -7.819 73.332 -5.075 1.00 48.28 256 ALA B C 1
ATOM 5610 O O . ALA B 1 256 ? -8.602 74.241 -5.326 1.00 47.30 256 ALA B O 1
ATOM 5612 N N . TYR B 1 257 ? -8.155 72.046 -5.182 1.00 47.50 257 TYR B N 1
ATOM 5613 C CA . TYR B 1 257 ? -9.535 71.643 -5.453 1.00 47.68 257 TYR B CA 1
ATOM 5614 C C . TYR B 1 257 ? -10.030 70.903 -4.228 1.00 48.12 257 TYR B C 1
ATOM 5615 O O . TYR B 1 257 ? -9.352 70.002 -3.720 1.00 47.38 257 TYR B O 1
ATOM 5624 N N . THR B 1 258 ? -11.229 71.227 -3.775 1.00 47.15 258 THR B N 1
ATOM 5625 C CA . THR B 1 258 ? -11.755 70.524 -2.619 1.00 46.00 258 THR B CA 1
ATOM 5626 C C . THR B 1 258 ? -13.247 70.547 -2.646 1.00 45.12 258 THR B C 1
ATOM 5627 O O . THR B 1 258 ? -13.844 71.439 -3.233 1.00 42.78 258 THR B O 1
ATOM 5631 N N . PRO B 1 259 ? -13.873 69.543 -2.027 1.00 47.09 259 PRO B N 1
ATOM 5632 C CA . PRO B 1 259 ? -15.336 69.514 -1.985 1.00 47.86 259 PRO B CA 1
ATOM 5633 C C . PRO B 1 259 ? -15.657 70.628 -0.980 1.00 48.49 259 PRO B C 1
ATOM 5634 O O . PRO B 1 259 ? -14.926 70.843 -0.022 1.00 47.05 259 PRO B O 1
ATOM 5638 N N . CYS B 1 260 ? -16.717 71.369 -1.211 1.00 50.03 260 CYS B N 1
ATOM 5639 C CA . CYS B 1 260 ? -17.063 72.405 -0.278 1.00 50.88 260 CYS B CA 1
ATOM 5640 C C . CYS B 1 260 ? -18.367 71.979 0.369 1.00 51.22 260 CYS B C 1
ATOM 5641 O O . CYS B 1 260 ? -19.295 71.464 -0.285 1.00 50.29 260 CYS B O 1
ATOM 5644 N N . TYR B 1 261 ? -18.418 72.154 1.678 1.00 49.59 261 TYR B N 1
ATOM 5645 C CA . TYR B 1 261 ? -19.577 71.744 2.404 1.00 49.96 261 TYR B CA 1
ATOM 5646 C C . TYR B 1 261 ? -20.209 72.934 3.078 1.00 52.19 261 TYR B C 1
ATOM 5647 O O . TYR B 1 261 ? -19.553 73.634 3.851 1.00 54.71 261 TYR B O 1
ATOM 5656 N N . ARG B 1 262 ? -21.482 73.164 2.775 1.00 53.03 262 ARG B N 1
ATOM 5657 C CA . ARG B 1 262 ? -22.206 74.274 3.360 1.00 55.65 262 ARG B CA 1
ATOM 5658 C C . ARG B 1 262 ? -23.590 73.869 3.840 1.00 58.16 262 ARG B C 1
ATOM 5659 O O . ARG B 1 262 ? -24.337 73.210 3.113 1.00 58.73 262 ARG B O 1
ATOM 5667 N N . ARG B 1 263 ? -23.920 74.259 5.071 1.00 60.16 263 ARG B N 1
ATOM 5668 C CA . ARG B 1 263 ? -25.219 73.942 5.656 1.00 64.12 263 ARG B CA 1
ATOM 5669 C C . ARG B 1 263 ? -26.312 74.717 4.936 1.00 66.07 263 ARG B C 1
ATOM 5670 O O . ARG B 1 263 ? -27.493 74.433 5.101 1.00 64.57 263 ARG B O 1
ATOM 5678 N N . GLU B 1 264 ? -25.893 75.711 4.156 1.00 69.37 264 GLU B N 1
ATOM 5679 C CA . GLU B 1 264 ? -26.785 76.538 3.356 1.00 71.94 264 GLU B CA 1
ATOM 5680 C C . GLU B 1 264 ? -28.121 76.710 4.065 1.00 74.44 264 GLU B C 1
ATOM 5681 O O . GLU B 1 264 ? -29.194 76.599 3.449 1.00 74.53 264 GLU B O 1
ATOM 5687 N N . ALA B 1 265 ? -28.047 76.973 5.369 1.00 76.94 265 ALA B N 1
ATOM 5688 C CA . ALA B 1 265 ? -29.240 77.163 6.198 1.00 78.41 265 ALA B CA 1
ATOM 5689 C C . ALA B 1 265 ? -30.088 78.342 5.699 1.00 79.82 265 ALA B C 1
ATOM 5690 O O . ALA B 1 265 ? -31.312 78.356 5.875 1.00 80.35 265 ALA B O 1
ATOM 5692 N N . GLY B 1 266 ? -29.436 79.322 5.075 1.00 80.64 266 GLY B N 1
ATOM 5693 C CA . GLY B 1 266 ? -30.148 80.480 4.561 1.00 82.42 266 GLY B CA 1
ATOM 5694 C C . GLY B 1 266 ? -30.894 80.246 3.246 1.00 83.47 266 GLY B C 1
ATOM 5695 O O . GLY B 1 266 ? -32.085 80.565 3.132 1.00 82.76 266 GLY B O 1
ATOM 5696 N N . ALA B 1 267 ? -30.196 79.695 2.251 1.00 83.34 267 ALA B N 1
ATOM 5697 C CA . ALA B 1 267 ? -30.787 79.423 0.944 1.00 83.72 267 ALA B CA 1
ATOM 5698 C C . ALA B 1 267 ? -32.072 78.623 1.088 1.00 85.00 267 ALA B C 1
ATOM 5699 O O . ALA B 1 267 ? -32.048 77.391 1.038 1.00 85.83 267 ALA B O 1
ATOM 5701 N N . TYR B 1 268 ? -33.191 79.318 1.270 1.00 85.65 268 TYR B N 1
ATOM 5702 C CA . TYR B 1 268 ? -34.472 78.638 1.418 1.00 86.16 268 TYR B CA 1
ATOM 5703 C C . TYR B 1 268 ? -35.392 78.987 0.248 1.00 85.01 268 TYR B C 1
ATOM 5704 O O . TYR B 1 268 ? -35.722 80.157 0.021 1.00 84.96 268 TYR B O 1
ATOM 5713 N N . GLY B 1 269 ? -35.789 77.964 -0.503 1.00 83.77 269 GLY B N 1
ATOM 5714 C CA . GLY B 1 269 ? -36.659 78.183 -1.643 1.00 82.88 269 GLY B CA 1
ATOM 5715 C C . GLY B 1 269 ? -35.962 78.737 -2.881 1.00 82.38 269 GLY B C 1
ATOM 5716 O O . GLY B 1 269 ? -36.488 78.627 -3.996 1.00 83.53 269 GLY B O 1
ATOM 5717 N N . LYS B 1 270 ? -34.792 79.346 -2.711 1.00 80.60 270 LYS B N 1
ATOM 5718 C CA . LYS B 1 270 ? -34.067 79.882 -3.861 1.00 78.44 270 LYS B CA 1
ATOM 5719 C C . LYS B 1 270 ? -33.160 78.804 -4.456 1.00 76.98 270 LYS B C 1
ATOM 5720 O O . LYS B 1 270 ? -32.531 78.033 -3.723 1.00 76.54 270 LYS B O 1
ATOM 5726 N N . ASP B 1 271 ? -33.117 78.755 -5.789 1.00 75.73 271 ASP B N 1
ATOM 5727 C CA . ASP B 1 271 ? -32.314 77.783 -6.544 1.00 74.67 271 ASP B CA 1
ATOM 5728 C C . ASP B 1 271 ? -32.602 76.399 -6.034 1.00 74.01 271 ASP B C 1
ATOM 5729 O O . ASP B 1 271 ? -31.684 75.679 -5.648 1.00 74.75 271 ASP B O 1
ATOM 5734 N N . ILE B 1 272 ? -33.863 76.003 -6.049 1.00 72.87 272 ILE B N 1
ATOM 5735 C CA . ILE B 1 272 ? -34.197 74.704 -5.508 1.00 72.79 272 ILE B CA 1
ATOM 5736 C C . ILE B 1 272 ? -34.112 73.536 -6.474 1.00 71.58 272 ILE B C 1
ATOM 5737 O O . ILE B 1 272 ? -34.165 72.388 -6.036 1.00 70.25 272 ILE B O 1
ATOM 5742 N N . ARG B 1 273 ? -33.924 73.809 -7.768 1.00 71.75 273 ARG B N 1
ATOM 5743 C CA . ARG B 1 273 ? -33.908 72.719 -8.754 1.00 71.53 273 ARG B CA 1
ATOM 5744 C C . ARG B 1 273 ? -32.658 72.277 -9.548 1.00 69.70 273 ARG B C 1
ATOM 5745 O O . ARG B 1 273 ? -32.714 71.272 -10.263 1.00 70.42 273 ARG B O 1
ATOM 5753 N N . GLY B 1 274 ? -31.541 72.979 -9.453 1.00 66.94 274 GLY B N 1
ATOM 5754 C CA . GLY B 1 274 ? -30.377 72.519 -10.198 1.00 64.36 274 GLY B CA 1
ATOM 5755 C C . GLY B 1 274 ? -29.245 72.088 -9.284 1.00 62.55 274 GLY B C 1
ATOM 5756 O O . GLY B 1 274 ? -29.446 71.280 -8.373 1.00 61.92 274 GLY B O 1
ATOM 5757 N N . ILE B 1 275 ? -28.051 72.613 -9.543 1.00 60.48 275 ILE B N 1
ATOM 5758 C CA . ILE B 1 275 ? -26.900 72.322 -8.716 1.00 58.40 275 ILE B CA 1
ATOM 5759 C C . ILE B 1 275 ? -26.150 73.603 -8.452 1.00 59.18 275 ILE B C 1
ATOM 5760 O O . ILE B 1 275 ? -24.960 73.551 -8.151 1.00 61.01 275 ILE B O 1
ATOM 5765 N N . ILE B 1 276 ? -26.836 74.745 -8.553 1.00 58.56 276 ILE B N 1
ATOM 5766 C CA . ILE B 1 276 ? -26.209 76.060 -8.309 1.00 57.88 276 ILE B CA 1
ATOM 5767 C C . ILE B 1 276 ? -26.069 76.381 -6.801 1.00 57.84 276 ILE B C 1
ATOM 5768 O O . ILE B 1 276 ? -25.253 77.212 -6.413 1.00 56.69 276 ILE B O 1
ATOM 5773 N N . ARG B 1 277 ? -26.884 75.723 -5.978 1.00 58.03 277 ARG B N 1
ATOM 5774 C CA . ARG B 1 277 ? -26.870 75.868 -4.519 1.00 58.77 277 ARG B CA 1
ATOM 5775 C C . ARG B 1 277 ? -26.989 74.455 -3.956 1.00 57.85 277 ARG B C 1
ATOM 5776 O O . ARG B 1 277 ? -28.084 73.880 -3.951 1.00 58.04 277 ARG B O 1
ATOM 5784 N N . GLN B 1 278 ? -25.871 73.901 -3.491 1.00 55.12 278 GLN B N 1
ATOM 5785 C CA . GLN B 1 278 ? -25.843 72.538 -2.975 1.00 53.46 278 GLN B CA 1
ATOM 5786 C C . GLN B 1 278 ? -25.095 72.484 -1.668 1.00 52.88 278 GLN B C 1
ATOM 5787 O O . GLN B 1 278 ? -24.377 73.417 -1.350 1.00 52.84 278 GLN B O 1
ATOM 5793 N N . HIS B 1 279 ? -25.255 71.387 -0.924 1.00 52.17 279 HIS B N 1
ATOM 5794 C CA . HIS B 1 279 ? -24.571 71.212 0.363 1.00 52.08 279 HIS B CA 1
ATOM 5795 C C . HIS B 1 279 ? -23.152 70.724 0.122 1.00 51.82 279 HIS B C 1
ATOM 5796 O O . HIS B 1 279 ? -22.299 70.742 1.008 1.00 51.49 279 HIS B O 1
ATOM 5803 N N . GLN B 1 280 ? -22.902 70.286 -1.097 1.00 51.95 280 GLN B N 1
ATOM 5804 C CA . GLN B 1 280 ? -21.577 69.829 -1.451 1.00 52.53 280 GLN B CA 1
ATOM 5805 C C . GLN B 1 280 ? -21.303 70.224 -2.892 1.00 51.70 280 GLN B C 1
ATOM 5806 O O . GLN B 1 280 ? -22.118 69.969 -3.788 1.00 50.85 280 GLN B O 1
ATOM 5812 N N . PHE B 1 281 ? -20.170 70.873 -3.109 1.00 50.52 281 PHE B N 1
ATOM 5813 C CA . PHE B 1 281 ? -19.815 71.285 -4.453 1.00 50.96 281 PHE B CA 1
ATOM 5814 C C . PHE B 1 281 ? -18.340 71.382 -4.658 1.00 50.17 281 PHE B C 1
ATOM 5815 O O . PHE B 1 281 ? -17.599 71.696 -3.746 1.00 50.67 281 PHE B O 1
ATOM 5823 N N . ASP B 1 282 ? -17.910 71.118 -5.878 1.00 50.38 282 ASP B N 1
ATOM 5824 C CA . ASP B 1 282 ? -16.496 71.195 -6.162 1.00 50.98 282 ASP B CA 1
ATOM 5825 C C . ASP B 1 282 ? -16.134 72.634 -6.477 1.00 50.64 282 ASP B C 1
ATOM 5826 O O . ASP B 1 282 ? -16.952 73.381 -7.029 1.00 50.98 282 ASP B O 1
ATOM 5831 N N . LYS B 1 283 ? -14.921 73.023 -6.098 1.00 49.59 283 LYS B N 1
ATOM 5832 C CA . LYS B 1 283 ? -14.441 74.375 -6.337 1.00 50.04 283 LYS B CA 1
ATOM 5833 C C . LYS B 1 283 ? -12.929 74.449 -6.312 1.00 48.91 283 LYS B C 1
ATOM 5834 O O . LYS B 1 283 ? -12.291 73.929 -5.410 1.00 51.76 283 LYS B O 1
ATOM 5840 N N . VAL B 1 284 ? -12.352 75.075 -7.321 1.00 47.78 284 VAL B N 1
ATOM 5841 C CA . VAL B 1 284 ? -10.915 75.229 -7.356 1.00 46.85 284 VAL B CA 1
ATOM 5842 C C . VAL B 1 284 ? -10.689 76.646 -6.902 1.00 46.89 284 VAL B C 1
ATOM 5843 O O . VAL B 1 284 ? -10.963 77.575 -7.629 1.00 47.10 284 VAL B O 1
ATOM 5847 N N . GLU B 1 285 ? -10.203 76.794 -5.681 1.00 48.18 285 GLU B N 1
ATOM 5848 C CA . GLU B 1 285 ? -9.955 78.091 -5.084 1.00 49.78 285 GLU B CA 1
ATOM 5849 C C . GLU B 1 285 ? -8.619 78.663 -5.528 1.00 50.74 285 GLU B C 1
ATOM 5850 O O . GLU B 1 285 ? -7.810 77.966 -6.145 1.00 52.14 285 GLU B O 1
ATOM 5856 N N . LEU B 1 286 ? -8.397 79.937 -5.215 1.00 50.98 286 LEU B N 1
ATOM 5857 C CA . LEU B 1 286 ? -7.147 80.626 -5.540 1.00 51.06 286 LEU B CA 1
ATOM 5858 C C . LEU B 1 286 ? -6.904 81.523 -4.360 1.00 50.72 286 LEU B C 1
ATOM 5859 O O . LEU B 1 286 ? -7.747 82.353 -4.039 1.00 49.12 286 LEU B O 1
ATOM 5864 N N . VAL B 1 287 ? -5.752 81.344 -3.722 1.00 51.91 287 VAL B N 1
ATOM 5865 C CA . VAL B 1 287 ? -5.388 82.111 -2.536 1.00 52.21 287 VAL B CA 1
ATOM 5866 C C . VAL B 1 287 ? -4.039 82.782 -2.673 1.00 53.82 287 VAL B C 1
ATOM 5867 O O . VAL B 1 287 ? -3.093 82.196 -3.207 1.00 53.18 287 VAL B O 1
ATOM 5871 N N . LYS B 1 288 ? -3.961 84.015 -2.184 1.00 55.18 288 LYS B N 1
ATOM 5872 C CA . LYS B 1 288 ? -2.721 84.766 -2.230 1.00 57.33 288 LYS B CA 1
ATOM 5873 C C . LYS B 1 288 ? -2.332 85.307 -0.854 1.00 58.02 288 LYS B C 1
ATOM 5874 O O . LYS B 1 288 ? -3.188 85.782 -0.094 1.00 58.74 288 LYS B O 1
ATOM 5880 N N . ILE B 1 289 ? -1.043 85.204 -0.536 1.00 58.04 289 ILE B N 1
ATOM 5881 C CA . ILE B 1 289 ? -0.480 85.719 0.715 1.00 58.78 289 ILE B CA 1
ATOM 5882 C C . ILE B 1 289 ? 0.582 86.683 0.229 1.00 59.49 289 ILE B C 1
ATOM 5883 O O . ILE B 1 289 ? 1.693 86.285 -0.119 1.00 59.26 289 ILE B O 1
ATOM 5888 N N . VAL B 1 290 ? 0.223 87.962 0.206 1.00 61.07 290 VAL B N 1
ATOM 5889 C CA . VAL B 1 290 ? 1.102 89.003 -0.309 1.00 61.37 290 VAL B CA 1
ATOM 5890 C C . VAL B 1 290 ? 1.554 90.051 0.697 1.00 62.98 290 VAL B C 1
ATOM 5891 O O . VAL B 1 290 ? 1.136 90.058 1.873 1.00 61.78 290 VAL B O 1
ATOM 5895 N N . HIS B 1 291 ? 2.408 90.944 0.187 1.00 64.52 291 HIS B N 1
ATOM 5896 C CA . HIS B 1 291 ? 2.952 92.070 0.945 1.00 65.24 291 HIS B CA 1
ATOM 5897 C C . HIS B 1 291 ? 1.951 93.214 0.804 1.00 65.05 291 HIS B C 1
ATOM 5898 O O . HIS B 1 291 ? 1.532 93.552 -0.311 1.00 65.02 291 HIS B O 1
ATOM 5905 N N . PRO B 1 292 ? 1.558 93.827 1.934 1.00 64.29 292 PRO B N 1
ATOM 5906 C CA . PRO B 1 292 ? 0.594 94.927 1.947 1.00 63.78 292 PRO B CA 1
ATOM 5907 C C . PRO B 1 292 ? 0.576 95.882 0.749 1.00 63.90 292 PRO B C 1
ATOM 5908 O O . PRO B 1 292 ? -0.486 96.148 0.192 1.00 64.50 292 PRO B O 1
ATOM 5912 N N . ASP B 1 293 ? 1.729 96.390 0.338 1.00 64.15 293 ASP B N 1
ATOM 5913 C CA . ASP B 1 293 ? 1.761 97.324 -0.787 1.00 65.56 293 ASP B CA 1
ATOM 5914 C C . ASP B 1 293 ? 1.179 96.790 -2.090 1.00 65.91 293 ASP B C 1
ATOM 5915 O O . ASP B 1 293 ? 0.641 97.552 -2.885 1.00 65.79 293 ASP B O 1
ATOM 5920 N N . THR B 1 294 ? 1.270 95.480 -2.299 1.00 66.92 294 THR B N 1
ATOM 5921 C CA . THR B 1 294 ? 0.801 94.861 -3.541 1.00 66.84 294 THR B CA 1
ATOM 5922 C C . THR B 1 294 ? -0.611 94.280 -3.515 1.00 64.91 294 THR B C 1
ATOM 5923 O O . THR B 1 294 ? -1.143 93.858 -4.540 1.00 65.18 294 THR B O 1
ATOM 5927 N N . SER B 1 295 ? -1.206 94.274 -2.334 1.00 63.43 295 SER B N 1
ATOM 5928 C CA . SER B 1 295 ? -2.555 93.769 -2.103 1.00 61.25 295 SER B CA 1
ATOM 5929 C C . SER B 1 295 ? -3.557 94.006 -3.233 1.00 59.94 295 SER B C 1
ATOM 5930 O O . SER B 1 295 ? -3.940 93.077 -3.923 1.00 59.64 295 SER B O 1
ATOM 5933 N N . TYR B 1 296 ? -3.976 95.246 -3.438 1.00 60.89 296 TYR B N 1
ATOM 5934 C CA . TYR B 1 296 ? -4.969 95.518 -4.480 1.00 62.03 296 TYR B CA 1
ATOM 5935 C C . TYR B 1 296 ? -4.564 95.221 -5.922 1.00 62.56 296 TYR B C 1
ATOM 5936 O O . TYR B 1 296 ? -5.431 94.935 -6.756 1.00 62.90 296 TYR B O 1
ATOM 5945 N N . ASP B 1 297 ? -3.276 95.276 -6.244 1.00 62.50 297 ASP B N 1
ATOM 5946 C CA . ASP B 1 297 ? -2.914 94.954 -7.612 1.00 63.76 297 ASP B CA 1
ATOM 5947 C C . ASP B 1 297 ? -3.128 93.458 -7.752 1.00 63.29 297 ASP B C 1
ATOM 5948 O O . ASP B 1 297 ? -3.645 92.991 -8.762 1.00 63.64 297 ASP B O 1
ATOM 5953 N N . GLU B 1 298 ? -2.741 92.717 -6.715 1.00 62.19 298 GLU B N 1
ATOM 5954 C CA . GLU B 1 298 ? -2.892 91.264 -6.689 1.00 61.21 298 GLU B CA 1
ATOM 5955 C C . GLU B 1 298 ? -4.348 90.901 -6.846 1.00 60.73 298 GLU B C 1
ATOM 5956 O O . GLU B 1 298 ? -4.679 89.874 -7.427 1.00 60.88 298 GLU B O 1
ATOM 5962 N N . LEU B 1 299 ? -5.223 91.744 -6.314 1.00 60.53 299 LEU B N 1
ATOM 5963 C CA . LEU B 1 299 ? -6.641 91.475 -6.420 1.00 60.44 299 LEU B CA 1
ATOM 5964 C C . LEU B 1 299 ? -6.992 91.516 -7.888 1.00 60.66 299 LEU B C 1
ATOM 5965 O O . LEU B 1 299 ? -7.536 90.536 -8.402 1.00 61.72 299 LEU B O 1
ATOM 5970 N N . GLU B 1 300 ? -6.672 92.629 -8.566 1.00 60.48 300 GLU B N 1
ATOM 5971 C CA . GLU B 1 300 ? -6.965 92.763 -10.006 1.00 59.77 300 GLU B CA 1
ATOM 5972 C C . GLU B 1 300 ? -6.482 91.545 -10.760 1.00 59.38 300 GLU B C 1
ATOM 5973 O O . GLU B 1 300 ? -7.260 90.909 -11.479 1.00 59.56 300 GLU B O 1
ATOM 5979 N N . LYS B 1 301 ? -5.203 91.222 -10.584 1.00 58.15 301 LYS B N 1
ATOM 5980 C CA . LYS B 1 301 ? -4.617 90.071 -11.231 1.00 57.60 301 LYS B CA 1
ATOM 5981 C C . LYS B 1 301 ? -5.421 88.811 -10.926 1.00 58.35 301 LYS B C 1
ATOM 5982 O O . LYS B 1 301 ? -5.713 88.021 -11.829 1.00 58.20 301 LYS B O 1
ATOM 5988 N N . LEU B 1 302 ? -5.811 88.646 -9.664 1.00 59.03 302 LEU B N 1
ATOM 5989 C CA . LEU B 1 302 ? -6.577 87.479 -9.234 1.00 60.03 302 LEU B CA 1
ATOM 5990 C C . LEU B 1 302 ? -7.837 87.304 -10.048 1.00 60.99 302 LEU B C 1
ATOM 5991 O O . LEU B 1 302 ? -8.141 86.201 -10.505 1.00 62.76 302 LEU B O 1
ATOM 5996 N N . VAL B 1 303 ? -8.578 88.387 -10.231 1.00 60.64 303 VAL B N 1
ATOM 5997 C CA . VAL B 1 303 ? -9.805 88.304 -11.003 1.00 61.20 303 VAL B CA 1
ATOM 5998 C C . VAL B 1 303 ? -9.525 87.968 -12.468 1.00 60.71 303 VAL B C 1
ATOM 5999 O O . VAL B 1 303 ? -10.329 87.322 -13.135 1.00 60.57 303 VAL B O 1
ATOM 6003 N N . LYS B 1 304 ? -8.384 88.417 -12.976 1.00 61.35 304 LYS B N 1
ATOM 6004 C CA . LYS B 1 304 ? -8.029 88.150 -14.366 1.00 59.85 304 LYS B CA 1
ATOM 6005 C C . LYS B 1 304 ? -7.723 86.673 -14.509 1.00 57.95 304 LYS B C 1
ATOM 6006 O O . LYS B 1 304 ? -8.146 86.034 -15.485 1.00 55.89 304 LYS B O 1
ATOM 6012 N N . ASP B 1 305 ? -7.008 86.152 -13.506 1.00 55.91 305 ASP B N 1
ATOM 6013 C CA . ASP B 1 305 ? -6.621 84.743 -13.419 1.00 54.84 305 ASP B CA 1
ATOM 6014 C C . ASP B 1 305 ? -7.842 83.854 -13.425 1.00 54.39 305 ASP B C 1
ATOM 6015 O O . ASP B 1 305 ? -7.834 82.756 -13.986 1.00 54.56 305 ASP B O 1
ATOM 6020 N N . ALA B 1 306 ? -8.883 84.340 -12.769 1.00 52.53 306 ALA B N 1
ATOM 6021 C CA . ALA B 1 306 ? -10.127 83.628 -12.693 1.00 51.84 306 ALA B CA 1
ATOM 6022 C C . ALA B 1 306 ? -10.806 83.748 -14.047 1.00 51.59 306 ALA B C 1
ATOM 6023 O O . ALA B 1 306 ? -11.154 82.740 -14.651 1.00 51.44 306 ALA B O 1
ATOM 6025 N N . GLU B 1 307 ? -10.963 84.982 -14.528 1.00 52.44 307 GLU B N 1
ATOM 6026 C CA . GLU B 1 307 ? -11.616 85.250 -15.810 1.00 52.92 307 GLU B CA 1
ATOM 6027 C C . GLU B 1 307 ? -11.077 84.359 -16.927 1.00 51.87 307 GLU B C 1
ATOM 6028 O O . GLU B 1 307 ? -11.842 83.763 -17.695 1.00 48.97 307 GLU B O 1
ATOM 6034 N N . GLU B 1 308 ? -9.753 84.282 -16.994 1.00 51.71 308 GLU B N 1
ATOM 6035 C CA . GLU B 1 308 ? -9.059 83.465 -17.969 1.00 53.24 308 GLU B CA 1
ATOM 6036 C C . GLU B 1 308 ? -9.792 82.127 -18.168 1.00 52.31 308 GLU B C 1
ATOM 6037 O O . GLU B 1 308 ? -10.061 81.711 -19.299 1.00 50.68 308 GLU B O 1
ATOM 6043 N N . VAL B 1 309 ? -10.139 81.475 -17.064 1.00 52.10 309 VAL B N 1
ATOM 6044 C CA . VAL B 1 309 ? -10.850 80.195 -17.109 1.00 52.04 309 VAL B CA 1
ATOM 6045 C C . VAL B 1 309 ? -12.077 80.264 -18.026 1.00 52.58 309 VAL B C 1
ATOM 6046 O O . VAL B 1 309 ? -12.180 79.522 -19.007 1.00 51.63 309 VAL B O 1
ATOM 6050 N N . LEU B 1 310 ? -12.996 81.171 -17.691 1.00 52.77 310 LEU B N 1
ATOM 6051 C CA . LEU B 1 310 ? -14.244 81.357 -18.433 1.00 52.97 310 LEU B CA 1
ATOM 6052 C C . LEU B 1 310 ? -14.116 81.683 -19.929 1.00 53.58 310 LEU B C 1
ATOM 6053 O O . LEU B 1 310 ? -15.019 81.385 -20.726 1.00 50.76 310 LEU B O 1
ATOM 6058 N N . GLN B 1 311 ? -13.006 82.310 -20.301 1.00 54.76 311 GLN B N 1
ATOM 6059 C CA . GLN B 1 311 ? -12.770 82.667 -21.686 1.00 56.22 311 GLN B CA 1
ATOM 6060 C C . GLN B 1 311 ? -12.306 81.449 -22.473 1.00 56.50 311 GLN B C 1
ATOM 6061 O O . GLN B 1 311 ? -12.876 81.117 -23.514 1.00 54.60 311 GLN B O 1
ATOM 6067 N N . LEU B 1 312 ? -11.272 80.775 -21.976 1.00 57.29 312 LEU B N 1
ATOM 6068 C CA . LEU B 1 312 ? -10.776 79.579 -22.647 1.00 57.14 312 LEU B CA 1
ATOM 6069 C C . LEU B 1 312 ? -11.948 78.617 -22.835 1.00 58.62 312 LEU B C 1
ATOM 6070 O O . LEU B 1 312 ? -11.997 77.860 -23.820 1.00 59.24 312 LEU B O 1
ATOM 6075 N N . LEU B 1 313 ? -12.889 78.658 -21.883 1.00 58.24 313 LEU B N 1
ATOM 6076 C CA . LEU B 1 313 ? -14.085 77.807 -21.889 1.00 57.17 313 LEU B CA 1
ATOM 6077 C C . LEU B 1 313 ? -15.169 78.272 -22.876 1.00 57.98 313 LEU B C 1
ATOM 6078 O O . LEU B 1 313 ? -16.020 77.489 -23.264 1.00 58.99 313 LEU B O 1
ATOM 6083 N N . GLY B 1 314 ? -15.147 79.538 -23.276 1.00 58.17 314 GLY B N 1
ATOM 6084 C CA . GLY B 1 314 ? -16.141 80.025 -24.216 1.00 58.03 314 GLY B CA 1
ATOM 6085 C C . GLY B 1 314 ? -17.445 80.398 -23.547 1.00 59.84 314 GLY B C 1
ATOM 6086 O O . GLY B 1 314 ? -18.524 80.309 -24.151 1.00 58.98 314 GLY B O 1
ATOM 6087 N N . LEU B 1 315 ? -17.347 80.832 -22.292 1.00 61.10 315 LEU B N 1
ATOM 6088 C CA . LEU B 1 315 ? -18.530 81.200 -21.525 1.00 60.80 315 LEU B CA 1
ATOM 6089 C C . LEU B 1 315 ? -18.679 82.695 -21.275 1.00 60.78 315 LEU B C 1
ATOM 6090 O O . LEU B 1 315 ? -17.885 83.308 -20.555 1.00 60.06 315 LEU B O 1
ATOM 6095 N N . PRO B 1 316 ? -19.701 83.306 -21.896 1.00 60.87 316 PRO B N 1
ATOM 6096 C CA . PRO B 1 316 ? -20.002 84.734 -21.760 1.00 61.20 316 PRO B CA 1
ATOM 6097 C C . PRO B 1 316 ? -20.127 85.109 -20.269 1.00 61.93 316 PRO B C 1
ATOM 6098 O O . PRO B 1 316 ? -20.803 84.432 -19.503 1.00 61.74 316 PRO B O 1
ATOM 6102 N N . TYR B 1 317 ? -19.498 86.200 -19.860 1.00 62.99 317 TYR B N 1
ATOM 6103 C CA . TYR B 1 317 ? -19.553 86.572 -18.466 1.00 62.61 317 TYR B CA 1
ATOM 6104 C C . TYR B 1 317 ? -19.443 88.079 -18.250 1.00 64.01 317 TYR B C 1
ATOM 6105 O O . TYR B 1 317 ? -19.061 88.820 -19.162 1.00 65.01 317 TYR B O 1
ATOM 6114 N N . ARG B 1 318 ? -19.751 88.509 -17.025 1.00 63.85 318 ARG B N 1
ATOM 6115 C CA . ARG B 1 318 ? -19.704 89.914 -16.634 1.00 63.52 318 ARG B CA 1
ATOM 6116 C C . ARG B 1 318 ? -19.153 89.994 -15.211 1.00 63.39 318 ARG B C 1
ATOM 6117 O O . ARG B 1 318 ? -19.410 89.115 -14.392 1.00 64.54 318 ARG B O 1
ATOM 6125 N N . VAL B 1 319 ? -18.407 91.055 -14.921 1.00 61.94 319 VAL B N 1
ATOM 6126 C CA . VAL B 1 319 ? -17.795 91.258 -13.619 1.00 59.54 319 VAL B CA 1
ATOM 6127 C C . VAL B 1 319 ? -18.509 92.349 -12.846 1.00 60.46 319 VAL B C 1
ATOM 6128 O O . VAL B 1 319 ? -18.973 93.321 -13.433 1.00 61.74 319 VAL B O 1
ATOM 6132 N N . VAL B 1 320 ? -18.596 92.204 -11.530 1.00 60.26 320 VAL B N 1
ATOM 6133 C CA . VAL B 1 320 ? -19.262 93.218 -10.722 1.00 60.64 320 VAL B CA 1
ATOM 6134 C C . VAL B 1 320 ? -18.575 93.408 -9.362 1.00 62.12 320 VAL B C 1
ATOM 6135 O O . VAL B 1 320 ? -18.216 92.427 -8.707 1.00 62.04 320 VAL B O 1
ATOM 6139 N N . GLU B 1 321 ? -18.346 94.668 -8.974 1.00 62.40 321 GLU B N 1
ATOM 6140 C CA . GLU B 1 321 ? -17.732 94.989 -7.679 1.00 62.31 321 GLU B CA 1
ATOM 6141 C C . GLU B 1 321 ? -18.900 95.092 -6.715 1.00 61.36 321 GLU B C 1
ATOM 6142 O O . GLU B 1 321 ? -19.866 95.789 -6.985 1.00 60.58 321 GLU B O 1
ATOM 6148 N N . LEU B 1 322 ? -18.818 94.381 -5.596 1.00 62.72 322 LEU B N 1
ATOM 6149 C CA . LEU B 1 322 ? -19.904 94.386 -4.611 1.00 63.71 322 LEU B CA 1
ATOM 6150 C C . LEU B 1 322 ? -19.900 95.632 -3.721 1.00 64.15 322 LEU B C 1
ATOM 6151 O O . LEU B 1 322 ? -18.843 96.096 -3.276 1.00 64.21 322 LEU B O 1
ATOM 6156 N N . CYS B 1 323 ? -21.092 96.178 -3.478 1.00 64.47 323 CYS B N 1
ATOM 6157 C CA . CYS B 1 323 ? -21.233 97.372 -2.647 1.00 65.31 323 CYS B CA 1
ATOM 6158 C C . CYS B 1 323 ? -21.080 97.007 -1.169 1.00 64.60 323 CYS B C 1
ATOM 6159 O O . CYS B 1 323 ? -21.351 95.873 -0.774 1.00 64.32 323 CYS B O 1
ATOM 6162 N N . THR B 1 324 ? -20.651 97.962 -0.348 1.00 64.47 324 THR B N 1
ATOM 6163 C CA . THR B 1 324 ? -20.453 97.681 1.078 1.00 63.94 324 THR B CA 1
ATOM 6164 C C . THR B 1 324 ? -21.589 96.916 1.739 1.00 63.34 324 THR B C 1
ATOM 6165 O O . THR B 1 324 ? -21.348 96.098 2.615 1.00 63.96 324 THR B O 1
ATOM 6169 N N . GLY B 1 325 ? -22.820 97.171 1.324 1.00 62.39 325 GLY B N 1
ATOM 6170 C CA . GLY B 1 325 ? -23.934 96.479 1.943 1.00 63.33 325 GLY B CA 1
ATOM 6171 C C . GLY B 1 325 ? -23.973 94.990 1.669 1.00 63.97 325 GLY B C 1
ATOM 6172 O O . GLY B 1 325 ? -24.680 94.249 2.364 1.00 62.13 325 GLY B O 1
ATOM 6173 N N . ASP B 1 326 ? -23.195 94.562 0.670 1.00 65.15 326 ASP B N 1
ATOM 6174 C CA . ASP B 1 326 ? -23.145 93.163 0.249 1.00 65.51 326 ASP B CA 1
ATOM 6175 C C . ASP B 1 326 ? -21.763 92.496 0.378 1.00 64.03 326 ASP B C 1
ATOM 6176 O O . ASP B 1 326 ? -21.622 91.281 0.210 1.00 62.90 326 ASP B O 1
ATOM 6181 N N . LEU B 1 327 ? -20.762 93.305 0.708 1.00 62.96 327 LEU B N 1
ATOM 6182 C CA . LEU B 1 327 ? -19.365 92.889 0.842 1.00 61.58 327 LEU B CA 1
ATOM 6183 C C . LEU B 1 327 ? -18.943 91.488 1.360 1.00 61.54 327 LEU B C 1
ATOM 6184 O O . LEU B 1 327 ? -18.124 90.816 0.719 1.00 62.58 327 LEU B O 1
ATOM 6189 N N . GLY B 1 328 ? -19.452 91.036 2.497 1.00 59.60 328 GLY B N 1
ATOM 6190 C CA . GLY B 1 328 ? -19.015 89.732 2.981 1.00 58.61 328 GLY B CA 1
ATOM 6191 C C . GLY B 1 328 ? -18.060 89.929 4.144 1.00 59.76 328 GLY B C 1
ATOM 6192 O O . GLY B 1 328 ? -16.981 90.499 3.978 1.00 60.90 328 GLY B O 1
ATOM 6193 N N . PHE B 1 329 ? -18.453 89.440 5.319 1.00 59.49 329 PHE B N 1
ATOM 6194 C CA . PHE B 1 329 ? -17.693 89.621 6.562 1.00 59.02 329 PHE B CA 1
ATOM 6195 C C . PHE B 1 329 ? -16.179 89.880 6.559 1.00 59.05 329 PHE B C 1
ATOM 6196 O O . PHE B 1 329 ? -15.708 90.791 7.264 1.00 57.43 329 PHE B O 1
ATOM 6204 N N . SER B 1 330 ? -15.415 89.115 5.782 1.00 58.70 330 SER B N 1
ATOM 6205 C CA . SER B 1 330 ? -13.968 89.307 5.793 1.00 59.21 330 SER B CA 1
ATOM 6206 C C . SER B 1 330 ? -13.352 90.116 4.640 1.00 58.00 330 SER B C 1
ATOM 6207 O O . SER B 1 330 ? -12.168 90.465 4.676 1.00 57.13 330 SER B O 1
ATOM 6210 N N . ALA B 1 331 ? -14.165 90.447 3.646 1.00 58.11 331 ALA B N 1
ATOM 6211 C CA . ALA B 1 331 ? -13.694 91.192 2.484 1.00 59.26 331 ALA B CA 1
ATOM 6212 C C . ALA B 1 331 ? -13.514 92.667 2.779 1.00 59.83 331 ALA B C 1
ATOM 6213 O O . ALA B 1 331 ? -14.179 93.215 3.659 1.00 61.55 331 ALA B O 1
ATOM 6215 N N . ALA B 1 332 ? -12.602 93.298 2.049 1.00 60.70 332 ALA B N 1
ATOM 6216 C CA . ALA B 1 332 ? -12.340 94.733 2.186 1.00 63.58 332 ALA B CA 1
ATOM 6217 C C . ALA B 1 332 ? -12.744 95.382 0.859 1.00 64.29 332 ALA B C 1
ATOM 6218 O O . ALA B 1 332 ? -13.016 96.590 0.783 1.00 64.64 332 ALA B O 1
ATOM 6220 N N . LYS B 1 333 ? -12.770 94.543 -0.173 1.00 63.28 333 LYS B N 1
ATOM 6221 C CA . LYS B 1 333 ? -13.146 94.913 -1.527 1.00 62.98 333 LYS B CA 1
ATOM 6222 C C . LYS B 1 333 ? -13.331 93.595 -2.254 1.00 62.50 333 LYS B C 1
ATOM 6223 O O . LYS B 1 333 ? -12.535 92.670 -2.078 1.00 62.52 333 LYS B O 1
ATOM 6229 N N . THR B 1 334 ? -14.356 93.490 -3.084 1.00 61.38 334 THR B N 1
ATOM 6230 C CA . THR B 1 334 ? -14.540 92.222 -3.759 1.00 62.00 334 THR B CA 1
ATOM 6231 C C . THR B 1 334 ? -15.400 92.227 -5.022 1.00 61.29 334 THR B C 1
ATOM 6232 O O . THR B 1 334 ? -16.484 92.815 -5.050 1.00 60.51 334 THR B O 1
ATOM 6236 N N . TYR B 1 335 ? -14.892 91.565 -6.063 1.00 60.04 335 TYR B N 1
ATOM 6237 C CA . TYR B 1 335 ? -15.602 91.449 -7.323 1.00 60.40 335 TYR B CA 1
ATOM 6238 C C . TYR B 1 335 ? -16.156 90.040 -7.485 1.00 60.68 335 TYR B C 1
ATOM 6239 O O . TYR B 1 335 ? -15.575 89.077 -7.008 1.00 61.18 335 TYR B O 1
ATOM 6248 N N . ASP B 1 336 ? -17.286 89.925 -8.168 1.00 61.01 336 ASP B N 1
ATOM 6249 C CA . ASP B 1 336 ? -17.895 88.630 -8.431 1.00 61.33 336 ASP B CA 1
ATOM 6250 C C . ASP B 1 336 ? -17.980 88.464 -9.936 1.00 61.87 336 ASP B C 1
ATOM 6251 O O . ASP B 1 336 ? -18.332 89.394 -10.649 1.00 63.05 336 ASP B O 1
ATOM 6256 N N . ILE B 1 337 ? -17.632 87.284 -10.422 1.00 61.19 337 ILE B N 1
ATOM 6257 C CA . ILE B 1 337 ? -17.705 87.012 -11.833 1.00 59.54 337 ILE B CA 1
ATOM 6258 C C . ILE B 1 337 ? -19.009 86.251 -11.941 1.00 60.36 337 ILE B C 1
ATOM 6259 O O . ILE B 1 337 ? -19.255 85.330 -11.164 1.00 60.95 337 ILE B O 1
ATOM 6264 N N . GLU B 1 338 ? -19.857 86.648 -12.880 1.00 60.85 338 GLU B N 1
ATOM 6265 C CA . GLU B 1 338 ? -21.157 86.008 -13.047 1.00 62.19 338 GLU B CA 1
ATOM 6266 C C . GLU B 1 338 ? -21.313 85.502 -14.472 1.00 61.77 338 GLU B C 1
ATOM 6267 O O . GLU B 1 338 ? -21.302 86.277 -15.419 1.00 62.47 338 GLU B O 1
ATOM 6273 N N . VAL B 1 339 ? -21.448 84.191 -14.621 1.00 61.51 339 VAL B N 1
ATOM 6274 C CA . VAL B 1 339 ? -21.580 83.594 -15.942 1.00 59.79 339 VAL B CA 1
ATOM 6275 C C . VAL B 1 339 ? -23.026 83.597 -16.434 1.00 59.06 339 VAL B C 1
ATOM 6276 O O . VAL B 1 339 ? -23.983 83.622 -15.650 1.00 58.11 339 VAL B O 1
ATOM 6280 N N . TRP B 1 340 ? -23.167 83.546 -17.749 1.00 58.51 340 TRP B N 1
ATOM 6281 C CA . TRP B 1 340 ? -24.464 83.595 -18.384 1.00 58.69 340 TRP B CA 1
ATOM 6282 C C . TRP B 1 340 ? -25.239 82.288 -18.438 1.00 57.13 340 TRP B C 1
ATOM 6283 O O . TRP B 1 340 ? -24.765 81.278 -18.944 1.00 54.98 340 TRP B O 1
ATOM 6294 N N . PHE B 1 341 ? -26.454 82.332 -17.910 1.00 56.79 341 PHE B N 1
ATOM 6295 C CA . PHE B 1 341 ? -27.324 81.168 -17.924 1.00 58.13 341 PHE B CA 1
ATOM 6296 C C . PHE B 1 341 ? -28.503 81.377 -18.856 1.00 59.36 341 PHE B C 1
ATOM 6297 O O . PHE B 1 341 ? -29.454 82.114 -18.534 1.00 59.71 341 PHE B O 1
ATOM 6305 N N . PRO B 1 342 ? -28.450 80.746 -20.037 1.00 59.10 342 PRO B N 1
ATOM 6306 C CA . PRO B 1 342 ? -29.535 80.862 -21.007 1.00 59.06 342 PRO B CA 1
ATOM 6307 C C . PRO B 1 342 ? -30.894 80.595 -20.346 1.00 60.91 342 PRO B C 1
ATOM 6308 O O . PRO B 1 342 ? -31.725 81.495 -20.226 1.00 60.79 342 PRO B O 1
ATOM 6312 N N . SER B 1 343 ? -31.105 79.366 -19.886 1.00 63.09 343 SER B N 1
ATOM 6313 C CA . SER B 1 343 ? -32.376 78.992 -19.264 1.00 65.07 343 SER B CA 1
ATOM 6314 C C . SER B 1 343 ? -32.912 79.999 -18.241 1.00 65.46 343 SER B C 1
ATOM 6315 O O . SER B 1 343 ? -34.123 80.083 -18.031 1.00 66.02 343 SER B O 1
ATOM 6318 N N . GLN B 1 344 ? -32.025 80.763 -17.612 1.00 66.00 344 GLN B N 1
ATOM 6319 C CA . GLN B 1 344 ? -32.454 81.744 -16.629 1.00 67.45 344 GLN B CA 1
ATOM 6320 C C . GLN B 1 344 ? -32.509 83.118 -17.258 1.00 68.61 344 GLN B C 1
ATOM 6321 O O . GLN B 1 344 ? -33.144 84.032 -16.723 1.00 69.33 344 GLN B O 1
ATOM 6327 N N . ASN B 1 345 ? -31.837 83.258 -18.400 1.00 68.96 345 ASN B N 1
ATOM 6328 C CA . ASN B 1 345 ? -31.829 84.521 -19.128 1.00 69.63 345 ASN B CA 1
ATOM 6329 C C . ASN B 1 345 ? -31.237 85.582 -18.216 1.00 69.94 345 ASN B C 1
ATOM 6330 O O . ASN B 1 345 ? -31.775 86.681 -18.085 1.00 69.68 345 ASN B O 1
ATOM 6335 N N . LYS B 1 346 ? -30.114 85.232 -17.593 1.00 70.55 346 LYS B N 1
ATOM 6336 C CA . LYS B 1 346 ? -29.450 86.107 -16.637 1.00 70.68 346 LYS B CA 1
ATOM 6337 C C . LYS B 1 346 ? -28.016 85.633 -16.345 1.00 69.52 346 LYS B C 1
ATOM 6338 O O . LYS B 1 346 ? -27.648 84.494 -16.653 1.00 68.60 346 LYS B O 1
ATOM 6344 N N . TYR B 1 347 ? -27.212 86.517 -15.762 1.00 68.31 347 TYR B N 1
ATOM 6345 C CA . TYR B 1 347 ? -25.853 86.169 -15.373 1.00 68.50 347 TYR B CA 1
ATOM 6346 C C . TYR B 1 347 ? -25.958 85.725 -13.905 1.00 66.62 347 TYR B C 1
ATOM 6347 O O . TYR B 1 347 ? -26.809 86.244 -13.170 1.00 65.13 347 TYR B O 1
ATOM 6356 N N . ARG B 1 348 ? -25.119 84.770 -13.484 1.00 65.04 348 ARG B N 1
ATOM 6357 C CA . ARG B 1 348 ? -25.130 84.281 -12.090 1.00 62.47 348 ARG B CA 1
ATOM 6358 C C . ARG B 1 348 ? -23.744 84.095 -11.490 1.00 61.29 348 ARG B C 1
ATOM 6359 O O . ARG B 1 348 ? -22.839 83.597 -12.159 1.00 60.62 348 ARG B O 1
ATOM 6367 N N . GLU B 1 349 ? -23.588 84.505 -10.231 1.00 60.74 349 GLU B N 1
ATOM 6368 C CA . GLU B 1 349 ? -22.310 84.393 -9.510 1.00 61.59 349 GLU B CA 1
ATOM 6369 C C . GLU B 1 349 ? -21.614 83.044 -9.743 1.00 61.04 349 GLU B C 1
ATOM 6370 O O . GLU B 1 349 ? -22.196 81.975 -9.507 1.00 61.22 349 GLU B O 1
ATOM 6376 N N . ILE B 1 350 ? -20.378 83.090 -10.230 1.00 59.57 350 ILE B N 1
ATOM 6377 C CA . ILE B 1 350 ? -19.637 81.865 -10.441 1.00 58.29 350 ILE B CA 1
ATOM 6378 C C . ILE B 1 350 ? -18.269 82.039 -9.839 1.00 59.53 350 ILE B C 1
ATOM 6379 O O . ILE B 1 350 ? -17.473 81.104 -9.816 1.00 60.90 350 ILE B O 1
ATOM 6384 N N . SER B 1 351 ? -17.977 83.248 -9.376 1.00 59.53 351 SER B N 1
ATOM 6385 C CA . SER B 1 351 ? -16.689 83.501 -8.747 1.00 62.09 351 SER B CA 1
ATOM 6386 C C . SER B 1 351 ? -16.797 84.679 -7.822 1.00 61.95 351 SER B C 1
ATOM 6387 O O . SER B 1 351 ? -17.641 85.544 -8.019 1.00 62.65 351 SER B O 1
ATOM 6390 N N . SER B 1 352 ? -15.934 84.716 -6.815 1.00 60.79 352 SER B N 1
ATOM 6391 C CA . SER B 1 352 ? -15.985 85.776 -5.833 1.00 59.74 352 SER B CA 1
ATOM 6392 C C . SER B 1 352 ? -14.581 86.028 -5.337 1.00 59.04 352 SER B C 1
ATOM 6393 O O . SER B 1 352 ? -14.108 85.388 -4.404 1.00 59.28 352 SER B O 1
ATOM 6396 N N . CYS B 1 353 ? -13.921 86.980 -5.980 1.00 58.71 353 CYS B N 1
ATOM 6397 C CA . CYS B 1 353 ? -12.552 87.324 -5.654 1.00 57.92 353 CYS B CA 1
ATOM 6398 C C . CYS B 1 353 ? -12.483 88.591 -4.821 1.00 56.62 353 CYS B C 1
ATOM 6399 O O . CYS B 1 353 ? -12.884 89.661 -5.256 1.00 54.58 353 CYS B O 1
ATOM 6402 N N . SER B 1 354 ? -11.973 88.433 -3.602 1.00 57.75 354 SER B N 1
ATOM 6403 C CA . SER B 1 354 ? -11.856 89.525 -2.651 1.00 58.12 354 SER B CA 1
ATOM 6404 C C . SER B 1 354 ? -10.447 89.727 -2.136 1.00 58.59 354 SER B C 1
ATOM 6405 O O . SER B 1 354 ? -9.556 88.901 -2.375 1.00 58.33 354 SER B O 1
ATOM 6408 N N . ASN B 1 355 ? -10.280 90.839 -1.415 1.00 58.32 355 ASN B N 1
ATOM 6409 C CA . ASN B 1 355 ? -9.023 91.228 -0.786 1.00 58.40 355 ASN B CA 1
ATOM 6410 C C . ASN B 1 355 ? -9.374 91.493 0.665 1.00 58.83 355 ASN B C 1
ATOM 6411 O O . ASN B 1 355 ? -10.338 92.193 0.947 1.00 59.95 355 ASN B O 1
ATOM 6416 N N . CYS B 1 356 ? -8.591 90.942 1.584 1.00 58.86 356 CYS B N 1
ATOM 6417 C CA . CYS B 1 356 ? -8.854 91.090 3.018 1.00 57.40 356 CYS B CA 1
ATOM 6418 C C . CYS B 1 356 ? -7.796 91.911 3.746 1.00 58.08 356 CYS B C 1
ATOM 6419 O O . CYS B 1 356 ? -7.759 91.936 4.978 1.00 55.68 356 CYS B O 1
ATOM 6422 N N . GLU B 1 357 ? -6.929 92.571 2.988 1.00 60.40 357 GLU B N 1
ATOM 6423 C CA . GLU B 1 357 ? -5.874 93.374 3.591 1.00 62.26 357 GLU B CA 1
ATOM 6424 C C . GLU B 1 357 ? -5.252 92.596 4.743 1.00 62.89 357 GLU B C 1
ATOM 6425 O O . GLU B 1 357 ? -4.722 91.502 4.522 1.00 64.30 357 GLU B O 1
ATOM 6431 N N . ASP B 1 358 ? -5.304 93.133 5.960 1.00 62.26 358 ASP B N 1
ATOM 6432 C CA . ASP B 1 358 ? -4.718 92.415 7.095 1.00 62.98 358 ASP B CA 1
ATOM 6433 C C . ASP B 1 358 ? -5.722 91.775 8.052 1.00 62.59 358 ASP B C 1
ATOM 6434 O O . ASP B 1 358 ? -5.320 91.168 9.049 1.00 62.08 358 ASP B O 1
ATOM 6439 N N . PHE B 1 359 ? -7.012 91.905 7.738 1.00 62.09 359 PHE B N 1
ATOM 6440 C CA . PHE B 1 359 ? -8.098 91.359 8.553 1.00 60.92 359 PHE B CA 1
ATOM 6441 C C . PHE B 1 359 ? -7.892 89.896 8.912 1.00 60.56 359 PHE B C 1
ATOM 6442 O O . PHE B 1 359 ? -7.824 89.541 10.092 1.00 60.42 359 PHE B O 1
ATOM 6450 N N . GLN B 1 360 ? -7.810 89.036 7.900 1.00 59.16 360 GLN B N 1
ATOM 6451 C CA . GLN B 1 360 ? -7.609 87.630 8.177 1.00 58.13 360 GLN B CA 1
ATOM 6452 C C . GLN B 1 360 ? -6.270 87.414 8.864 1.00 59.55 360 GLN B C 1
ATOM 6453 O O . GLN B 1 360 ? -6.210 86.787 9.930 1.00 59.49 360 GLN B O 1
ATOM 6459 N N . ALA B 1 361 ? -5.211 87.965 8.274 1.00 59.80 361 ALA B N 1
ATOM 6460 C CA . ALA B 1 361 ? -3.868 87.835 8.828 1.00 60.31 361 ALA B CA 1
ATOM 6461 C C . ALA B 1 361 ? -3.768 88.230 10.308 1.00 61.02 361 ALA B C 1
ATOM 6462 O O . ALA B 1 361 ? -2.920 87.711 11.045 1.00 60.61 361 ALA B O 1
ATOM 6464 N N . ARG B 1 362 ? -4.627 89.145 10.745 1.00 61.82 362 ARG B N 1
ATOM 6465 C CA . ARG B 1 362 ? -4.601 89.585 12.130 1.00 62.35 362 ARG B CA 1
ATOM 6466 C C . ARG B 1 362 ? -5.203 88.571 13.095 1.00 62.46 362 ARG B C 1
ATOM 6467 O O . ARG B 1 362 ? -4.703 88.419 14.209 1.00 62.54 362 ARG B O 1
ATOM 6475 N N . ARG B 1 363 ? -6.265 87.873 12.695 1.00 62.53 363 ARG B N 1
ATOM 6476 C CA . ARG B 1 363 ? -6.850 86.900 13.617 1.00 64.31 363 ARG B CA 1
ATOM 6477 C C . ARG B 1 363 ? -6.158 85.533 13.657 1.00 65.41 363 ARG B C 1
ATOM 6478 O O . ARG B 1 363 ? -6.391 84.725 14.574 1.00 64.52 363 ARG B O 1
ATOM 6494 N N . ASN B 1 365 ? -2.788 85.569 13.091 1.00 70.32 365 ASN B N 1
ATOM 6495 C CA . ASN B 1 365 ? -1.432 86.000 13.430 1.00 70.33 365 ASN B CA 1
ATOM 6496 C C . ASN B 1 365 ? -0.339 85.587 12.423 1.00 68.38 365 ASN B C 1
ATOM 6497 O O . ASN B 1 365 ? 0.611 84.878 12.765 1.00 65.80 365 ASN B O 1
ATOM 6502 N N . THR B 1 366 ? -0.477 86.031 11.180 1.00 67.34 366 THR B N 1
ATOM 6503 C CA . THR B 1 366 ? 0.534 85.723 10.188 1.00 68.92 366 THR B CA 1
ATOM 6504 C C . THR B 1 366 ? 1.137 87.055 9.785 1.00 71.22 366 THR B C 1
ATOM 6505 O O . THR B 1 366 ? 0.411 87.953 9.354 1.00 71.35 366 THR B O 1
ATOM 6509 N N . ARG B 1 367 ? 2.453 87.192 9.958 1.00 73.19 367 ARG B N 1
ATOM 6510 C CA . ARG B 1 367 ? 3.158 88.423 9.622 1.00 75.25 367 ARG B CA 1
ATOM 6511 C C . ARG B 1 367 ? 4.506 88.127 8.993 1.00 77.34 367 ARG B C 1
ATOM 6512 O O . ARG B 1 367 ? 4.783 86.984 8.651 1.00 77.64 367 ARG B O 1
ATOM 6520 N N . PHE B 1 368 ? 5.336 89.158 8.835 1.00 80.54 368 PHE B N 1
ATOM 6521 C CA . PHE B 1 368 ? 6.653 89.013 8.214 1.00 83.12 368 PHE B CA 1
ATOM 6522 C C . PHE B 1 368 ? 7.653 90.097 8.607 1.00 86.00 368 PHE B C 1
ATOM 6523 O O . PHE B 1 368 ? 7.280 91.219 8.938 1.00 86.88 368 PHE B O 1
ATOM 6531 N N . LYS B 1 369 ? 8.933 89.748 8.562 1.00 89.22 369 LYS B N 1
ATOM 6532 C CA . LYS B 1 369 ? 10.018 90.678 8.866 1.00 92.54 369 LYS B CA 1
ATOM 6533 C C . LYS B 1 369 ? 10.405 91.309 7.516 1.00 95.22 369 LYS B C 1
ATOM 6534 O O . LYS B 1 369 ? 10.935 90.603 6.644 1.00 94.76 369 LYS B O 1
ATOM 6540 N N . ASP B 1 370 ? 10.145 92.615 7.336 1.00 97.66 370 ASP B N 1
ATOM 6541 C CA . ASP B 1 370 ? 10.454 93.298 6.053 1.00 100.36 370 ASP B CA 1
ATOM 6542 C C . ASP B 1 370 ? 11.887 93.816 5.904 1.00 100.79 370 ASP B C 1
ATOM 6543 O O . ASP B 1 370 ? 12.499 94.271 6.873 1.00 100.52 370 ASP B O 1
ATOM 6548 N N . SER B 1 371 ? 12.402 93.776 4.676 1.00 101.19 371 SER B N 1
ATOM 6549 C CA . SER B 1 371 ? 13.766 94.225 4.407 1.00 102.29 371 SER B CA 1
ATOM 6550 C C . SER B 1 371 ? 14.068 95.650 4.877 1.00 102.83 371 SER B C 1
ATOM 6551 O O . SER B 1 371 ? 15.230 96.054 4.903 1.00 103.19 371 SER B O 1
ATOM 6554 N N . LYS B 1 372 ? 13.038 96.407 5.261 1.00 103.02 372 LYS B N 1
ATOM 6555 C CA . LYS B 1 372 ? 13.236 97.785 5.726 1.00 101.51 372 LYS B CA 1
ATOM 6556 C C . LYS B 1 372 ? 13.330 97.922 7.249 1.00 100.38 372 LYS B C 1
ATOM 6557 O O . LYS B 1 372 ? 14.348 97.586 7.861 1.00 98.92 372 LYS B O 1
ATOM 6563 N N . THR B 1 373 ? 12.250 98.409 7.850 1.00 100.17 373 THR B N 1
ATOM 6564 C CA . THR B 1 373 ? 12.194 98.641 9.289 1.00 100.71 373 THR B CA 1
ATOM 6565 C C . THR B 1 373 ? 12.634 97.479 10.195 1.00 99.96 373 THR B C 1
ATOM 6566 O O . THR B 1 373 ? 12.921 97.692 11.375 1.00 100.53 373 THR B O 1
ATOM 6570 N N . GLY B 1 374 ? 12.694 96.264 9.655 1.00 99.09 374 GLY B N 1
ATOM 6571 C CA . GLY B 1 374 ? 13.104 95.114 10.451 1.00 97.14 374 GLY B CA 1
ATOM 6572 C C . GLY B 1 374 ? 12.039 94.599 11.412 1.00 96.42 374 GLY B C 1
ATOM 6573 O O . GLY B 1 374 ? 12.134 93.477 11.912 1.00 95.89 374 GLY B O 1
ATOM 6574 N N . LYS B 1 375 ? 11.026 95.425 11.668 1.00 95.62 375 LYS B N 1
ATOM 6575 C CA . LYS B 1 375 ? 9.917 95.090 12.565 1.00 95.04 375 LYS B CA 1
ATOM 6576 C C . LYS B 1 375 ? 8.919 94.145 11.875 1.00 94.06 375 LYS B C 1
ATOM 6577 O O . LYS B 1 375 ? 8.925 94.011 10.644 1.00 95.46 375 LYS B O 1
ATOM 6583 N N . ASN B 1 376 ? 8.062 93.498 12.662 1.00 91.36 376 ASN B N 1
ATOM 6584 C CA . ASN B 1 376 ? 7.074 92.561 12.114 1.00 88.84 376 ASN B CA 1
ATOM 6585 C C . ASN B 1 376 ? 5.769 93.248 11.712 1.00 87.20 376 ASN B C 1
ATOM 6586 O O . ASN B 1 376 ? 5.208 94.031 12.475 1.00 87.46 376 ASN B O 1
ATOM 6591 N N . ARG B 1 377 ? 5.282 92.946 10.515 1.00 85.58 377 ARG B N 1
ATOM 6592 C CA . ARG B 1 377 ? 4.047 93.551 10.014 1.00 84.25 377 ARG B CA 1
ATOM 6593 C C . ARG B 1 377 ? 3.098 92.490 9.425 1.00 81.40 377 ARG B C 1
ATOM 6594 O O . ARG B 1 377 ? 3.503 91.625 8.646 1.00 80.23 377 ARG B O 1
ATOM 6602 N N . PHE B 1 378 ? 1.827 92.554 9.799 1.00 78.15 378 PHE B N 1
ATOM 6603 C CA . PHE B 1 378 ? 0.867 91.582 9.305 1.00 74.85 378 PHE B CA 1
ATOM 6604 C C . PHE B 1 378 ? 0.738 91.606 7.776 1.00 72.16 378 PHE B C 1
ATOM 6605 O O . PHE B 1 378 ? 0.741 92.668 7.151 1.00 71.25 378 PHE B O 1
ATOM 6613 N N . VAL B 1 379 ? 0.633 90.418 7.184 1.00 69.76 379 VAL B N 1
ATOM 6614 C CA . VAL B 1 379 ? 0.508 90.257 5.732 1.00 66.90 379 VAL B CA 1
ATOM 6615 C C . VAL B 1 379 ? -0.894 90.625 5.233 1.00 65.86 379 VAL B C 1
ATOM 6616 O O . VAL B 1 379 ? -1.755 91.061 6.012 1.00 64.98 379 VAL B O 1
ATOM 6620 N N . HIS B 1 380 ? -1.111 90.478 3.926 1.00 63.91 380 HIS B N 1
ATOM 6621 C CA . HIS B 1 380 ? -2.420 90.752 3.343 1.00 62.09 380 HIS B CA 1
ATOM 6622 C C . HIS B 1 380 ? -2.817 89.494 2.628 1.00 61.41 380 HIS B C 1
ATOM 6623 O O . HIS B 1 380 ? -2.006 88.870 1.933 1.00 61.08 380 HIS B O 1
ATOM 6630 N N . THR B 1 381 ? -4.076 89.123 2.784 1.00 59.07 381 THR B N 1
ATOM 6631 C CA . THR B 1 381 ? -4.546 87.902 2.183 1.00 55.71 381 THR B CA 1
ATOM 6632 C C . THR B 1 381 ? -5.671 88.113 1.191 1.00 55.28 381 THR B C 1
ATOM 6633 O O . THR B 1 381 ? -6.542 88.953 1.388 1.00 55.59 381 THR B O 1
ATOM 6637 N N . LEU B 1 382 ? -5.650 87.342 0.117 1.00 54.03 382 LEU B N 1
ATOM 6638 C CA . LEU B 1 382 ? -6.696 87.433 -0.880 1.00 53.69 382 LEU B CA 1
ATOM 6639 C C . LEU B 1 382 ? -7.080 86.021 -1.306 1.00 53.87 382 LEU B C 1
ATOM 6640 O O . LEU B 1 382 ? -6.327 85.072 -1.102 1.00 54.34 382 LEU B O 1
ATOM 6645 N N . ASN B 1 383 ? -8.251 85.889 -1.909 1.00 53.08 383 ASN B N 1
ATOM 6646 C CA . ASN B 1 383 ? -8.723 84.601 -2.373 1.00 53.00 383 ASN B CA 1
ATOM 6647 C C . ASN B 1 383 ? -9.927 84.800 -3.280 1.00 54.43 383 ASN B C 1
ATOM 6648 O O . ASN B 1 383 ? -10.619 85.815 -3.187 1.00 55.49 383 ASN B O 1
ATOM 6653 N N . GLY B 1 384 ? -10.170 83.834 -4.158 1.00 54.47 384 GLY B N 1
ATOM 6654 C CA . GLY B 1 384 ? -11.295 83.931 -5.066 1.00 54.34 384 GLY B CA 1
ATOM 6655 C C . GLY B 1 384 ? -11.482 82.651 -5.853 1.00 54.89 384 GLY B C 1
ATOM 6656 O O . GLY B 1 384 ? -10.527 81.932 -6.131 1.00 55.80 384 GLY B O 1
ATOM 6657 N N . SER B 1 385 ? -12.715 82.362 -6.232 1.00 54.68 385 SER B N 1
ATOM 6658 C CA . SER B 1 385 ? -12.988 81.142 -6.974 1.00 54.91 385 SER B CA 1
ATOM 6659 C C . SER B 1 385 ? -12.355 81.063 -8.357 1.00 53.42 385 SER B C 1
ATOM 6660 O O . SER B 1 385 ? -12.658 81.848 -9.254 1.00 51.95 385 SER B O 1
ATOM 6663 N N . GLY B 1 386 ? -11.462 80.088 -8.496 1.00 54.25 386 GLY B N 1
ATOM 6664 C CA . GLY B 1 386 ? -10.771 79.819 -9.748 1.00 52.37 386 GLY B CA 1
ATOM 6665 C C . GLY B 1 386 ? -11.726 78.890 -10.434 1.00 50.83 386 GLY B C 1
ATOM 6666 O O . GLY B 1 386 ? -11.345 77.930 -11.102 1.00 48.48 386 GLY B O 1
ATOM 6667 N N . LEU B 1 387 ? -12.989 79.230 -10.172 1.00 51.12 387 LEU B N 1
ATOM 6668 C CA . LEU B 1 387 ? -14.219 78.616 -10.653 1.00 51.59 387 LEU B CA 1
ATOM 6669 C C . LEU B 1 387 ? -14.822 77.514 -9.798 1.00 49.86 387 LEU B C 1
ATOM 6670 O O . LEU B 1 387 ? -14.203 76.505 -9.504 1.00 49.59 387 LEU B O 1
ATOM 6675 N N . ALA B 1 388 ? -16.048 77.772 -9.364 1.00 47.68 388 ALA B N 1
ATOM 6676 C CA . ALA B 1 388 ? -16.815 76.832 -8.584 1.00 46.10 388 ALA B CA 1
ATOM 6677 C C . ALA B 1 388 ? -17.161 75.831 -9.650 1.00 46.07 388 ALA B C 1
ATOM 6678 O O . ALA B 1 388 ? -18.024 76.089 -10.476 1.00 46.57 388 ALA B O 1
ATOM 6680 N N . VAL B 1 389 ? -16.478 74.697 -9.645 1.00 45.40 389 VAL B N 1
ATOM 6681 C CA . VAL B 1 389 ? -16.693 73.677 -10.661 1.00 45.19 389 VAL B CA 1
ATOM 6682 C C . VAL B 1 389 ? -18.158 73.332 -10.962 1.00 46.19 389 VAL B C 1
ATOM 6683 O O . VAL B 1 389 ? -18.568 73.279 -12.131 1.00 45.12 389 VAL B O 1
ATOM 6687 N N . GLY B 1 390 ? -18.945 73.128 -9.911 1.00 46.94 390 GLY B N 1
ATOM 6688 C CA . GLY B 1 390 ? -20.345 72.782 -10.087 1.00 48.13 390 GLY B CA 1
ATOM 6689 C C . GLY B 1 390 ? -21.147 73.712 -10.972 1.00 48.86 390 GLY B C 1
ATOM 6690 O O . GLY B 1 390 ? -21.847 73.247 -11.865 1.00 48.92 390 GLY B O 1
ATOM 6691 N N . ARG B 1 391 ? -21.066 75.018 -10.708 1.00 50.36 391 ARG B N 1
ATOM 6692 C CA . ARG B 1 391 ? -21.785 76.028 -11.489 1.00 50.93 391 ARG B CA 1
ATOM 6693 C C . ARG B 1 391 ? -21.203 76.159 -12.906 1.00 52.35 391 ARG B C 1
ATOM 6694 O O . ARG B 1 391 ? -21.885 76.586 -13.847 1.00 53.32 391 ARG B O 1
ATOM 6702 N N . THR B 1 392 ? -19.942 75.791 -13.071 1.00 50.54 392 THR B N 1
ATOM 6703 C CA . THR B 1 392 ? -19.370 75.863 -14.386 1.00 49.28 392 THR B CA 1
ATOM 6704 C C . THR B 1 392 ? -19.947 74.713 -15.177 1.00 49.89 392 THR B C 1
ATOM 6705 O O . THR B 1 392 ? -20.321 74.879 -16.330 1.00 51.42 392 THR B O 1
ATOM 6709 N N . LEU B 1 393 ? -20.044 73.545 -14.557 1.00 49.60 393 LEU B N 1
ATOM 6710 C CA . LEU B 1 393 ? -20.606 72.402 -15.262 1.00 49.52 393 LEU B CA 1
ATOM 6711 C C . LEU B 1 393 ? -21.988 72.790 -15.781 1.00 49.82 393 LEU B C 1
ATOM 6712 O O . LEU B 1 393 ? -22.289 72.625 -16.958 1.00 47.64 393 LEU B O 1
ATOM 6717 N N . ALA B 1 394 ? -22.817 73.305 -14.872 1.00 50.81 394 ALA B N 1
ATOM 6718 C CA . ALA B 1 394 ? -24.173 73.753 -15.181 1.00 51.41 394 ALA B CA 1
ATOM 6719 C C . ALA B 1 394 ? -24.151 74.769 -16.334 1.00 53.33 394 ALA B C 1
ATOM 6720 O O . ALA B 1 394 ? -24.970 74.707 -17.261 1.00 54.13 394 ALA B O 1
ATOM 6722 N N . ALA B 1 395 ? -23.213 75.704 -16.287 1.00 53.17 395 ALA B N 1
ATOM 6723 C CA . ALA B 1 395 ? -23.141 76.680 -17.345 1.00 54.83 395 ALA B CA 1
ATOM 6724 C C . ALA B 1 395 ? -22.819 76.028 -18.703 1.00 56.36 395 ALA B C 1
ATOM 6725 O O . ALA B 1 395 ? -23.505 76.291 -19.692 1.00 57.95 395 ALA B O 1
ATOM 6727 N N . ILE B 1 396 ? -21.810 75.162 -18.773 1.00 55.81 396 ILE B N 1
ATOM 6728 C CA . ILE B 1 396 ? -21.486 74.588 -20.073 1.00 54.38 396 ILE B CA 1
ATOM 6729 C C . ILE B 1 396 ? -22.560 73.637 -20.591 1.00 55.19 396 ILE B C 1
ATOM 6730 O O . ILE B 1 396 ? -22.664 73.423 -21.791 1.00 57.20 396 ILE B O 1
ATOM 6735 N N . LEU B 1 397 ? -23.378 73.088 -19.701 1.00 55.99 397 LEU B N 1
ATOM 6736 C CA . LEU B 1 397 ? -24.432 72.168 -20.107 1.00 55.43 397 LEU B CA 1
ATOM 6737 C C . LEU B 1 397 ? -25.586 72.941 -20.758 1.00 56.71 397 LEU B C 1
ATOM 6738 O O . LEU B 1 397 ? -26.339 72.384 -21.544 1.00 55.64 397 LEU B O 1
ATOM 6743 N N . GLU B 1 398 ? -25.717 74.228 -20.436 1.00 58.92 398 GLU B N 1
ATOM 6744 C CA . GLU B 1 398 ? -26.782 75.063 -21.012 1.00 60.24 398 GLU B CA 1
ATOM 6745 C C . GLU B 1 398 ? -26.313 75.834 -22.244 1.00 61.57 398 GLU B C 1
ATOM 6746 O O . GLU B 1 398 ? -26.999 75.871 -23.272 1.00 61.67 398 GLU B O 1
ATOM 6752 N N . ASN B 1 399 ? -25.154 76.472 -22.114 1.00 61.72 399 ASN B N 1
ATOM 6753 C CA . ASN B 1 399 ? -24.562 77.252 -23.186 1.00 62.55 399 ASN B CA 1
ATOM 6754 C C . ASN B 1 399 ? -24.091 76.425 -24.377 1.00 63.86 399 ASN B C 1
ATOM 6755 O O . ASN B 1 399 ? -23.891 76.962 -25.474 1.00 64.43 399 ASN B O 1
ATOM 6760 N N . TYR B 1 400 ? -23.893 75.126 -24.171 1.00 63.00 400 TYR B N 1
ATOM 6761 C CA . TYR B 1 400 ? -23.427 74.277 -25.255 1.00 61.81 400 TYR B CA 1
ATOM 6762 C C . TYR B 1 400 ? -24.418 73.189 -25.615 1.00 62.74 400 TYR B C 1
ATOM 6763 O O . TYR B 1 400 ? -24.048 72.186 -26.248 1.00 62.20 400 TYR B O 1
ATOM 6772 N N . GLN B 1 401 ? -25.676 73.399 -25.232 1.00 62.53 401 GLN B N 1
ATOM 6773 C CA . GLN B 1 401 ? -26.725 72.429 -25.502 1.00 62.78 401 GLN B CA 1
ATOM 6774 C C . GLN B 1 401 ? -27.178 72.424 -26.951 1.00 63.00 401 GLN B C 1
ATOM 6775 O O . GLN B 1 401 ? -26.860 73.327 -27.723 1.00 62.58 401 GLN B O 1
ATOM 6781 N N . GLN B 1 402 ? -27.926 71.384 -27.305 1.00 62.78 402 GLN B N 1
ATOM 6782 C CA . GLN B 1 402 ? -28.469 71.230 -28.644 1.00 62.32 402 GLN B CA 1
ATOM 6783 C C . GLN B 1 402 ? -29.911 70.699 -28.637 1.00 64.27 402 GLN B C 1
ATOM 6784 O O . GLN B 1 402 ? -30.345 70.008 -27.716 1.00 64.39 402 GLN B O 1
ATOM 6790 N N . GLU B 1 403 ? -30.646 71.068 -29.674 1.00 65.93 403 GLU B N 1
ATOM 6791 C CA . GLU B 1 403 ? -32.030 70.682 -29.883 1.00 67.01 403 GLU B CA 1
ATOM 6792 C C . GLU B 1 403 ? -32.325 69.271 -29.391 1.00 67.50 403 GLU B C 1
ATOM 6793 O O . GLU B 1 403 ? -33.267 69.046 -28.620 1.00 67.39 403 GLU B O 1
ATOM 6799 N N . ASP B 1 404 ? -31.522 68.317 -29.857 1.00 68.70 404 ASP B N 1
ATOM 6800 C CA . ASP B 1 404 ? -31.712 66.917 -29.486 1.00 68.97 404 ASP B CA 1
ATOM 6801 C C . ASP B 1 404 ? -31.384 66.624 -28.041 1.00 68.54 404 ASP B C 1
ATOM 6802 O O . ASP B 1 404 ? -31.712 65.559 -27.531 1.00 69.84 404 ASP B O 1
ATOM 6807 N N . GLY B 1 405 ? -30.733 67.558 -27.373 1.00 67.19 405 GLY B N 1
ATOM 6808 C CA . GLY B 1 405 ? -30.441 67.332 -25.976 1.00 66.69 405 GLY B CA 1
ATOM 6809 C C . GLY B 1 405 ? -28.996 67.058 -25.663 1.00 65.97 405 GLY B C 1
ATOM 6810 O O . GLY B 1 405 ? -28.593 67.117 -24.505 1.00 66.75 405 GLY B O 1
ATOM 6811 N N . SER B 1 406 ? -28.211 66.730 -26.676 1.00 64.29 406 SER B N 1
ATOM 6812 C CA . SER B 1 406 ? -26.807 66.489 -26.424 1.00 61.83 406 SER B CA 1
ATOM 6813 C C . SER B 1 406 ? -26.173 67.836 -26.103 1.00 60.26 406 SER B C 1
ATOM 6814 O O . SER B 1 406 ? -26.780 68.881 -26.329 1.00 57.91 406 SER B O 1
ATOM 6817 N N . VAL B 1 407 ? -24.980 67.811 -25.516 1.00 59.95 407 VAL B N 1
ATOM 6818 C CA . VAL B 1 407 ? -24.280 69.050 -25.216 1.00 58.51 407 VAL B CA 1
ATOM 6819 C C . VAL B 1 407 ? -22.894 68.935 -25.810 1.00 59.85 407 VAL B C 1
ATOM 6820 O O . VAL B 1 407 ? -22.244 67.886 -25.735 1.00 59.09 407 VAL B O 1
ATOM 6824 N N . VAL B 1 408 ? -22.459 70.026 -26.423 1.00 60.74 408 VAL B N 1
ATOM 6825 C CA . VAL B 1 408 ? -21.163 70.070 -27.060 1.00 60.94 408 VAL B CA 1
ATOM 6826 C C . VAL B 1 408 ? -20.025 70.350 -26.089 1.00 61.23 408 VAL B C 1
ATOM 6827 O O . VAL B 1 408 ? -20.016 71.349 -25.386 1.00 62.92 408 VAL B O 1
ATOM 6831 N N . VAL B 1 409 ? -19.060 69.450 -26.058 1.00 60.27 409 VAL B N 1
ATOM 6832 C CA . VAL B 1 409 ? -17.914 69.611 -25.191 1.00 59.09 409 VAL B CA 1
ATOM 6833 C C . VAL B 1 409 ? -17.114 70.823 -25.618 1.00 57.71 409 VAL B C 1
ATOM 6834 O O . VAL B 1 409 ? -16.764 70.940 -26.778 1.00 57.99 409 VAL B O 1
ATOM 6838 N N . PRO B 1 410 ? -16.846 71.760 -24.697 1.00 57.62 410 PRO B N 1
ATOM 6839 C CA . PRO B 1 410 ? -16.055 72.920 -25.101 1.00 57.61 410 PRO B CA 1
ATOM 6840 C C . PRO B 1 410 ? -14.670 72.471 -25.585 1.00 58.46 410 PRO B C 1
ATOM 6841 O O . PRO B 1 410 ? -14.048 71.578 -25.011 1.00 57.53 410 PRO B O 1
ATOM 6845 N N . GLU B 1 411 ? -14.216 73.091 -26.659 1.00 60.02 411 GLU B N 1
ATOM 6846 C CA . GLU B 1 411 ? -12.926 72.813 -27.276 1.00 64.12 411 GLU B CA 1
ATOM 6847 C C . GLU B 1 411 ? -11.717 72.464 -26.382 1.00 62.62 411 GLU B C 1
ATOM 6848 O O . GLU B 1 411 ? -10.996 71.510 -26.673 1.00 62.31 411 GLU B O 1
ATOM 6854 N N . VAL B 1 412 ? -11.484 73.222 -25.313 1.00 61.41 412 VAL B N 1
ATOM 6855 C CA . VAL B 1 412 ? -10.324 72.971 -24.447 1.00 60.94 412 VAL B CA 1
ATOM 6856 C C . VAL B 1 412 ? -10.446 71.844 -23.429 1.00 60.50 412 VAL B C 1
ATOM 6857 O O . VAL B 1 412 ? -9.477 71.531 -22.755 1.00 61.02 412 VAL B O 1
ATOM 6861 N N . LEU B 1 413 ? -11.620 71.241 -23.305 1.00 60.24 413 LEU B N 1
ATOM 6862 C CA . LEU B 1 413 ? -11.807 70.163 -22.343 1.00 61.04 413 LEU B CA 1
ATOM 6863 C C . LEU B 1 413 ? -11.870 68.780 -23.017 1.00 63.73 413 LEU B C 1
ATOM 6864 O O . LEU B 1 413 ? -11.836 67.755 -22.334 1.00 64.09 413 LEU B O 1
ATOM 6869 N N . ARG B 1 414 ? -11.945 68.746 -24.351 1.00 66.13 414 ARG B N 1
ATOM 6870 C CA . ARG B 1 414 ? -12.040 67.479 -25.104 1.00 66.76 414 ARG B CA 1
ATOM 6871 C C . ARG B 1 414 ? -10.802 66.599 -25.009 1.00 67.03 414 ARG B C 1
ATOM 6872 O O . ARG B 1 414 ? -10.900 65.380 -25.163 1.00 66.67 414 ARG B O 1
ATOM 6880 N N . ASP B 1 415 ? -9.638 67.207 -24.776 1.00 67.01 415 ASP B N 1
ATOM 6881 C CA . ASP B 1 415 ? -8.409 66.431 -24.633 1.00 66.35 415 ASP B CA 1
ATOM 6882 C C . ASP B 1 415 ? -8.330 65.919 -23.207 1.00 65.77 415 ASP B C 1
ATOM 6883 O O . ASP B 1 415 ? -7.503 65.065 -22.886 1.00 66.63 415 ASP B O 1
ATOM 6888 N N . TYR B 1 416 ? -9.205 66.454 -22.356 1.00 63.66 416 TYR B N 1
ATOM 6889 C CA . TYR B 1 416 ? -9.281 66.051 -20.964 1.00 60.70 416 TYR B CA 1
ATOM 6890 C C . TYR B 1 416 ? -10.352 64.982 -20.822 1.00 60.56 416 TYR B C 1
ATOM 6891 O O . TYR B 1 416 ? -10.096 63.887 -20.316 1.00 60.12 416 TYR B O 1
ATOM 6900 N N . VAL B 1 417 ? -11.547 65.297 -21.306 1.00 59.69 417 VAL B N 1
ATOM 6901 C CA . VAL B 1 417 ? -12.682 64.388 -21.225 1.00 58.97 417 VAL B CA 1
ATOM 6902 C C . VAL B 1 417 ? -12.591 63.128 -22.064 1.00 59.23 417 VAL B C 1
ATOM 6903 O O . VAL B 1 417 ? -12.450 62.027 -21.535 1.00 60.66 417 VAL B O 1
ATOM 6907 N N . GLY B 1 418 ? -12.686 63.298 -23.373 1.00 59.35 418 GLY B N 1
ATOM 6908 C CA . GLY B 1 418 ? -12.655 62.169 -24.282 1.00 59.46 418 GLY B CA 1
ATOM 6909 C C . GLY B 1 418 ? -13.343 62.597 -25.552 1.00 59.11 418 GLY B C 1
ATOM 6910 O O . GLY B 1 418 ? -12.675 63.024 -26.482 1.00 60.71 418 GLY B O 1
ATOM 6911 N N . THR B 1 419 ? -14.672 62.521 -25.581 1.00 59.13 419 THR B N 1
ATOM 6912 C CA . THR B 1 419 ? -15.440 62.919 -26.751 1.00 59.77 419 THR B CA 1
ATOM 6913 C C . THR B 1 419 ? -15.530 64.416 -26.954 1.00 61.97 419 THR B C 1
ATOM 6914 O O . THR B 1 419 ? -15.062 65.203 -26.137 1.00 62.29 419 THR B O 1
ATOM 6918 N N . ASP B 1 420 ? -16.164 64.781 -28.065 1.00 65.57 420 ASP B N 1
ATOM 6919 C CA . ASP B 1 420 ? -16.365 66.164 -28.488 1.00 69.40 420 ASP B CA 1
ATOM 6920 C C . ASP B 1 420 ? -17.791 66.624 -28.207 1.00 69.97 420 ASP B C 1
ATOM 6921 O O . ASP B 1 420 ? -18.076 67.820 -28.169 1.00 71.19 420 ASP B O 1
ATOM 6926 N N . VAL B 1 421 ? -18.684 65.660 -28.036 1.00 70.42 421 VAL B N 1
ATOM 6927 C CA . VAL B 1 421 ? -20.081 65.930 -27.729 1.00 72.72 421 VAL B CA 1
ATOM 6928 C C . VAL B 1 421 ? -20.665 64.696 -27.019 1.00 73.76 421 VAL B C 1
ATOM 6929 O O . VAL B 1 421 ? -20.464 63.559 -27.450 1.00 72.66 421 VAL B O 1
ATOM 6933 N N . ILE B 1 422 ? -21.366 64.922 -25.910 1.00 75.80 422 ILE B N 1
ATOM 6934 C CA . ILE B 1 422 ? -21.955 63.822 -25.153 1.00 78.26 422 ILE B CA 1
ATOM 6935 C C . ILE B 1 422 ? -23.445 63.741 -25.391 1.00 78.96 422 ILE B C 1
ATOM 6936 O O . ILE B 1 422 ? -24.213 64.508 -24.843 1.00 79.00 422 ILE B O 1
ATOM 6941 N N . ARG B 1 423 ? -23.829 62.794 -26.234 1.00 81.13 423 ARG B N 1
ATOM 6942 C CA . ARG B 1 423 ? -25.213 62.582 -26.607 1.00 83.22 423 ARG B CA 1
ATOM 6943 C C . ARG B 1 423 ? -25.899 61.620 -25.652 1.00 84.69 423 ARG B C 1
ATOM 6944 O O . ARG B 1 423 ? -25.239 60.919 -24.883 1.00 84.04 423 ARG B O 1
ATOM 6952 N N . PRO B 1 424 ? -27.239 61.586 -25.679 1.00 87.37 424 PRO B N 1
ATOM 6953 C CA . PRO B 1 424 ? -28.036 60.708 -24.816 1.00 90.26 424 PRO B CA 1
ATOM 6954 C C . PRO B 1 424 ? -27.461 59.296 -24.595 1.00 92.66 424 PRO B C 1
ATOM 6955 O O . PRO B 1 424 ? -27.748 58.374 -25.369 1.00 92.55 424 PRO B O 1
ATOM 6959 N N . GLU B 1 425 ? -26.662 59.167 -23.525 1.00 94.59 425 GLU B N 1
ATOM 6960 C CA . GLU B 1 425 ? -25.980 57.935 -23.067 1.00 95.83 425 GLU B CA 1
ATOM 6961 C C . GLU B 1 425 ? -26.347 56.586 -23.707 1.00 95.47 425 GLU B C 1
ATOM 6962 O O . GLU B 1 425 ? -26.552 55.610 -22.944 1.00 93.77 425 GLU B O 1
#

InterPro domains:
  IPR002314 Aminoacyl-tRNA synthetase, class II (G/ P/ S/T) [PF00587] (219-400)
  IPR002317 Serine-tRNA ligase, type1 [MF_00176] (1-422)
  IPR002317 Serine-tRNA ligase, type1 [PIRSF001529] (1-421)
  IPR002317 Serine-tRNA ligase, type1 [PR00981] (264-276)
  IPR002317 Serine-tRNA ligase, type1 [PR00981] (276-289)
  IPR002317 Serine-tRNA ligase, type1 [PR00981] (316-329)
  IPR002317 Serine-tRNA ligase, type1 [PR00981] (333-349)
  IPR002317 Serine-tRNA ligase, type1 [PR00981] (351-367)
  IPR002317 Serine-tRNA ligase, type1 [TIGR00414] (1-417)
  IPR006195 Aminoacyl-tRNA synthetase, class II [PS50862] (140-410)
  IPR010978 Class I and II aminoacyl-tRNA synthetase, tRNA-binding arm [SSF46589] (1-114)
  IPR015866 Serine-tRNA synthetase, type1, N-terminal [PF02403] (1-109)
  IPR033729 Serine-tRNA ligase catalytic core domain [cd00770] (121-416)
  IPR042103 Serine-tRNA synthetase, type1, N-terminal domain superfamily [G3DSA:1.10.287.40] (1-106)
  IPR045864 Class II Aminoacyl-tRNA synthetase/Biotinyl protein ligase (BPL) and lipoyl protein ligase (LPL) [G3DSA:3.30.930.10] (107-425)
  IPR045864 Class II Aminoacyl-tRNA synthetase/Biotinyl protein ligase (BPL) and lipoyl protein ligase (LPL) [SSF55681] (118-424)

Foldseek 3Di:
DDPVCCVVCVPVLQVQLVLQPNVLNVLSVVLVVLVVVLVVLVVVLVVLVVLLVVLVVVVVVCVVDDDCCPVSVVVNVVSVVVSVVSVVVSVVSVVVNVVSVLPRFARADPVFAGDQAPVPWAFDWWDADFDDDPDQFDFLQVLQVLLPQWAQPVLCVPPNFQGIHGDDLRVLLLVLLVVLVVLVVVVPAAEDDFDQWAAPLLCSLQSCPDPPPVWWDAPVVVRTTGAQDVCRRVVCVQPQHADALVCPKHKHKYKDKGATPPVPCDPPPRRDNPGGRIFIFMKIKIWHALVCQVVVLVVVVVLLVVSCVLQNWIWTKIKDHSNHADRQFNTKIFIWTDASNVRDTHGFKIKGKRRQRSQVSPYWYQDPPPRDTGGIIMIMMTSTGSRVVSSSQLGSQADPQSKGAGGPVSCVSSPDRIRDRD/DDCCCLVVCVPLVQVQLVLQPNVCNVLSVLLVVLVVVLVVLVVVLVVLVVLLVVLVVVVVVPVVDDDCCPVSVVVNVVSVVVSCVSVVVSVVSVVCNVVSVLPRFFGADPPFAGDQDQVSWDFDWWDADFDDDPDQFDFLLVLQVLQPQWAQPVLCVVPRFQGIHGDDLRVLLLVLLVCLVVLVVVVPAAEDDFDQKAAVLLCSLQSCPDVPPVWWDAPVVVRTTGAQDVQRRVVCVQAPHADALVPPKHKHKYKDKGATPPPPPDPPPRPANPGGRIFIFIKIKIWHALVCQVVVLVVQVVLLVVSCVLQNWIKTKTKGHSNGQDRQFNTKMFIFTDASNVRDTHGFKIKGKRRQRSQVSPYWYQDPPPRDTDGIIMIMMTSTGSRVVSSRQLRSQADPQSKGARGPVSCVSRPDGIRHRD

CATH classification: 1.10.287.40 (+1 more: 3.30.930.10)

Secondary structure (DSSP, 8-state):
--HHHHHH-HHHHHHHHTTT-GGGHHHHHHHHHHHHHHHHHHHHHHHHHHHHHHHHHHTTGGGSS-S-TTTSTTHHHHHHHHHHHHHHHHHHHHHHHHHHHHTSPPPPPTTSPP-SSGGG-EEEEEES-PPPPSSPPPPHHHHHHHTT-EEHHHHHHHH-SS--EEETHHHHHHHHHHH--HHHHHTT-EEEE--SEE-HHHHHHHS-TTTTGGGS-B-TTT--EE-SSTHHHHHGGGTTEEEETTT--EEEEEEEEEE----S--SSS-SSSSS-SEEEEEEEEEEE-GGGHHHHHHHHHHHHHHHHHHHT--EEEEEPPTTT--TT-SEEEEEEEEEGGGTEEEEEEEEEE-TTHHHH--EEEE-TTT-SEEE-EEEEEEEEEHHHHHHHHHHHTB-TTS-EEPPTTTHHHHS-SEE---/--HHHHHH-HHHHHHHHHHH-TTSHHHHHHHHHHHHHHHHHHHHHHHHHHHHHHHHHHTTSTTSS-S-TTTSTTTTHHHHHHHHHHHHHHHHHHHHHHHHHTTSPPPPPTTSPP-SSGGG-EEEEEES-----SSPPPPHHHHHHHTT-EEHHHHHHHH-TT--EEETHHHHHHHHHHH--HHHHHHT-EEEE--SEE-HHHHHHTS-TTTTGGGS-B-TTT--EE-SSTHHHHHGGGTTEEEETTT--EEEEEEEEEE----S--STT-SSSSS-SEEEEEEEEEEE-GGGHHHHHHHHHHHHHHHHHHTT--EEEEEPPTTTS-TT-SEEEEEEEEEGGGTEEEEEEEEEE-TTHHHH--EEEE-TTT-SEEE-EEEEEES--HHHHHHHHHHHTB-TTS-EEPPGGGHHHHS-SEE---

Organism: Aquifex aeolicus (strain VF5) (NCBI:txid224324)

Sequence (844 aa):
IDINLIREKPDYVKERLATRDKELVSLVDKVLELDKRRREIIKRLEALRSERNKLSKEIGKLKREGKDTTEIQNRVKELKEEIDRLEEELRKVEEELKNTLLWIPNLPHPSVPVGEDEKDNVEVRRWGEPRKFDFEPKPHWEIGERLGILDFKRGAKLSGSRFTVIAGWGARLERALINFLDLHTKKGYKEICPPHLVKPEILIGTGQLPKFEEDLYKCERDNLYLIPTAEVPLTNLYREEILKEENLPIYLTAYTPCYRREAGAYGKDIRGIIRQHQFDKVELVKIVHPDTSYDELEKLVKDAEEVLQLLGLPYRVVELCTGDLGFSAAKTYDIEVWFPSQNKYREISSCSNCEDFQARRNTRFKDSKTGKNRFVHTLNGSGLAVGRTLAAILENYQQEDGSVVVPEVLRDYVGTDVIRPEIDINLIREKPDYVKERLATRDKELVSLVDKVLELDKRRREIIKRLEALRSERNKLSKEIGKLKREGKDTTEIQNRVKELKEEIDRLEEELRKVEEELKNTLLWIPNLPHPSVPVGEDEKDNVEVRRWGEPRKFDFEPKPHWEIGERLGILDFKRGAKLSGSRFTVIAGWGARLERALINFLDLHTKKGYKEICPPHLVKPEILIGTGQLPKFEEDLYKCERDNLYLIPTAEVPLTNLYREEILKEENLPIYLTAYTPCYRREAGAYGKDIRGIIRQHQFDKVELVKIVHPDTSYDELEKLVKDAEEVLQLLGLPYRVVELCTGDLGFSAAKTYDIEVWFPSQNKYREISSCSNCEDFQARRNTRFKDSKTGKNRFVHTLNGSGLAVGRTLAAILENYQQEDGSVVVPEVLRDYVGTDVIRPE